Protein AF-0000000072544367 (afdb_homodimer)

Nearest PDB structures (foldseek):
  1rye-assembly1_D  TM=8.466E-01  e=7.484E-21  Zymomonas mobilis
  1rye-assembly1_B  TM=8.465E-01  e=9.357E-21  Zymomonas mobilis
  6z3c-assembly1_BBB  TM=8.025E-01  e=4.281E-21  Mediterraneibacter gnavus
  5a02-assembly1_B  TM=8.407E-01  e=2.704E-20  Caulobacter vibrioides CB15
  1h6d-assembly3_I  TM=8.349E-01  e=3.197E-20  Zymomonas mobilis

Organism: Lottia gigantea (NCBI:txid225164)

Solvent-accessible surface area (backbone atoms only — not comparable to full-atom values): 45842 Å² total; per-residue (Å²): 133,86,76,76,80,82,76,79,78,73,78,78,82,78,78,77,74,74,80,79,57,87,63,78,78,71,78,74,75,77,74,71,65,79,64,65,70,74,68,72,70,64,74,48,64,56,63,52,49,58,56,69,67,53,74,68,43,27,30,34,36,34,26,46,49,77,68,30,55,58,52,54,56,37,44,73,72,38,87,54,50,42,78,57,36,39,26,26,87,47,65,67,37,46,49,49,51,25,62,73,68,68,35,77,86,43,52,70,42,49,56,89,48,44,71,67,62,54,65,43,82,74,52,48,28,35,39,42,46,53,60,53,90,47,32,28,63,51,50,40,54,42,24,74,58,71,20,26,36,37,28,44,63,52,50,28,88,42,65,66,37,33,49,50,38,50,50,43,20,60,74,55,71,38,55,54,35,58,50,63,39,60,72,42,20,69,53,47,42,49,47,48,50,41,62,69,69,48,66,21,45,56,65,41,38,40,37,38,33,42,31,28,24,72,53,78,53,67,68,54,46,65,70,67,33,76,87,49,49,38,48,48,72,68,55,40,38,61,56,44,39,50,50,26,59,71,53,70,41,61,72,50,47,31,31,33,40,49,73,30,59,79,52,71,82,30,51,80,74,58,40,46,38,31,40,39,35,41,36,34,34,82,89,45,33,39,33,39,42,36,40,32,39,58,37,63,27,55,84,57,64,66,57,70,76,54,88,78,65,49,64,55,57,59,46,46,55,55,54,43,59,65,42,76,80,56,66,60,54,50,62,46,40,48,30,39,36,34,21,48,33,6,34,41,33,41,38,70,39,36,59,43,22,32,38,37,38,24,67,90,40,75,50,63,46,69,40,80,46,50,59,68,51,39,54,50,46,6,51,39,43,43,52,49,48,48,53,34,30,75,71,66,77,41,71,66,86,58,47,66,65,42,54,45,44,34,46,49,51,45,54,43,36,51,47,5,51,74,66,69,34,64,32,72,107,131,94,71,84,84,84,79,78,82,75,79,79,79,79,79,78,74,72,83,79,59,88,66,78,78,72,79,75,76,77,73,72,65,79,66,66,71,75,69,72,69,65,75,49,64,59,63,52,50,59,57,68,67,54,75,69,42,27,30,33,36,35,27,46,49,78,68,29,56,57,52,54,57,38,44,73,73,38,87,55,50,40,78,57,37,39,27,25,86,46,66,66,37,45,51,50,52,23,61,72,69,67,34,78,86,44,51,71,42,48,56,88,49,45,71,67,62,53,65,43,81,75,52,48,28,34,39,42,46,53,62,52,90,48,31,28,63,51,50,41,54,43,25,74,57,69,20,27,36,38,29,43,64,53,51,28,86,42,65,66,37,34,49,49,38,50,51,44,19,59,74,55,71,38,54,55,34,57,50,61,40,62,70,42,18,69,53,49,43,48,47,49,51,42,62,70,68,49,67,20,44,57,65,41,37,39,37,39,35,42,30,30,24,73,53,77,52,68,68,52,45,64,69,67,32,75,88,48,51,38,48,47,71,68,56,42,39,60,54,43,40,48,50,25,60,70,53,71,42,61,72,51,47,31,29,32,41,50,72,31,58,78,52,72,81,31,52,81,76,59,41,46,38,32,39,40,35,41,36,35,34,82,88,43,33,37,33,38,41,36,41,32,39,59,36,64,26,55,83,57,65,66,58,69,76,54,87,78,65,48,63,56,57,58,45,48,55,56,54,42,60,64,42,76,79,56,65,60,54,50,64,45,41,48,30,39,35,36,21,48,32,6,36,42,36,40,38,69,41,34,59,44,20,34,38,39,38,23,66,90,41,74,49,62,45,68,38,78,46,49,58,68,50,40,54,52,45,6,50,39,44,43,51,50,50,48,54,35,30,74,70,66,75,43,72,66,86,58,47,65,65,38,55,46,45,33,47,49,51,43,53,43,35,51,48,6,50,74,66,68,34,64,32,71,106

Foldseek 3Di:
DCPPDPPPPPPDPPPPPPCPPPPPCPDCPPCPPPPVPPPPPPPPCVVVVVLVPDAAAEEEEEDLDQVVLLLVVLQVVDRRYHDAAYEYQDPVSVVVSCVVVVPPVHYYDYPVCVLVVLLDPRHAAYEYEHDQQCLLVSLLSNLVSPHAYEYEPPSHDDLVSLLSNVVSCVVSVHHYAYCLLLCLFPLLVVVLCCLPVCLQPAWAEKEKEKEWPPFDDPVCCVVQAPVAACVCVPPVLSVLLSVCSSVVLAFWFWKAKDFDDDDPVCVVVRHTFWMWMWTHHPSNYIYIYIYGRHDPDPVPPPPPPPDDCVVPSVVVVVVVVPPVSCSVTDMFMWIWIHGPFWIWTATQQPLFGIWIQGPVGIDGHRDPDGSVRRSSSSSSSSVVQSVCVSSVNDHHPDDSSSSSSSVVNSVNHVVNVVVVHMGGD/DPDDDPPPPPPDPPPPVPCPPPPPCPDCPVCVPPPVPPPPPPPPCVVVVVLVPQAAAEEEEEDLDQVVLLLVVLQVVDRRYHDAAYEYQDPVSVVVSCVVVVPPVHYYDYPVCVLVVLLDPRHAAYEYEHDQACLLVVLLSNLVSPHAYEYEPPSHDDLVSLLSNVVSCVVSVHAYAYCLLLCLFPLLVVVLCCLPVCLQPAWAEKEKEKEWPPFDDPVVCVVQAPVAACVCVPPVLSVLLSVCSSVVLAFWFWKAKDFDDDDPVCVVVRHTFWMWMWTHHPSNYIYIYIYGRHDPDPVPPPPPPPDDCVVPVVVVVVVVVPPVSCSPTDMWMWIWIHGPFWIWTATQQPLFGIWIQGPVGIDGHRDPDGSVRRSSSSSSSSVVQSVCVSSVNDHHPDDSSSSSSSVVNSVNHVVNVVVVHMGGD

Secondary structure (DSSP, 8-state):
--------------------------------------------HHHHHHHHT-PPEEEEEE--SHHHHHHHHHHHTSTTEEEEEEE-S-HHHHHHHHHHHT-TTSEEE-GGGHHHHTT-TT--EEEE-S-GGGHHHHHHHHHHTT-EEEEESPS-SSHHHHHHHHHHHHHHT--EEEE-GGGGSHHHHHHHHHHHTTTT-SEEEEEEEEE-SSPPPHHHHHHH-SSS-HIIIIIIHHHHHHHHHHTTTPPEEEEEEEEE--SHHHHTTT---EEEEEEEETTS-EEEEEEES--SS---------SSTHHHHHHHHHHHTTSSS------EEEEEEEETTEEEEE-S-SSEEEEEEETTEEEEEE----HHHHHHHHHHHHHHHHHHHHTTS---SS-HHHHHHHHHHHHHHHHHHHHTS-EE-/--------------------------------------------HHHHHHHHT-PPEEEEEE--SHHHHHHHHHHHTSTTEEEEEEE-S-HHHHHHHHHHHT-TTSEEE-GGGHHHHTT-TT--EEEE-S-GGGHHHHHHHHHHTT-EEEEESPS-SSHHHHHHHHHHHHHHT--EEEE-GGGGSHHHHHHHHHHHTTTT-SEEEEEEEEE-SSPPPHHHHHHH-SSS-HIIIIIIHHHHHHHHHHTTTPPEEEEEEEEE--SHHHHTTT---EEEEEEEETTS-EEEEEEES--SS---------SSTHHHHHHHHHHHTSSSS------EEEEEEEETTEEEEE-S-SSEEEEEEETTEEEEEE----HHHHHHHHHHHHHHHHHHHHTTS---SS-HHHHHHHHHHHHHHHHHHHHTS-EE-

pLDDT: mean 73.54, std 27.74, range [19.45, 98.75]

Structure (mmCIF, N/CA/C/O backbone):
data_AF-0000000072544367-model_v1
#
loop_
_entity.id
_entity.type
_entity.pdbx_description
1 polymer 'Gfo/Idh/MocA-like oxidoreductase N-terminal domain-containing protein'
#
loop_
_atom_site.group_PDB
_atom_site.id
_atom_site.type_symbol
_atom_site.label_atom_id
_atom_site.label_alt_id
_atom_site.label_comp_id
_atom_site.label_asym_id
_atom_site.label_entity_id
_atom_site.label_seq_id
_atom_site.pdbx_PDB_ins_code
_atom_site.Cartn_x
_atom_site.Cartn_y
_atom_site.Cartn_z
_atom_site.occupancy
_atom_site.B_iso_or_equiv
_atom_site.auth_seq_id
_atom_site.auth_comp_id
_atom_site.auth_asym_id
_atom_site.auth_atom_id
_atom_site.pdbx_PDB_model_num
ATOM 1 N N . MET A 1 1 ? 41.188 58.812 -2.033 1 21 1 MET A N 1
ATOM 2 C CA . MET A 1 1 ? 40.781 59.719 -3.088 1 21 1 MET A CA 1
ATOM 3 C C . MET A 1 1 ? 40.094 58.969 -4.219 1 21 1 MET A C 1
ATOM 5 O O . MET A 1 1 ? 39.656 59.594 -5.203 1 21 1 MET A O 1
ATOM 9 N N . PHE A 1 2 ? 40.25 57.594 -4.32 1 22.48 2 PHE A N 1
ATOM 10 C CA . PHE A 1 2 ? 40.219 56.781 -5.531 1 22.48 2 PHE A CA 1
ATOM 11 C C . PHE A 1 2 ? 38.812 56.688 -6.098 1 22.48 2 PHE A C 1
ATOM 13 O O . PHE A 1 2 ? 37.969 55.969 -5.543 1 22.48 2 PHE A O 1
ATOM 20 N N . ALA A 1 3 ? 38.219 57.781 -6.68 1 24.47 3 ALA A N 1
ATOM 21 C CA . ALA A 1 3 ? 36.938 58.125 -7.285 1 24.47 3 ALA A CA 1
ATOM 22 C C . ALA A 1 3 ? 36.688 57.281 -8.531 1 24.47 3 ALA A C 1
ATOM 24 O O . ALA A 1 3 ? 37.062 57.688 -9.641 1 24.47 3 ALA A O 1
ATOM 25 N N . ARG A 1 4 ? 37.094 55.938 -8.523 1 24.12 4 ARG A N 1
ATOM 26 C CA . ARG A 1 4 ? 37.188 55.188 -9.773 1 24.12 4 ARG A CA 1
ATOM 27 C C . ARG A 1 4 ? 35.844 55.156 -10.508 1 24.12 4 ARG A C 1
ATOM 29 O O . ARG A 1 4 ? 34.812 55.062 -9.883 1 24.12 4 ARG A O 1
ATOM 36 N N . ASN A 1 5 ? 35.781 55.688 -11.75 1 21.17 5 ASN A N 1
ATOM 37 C CA . ASN A 1 5 ? 34.812 56.031 -12.812 1 21.17 5 ASN A CA 1
ATOM 38 C C . ASN A 1 5 ? 34.062 54.812 -13.305 1 21.17 5 ASN A C 1
ATOM 40 O O . ASN A 1 5 ? 34.688 53.875 -13.82 1 21.17 5 ASN A O 1
ATOM 44 N N . PHE A 1 6 ? 33.031 54.25 -12.57 1 20.73 6 PHE A N 1
ATOM 45 C CA . PHE A 1 6 ? 32.188 53.094 -12.805 1 20.73 6 PHE A CA 1
ATOM 46 C C . PHE A 1 6 ? 31.469 53.188 -14.141 1 20.73 6 PHE A C 1
ATOM 48 O O . PHE A 1 6 ? 30.547 54 -14.289 1 20.73 6 PHE A O 1
ATOM 55 N N . LYS A 1 7 ? 32.344 53.156 -15.297 1 22.78 7 LYS A N 1
ATOM 56 C CA . LYS A 1 7 ? 31.797 53.25 -16.641 1 22.78 7 LYS A CA 1
ATOM 57 C C . LYS A 1 7 ? 30.594 52.312 -16.844 1 22.78 7 LYS A C 1
ATOM 59 O O . LYS A 1 7 ? 30.656 51.156 -16.453 1 22.78 7 LYS A O 1
ATOM 64 N N . ARG A 1 8 ? 29.328 52.781 -17.219 1 20.11 8 ARG A N 1
ATOM 65 C CA . ARG A 1 8 ? 27.953 52.406 -17.469 1 20.11 8 ARG A CA 1
ATOM 66 C C . ARG A 1 8 ? 27.844 51.406 -18.609 1 20.11 8 ARG A C 1
ATOM 68 O O . ARG A 1 8 ? 27.922 51.781 -19.781 1 20.11 8 ARG A O 1
ATOM 75 N N . ILE A 1 9 ? 28.672 50.312 -18.656 1 22.48 9 ILE A N 1
ATOM 76 C CA . ILE A 1 9 ? 28.703 49.5 -19.875 1 22.48 9 ILE A CA 1
ATOM 77 C C . ILE A 1 9 ? 27.297 49.031 -20.219 1 22.48 9 ILE A C 1
ATOM 79 O O . ILE A 1 9 ? 26.641 48.344 -19.438 1 22.48 9 ILE A O 1
ATOM 83 N N . ILE A 1 10 ? 26.469 49.781 -21.109 1 22.2 10 ILE A N 1
ATOM 84 C CA . ILE A 1 10 ? 25.125 49.656 -21.688 1 22.2 10 ILE A CA 1
ATOM 85 C C . ILE A 1 10 ? 25.031 48.375 -22.484 1 22.2 10 ILE A C 1
ATOM 87 O O . ILE A 1 10 ? 25.75 48.188 -23.469 1 22.2 10 ILE A O 1
ATOM 91 N N . PRO A 1 11 ? 24.906 47.188 -21.844 1 20.75 11 PRO A N 1
ATOM 92 C CA . PRO A 1 11 ? 25.016 46 -22.672 1 20.75 11 PRO A CA 1
ATOM 93 C C . PRO A 1 11 ? 24.031 46 -23.844 1 20.75 11 PRO A C 1
ATOM 95 O O . PRO A 1 11 ? 22.906 46.469 -23.719 1 20.75 11 PRO A O 1
ATOM 98 N N . ARG A 1 12 ? 24.469 46.125 -25.062 1 21.7 12 ARG A N 1
ATOM 99 C CA . ARG A 1 12 ? 23.844 46.156 -26.375 1 21.7 12 ARG A CA 1
ATOM 100 C C . ARG A 1 12 ? 22.906 44.969 -26.562 1 21.7 12 ARG A C 1
ATOM 102 O O . ARG A 1 12 ? 23.219 43.844 -26.125 1 21.7 12 ARG A O 1
ATOM 109 N N . VAL A 1 13 ? 21.578 45.219 -26.734 1 21.94 13 VAL A N 1
ATOM 110 C CA . VAL A 1 13 ? 20.344 44.5 -27.031 1 21.94 13 VAL A CA 1
ATOM 111 C C . VAL A 1 13 ? 20.531 43.656 -28.297 1 21.94 13 VAL A C 1
ATOM 113 O O . VAL A 1 13 ? 20.719 44.188 -29.391 1 21.94 13 VAL A O 1
ATOM 116 N N . VAL A 1 14 ? 21.453 42.625 -28.312 1 21.48 14 VAL A N 1
ATOM 117 C CA . VAL A 1 14 ? 21.734 41.844 -29.516 1 21.48 14 VAL A CA 1
ATOM 118 C C . VAL A 1 14 ? 20.438 41.312 -30.125 1 21.48 14 VAL A C 1
ATOM 120 O O . VAL A 1 14 ? 19.609 40.719 -29.422 1 21.48 14 VAL A O 1
ATOM 123 N N . ASN A 1 15 ? 19.953 41.938 -31.266 1 21.61 15 ASN A N 1
ATOM 124 C CA . ASN A 1 15 ? 18.875 41.781 -32.219 1 21.61 15 ASN A CA 1
ATOM 125 C C . ASN A 1 15 ? 18.875 40.375 -32.812 1 21.61 15 ASN A C 1
ATOM 127 O O . ASN A 1 15 ? 19.672 40.031 -33.688 1 21.61 15 ASN A O 1
ATOM 131 N N . LEU A 1 16 ? 18.984 39.281 -32 1 20.67 16 LEU A N 1
ATOM 132 C CA . LEU A 1 16 ? 19.141 37.969 -32.625 1 20.67 16 LEU A CA 1
ATOM 133 C C . LEU A 1 16 ? 17.984 37.688 -33.594 1 20.67 16 LEU A C 1
ATOM 135 O O . LEU A 1 16 ? 16.828 37.594 -33.156 1 20.67 16 LEU A O 1
ATOM 139 N N . SER A 1 17 ? 18.016 38.156 -34.844 1 23.16 17 SER A N 1
ATOM 140 C CA . SER A 1 17 ? 17.188 38.031 -36.031 1 23.16 17 SER A CA 1
ATOM 141 C C . SER A 1 17 ? 16.969 36.562 -36.406 1 23.16 17 SER A C 1
ATOM 143 O O . SER A 1 17 ? 17.688 36.031 -37.25 1 23.16 17 SER A O 1
ATOM 145 N N . CYS A 1 18 ? 17.109 35.625 -35.469 1 22.08 18 CYS A N 1
ATOM 146 C CA . CYS A 1 18 ? 17.109 34.281 -36.031 1 22.08 18 CYS A CA 1
ATOM 147 C C . CYS A 1 18 ? 15.891 34.062 -36.938 1 22.08 18 CYS A C 1
ATOM 149 O O . CYS A 1 18 ? 14.781 34.5 -36.594 1 22.08 18 CYS A O 1
ATOM 151 N N . GLY A 1 19 ? 16.109 33.906 -38.25 1 22.34 19 GLY A N 1
ATOM 152 C CA . GLY A 1 19 ? 15.352 33.688 -39.469 1 22.34 19 GLY A CA 1
ATOM 153 C C . GLY A 1 19 ? 14.289 32.625 -39.312 1 22.34 19 GLY A C 1
ATOM 154 O O . GLY A 1 19 ? 14.539 31.438 -39.625 1 22.34 19 GLY A O 1
ATOM 155 N N . LEU A 1 20 ? 13.641 32.5 -38.125 1 22.59 20 LEU A N 1
ATOM 156 C CA . LEU A 1 20 ? 12.672 31.438 -37.969 1 22.59 20 LEU A CA 1
ATOM 157 C C . LEU A 1 20 ? 11.547 31.562 -39 1 22.59 20 LEU A C 1
ATOM 159 O O . LEU A 1 20 ? 10.594 32.312 -38.781 1 22.59 20 LEU A O 1
ATOM 163 N N . GLU A 1 21 ? 11.984 31.797 -40.25 1 22.28 21 GLU A N 1
ATOM 164 C CA . GLU A 1 21 ? 11.031 32.094 -41.312 1 22.28 21 GLU A CA 1
ATOM 165 C C . GLU A 1 21 ? 9.953 31.016 -41.406 1 22.28 21 GLU A C 1
ATOM 167 O O . GLU A 1 21 ? 8.781 31.328 -41.625 1 22.28 21 GLU A O 1
ATOM 172 N N . ASN A 1 22 ? 10.516 29.859 -41.625 1 22.56 22 ASN A N 1
ATOM 173 C CA . ASN A 1 22 ? 9.656 29.047 -42.5 1 22.56 22 ASN A CA 1
ATOM 174 C C . ASN A 1 22 ? 8.367 28.656 -41.781 1 22.56 22 ASN A C 1
ATOM 176 O O . ASN A 1 22 ? 8.336 27.672 -41.031 1 22.56 22 ASN A O 1
ATOM 180 N N . VAL A 1 23 ? 7.766 29.609 -41.125 1 22.05 23 VAL A N 1
ATOM 181 C CA . VAL A 1 23 ? 6.512 29.391 -40.406 1 22.05 23 VAL A CA 1
ATOM 182 C C . VAL A 1 23 ? 5.469 28.812 -41.375 1 22.05 23 VAL A C 1
ATOM 184 O O . VAL A 1 23 ? 5.18 29.406 -42.406 1 22.05 23 VAL A O 1
ATOM 187 N N . VAL A 1 24 ? 5.426 27.453 -41.375 1 22.3 24 VAL A N 1
ATOM 188 C CA . VAL A 1 24 ? 4.488 26.672 -42.188 1 22.3 24 VAL A CA 1
ATOM 189 C C . VAL A 1 24 ? 3.125 27.359 -42.188 1 22.3 24 VAL A C 1
ATOM 191 O O . VAL A 1 24 ? 2.613 27.766 -41.156 1 22.3 24 VAL A O 1
ATOM 194 N N . LYS A 1 25 ? 2.662 27.875 -43.406 1 23.61 25 LYS A N 1
ATOM 195 C CA . LYS A 1 25 ? 1.446 28.562 -43.812 1 23.61 25 LYS A CA 1
ATOM 196 C C . LYS A 1 25 ? 0.201 27.781 -43.438 1 23.61 25 LYS A C 1
ATOM 198 O O . LYS A 1 25 ? -0.253 26.906 -44.156 1 23.61 25 LYS A O 1
ATOM 203 N N . TYR A 1 26 ? 0.211 27.016 -42.281 1 23.44 26 TYR A N 1
ATOM 204 C CA . TYR A 1 26 ? -1.078 26.344 -42.156 1 23.44 26 TYR A CA 1
ATOM 205 C C . TYR A 1 26 ? -2.225 27.344 -42.25 1 23.44 26 TYR A C 1
ATOM 207 O O . TYR A 1 26 ? -2.105 28.484 -41.812 1 23.44 26 TYR A O 1
ATOM 215 N N . GLY A 1 27 ? -3.039 27.234 -43.375 1 24.7 27 GLY A N 1
ATOM 216 C CA . GLY A 1 27 ? -4.23 27.984 -43.75 1 24.7 27 GLY A CA 1
ATOM 217 C C . GLY A 1 27 ? -5.07 28.406 -42.562 1 24.7 27 GLY A C 1
ATOM 218 O O . GLY A 1 27 ? -5.25 27.641 -41.625 1 24.7 27 GLY A O 1
ATOM 219 N N . GLN A 1 28 ? -5.137 29.656 -42.312 1 21.89 28 GLN A N 1
ATOM 220 C CA . GLN A 1 28 ? -5.766 30.547 -41.312 1 21.89 28 GLN A CA 1
ATOM 221 C C . GLN A 1 28 ? -7.273 30.312 -41.25 1 21.89 28 GLN A C 1
ATOM 223 O O . GLN A 1 28 ? -8.031 30.875 -42.062 1 21.89 28 GLN A O 1
ATOM 228 N N . LYS A 1 29 ? -7.824 29.031 -41.469 1 26.2 29 LYS A N 1
ATOM 229 C CA . LYS A 1 29 ? -9.281 29.078 -41.312 1 26.2 29 LYS A CA 1
ATOM 230 C C . LYS A 1 29 ? -9.688 30 -40.188 1 26.2 29 LYS A C 1
ATOM 232 O O . LYS A 1 29 ? -9.125 29.938 -39.094 1 26.2 29 LYS A O 1
ATOM 237 N N . SER A 1 30 ? -10.172 31.188 -40.531 1 24.02 30 SER A N 1
ATOM 238 C CA . SER A 1 30 ? -10.695 32.344 -39.812 1 24.02 30 SER A CA 1
ATOM 239 C C . SER A 1 30 ? -11.648 31.906 -38.719 1 24.02 30 SER A C 1
ATOM 241 O O . SER A 1 30 ? -12.789 31.516 -38.969 1 24.02 30 SER A O 1
ATOM 243 N N . PHE A 1 31 ? -11.383 30.844 -37.969 1 25.44 31 PHE A N 1
ATOM 244 C CA . PHE A 1 31 ? -12.32 30.625 -36.875 1 25.44 31 PHE A CA 1
ATOM 245 C C . PHE A 1 31 ? -12.539 31.922 -36.094 1 25.44 31 PHE A C 1
ATOM 247 O O . PHE A 1 31 ? -11.648 32.375 -35.375 1 25.44 31 PHE A O 1
ATOM 254 N N . THR A 1 32 ? -13.227 32.906 -36.75 1 24.92 32 THR A N 1
ATOM 255 C CA . THR A 1 32 ? -13.742 34.094 -36.062 1 24.92 32 THR A CA 1
ATOM 256 C C . THR A 1 32 ? -14.562 33.688 -34.844 1 24.92 32 THR A C 1
ATOM 258 O O . THR A 1 32 ? -15.75 33.406 -34.938 1 24.92 32 THR A O 1
ATOM 261 N N . ARG A 1 33 ? -14.227 32.625 -34.188 1 25.88 33 ARG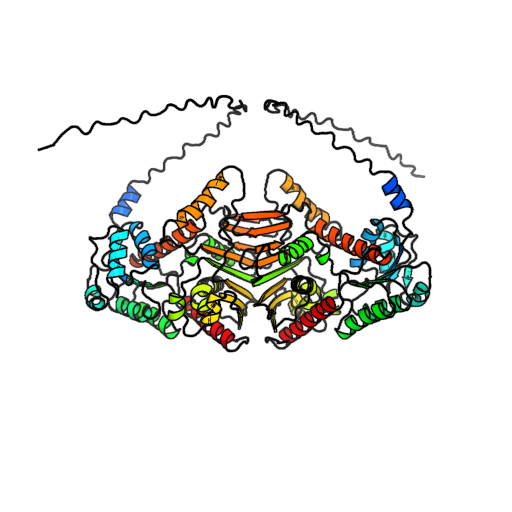 A N 1
ATOM 262 C CA . ARG A 1 33 ? -15.039 32.562 -32.969 1 25.88 33 ARG A CA 1
ATOM 263 C C . ARG A 1 33 ? -15.078 33.906 -32.281 1 25.88 33 ARG A C 1
ATOM 265 O O . ARG A 1 33 ? -14.047 34.531 -32.094 1 25.88 33 ARG A O 1
ATOM 272 N N . ASN A 1 34 ? -16.281 34.562 -32.406 1 26.05 34 ASN A N 1
ATOM 273 C CA . ASN A 1 34 ? -16.625 35.719 -31.609 1 26.05 34 ASN A CA 1
ATOM 274 C C . ASN A 1 34 ? -16.172 35.562 -30.156 1 26.05 34 ASN A C 1
ATOM 276 O O . ASN A 1 34 ? -16.703 34.719 -29.422 1 26.05 34 ASN A O 1
ATOM 280 N N . ILE A 1 35 ? -14.953 35.375 -30.031 1 26.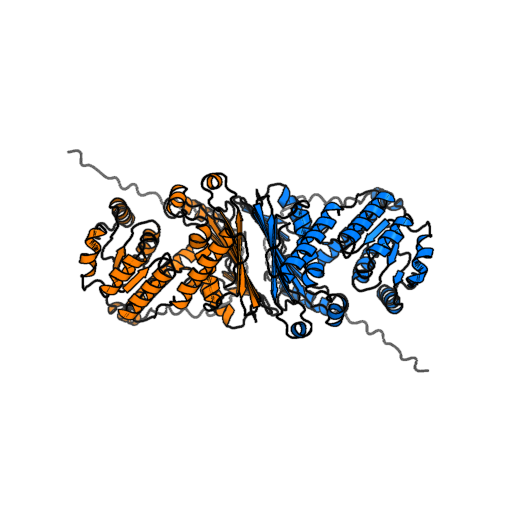39 35 ILE A N 1
ATOM 281 C CA . ILE A 1 35 ? -14.484 35.5 -28.656 1 26.39 35 ILE A CA 1
ATOM 282 C C . ILE A 1 35 ? -15.062 36.75 -28.016 1 26.39 35 ILE A C 1
ATOM 284 O O . ILE A 1 35 ? -14.773 37.875 -28.438 1 26.39 35 ILE A O 1
ATOM 288 N N . ALA A 1 36 ? -16.391 36.594 -27.656 1 29.64 36 ALA A N 1
ATOM 289 C CA . ALA A 1 36 ? -16.875 37.75 -26.891 1 29.64 36 ALA A CA 1
ATOM 290 C C . ALA A 1 36 ? -15.773 38.312 -25.984 1 29.64 36 ALA A C 1
ATOM 292 O O . ALA A 1 36 ? -14.953 37.562 -25.453 1 29.64 36 ALA A O 1
ATOM 293 N N . PRO A 1 37 ? -15.453 39.5 -26.281 1 25.98 37 PRO A N 1
ATOM 294 C CA . PRO A 1 37 ? -14.438 40.094 -25.422 1 25.98 37 PRO A CA 1
ATOM 295 C C . PRO A 1 37 ? -14.578 39.719 -23.969 1 25.98 37 PRO A C 1
ATOM 297 O O . PRO A 1 37 ? -15.695 39.5 -23.469 1 25.98 37 PRO A O 1
ATOM 300 N N . ALA A 1 38 ? -13.742 38.844 -23.578 1 29.83 38 ALA A N 1
ATOM 301 C CA . ALA A 1 38 ? -13.609 38.656 -22.141 1 29.83 38 ALA A CA 1
ATOM 302 C C . ALA A 1 38 ? -13.812 39.969 -21.406 1 29.83 38 ALA A C 1
ATOM 304 O O . ALA A 1 38 ? -13.086 40.938 -21.641 1 29.83 38 ALA A O 1
ATOM 305 N N . SER A 1 39 ? -15.141 40.312 -21.297 1 29.47 39 SER A N 1
ATOM 306 C CA . SER A 1 39 ? -15.383 41.469 -20.469 1 29.47 39 SER A CA 1
ATOM 307 C C . SER A 1 39 ? -14.398 41.531 -19.297 1 29.47 39 SER A C 1
ATOM 309 O O . SER A 1 39 ? -14.203 40.531 -18.594 1 29.47 39 SER A O 1
ATOM 311 N N . ILE A 1 40 ? -13.367 42.25 -19.5 1 27 40 ILE A N 1
ATOM 312 C CA . ILE A 1 40 ? -12.57 42.688 -18.359 1 27 40 ILE A CA 1
ATOM 313 C C . ILE A 1 40 ? -13.492 43 -17.188 1 27 40 ILE A C 1
ATOM 315 O O . ILE A 1 40 ? -14.281 43.969 -17.25 1 27 40 ILE A O 1
ATOM 319 N N . ARG A 1 41 ? -14.086 41.969 -16.688 1 29.42 41 ARG A N 1
ATOM 320 C CA . ARG A 1 41 ? -14.758 42.344 -15.438 1 29.42 41 ARG A CA 1
ATOM 321 C C . ARG A 1 41 ? -13.914 43.344 -14.641 1 29.42 41 ARG A C 1
ATOM 323 O O . ARG A 1 41 ? -12.797 43.031 -14.242 1 29.42 41 ARG A O 1
ATOM 330 N N . VAL A 1 42 ? -14.07 44.562 -15.023 1 28.84 42 VAL A N 1
ATOM 331 C CA . VAL A 1 42 ? -13.641 45.625 -14.102 1 28.84 42 VAL A CA 1
ATOM 332 C C . VAL A 1 42 ? -13.883 45.156 -12.664 1 28.84 42 VAL A C 1
ATOM 334 O O . VAL A 1 42 ? -15.008 44.812 -12.297 1 28.84 42 VAL A O 1
ATOM 337 N N . VAL A 1 43 ? -12.984 44.469 -12.156 1 31.91 43 VAL A N 1
ATOM 338 C CA . VAL A 1 43 ? -13.062 44.375 -10.703 1 31.91 43 VAL A CA 1
ATOM 339 C C . VAL A 1 43 ? -13.68 45.656 -10.148 1 31.91 43 VAL A C 1
ATOM 341 O O . VAL A 1 43 ? -13.133 46.75 -10.336 1 31.91 43 VAL A O 1
ATOM 344 N N . ARG A 1 44 ? -15.008 45.688 -10.141 1 35.38 44 ARG A N 1
ATOM 345 C CA . ARG A 1 44 ? -15.766 46.844 -9.648 1 35.38 44 ARG A CA 1
ATOM 346 C C . ARG A 1 44 ? -15.086 47.469 -8.43 1 35.38 44 ARG A C 1
ATOM 348 O O . ARG A 1 44 ? -14.539 46.75 -7.586 1 35.38 44 ARG A O 1
ATOM 355 N N . TYR A 1 45 ? -14.695 48.656 -8.602 1 35.88 45 TYR A N 1
ATOM 356 C CA . TYR A 1 45 ? -14.281 49.531 -7.516 1 35.88 45 TYR A CA 1
ATOM 357 C C . TYR A 1 45 ? -14.938 49.125 -6.199 1 35.88 45 TYR A C 1
ATOM 359 O O . TYR A 1 45 ? -14.492 49.531 -5.125 1 35.88 45 TYR A O 1
ATOM 367 N N . SER A 1 46 ? -16.078 48.594 -6.348 1 37.41 46 SER A N 1
ATOM 368 C CA . SER A 1 46 ? -16.781 48.25 -5.121 1 37.41 46 SER A CA 1
ATOM 369 C C . SER A 1 46 ? -16.078 47.094 -4.406 1 37.41 46 SER A C 1
ATOM 371 O O . SER A 1 46 ? -16.078 47.031 -3.174 1 37.41 46 SER A O 1
ATOM 373 N N . GLN A 1 47 ? -15.641 46.156 -5.129 1 38.62 47 GLN A N 1
ATOM 374 C CA . GLN A 1 47 ? -14.852 45.125 -4.438 1 38.62 47 GLN A CA 1
ATOM 375 C C . GLN A 1 47 ? -13.578 45.719 -3.846 1 38.62 47 GLN A C 1
ATOM 377 O O . GLN A 1 47 ? -13.047 45.219 -2.863 1 38.62 47 GLN A O 1
ATOM 382 N N . LEU A 1 48 ? -13.055 46.781 -4.562 1 39.25 48 LEU A N 1
ATOM 383 C CA . LEU A 1 48 ? -12.016 47.562 -3.92 1 39.25 48 LEU A CA 1
ATOM 384 C C . LEU A 1 48 ? -12.555 48.281 -2.686 1 39.25 48 LEU A C 1
ATOM 386 O O . LEU A 1 48 ? -11.805 48.594 -1.757 1 39.25 48 LEU A O 1
ATOM 390 N N . ARG A 1 49 ? -13.75 48.781 -2.82 1 41.03 49 ARG A N 1
ATOM 391 C CA . ARG A 1 49 ? -14.359 49.438 -1.672 1 41.03 49 ARG A CA 1
ATOM 392 C C . ARG A 1 49 ? -14.547 48.469 -0.513 1 41.03 49 ARG A C 1
ATOM 394 O O . ARG A 1 49 ? -14.492 48.875 0.653 1 41.03 49 ARG A O 1
ATOM 401 N N . GLU A 1 50 ? -14.984 47.344 -0.86 1 43.53 50 GLU A N 1
ATOM 402 C CA . GLU A 1 50 ? -15.133 46.344 0.21 1 43.53 50 GLU A CA 1
ATOM 403 C C . GLU A 1 50 ? -13.789 46 0.831 1 43.53 50 GLU A C 1
ATOM 405 O O . GLU A 1 50 ? -13.719 45.594 1.991 1 43.53 50 GLU A O 1
ATOM 410 N N . LEU A 1 51 ? -12.758 46 0.122 1 47.12 51 LEU A N 1
ATOM 411 C CA . LEU A 1 51 ? -11.398 45.844 0.613 1 47.12 51 LEU A CA 1
ATOM 412 C C . LEU A 1 51 ? -11.039 47 1.558 1 47.12 51 LEU A C 1
ATOM 414 O O . LEU A 1 51 ? -10.227 46.812 2.467 1 47.12 51 LEU A O 1
ATOM 418 N N . ASP A 1 52 ? -11.336 48.25 1.107 1 47.31 52 ASP A N 1
ATOM 419 C CA . ASP A 1 52 ? -11.023 49.438 1.874 1 47.31 52 ASP A CA 1
ATOM 420 C C . ASP A 1 52 ? -11.461 49.281 3.328 1 47.31 52 ASP A C 1
ATOM 422 O O . ASP A 1 52 ? -10.844 49.875 4.23 1 47.31 52 ASP A O 1
ATOM 426 N N . GLU A 1 53 ? -12.562 48.656 3.562 1 56.06 53 GLU A N 1
ATOM 427 C CA . GLU A 1 53 ? -13.156 48.688 4.895 1 56.06 53 GLU A CA 1
ATOM 428 C C . GLU A 1 53 ? -12.672 47.531 5.75 1 56.06 53 GLU A C 1
ATOM 430 O O . GLU A 1 53 ? -13.25 47.25 6.805 1 56.06 53 GLU A O 1
ATOM 435 N N . LEU A 1 54 ? -11.742 46.75 5.293 1 68.12 54 LEU A N 1
ATOM 436 C CA . LEU A 1 54 ? -11.406 45.625 6.156 1 68.12 54 LEU A CA 1
ATOM 437 C C . LEU A 1 54 ? -10.531 46.094 7.32 1 68.12 54 LEU A C 1
ATOM 439 O O . LEU A 1 54 ? -9.508 46.75 7.117 1 68.12 54 LEU A O 1
ATOM 443 N N . LYS A 1 55 ? -10.969 46.094 8.539 1 81.94 55 LYS A N 1
ATOM 444 C CA . LYS A 1 55 ? -10.172 46.344 9.734 1 81.94 55 LYS A CA 1
ATOM 445 C C . LYS A 1 55 ? -8.898 45.5 9.742 1 81.94 55 LYS A C 1
ATOM 447 O O . LYS A 1 55 ? -8.945 44.312 9.508 1 81.94 55 LYS A O 1
ATOM 452 N N . PRO A 1 56 ? -7.793 46.219 9.836 1 92.38 56 PRO A N 1
ATOM 453 C CA . PRO A 1 56 ? -6.531 45.469 9.875 1 92.38 56 PRO A CA 1
ATOM 454 C C . PRO A 1 56 ? -6.469 44.469 11.023 1 92.38 56 PRO A C 1
ATOM 456 O O . PRO A 1 56 ? -6.996 44.719 12.109 1 92.38 56 PRO A O 1
ATOM 459 N N . VAL A 1 57 ? -5.938 43.312 10.758 1 96.56 57 VAL A N 1
ATOM 460 C CA . VAL A 1 57 ? -5.707 42.281 11.758 1 96.56 57 VAL A CA 1
ATOM 461 C C . VAL A 1 57 ? -4.246 42.312 12.203 1 96.56 57 VAL A C 1
ATOM 463 O O . VAL A 1 57 ? -3.34 42.188 11.383 1 96.56 57 VAL A O 1
ATOM 466 N N . ASN A 1 58 ? -4.012 42.594 13.469 1 97.44 58 ASN A N 1
ATOM 467 C CA . ASN A 1 58 ? -2.666 42.625 14.023 1 97.44 58 ASN A CA 1
ATOM 468 C C . ASN A 1 58 ? -2.25 41.281 14.586 1 97.44 58 ASN A C 1
ATOM 470 O O . ASN A 1 58 ? -2.908 40.719 15.477 1 97.44 58 ASN A O 1
ATOM 474 N N . ILE A 1 59 ? -1.108 40.781 14.062 1 98.31 59 ILE A N 1
ATOM 475 C CA . ILE A 1 59 ? -0.7 39.406 14.391 1 98.31 59 ILE A CA 1
ATOM 476 C C . ILE A 1 59 ? 0.687 39.438 15.023 1 98.31 59 ILE A C 1
ATOM 478 O O . ILE A 1 59 ? 1.595 40.094 14.539 1 98.31 59 ILE A O 1
ATOM 482 N N . GLY A 1 60 ? 0.841 38.75 16.172 1 98.25 60 GLY A N 1
ATOM 483 C CA . GLY A 1 60 ? 2.148 38.438 16.719 1 98.25 60 GLY A CA 1
ATOM 484 C C . GLY A 1 60 ? 2.637 37.062 16.344 1 98.25 60 GLY A C 1
ATOM 485 O O . GLY A 1 60 ? 1.837 36.188 16.016 1 98.25 60 GLY A O 1
ATOM 486 N N . VAL A 1 61 ? 3.969 36.844 16.422 1 98.31 61 VAL A N 1
ATOM 487 C CA . VAL A 1 61 ? 4.551 35.562 16.094 1 98.31 61 VAL A CA 1
ATOM 488 C C . VAL A 1 61 ? 5.461 35.094 17.219 1 98.31 61 VAL A C 1
ATOM 490 O O . VAL A 1 61 ? 6.352 35.844 17.656 1 98.31 61 VAL A O 1
ATOM 493 N N . ILE A 1 62 ? 5.148 33.938 17.734 1 98.25 62 ILE A N 1
ATOM 494 C CA . ILE A 1 62 ? 6.027 33.281 18.688 1 98.25 62 ILE A CA 1
ATOM 495 C C . ILE A 1 62 ? 6.797 32.156 18 1 98.25 62 ILE A C 1
ATOM 497 O O . ILE A 1 62 ? 6.191 31.234 17.422 1 98.25 62 ILE A O 1
ATOM 501 N N . GLY A 1 63 ? 8.102 32.125 18.109 1 97.06 63 GLY A N 1
ATOM 502 C CA . GLY A 1 63 ? 8.938 31.172 17.406 1 97.06 63 GLY A CA 1
ATOM 503 C C . GLY A 1 63 ? 9.383 31.641 16.047 1 97.06 63 GLY A C 1
ATOM 504 O O . GLY A 1 63 ? 8.562 31.781 15.133 1 97.06 63 GLY A O 1
ATOM 505 N N . CYS A 1 64 ? 10.648 31.859 15.898 1 95.31 64 CYS A N 1
ATOM 506 C CA . CYS A 1 64 ? 11.211 32.375 14.656 1 95.31 64 CYS A CA 1
ATOM 507 C C . CYS A 1 64 ? 12.141 31.375 14.008 1 95.31 64 CYS A C 1
ATOM 509 O O . CYS A 1 64 ? 13.219 31.734 13.516 1 95.31 64 CYS A O 1
ATOM 511 N N . GLY A 1 65 ? 11.734 30.125 14.047 1 87.56 65 GLY A N 1
ATOM 512 C CA . GLY A 1 65 ? 12.5 29.062 13.422 1 87.56 65 GLY A CA 1
ATOM 513 C C . GLY A 1 65 ? 12.203 28.922 11.938 1 87.56 65 GLY A C 1
ATOM 514 O O . GLY A 1 65 ? 11.758 29.859 11.289 1 87.56 65 GLY A O 1
ATOM 515 N N . ARG A 1 66 ? 12.453 27.734 11.445 1 79.94 66 ARG A N 1
ATOM 516 C CA . ARG A 1 66 ? 12.359 27.453 10.016 1 79.94 66 ARG A CA 1
ATOM 517 C C . ARG A 1 66 ? 10.945 27.688 9.492 1 79.94 66 ARG A C 1
ATOM 519 O O . ARG A 1 66 ? 10.758 28.344 8.477 1 79.94 66 ARG A O 1
ATOM 526 N N . ILE A 1 67 ? 9.961 27.156 10.172 1 87.75 67 ILE A N 1
ATOM 527 C CA . ILE A 1 67 ? 8.594 27.219 9.68 1 87.75 67 ILE A CA 1
ATOM 528 C C . ILE A 1 67 ? 8.086 28.656 9.742 1 87.75 67 ILE A C 1
ATOM 530 O O . ILE A 1 67 ? 7.141 29.016 9.031 1 87.75 67 ILE A O 1
ATOM 534 N N . ALA A 1 68 ? 8.656 29.469 10.617 1 91.38 68 ALA A N 1
ATOM 535 C CA . ALA A 1 68 ? 8.258 30.859 10.734 1 91.38 68 ALA A CA 1
ATOM 536 C C . ALA A 1 68 ? 8.5 31.625 9.43 1 91.38 68 ALA A C 1
ATOM 538 O O . ALA A 1 68 ? 7.734 32.531 9.07 1 91.38 68 ALA A O 1
ATOM 539 N N . GLN A 1 69 ? 9.484 31.219 8.742 1 85.62 69 GLN A N 1
ATOM 540 C CA . GLN A 1 69 ? 9.797 31.859 7.469 1 85.62 69 GLN A CA 1
ATOM 541 C C . GLN A 1 69 ? 8.672 31.672 6.461 1 85.62 69 GLN A C 1
ATOM 543 O O . GLN A 1 69 ? 8.32 32.594 5.723 1 85.62 69 GLN A O 1
ATOM 548 N N . VAL A 1 70 ? 8.094 30.531 6.527 1 85.94 70 VAL A N 1
ATOM 549 C CA . VAL A 1 70 ? 7 30.203 5.621 1 85.94 70 VAL A CA 1
ATOM 550 C C . VAL A 1 70 ? 5.766 31.031 5.996 1 85.94 70 VAL A C 1
ATOM 552 O O . VAL A 1 70 ? 5.16 31.672 5.137 1 85.94 70 VAL A O 1
ATOM 555 N N . HIS A 1 71 ? 5.488 31.078 7.191 1 93.38 71 HIS A N 1
ATOM 556 C CA . HIS A 1 71 ? 4.262 31.734 7.641 1 93.38 71 HIS A CA 1
ATOM 557 C C . HIS A 1 71 ? 4.379 33.25 7.543 1 93.38 71 HIS A C 1
ATOM 559 O O . HIS A 1 71 ? 3.426 33.938 7.156 1 93.38 71 HIS A O 1
ATOM 565 N N . ILE A 1 72 ? 5.539 33.781 7.867 1 93.06 72 ILE A N 1
ATOM 566 C CA . ILE A 1 72 ? 5.734 35.219 7.812 1 93.06 72 ILE A CA 1
ATOM 567 C C . ILE A 1 72 ? 5.664 35.719 6.363 1 93.06 72 ILE A C 1
ATOM 569 O O . ILE A 1 72 ? 5.043 36.719 6.07 1 93.06 72 ILE A O 1
ATOM 573 N N . LYS A 1 73 ? 6.27 34.938 5.508 1 88 73 LYS A N 1
ATOM 574 C CA . LYS A 1 73 ? 6.156 35.25 4.086 1 88 73 LYS A CA 1
ATOM 575 C C . LYS A 1 73 ? 4.695 35.312 3.656 1 88 73 LYS A C 1
ATOM 577 O O . LYS A 1 73 ? 4.297 36.219 2.941 1 88 73 LYS A O 1
ATOM 582 N N . ASN A 1 74 ? 3.943 34.406 4.117 1 91.38 74 ASN A N 1
ATOM 583 C CA . ASN A 1 74 ? 2.535 34.344 3.744 1 91.38 74 ASN A CA 1
ATOM 584 C C . ASN A 1 74 ? 1.729 35.469 4.379 1 91.38 74 ASN A C 1
ATOM 586 O O . ASN A 1 74 ? 0.771 35.969 3.785 1 91.38 74 ASN A O 1
ATOM 590 N N . LEU A 1 75 ? 2.098 35.906 5.52 1 93.06 75 LEU A N 1
ATOM 591 C CA . LEU A 1 75 ? 1.411 37 6.184 1 93.06 75 LEU A CA 1
ATOM 592 C C . LEU A 1 75 ? 1.455 38.25 5.328 1 93.06 75 LEU A C 1
ATOM 594 O O . LEU A 1 75 ? 0.463 38.969 5.234 1 93.06 75 LEU A O 1
ATOM 598 N N . PHE A 1 76 ? 2.551 38.406 4.676 1 90.31 76 PHE A N 1
ATOM 599 C CA . PHE A 1 76 ? 2.732 39.625 3.869 1 90.31 76 PHE A CA 1
ATOM 600 C C . PHE A 1 76 ? 1.885 39.562 2.605 1 90.31 76 PHE A C 1
ATOM 602 O O . PHE A 1 76 ? 1.619 40.594 1.977 1 90.31 76 PHE A O 1
ATOM 609 N N . ASN A 1 77 ? 1.489 38.406 2.322 1 88.56 77 ASN A N 1
ATOM 610 C CA . ASN A 1 77 ? 0.712 38.219 1.101 1 88.56 77 ASN A CA 1
ATOM 611 C C . ASN A 1 77 ? -0.788 38.25 1.381 1 88.56 77 ASN A C 1
ATOM 613 O O . ASN A 1 77 ? -1.597 38.031 0.475 1 88.56 77 ASN A O 1
ATOM 617 N N . ILE A 1 78 ? -1.121 38.438 2.58 1 91.81 78 ILE A N 1
ATOM 618 C CA . ILE A 1 78 ? -2.525 38.562 2.955 1 91.81 78 ILE A CA 1
ATOM 619 C C . ILE A 1 78 ? -2.867 40.031 3.223 1 91.81 78 ILE A C 1
ATOM 621 O O . ILE A 1 78 ? -2.236 40.688 4.062 1 91.81 78 ILE A O 1
ATOM 625 N N . ARG A 1 79 ? -3.82 40.469 2.531 1 89.81 79 ARG A N 1
ATOM 626 C CA . ARG A 1 79 ? -4.195 41.875 2.664 1 89.81 79 ARG A CA 1
ATOM 627 C C . ARG A 1 79 ? -4.797 42.156 4.039 1 89.81 79 ARG A C 1
ATOM 629 O O . ARG A 1 79 ? -5.57 41.375 4.559 1 89.81 79 ARG A O 1
ATOM 636 N N . GLY A 1 80 ? -4.441 43.312 4.602 1 92.06 80 GLY A N 1
ATOM 637 C CA . GLY A 1 80 ? -5.047 43.781 5.836 1 92.06 80 GLY A CA 1
ATOM 638 C C . GLY A 1 80 ? -4.48 43.125 7.074 1 92.06 80 GLY A C 1
ATOM 639 O O . GLY A 1 80 ? -5.164 43 8.094 1 92.06 80 GLY A O 1
ATOM 640 N N . VAL A 1 81 ? -3.33 42.594 6.934 1 95.25 81 VAL A N 1
ATOM 641 C CA . VAL A 1 81 ? -2.707 41.938 8.086 1 95.25 81 VAL A CA 1
ATOM 642 C C . VAL A 1 81 ? -1.387 42.656 8.414 1 95.25 81 VAL A C 1
ATOM 644 O O . VAL A 1 81 ? -0.611 42.969 7.512 1 95.25 81 VAL A O 1
ATOM 647 N N . ASN A 1 82 ? -1.185 42.938 9.68 1 94.38 82 ASN A N 1
ATOM 648 C CA . ASN A 1 82 ? 0.048 43.562 10.156 1 94.38 82 ASN A CA 1
ATOM 649 C C . ASN A 1 82 ? 0.814 42.625 11.102 1 94.38 82 ASN A C 1
ATOM 651 O O . ASN A 1 82 ? 0.237 42.094 12.039 1 94.38 82 ASN A O 1
ATOM 655 N N . LEU A 1 83 ? 2.072 42.469 10.797 1 96.38 83 LEU A N 1
ATOM 656 C CA . LEU A 1 83 ? 2.949 41.781 11.742 1 96.38 83 LEU A CA 1
ATOM 657 C C . LEU A 1 83 ? 3.35 42.719 12.883 1 96.38 83 LEU A C 1
ATOM 659 O O . LEU A 1 83 ? 4.043 43.719 12.664 1 96.38 83 LEU A O 1
ATOM 663 N N . HIS A 1 84 ? 3.006 42.344 14 1 95.25 84 HIS A N 1
ATOM 664 C CA . HIS A 1 84 ? 3.088 43.25 15.141 1 95.25 84 HIS A CA 1
ATOM 665 C C . HIS A 1 84 ? 4.402 43.094 15.891 1 95.25 84 HIS A C 1
ATOM 667 O O . HIS A 1 84 ? 5.059 44.062 16.25 1 95.25 84 HIS A O 1
ATOM 673 N N . TRP A 1 85 ? 4.754 41.906 16.219 1 97.19 85 TRP A N 1
ATOM 674 C CA . TRP A 1 85 ? 6.023 41.625 16.891 1 97.19 85 TRP A CA 1
ATOM 675 C C . TRP A 1 85 ? 6.457 40.188 16.656 1 97.19 85 TRP A C 1
ATOM 677 O O . TRP A 1 85 ? 5.664 39.344 16.188 1 97.19 85 TRP A O 1
ATOM 687 N N . LEU A 1 86 ? 7.746 40 16.969 1 97.75 86 LEU A N 1
ATOM 688 C CA . LEU A 1 86 ? 8.375 38.688 16.969 1 97.75 86 LEU A CA 1
ATOM 689 C C . LEU A 1 86 ? 8.883 38.312 18.344 1 97.75 86 LEU A C 1
ATOM 691 O O . LEU A 1 86 ? 9.438 39.156 19.047 1 97.75 86 LEU A O 1
ATOM 695 N N . VAL A 1 87 ? 8.625 37.094 18.719 1 97.88 87 VAL A N 1
ATOM 696 C CA . VAL A 1 87 ? 9.133 36.625 19.984 1 97.88 87 VAL A CA 1
ATOM 697 C C . VAL A 1 87 ? 9.875 35.281 19.781 1 97.88 87 VAL A C 1
ATOM 699 O O . VAL A 1 87 ? 9.398 34.406 19.062 1 97.88 87 VAL A O 1
ATOM 702 N N . ASP A 1 88 ? 10.992 35.156 20.312 1 97.25 88 ASP A N 1
ATOM 703 C CA . ASP A 1 88 ? 11.781 33.938 20.344 1 97.25 88 ASP A CA 1
ATOM 704 C C . ASP A 1 88 ? 12.719 33.906 21.547 1 97.25 88 ASP A C 1
ATOM 706 O O . ASP A 1 88 ? 13.039 34.938 22.109 1 97.25 88 ASP A O 1
ATOM 710 N N . ASN A 1 89 ? 13.055 32.688 21.953 1 95.12 89 ASN A N 1
ATOM 711 C CA . ASN A 1 89 ? 14 32.562 23.062 1 95.12 89 ASN A CA 1
ATOM 712 C C . ASN A 1 89 ? 15.414 32.938 22.625 1 95.12 89 ASN A C 1
ATOM 714 O O . ASN A 1 89 ? 16.25 33.281 23.453 1 95.12 89 ASN A O 1
ATOM 718 N N . LYS A 1 90 ? 15.703 32.812 21.344 1 94.81 90 LYS A N 1
ATOM 719 C CA . LYS A 1 90 ? 17.016 33.156 20.781 1 94.81 90 LYS A CA 1
ATOM 720 C C . LYS A 1 90 ? 16.953 34.406 19.938 1 94.81 90 LYS A C 1
ATOM 722 O O . LYS A 1 90 ? 16.328 34.406 18.875 1 94.81 90 LYS A O 1
ATOM 727 N N . THR A 1 91 ? 17.688 35.312 20.312 1 94 91 THR A N 1
ATOM 728 C CA . THR A 1 91 ? 17.719 36.594 19.609 1 94 91 THR A CA 1
ATOM 729 C C . THR A 1 91 ? 18.203 36.406 18.172 1 94 91 THR A C 1
ATOM 731 O O . THR A 1 91 ? 17.75 37.094 17.25 1 94 91 THR A O 1
ATOM 734 N N . GLU A 1 92 ? 19.078 35.5 18 1 94.12 92 GLU A N 1
ATOM 735 C CA . GLU A 1 92 ? 19.641 35.25 16.688 1 94.12 92 GLU A CA 1
ATOM 736 C C . GLU A 1 92 ? 18.547 34.844 15.688 1 94.12 92 GLU A C 1
ATOM 738 O O . GLU A 1 92 ? 18.625 35.188 14.508 1 94.12 92 GLU A O 1
ATOM 743 N N . ASN A 1 93 ? 17.594 34.125 16.172 1 94.5 93 ASN A N 1
ATOM 744 C CA . ASN A 1 93 ? 16.5 33.688 15.305 1 94.5 93 ASN A CA 1
ATOM 745 C C . ASN A 1 93 ? 15.672 34.875 14.844 1 94.5 93 ASN A C 1
ATOM 747 O O . ASN A 1 93 ? 15.289 34.969 13.672 1 94.5 93 ASN A O 1
ATOM 751 N N . ILE A 1 94 ? 15.453 35.812 15.695 1 95.81 94 ILE A N 1
ATOM 752 C CA . ILE A 1 94 ? 14.695 37.031 15.391 1 95.81 94 ILE A CA 1
ATOM 753 C C . ILE A 1 94 ? 15.445 37.844 14.352 1 95.81 94 ILE A C 1
ATOM 755 O O . ILE A 1 94 ? 14.859 38.281 13.344 1 95.81 94 ILE A O 1
ATOM 759 N N . GLU A 1 95 ? 16.688 38 14.602 1 94.25 95 GLU A N 1
ATOM 760 C CA . GLU A 1 95 ? 17.531 38.781 13.711 1 94.25 95 GLU A CA 1
ATOM 761 C C . GLU A 1 95 ? 17.578 38.188 12.312 1 94.25 95 GLU A C 1
ATOM 763 O O . GLU A 1 95 ? 17.562 38.906 11.312 1 94.25 95 GLU A O 1
ATOM 768 N N . GLN A 1 96 ? 17.656 36.938 12.312 1 91.75 96 GLN A N 1
ATOM 769 C CA . GLN A 1 96 ? 17.703 36.281 11.023 1 91.75 96 GLN A CA 1
ATOM 770 C C . GLN A 1 96 ? 16.422 36.531 10.227 1 91.75 96 GLN A C 1
ATOM 772 O O . GLN A 1 96 ? 16.484 36.812 9.023 1 91.75 96 GLN A O 1
ATOM 777 N N . ILE A 1 97 ? 15.32 36.438 10.867 1 92.81 97 ILE A N 1
ATOM 778 C CA . ILE A 1 97 ? 14.047 36.656 10.211 1 92.81 97 ILE A CA 1
ATOM 779 C C . ILE A 1 97 ? 13.953 38.125 9.781 1 92.81 97 ILE A C 1
ATOM 781 O O . ILE A 1 97 ? 13.531 38.438 8.664 1 92.81 97 ILE A O 1
ATOM 785 N N . GLN A 1 98 ? 14.344 39.031 10.633 1 93.44 98 GLN A N 1
ATOM 786 C CA . GLN A 1 98 ? 14.289 40.469 10.336 1 93.44 98 GLN A CA 1
ATOM 787 C C . GLN A 1 98 ? 15.172 40.812 9.133 1 93.44 98 GLN A C 1
ATOM 789 O O . GLN A 1 98 ? 14.766 41.562 8.258 1 93.44 98 GLN A O 1
ATOM 794 N N . ARG A 1 99 ? 16.266 40.219 9.109 1 91.06 99 ARG A N 1
ATOM 795 C CA . ARG A 1 99 ? 17.188 40.469 8.008 1 91.06 99 ARG A CA 1
ATOM 796 C C . ARG A 1 99 ? 16.656 39.875 6.707 1 91.06 99 ARG A C 1
ATOM 798 O O . ARG A 1 99 ? 16.656 40.531 5.664 1 91.06 99 ARG A O 1
ATOM 805 N N . TYR A 1 100 ? 16.188 38.719 6.871 1 87.44 100 TYR A N 1
ATOM 806 C CA . TYR A 1 100 ? 15.734 38 5.691 1 87.44 100 TYR A CA 1
ATOM 807 C C . TYR A 1 100 ? 14.547 38.688 5.035 1 87.44 100 TYR A C 1
ATOM 809 O O . TYR A 1 100 ? 14.484 38.781 3.807 1 87.44 100 TYR A O 1
ATOM 817 N N . PHE A 1 101 ? 13.664 39.219 5.758 1 90.75 101 PHE A N 1
ATOM 818 C CA . PHE A 1 101 ? 12.438 39.812 5.223 1 90.75 101 PHE A CA 1
ATOM 819 C C . PHE A 1 101 ? 12.492 41.344 5.281 1 90.75 101 PHE A C 1
ATOM 821 O O . PHE A 1 101 ? 11.492 42 5.02 1 90.75 101 PHE A O 1
ATOM 828 N N . CYS A 1 102 ? 13.57 41.875 5.648 1 89.5 102 CYS A N 1
ATOM 829 C CA . CYS A 1 102 ? 13.75 43.312 5.785 1 89.5 102 CYS A CA 1
ATOM 830 C C . CYS A 1 102 ? 12.695 43.906 6.715 1 89.5 102 CYS A C 1
ATOM 832 O O . CYS A 1 102 ? 12.023 44.875 6.359 1 89.5 102 CYS A O 1
ATOM 834 N N . LEU A 1 103 ? 12.602 43.312 7.898 1 91.06 103 LEU A N 1
ATOM 835 C CA . LEU A 1 103 ? 11.602 43.688 8.891 1 91.06 103 LEU A CA 1
ATOM 836 C C . LEU A 1 103 ? 12.258 44.344 10.102 1 91.06 103 LEU A C 1
ATOM 838 O O . LEU A 1 103 ? 11.891 44.062 11.242 1 91.06 103 LEU A O 1
ATOM 842 N N . GLN A 1 104 ? 13.141 45.188 9.797 1 86.75 104 GLN A N 1
ATOM 843 C CA . GLN A 1 104 ? 13.852 45.844 10.898 1 86.75 104 GLN A CA 1
ATOM 844 C C . GLN A 1 104 ? 12.914 46.719 11.711 1 86.75 104 GLN A C 1
ATOM 846 O O . GLN A 1 104 ? 13.18 47 12.883 1 86.75 104 GLN A O 1
ATOM 851 N N . HIS A 1 105 ? 11.852 47.062 11.172 1 89.75 105 HIS A N 1
ATOM 852 C CA . HIS A 1 105 ? 10.891 47.938 11.844 1 89.75 105 HIS A CA 1
ATOM 853 C C . HIS A 1 105 ? 9.992 47.125 12.781 1 89.75 105 HIS A C 1
ATOM 855 O O . HIS A 1 105 ? 9.297 47.719 13.625 1 89.75 105 HIS A O 1
ATOM 861 N N . VAL A 1 106 ? 9.969 45.844 12.68 1 94.5 106 VAL A N 1
ATOM 862 C CA . VAL A 1 106 ? 9.164 45 13.547 1 94.5 106 VAL A CA 1
ATOM 863 C C . VAL A 1 106 ? 9.969 44.625 14.797 1 94.5 106 VAL A C 1
ATOM 865 O O . VAL A 1 106 ? 11.055 44.062 14.703 1 94.5 106 VAL A O 1
ATOM 868 N N . ASN A 1 107 ? 9.477 44.906 15.938 1 95.38 107 ASN A N 1
ATOM 869 C CA . ASN A 1 107 ? 10.188 44.688 17.188 1 95.38 107 ASN A CA 1
ATOM 870 C C . ASN A 1 107 ? 10.281 43.188 17.531 1 95.38 107 ASN A C 1
ATOM 872 O O . ASN A 1 107 ? 9.328 42.438 17.328 1 95.38 107 ASN A O 1
ATOM 876 N N . GLY A 1 108 ? 11.453 42.812 17.984 1 96.88 108 GLY A N 1
ATOM 877 C CA . GLY A 1 108 ? 11.695 41.469 18.516 1 96.88 108 GLY A CA 1
ATOM 878 C C . GLY A 1 108 ? 11.867 41.469 20.031 1 96.88 108 GLY A C 1
ATOM 879 O O . GLY A 1 108 ? 12.469 42.375 20.594 1 96.88 108 GLY A O 1
ATOM 880 N N . TYR A 1 109 ? 11.297 40.438 20.641 1 97.25 109 TYR A N 1
ATOM 881 C CA . TYR A 1 109 ? 11.383 40.344 22.094 1 97.25 109 TYR A CA 1
ATOM 882 C C . TYR A 1 109 ? 11.742 38.906 22.516 1 97.25 109 TYR A C 1
ATOM 884 O O . TYR A 1 109 ? 11.523 37.969 21.766 1 97.25 109 TYR A O 1
ATOM 892 N N . ASN A 1 110 ? 12.227 38.844 23.688 1 96.56 110 ASN A N 1
ATOM 893 C CA . ASN A 1 110 ? 12.414 37.531 24.312 1 96.56 110 ASN A CA 1
ATOM 894 C C . ASN A 1 110 ? 11.102 36.969 24.859 1 96.56 110 ASN A C 1
ATOM 896 O O . ASN A 1 110 ? 10.211 37.75 25.219 1 96.56 110 ASN A O 1
ATOM 900 N N . VAL A 1 111 ? 11.055 35.688 25.062 1 94.38 111 VAL A N 1
ATOM 901 C CA . VAL A 1 111 ? 9.836 35 25.469 1 94.38 111 VAL A CA 1
ATOM 902 C C . VAL A 1 111 ? 9.438 35.406 26.875 1 94.38 111 VAL A C 1
ATOM 904 O O . VAL A 1 111 ? 8.258 35.344 27.234 1 94.38 111 VAL A O 1
ATOM 907 N N . ASP A 1 112 ? 10.359 35.906 27.641 1 94.19 112 ASP A N 1
ATOM 908 C CA . ASP A 1 112 ? 10.07 36.344 29 1 94.19 112 ASP A CA 1
ATOM 909 C C . ASP A 1 112 ? 9.172 37.594 29 1 94.19 112 ASP A C 1
ATOM 911 O O . ASP A 1 112 ? 8.57 37.906 30.031 1 94.19 112 ASP A O 1
ATOM 915 N N . ARG A 1 113 ? 9.047 38.219 27.891 1 96.25 113 ARG A N 1
ATOM 916 C CA . ARG A 1 113 ? 8.242 39.438 27.781 1 96.25 113 ARG A CA 1
ATOM 917 C C . ARG A 1 113 ? 6.855 39.125 27.219 1 96.25 113 ARG A C 1
ATOM 919 O O . ARG A 1 113 ? 6.02 40.031 27.078 1 96.25 113 ARG A O 1
ATOM 926 N N . LEU A 1 114 ? 6.562 37.906 27 1 96.81 114 LEU A N 1
ATOM 927 C CA . LEU A 1 114 ? 5.359 37.5 26.281 1 96.81 114 LEU A CA 1
ATOM 928 C C . LEU A 1 114 ? 4.105 37.938 27.016 1 96.81 114 LEU A C 1
ATOM 930 O O . LEU A 1 114 ? 3.172 38.469 26.422 1 96.81 114 LEU A O 1
ATOM 934 N N . ASP A 1 115 ? 4.113 37.781 28.266 1 96.25 115 ASP A N 1
ATOM 935 C CA . ASP A 1 115 ? 2.936 38.094 29.062 1 96.25 115 ASP A CA 1
ATOM 936 C C . ASP A 1 115 ? 2.508 39.531 28.859 1 96.25 115 ASP A C 1
ATOM 938 O O . ASP A 1 115 ? 1.335 39.812 28.609 1 96.25 115 ASP A O 1
ATOM 942 N N . GLY A 1 116 ? 3.42 40.438 28.953 1 96.88 116 GLY A N 1
ATOM 943 C CA . GLY A 1 116 ? 3.137 41.844 28.75 1 96.88 116 GLY A CA 1
ATOM 944 C C . GLY A 1 116 ? 2.713 42.156 27.328 1 96.88 116 GLY A C 1
ATOM 945 O O . GLY A 1 116 ? 1.858 43.031 27.109 1 96.88 116 GLY A O 1
ATOM 946 N N . LEU A 1 117 ? 3.299 41.562 26.375 1 97.69 117 LEU A N 1
ATOM 947 C CA . LEU A 1 117 ? 2.99 41.781 24.969 1 97.69 117 LEU A CA 1
ATOM 948 C C . LEU A 1 117 ? 1.549 41.375 24.656 1 97.69 117 LEU A C 1
ATOM 950 O O . LEU A 1 117 ? 0.902 42 23.812 1 97.69 117 LEU A O 1
ATOM 954 N N . LEU A 1 118 ? 1.021 40.406 25.375 1 98.12 118 LEU A N 1
ATOM 955 C CA . LEU A 1 118 ? -0.312 39.875 25.109 1 98.12 118 LEU A CA 1
ATOM 956 C C . LEU A 1 118 ? -1.386 40.781 25.688 1 98.12 118 LEU A C 1
ATOM 958 O O . LEU A 1 118 ? -2.564 40.656 25.359 1 98.12 118 LEU A O 1
ATOM 962 N N . ASP A 1 119 ? -0.971 41.719 26.484 1 97.06 119 ASP A N 1
ATOM 963 C CA . ASP A 1 119 ? -1.916 42.656 27.094 1 97.06 119 ASP A CA 1
ATOM 964 C C . ASP A 1 119 ? -2.293 43.75 26.125 1 97.06 119 ASP A C 1
ATOM 966 O O . ASP A 1 119 ? -3.236 44.5 26.359 1 97.06 119 ASP A O 1
ATOM 970 N N . ASP A 1 120 ? -1.589 43.844 25.031 1 96.31 120 ASP A N 1
ATOM 971 C CA . ASP A 1 120 ? -1.858 44.875 24.031 1 96.31 120 ASP A CA 1
ATOM 972 C C . ASP A 1 120 ? -3.242 44.688 23.422 1 96.31 120 ASP A C 1
ATOM 974 O O . ASP A 1 120 ? -3.494 43.719 22.719 1 96.31 120 ASP A O 1
ATOM 978 N N . PRO A 1 121 ? -4.133 45.625 23.578 1 95.75 121 PRO A N 1
ATOM 979 C CA . PRO A 1 121 ? -5.5 45.469 23.062 1 95.75 121 PRO A CA 1
ATOM 980 C C . PRO A 1 121 ? -5.57 45.531 21.547 1 95.75 121 PRO A C 1
ATOM 982 O O . PRO A 1 121 ? -6.578 45.125 20.953 1 95.75 121 PRO A O 1
ATOM 985 N N . SER A 1 122 ? -4.562 46 20.938 1 95.5 122 SER A N 1
ATOM 986 C CA . SER A 1 122 ? -4.582 46.125 19.484 1 95.5 122 SER A CA 1
ATOM 987 C C . SER A 1 122 ? -4.238 44.781 18.828 1 95.5 122 SER A C 1
ATOM 989 O O . SER A 1 122 ? -4.445 44.594 17.625 1 95.5 122 SER A O 1
ATOM 991 N N . LEU A 1 123 ? -3.736 43.875 19.609 1 97.5 123 LEU A N 1
ATOM 992 C CA . LEU A 1 123 ? -3.383 42.562 19.109 1 97.5 123 LEU A CA 1
ATOM 993 C C . LEU A 1 123 ? -4.629 41.688 18.891 1 97.5 123 LEU A C 1
ATOM 995 O O . LEU A 1 123 ? -5.469 41.594 19.781 1 97.5 123 LEU A O 1
ATOM 999 N N . ASP A 1 124 ? -4.723 41.094 17.703 1 97.94 124 ASP A N 1
ATOM 1000 C CA . ASP A 1 124 ? -5.91 40.312 17.406 1 97.94 124 ASP A CA 1
ATOM 1001 C C . ASP A 1 124 ? -5.621 38.812 17.531 1 97.94 124 ASP A C 1
ATOM 1003 O O . ASP A 1 124 ? -6.508 38.031 17.891 1 97.94 124 ASP A O 1
ATOM 1007 N N . GLY A 1 125 ? -4.41 38.438 17.172 1 98.38 125 GLY A N 1
ATOM 1008 C CA . GLY A 1 125 ? -4.066 37.031 17.219 1 98.38 125 GLY A CA 1
ATOM 1009 C C . GLY A 1 125 ? -2.57 36.781 17.219 1 98.38 125 GLY A C 1
ATOM 1010 O O . GLY A 1 125 ? -1.779 37.688 17.062 1 98.38 125 GLY A O 1
ATOM 1011 N N . VAL A 1 126 ? -2.225 35.531 17.469 1 98.75 126 VAL A N 1
ATOM 1012 C CA . VAL A 1 126 ? -0.823 35.125 17.562 1 98.75 126 VAL A CA 1
ATOM 1013 C C . VAL A 1 126 ? -0.595 33.812 16.812 1 98.75 126 VAL A C 1
ATOM 1015 O O . VAL A 1 126 ? -1.402 32.906 16.906 1 98.75 126 VAL A O 1
ATOM 1018 N N . LEU A 1 127 ? 0.483 33.75 16.016 1 98.56 127 LEU A N 1
ATOM 1019 C CA . LEU A 1 127 ? 0.994 32.5 15.477 1 98.56 127 LEU A CA 1
ATOM 1020 C C . LEU A 1 127 ? 1.981 31.859 16.438 1 98.56 127 LEU A C 1
ATOM 1022 O O . LEU A 1 127 ? 3.014 32.438 16.766 1 98.56 127 LEU A O 1
ATOM 1026 N N . VAL A 1 128 ? 1.643 30.703 16.891 1 98.44 128 VAL A N 1
ATOM 1027 C CA . VAL A 1 128 ? 2.545 29.922 17.719 1 98.44 128 VAL A CA 1
ATOM 1028 C C . VAL A 1 128 ? 3.305 28.922 16.875 1 98.44 128 VAL A C 1
ATOM 1030 O O . VAL A 1 128 ? 2.752 27.891 16.484 1 98.44 128 VAL A O 1
ATOM 1033 N N . LEU A 1 129 ? 4.562 29.203 16.656 1 96.5 129 LEU A N 1
ATOM 1034 C CA . LEU A 1 129 ? 5.398 28.438 15.75 1 96.5 129 LEU A CA 1
ATOM 1035 C C . LEU A 1 129 ? 6.633 27.906 16.469 1 96.5 129 LEU A C 1
ATOM 1037 O O . LEU A 1 129 ? 7.629 27.562 15.82 1 96.5 129 LEU A O 1
ATOM 1041 N N . SER A 1 130 ? 6.598 27.906 17.781 1 94.31 130 SER A N 1
ATOM 1042 C CA . SER A 1 130 ? 7.68 27.422 18.625 1 94.31 130 SER A CA 1
ATOM 1043 C C . SER A 1 130 ? 7.754 25.891 18.594 1 94.31 130 SER A C 1
ATOM 1045 O O . SER A 1 130 ? 7.102 25.25 17.766 1 94.31 130 SER A O 1
ATOM 1047 N N . SER A 1 131 ? 8.648 25.328 19.422 1 89.62 131 SER A N 1
ATOM 1048 C CA . SER A 1 131 ? 8.75 23.875 19.531 1 89.62 131 SER A CA 1
ATOM 1049 C C . SER A 1 131 ? 7.473 23.266 20.109 1 89.62 131 SER A C 1
ATOM 1051 O O . SER A 1 131 ? 6.781 23.922 20.906 1 89.62 131 SER A O 1
ATOM 1053 N N . THR A 1 132 ? 7.234 22.047 19.781 1 89.69 132 THR A N 1
ATOM 1054 C CA . THR A 1 132 ? 5.98 21.391 20.141 1 89.69 132 THR A CA 1
ATOM 1055 C C . THR A 1 132 ? 5.828 21.312 21.656 1 89.69 132 THR A C 1
ATOM 1057 O O . THR A 1 132 ? 4.715 21.422 22.188 1 89.69 132 THR A O 1
ATOM 1060 N N . SER A 1 133 ? 6.883 21.25 22.359 1 90.12 133 SER A N 1
ATOM 1061 C CA . SER A 1 133 ? 6.867 21.047 23.812 1 90.12 133 SER A CA 1
ATOM 1062 C C . SER A 1 133 ? 6.266 22.25 24.531 1 90.12 133 SER A C 1
ATOM 1064 O O . SER A 1 133 ? 5.828 22.141 25.672 1 90.12 133 SER A O 1
ATOM 1066 N N . VAL A 1 134 ? 6.195 23.406 23.875 1 94.31 134 VAL A N 1
ATOM 1067 C CA . VAL A 1 134 ? 5.684 24.594 24.562 1 94.31 134 VAL A CA 1
ATOM 1068 C C . VAL A 1 134 ? 4.418 25.094 23.859 1 94.31 134 VAL A C 1
ATOM 1070 O O . VAL A 1 134 ? 3.902 26.156 24.188 1 94.31 134 VAL A O 1
ATOM 1073 N N . HIS A 1 135 ? 3.912 24.328 22.938 1 96.5 135 HIS A N 1
ATOM 1074 C CA . HIS A 1 135 ? 2.727 24.719 22.172 1 96.5 135 HIS A CA 1
ATOM 1075 C C . HIS A 1 135 ? 1.543 24.969 23.109 1 96.5 135 HIS A C 1
ATOM 1077 O O . HIS A 1 135 ? 0.958 26.062 23.094 1 96.5 135 HIS A O 1
ATOM 1083 N N . THR A 1 136 ? 1.27 23.984 23.906 1 97.38 136 THR A N 1
ATOM 1084 C CA . THR A 1 136 ? 0.067 24.047 24.734 1 97.38 136 THR A CA 1
ATOM 1085 C C . THR A 1 136 ? 0.127 25.219 25.703 1 97.38 136 THR A C 1
ATOM 1087 O O . THR A 1 136 ? -0.823 26 25.797 1 97.38 136 THR A O 1
ATOM 1090 N N . GLU A 1 137 ? 1.217 25.328 26.328 1 97.38 137 GLU A N 1
ATOM 1091 C CA . GLU A 1 137 ? 1.394 26.406 27.297 1 97.38 137 GLU A CA 1
ATOM 1092 C C . GLU A 1 137 ? 1.234 27.766 26.641 1 97.38 137 GLU A C 1
ATOM 1094 O O . GLU A 1 137 ? 0.49 28.625 27.141 1 97.38 137 GLU A O 1
ATOM 1099 N N . GLN A 1 138 ? 1.852 27.938 25.562 1 98 138 GLN A N 1
ATOM 1100 C CA . GLN A 1 138 ? 1.813 29.219 24.875 1 98 138 GLN A CA 1
ATOM 1101 C C . GLN A 1 138 ? 0.433 29.484 24.281 1 98 138 GLN A C 1
ATOM 1103 O O . GLN A 1 138 ? -0.073 30.609 24.344 1 98 138 GLN A O 1
ATOM 1108 N N . CYS A 1 139 ? -0.146 28.484 23.703 1 98.5 139 CYS A N 1
ATOM 1109 C CA . CYS A 1 139 ? -1.491 28.641 23.156 1 98.5 139 CYS A CA 1
ATOM 1110 C C . CYS A 1 139 ? -2.477 29.062 24.25 1 98.5 139 CYS A C 1
ATOM 1112 O O . CYS A 1 139 ? -3.232 30.016 24.062 1 98.5 139 CYS A O 1
ATOM 1114 N N . CYS A 1 140 ? -2.436 28.391 25.359 1 98.38 140 CYS A N 1
ATOM 1115 C CA . CYS A 1 140 ? -3.361 28.688 26.438 1 98.38 140 CYS A CA 1
ATOM 1116 C C . CYS A 1 140 ? -3.125 30.078 27 1 98.38 140 CYS A C 1
ATOM 1118 O O . CYS A 1 140 ? -4.074 30.797 27.328 1 98.38 140 CYS A O 1
ATOM 1120 N N . GLN A 1 141 ? -1.89 30.453 27.109 1 98.31 141 GLN A N 1
ATOM 1121 C CA . GLN A 1 141 ? -1.558 31.797 27.578 1 98.31 141 GLN A CA 1
ATOM 1122 C C . GLN A 1 141 ? -2.174 32.844 26.672 1 98.31 141 GLN A C 1
ATOM 1124 O O . GLN A 1 141 ? -2.775 33.812 27.141 1 98.31 141 GLN A O 1
ATOM 1129 N N . VAL A 1 142 ? -2.023 32.688 25.391 1 98.56 142 VAL A N 1
ATOM 1130 C CA . VAL A 1 142 ? -2.547 33.625 24.406 1 98.56 142 VAL A CA 1
ATOM 1131 C C . VAL A 1 142 ? -4.07 33.656 24.484 1 98.56 142 VAL A C 1
ATOM 1133 O O . VAL A 1 142 ? -4.668 34.719 24.547 1 98.56 142 VAL A O 1
ATOM 1136 N N . LEU A 1 143 ? -4.676 32.531 24.531 1 98.62 143 LEU A N 1
ATOM 1137 C CA . LEU A 1 143 ? -6.133 32.406 24.562 1 98.62 143 LEU A CA 1
ATOM 1138 C C . LEU A 1 143 ? -6.703 33.062 25.828 1 98.62 143 LEU A C 1
ATOM 1140 O O . LEU A 1 143 ? -7.711 33.75 25.766 1 98.62 143 LEU A O 1
ATOM 1144 N N . LYS A 1 144 ? -6.078 32.844 26.953 1 98.25 144 LYS A N 1
ATOM 1145 C CA . LYS A 1 144 ? -6.551 33.375 28.219 1 98.25 144 LYS A CA 1
ATOM 1146 C C . LYS A 1 144 ? -6.492 34.906 28.234 1 98.25 144 LYS A C 1
ATOM 1148 O O . LYS A 1 144 ? -7.199 35.562 29.016 1 98.25 144 LYS A O 1
ATOM 1153 N N . LYS A 1 145 ? -5.629 35.469 27.375 1 98.25 145 LYS A N 1
ATOM 1154 C CA . LYS A 1 145 ? -5.516 36.906 27.234 1 98.25 145 LYS A CA 1
ATOM 1155 C C . LYS A 1 145 ? -6.496 37.469 26.203 1 98.25 145 LYS A C 1
ATOM 1157 O O . LYS A 1 145 ? -6.438 38.625 25.828 1 98.25 145 LYS A O 1
ATOM 1162 N N . GLY A 1 146 ? -7.328 36.562 25.656 1 97.88 146 GLY A N 1
ATOM 1163 C CA . GLY A 1 146 ? -8.414 36.969 24.781 1 97.88 146 GLY A CA 1
ATOM 1164 C C . GLY A 1 146 ? -7.973 37.125 23.328 1 97.88 146 GLY A C 1
ATOM 1165 O O . GLY A 1 146 ? -8.57 37.906 22.578 1 97.88 146 GLY A O 1
ATOM 1166 N N . LYS A 1 147 ? -6.895 36.5 22.938 1 98.44 147 LYS A N 1
ATOM 1167 C CA . LYS A 1 147 ? -6.391 36.594 21.578 1 98.44 147 LYS A CA 1
ATOM 1168 C C . LYS A 1 147 ? -6.574 35.281 20.828 1 98.44 147 LYS A C 1
ATOM 1170 O O . LYS A 1 147 ? -6.543 34.219 21.422 1 98.44 147 LYS A O 1
ATOM 1175 N N . ALA A 1 148 ? -6.785 35.344 19.5 1 98.56 148 ALA A N 1
ATOM 1176 C CA . ALA A 1 148 ? -6.875 34.156 18.656 1 98.56 148 ALA A CA 1
ATOM 1177 C C . ALA A 1 148 ? -5.512 33.5 18.484 1 98.56 148 ALA A C 1
ATOM 1179 O O . ALA A 1 148 ? -4.477 34.156 18.609 1 98.56 148 ALA A O 1
ATOM 1180 N N . VAL A 1 149 ? -5.535 32.219 18.203 1 98.75 149 VAL A N 1
ATOM 1181 C CA . VAL A 1 149 ? -4.273 31.5 18.094 1 98.75 149 VAL A CA 1
ATOM 1182 C C . VAL A 1 149 ? -4.281 30.641 16.828 1 98.75 149 VAL A C 1
ATOM 1184 O O . VAL A 1 149 ? -5.262 29.953 16.531 1 98.75 149 VAL A O 1
ATOM 1187 N N . PHE A 1 150 ? -3.23 30.688 16.047 1 98.56 150 PHE A N 1
ATOM 1188 C CA . PHE A 1 150 ? -2.789 29.672 15.117 1 98.56 150 PHE A CA 1
ATOM 1189 C C . PHE A 1 150 ? -1.592 28.906 15.664 1 98.56 150 PHE A C 1
ATOM 1191 O O . PHE A 1 150 ? -0.595 29.516 16.062 1 98.56 150 PHE A O 1
ATOM 1198 N N . VAL A 1 151 ? -1.701 27.625 15.711 1 98.12 151 VAL A N 1
ATOM 1199 C CA . VAL A 1 151 ? -0.578 26.828 16.203 1 98.12 151 VAL A CA 1
ATOM 1200 C C . VAL A 1 151 ? -0.195 25.781 15.172 1 98.12 151 VAL A C 1
ATOM 1202 O O . VAL A 1 151 ? -1.065 25.156 14.555 1 98.12 151 VAL A O 1
ATOM 1205 N N . GLU A 1 152 ? 1.058 25.625 14.953 1 94.75 152 GLU A N 1
ATOM 1206 C CA . GLU A 1 152 ? 1.525 24.531 14.109 1 94.75 152 GLU A CA 1
ATOM 1207 C C . GLU A 1 152 ? 1.149 23.188 14.711 1 94.75 152 GLU A C 1
ATOM 1209 O O . GLU A 1 152 ? 0.981 23.062 15.93 1 94.75 152 GLU A O 1
ATOM 1214 N N . LYS A 1 153 ? 1.004 22.25 13.891 1 93.12 153 LYS A N 1
ATOM 1215 C CA . LYS A 1 153 ? 0.64 20.906 14.359 1 93.12 153 LYS A CA 1
ATOM 1216 C C . LYS A 1 153 ? 1.794 20.25 15.117 1 93.12 153 LYS A C 1
ATOM 1218 O O . LYS A 1 153 ? 2.961 20.484 14.789 1 93.12 153 LYS A O 1
ATOM 1223 N N . PRO A 1 154 ? 1.605 19.531 16.031 1 93.75 154 PRO A N 1
ATOM 1224 C CA . PRO A 1 154 ? 0.345 19.406 16.781 1 93.75 154 PRO A CA 1
ATOM 1225 C C . PRO A 1 154 ? 0.191 20.469 17.859 1 93.75 154 PRO A C 1
ATOM 1227 O O . PRO A 1 154 ? 1.159 21.156 18.203 1 93.75 154 PRO A O 1
ATOM 1230 N N . ALA A 1 155 ? -1.027 20.594 18.391 1 95.75 155 ALA A N 1
ATOM 1231 C CA . ALA A 1 155 ? -1.297 21.625 19.406 1 95.75 155 ALA A CA 1
ATOM 1232 C C . ALA A 1 155 ? -0.682 21.25 20.75 1 95.75 155 ALA A C 1
ATOM 1234 O O . ALA A 1 155 ? -0.641 22.062 21.672 1 95.75 155 ALA A O 1
ATOM 1235 N N . GLY A 1 156 ? -0.202 20.047 20.844 1 94.12 156 GLY A N 1
ATOM 1236 C CA . GLY A 1 156 ? 0.426 19.531 22.047 1 94.12 156 GLY A CA 1
ATOM 1237 C C . GLY A 1 156 ? 1.12 18.203 21.844 1 94.12 156 GLY A C 1
ATOM 1238 O O . GLY A 1 156 ? 1.081 17.641 20.75 1 94.12 156 GLY A O 1
ATOM 1239 N N . GLU A 1 157 ? 1.659 17.672 22.984 1 91.5 157 GLU A N 1
ATOM 1240 C CA . GLU A 1 157 ? 2.443 16.438 22.891 1 91.5 157 GLU A CA 1
ATOM 1241 C C . GLU A 1 157 ? 1.683 15.25 23.469 1 91.5 157 GLU A C 1
ATOM 1243 O O . GLU A 1 157 ? 2.168 14.117 23.438 1 91.5 157 GLU A O 1
ATOM 1248 N N . THR A 1 158 ? 0.574 15.539 24.062 1 94.19 158 THR A N 1
ATOM 1249 C CA . THR A 1 158 ? -0.287 14.492 24.594 1 94.19 158 THR A CA 1
ATOM 1250 C C . THR A 1 158 ? -1.754 14.789 24.297 1 94.19 158 THR A C 1
ATOM 1252 O O . THR A 1 158 ? -2.098 15.914 23.922 1 94.19 158 THR A O 1
ATOM 1255 N N . ILE A 1 159 ? -2.482 13.773 24.516 1 96.12 159 ILE A N 1
ATOM 1256 C CA . ILE A 1 159 ? -3.92 13.93 24.328 1 96.12 159 ILE A CA 1
ATOM 1257 C C . ILE A 1 159 ? -4.457 14.969 25.312 1 96.12 159 ILE A C 1
ATOM 1259 O O . ILE A 1 159 ? -5.328 15.766 24.969 1 96.12 159 ILE A O 1
ATOM 1263 N N . GLN A 1 160 ? -3.98 14.984 26.5 1 96.94 160 GLN A N 1
ATOM 1264 C CA . GLN A 1 160 ? -4.398 15.93 27.516 1 96.94 160 GLN A CA 1
ATOM 1265 C C . GLN A 1 160 ? -4.023 17.359 27.141 1 96.94 160 GLN A C 1
ATOM 1267 O O . GLN A 1 160 ? -4.824 18.281 27.297 1 96.94 160 GLN A O 1
ATOM 1272 N N . ASP A 1 161 ? -2.82 17.484 26.609 1 97 161 ASP A N 1
ATOM 1273 C CA . ASP A 1 161 ? -2.367 18.797 26.156 1 97 161 ASP A CA 1
ATOM 1274 C C . ASP A 1 161 ? -3.287 19.359 25.078 1 97 161 ASP A C 1
ATOM 1276 O O . ASP A 1 161 ? -3.744 20.5 25.172 1 97 161 ASP A O 1
ATOM 1280 N N . ILE A 1 162 ? -3.529 18.547 24.156 1 97.56 162 ILE A N 1
ATOM 1281 C CA . ILE A 1 162 ? -4.336 18.969 23.016 1 97.56 162 ILE A CA 1
ATOM 1282 C C . ILE A 1 162 ? -5.754 19.297 23.469 1 97.56 162 ILE A C 1
ATOM 1284 O O . ILE A 1 162 ? -6.309 20.328 23.094 1 97.56 162 ILE A O 1
ATOM 1288 N N . SER A 1 163 ? -6.277 18.453 24.281 1 97.88 163 SER A N 1
ATOM 1289 C CA . SER A 1 163 ? -7.605 18.688 24.828 1 97.88 163 SER A CA 1
ATOM 1290 C C . SER A 1 163 ? -7.648 20.016 25.594 1 97.88 163 SER A C 1
ATOM 1292 O O . SER A 1 163 ? -8.586 20.797 25.438 1 97.88 163 SER A O 1
ATOM 1294 N N . HIS A 1 164 ? -6.676 20.25 26.359 1 97.94 164 HIS A N 1
ATOM 1295 C CA . HIS A 1 164 ? -6.598 21.453 27.156 1 97.94 164 HIS A CA 1
ATOM 1296 C C . HIS A 1 164 ? -6.594 22.703 26.281 1 97.94 164 HIS A C 1
ATOM 1298 O O . HIS A 1 164 ? -7.262 23.688 26.594 1 97.94 164 HIS A O 1
ATOM 1304 N N . CYS A 1 165 ? -5.906 22.656 25.219 1 97.69 165 CYS A N 1
ATOM 1305 C CA . CYS A 1 165 ? -5.848 23.781 24.281 1 97.69 165 CYS A CA 1
ATOM 1306 C C . CYS A 1 165 ? -7.23 24.094 23.719 1 97.69 165 CYS A C 1
ATOM 1308 O O . CYS A 1 165 ? -7.676 25.234 23.766 1 97.69 165 CYS A O 1
ATOM 1310 N N . PHE A 1 166 ? -7.855 23.109 23.25 1 97.88 166 PHE A N 1
ATOM 1311 C CA . PHE A 1 166 ? -9.164 23.297 22.641 1 97.88 166 PHE A CA 1
ATOM 1312 C C . PHE A 1 166 ? -10.188 23.75 23.688 1 97.88 166 PHE A C 1
ATOM 1314 O O . PHE A 1 166 ? -11.016 24.609 23.406 1 97.88 166 PHE A O 1
ATOM 1321 N N . GLU A 1 167 ? -10.148 23.156 24.859 1 98.19 167 GLU A N 1
ATOM 1322 C CA . GLU A 1 167 ? -11.07 23.531 25.938 1 98.19 167 GLU A CA 1
ATOM 1323 C C . GLU A 1 167 ? -10.852 24.969 26.359 1 98.19 167 GLU A C 1
ATOM 1325 O O . GLU A 1 167 ? -11.812 25.688 26.656 1 98.19 167 GLU A O 1
ATOM 1330 N N . THR A 1 168 ? -9.617 25.359 26.438 1 98.5 168 THR A N 1
ATOM 1331 C CA . THR A 1 168 ? -9.305 26.75 26.75 1 98.5 168 THR A CA 1
ATOM 1332 C C . THR A 1 168 ? -9.875 27.703 25.703 1 98.5 168 THR A C 1
ATOM 1334 O O . THR A 1 168 ? -10.453 28.734 26.031 1 98.5 168 THR A O 1
ATOM 1337 N N . ALA A 1 169 ? -9.711 27.359 24.469 1 98.31 169 ALA A N 1
ATOM 1338 C CA . ALA A 1 169 ? -10.266 28.172 23.391 1 98.31 169 ALA A CA 1
ATOM 1339 C C . ALA A 1 169 ? -11.781 28.297 23.516 1 98.31 169 ALA A C 1
ATOM 1341 O O . ALA A 1 169 ? -12.344 29.375 23.344 1 98.31 169 ALA A O 1
ATOM 1342 N N . GLU A 1 170 ? -12.406 27.188 23.797 1 97.5 170 GLU A N 1
ATOM 1343 C CA . GLU A 1 170 ? -13.852 27.172 23.953 1 97.5 170 GLU A CA 1
ATOM 1344 C C . GLU A 1 170 ? -14.281 28.031 25.141 1 97.5 170 GLU A C 1
ATOM 1346 O O . GLU A 1 170 ? -15.211 28.828 25.031 1 97.5 170 GLU A O 1
ATOM 1351 N N . LYS A 1 171 ? -13.617 27.891 26.219 1 97.81 171 LYS A N 1
ATOM 1352 C CA . LYS A 1 171 ? -13.938 28.625 27.438 1 97.81 171 LYS A CA 1
ATOM 1353 C C . LYS A 1 171 ? -13.781 30.141 27.219 1 97.81 171 LYS A C 1
ATOM 1355 O O . LYS A 1 171 ? -14.594 30.922 27.688 1 97.81 171 LYS A O 1
ATOM 1360 N N . GLN A 1 172 ? -12.703 30.516 26.5 1 97.88 172 GLN A N 1
ATOM 1361 C CA . GLN A 1 172 ? -12.406 31.938 26.266 1 97.88 172 GLN A CA 1
ATOM 1362 C C . GLN A 1 172 ? -13.148 32.469 25.047 1 97.88 172 GLN A C 1
ATOM 1364 O O . GLN A 1 172 ? -13.078 33.656 24.734 1 97.88 172 GLN A O 1
ATOM 1369 N N . LYS A 1 173 ? -13.867 31.5 24.328 1 97.44 173 LYS A N 1
ATOM 1370 C CA . LYS A 1 173 ? -14.586 31.844 23.094 1 97.44 173 LYS A CA 1
ATOM 1371 C C . LYS A 1 173 ? -13.664 32.5 22.078 1 97.44 173 LYS A C 1
ATOM 1373 O O . LYS A 1 173 ? -14 33.531 21.5 1 97.44 173 LYS A O 1
ATOM 1378 N N . GLN A 1 174 ? -12.484 31.953 21.969 1 97.88 174 GLN A N 1
ATOM 1379 C CA . GLN A 1 174 ? -11.5 32.469 21.031 1 97.88 174 GLN A CA 1
ATOM 1380 C C . GLN A 1 174 ? -11.203 31.453 19.922 1 97.88 174 GLN A C 1
ATOM 1382 O O . GLN A 1 174 ? -11.477 30.25 20.094 1 97.88 174 GLN A O 1
ATOM 1387 N N . VAL A 1 175 ? -10.625 31.922 18.859 1 97.88 175 VAL A N 1
ATOM 1388 C CA . VAL A 1 175 ? -10.289 31.109 17.703 1 97.88 175 VAL A CA 1
ATOM 1389 C C . VAL A 1 175 ? -9.008 30.328 17.953 1 97.88 175 VAL A C 1
ATOM 1391 O O . VAL A 1 175 ? -8.023 30.875 18.453 1 97.88 175 VAL A O 1
ATOM 1394 N N . LEU A 1 176 ? -9.055 29.062 17.75 1 98.44 176 LEU A N 1
ATOM 1395 C CA . LEU A 1 176 ? -7.883 28.188 17.688 1 98.44 176 LEU A CA 1
ATOM 1396 C C . LEU A 1 176 ? -7.844 27.438 16.359 1 98.44 176 LEU A C 1
ATOM 1398 O O . LEU A 1 176 ? -8.789 26.719 16.031 1 98.44 176 LEU A O 1
ATOM 1402 N N . VAL A 1 177 ? -6.789 27.625 15.617 1 98 177 VAL A N 1
ATOM 1403 C CA . VAL A 1 177 ? -6.59 26.891 14.383 1 98 177 VAL A CA 1
ATOM 1404 C C . VAL A 1 177 ? -5.27 26.125 14.445 1 98 177 VAL A C 1
ATOM 1406 O O . VAL A 1 177 ? -4.211 26.719 14.656 1 98 177 VAL A O 1
ATOM 1409 N N . THR A 1 178 ? -5.332 24.812 14.367 1 97.44 178 THR A N 1
ATOM 1410 C CA . THR A 1 178 ? -4.121 24 14.273 1 97.44 178 THR A CA 1
ATOM 1411 C C . THR A 1 178 ? -3.682 23.844 12.82 1 97.44 178 THR A C 1
ATOM 1413 O O . THR A 1 178 ? -4.508 23.625 11.938 1 97.44 178 THR A O 1
ATOM 1416 N N . GLY A 1 179 ? -2.387 23.891 12.602 1 95.38 179 GLY A N 1
ATOM 1417 C CA . GLY A 1 179 ? -1.808 23.984 11.273 1 95.38 179 GLY A CA 1
ATOM 1418 C C . GLY A 1 179 ? -1.673 22.641 10.586 1 95.38 179 GLY A C 1
ATOM 1419 O O . GLY A 1 179 ? -0.57 22.234 10.211 1 95.38 179 GLY A O 1
ATOM 1420 N N . TYR A 1 180 ? -2.766 21.969 10.281 1 94.06 180 TYR A N 1
ATOM 1421 C CA . TYR A 1 180 ? -2.754 20.797 9.398 1 94.06 180 TYR A CA 1
ATOM 1422 C C . TYR A 1 180 ? -2.885 21.219 7.938 1 94.06 180 TYR A C 1
ATOM 1424 O O . TYR A 1 180 ? -3.973 21.156 7.363 1 94.06 180 TYR A O 1
ATOM 1432 N N . ASN A 1 181 ? -1.812 21.516 7.293 1 89.75 181 ASN A N 1
ATOM 1433 C CA . ASN A 1 181 ? -1.739 22.266 6.043 1 89.75 181 ASN A CA 1
ATOM 1434 C C . ASN A 1 181 ? -2.367 21.484 4.891 1 89.75 181 ASN A C 1
ATOM 1436 O O . ASN A 1 181 ? -2.924 22.078 3.965 1 89.75 181 ASN A O 1
ATOM 1440 N N . ARG A 1 182 ? -2.357 20.141 4.953 1 86.69 182 ARG A N 1
ATOM 1441 C CA . ARG A 1 182 ? -2.852 19.359 3.83 1 86.69 182 ARG A CA 1
ATOM 1442 C C . ARG A 1 182 ? -4.344 19.578 3.619 1 86.69 182 ARG A C 1
ATOM 1444 O O . ARG A 1 182 ? -4.836 19.5 2.49 1 86.69 182 ARG A O 1
ATOM 1451 N N . ARG A 1 183 ? -5.016 19.906 4.648 1 90.81 183 ARG A N 1
ATOM 1452 C CA . ARG A 1 183 ? -6.453 20.141 4.555 1 90.81 183 ARG A CA 1
ATOM 1453 C C . ARG A 1 183 ? -6.758 21.375 3.713 1 90.81 183 ARG A C 1
ATOM 1455 O O . ARG A 1 183 ? -7.887 21.578 3.266 1 90.81 183 ARG A O 1
ATOM 1462 N N . PHE A 1 184 ? -5.754 22.156 3.502 1 90.75 184 PHE A N 1
ATOM 1463 C CA . PHE A 1 184 ? -5.945 23.406 2.785 1 90.75 184 PHE A CA 1
ATOM 1464 C C . PHE A 1 184 ? -5.309 23.344 1.402 1 90.75 184 PHE A C 1
ATOM 1466 O O . PHE A 1 184 ? -5.215 24.359 0.709 1 90.75 184 PHE A O 1
ATOM 1473 N N . ASP A 1 185 ? -4.789 22.188 1.086 1 81.94 185 ASP A N 1
ATOM 1474 C CA . ASP A 1 185 ? -4.34 21.906 -0.275 1 81.94 185 ASP A CA 1
ATOM 1475 C C . ASP A 1 185 ? -5.52 21.578 -1.187 1 81.94 185 ASP A C 1
ATOM 1477 O O . ASP A 1 185 ? -6.391 20.781 -0.823 1 81.94 185 ASP A O 1
ATOM 1481 N N . ALA A 1 186 ? -5.508 22.156 -2.357 1 77.38 186 ALA A N 1
ATOM 1482 C CA . ALA A 1 186 ? -6.641 22.016 -3.271 1 77.38 186 ALA A CA 1
ATOM 1483 C C . ALA A 1 186 ? -6.855 20.562 -3.658 1 77.38 186 ALA A C 1
ATOM 1485 O O . ALA A 1 186 ? -7.996 20.094 -3.762 1 77.38 186 ALA A O 1
ATOM 1486 N N . SER A 1 187 ? -5.859 19.828 -3.877 1 72.81 187 SER A N 1
ATOM 1487 C CA . SER A 1 187 ? -5.98 18.422 -4.27 1 72.81 187 SER A CA 1
ATOM 1488 C C . SER A 1 187 ? -6.562 17.578 -3.143 1 72.81 187 SER A C 1
ATOM 1490 O O . SER A 1 187 ? -7.344 16.656 -3.389 1 72.81 187 SER A O 1
ATOM 1492 N N . PHE A 1 188 ? -6.16 17.906 -1.939 1 81.75 188 PHE A N 1
ATOM 1493 C CA . PHE A 1 188 ? -6.691 17.172 -0.799 1 81.75 188 PHE A CA 1
ATOM 1494 C C . PHE A 1 188 ? -8.148 17.547 -0.554 1 81.75 188 PHE A C 1
ATOM 1496 O O . PHE A 1 188 ? -8.945 16.703 -0.129 1 81.75 188 PHE A O 1
ATOM 1503 N N . GLN A 1 189 ? -8.422 18.797 -0.803 1 83.62 189 GLN A N 1
ATOM 1504 C CA . GLN A 1 189 ? -9.82 19.203 -0.7 1 83.62 189 GLN A CA 1
ATOM 1505 C C . GLN A 1 189 ? -10.688 18.469 -1.718 1 83.62 189 GLN A C 1
ATOM 1507 O O . GLN A 1 189 ? -11.797 18.031 -1.402 1 83.62 189 GLN A O 1
ATOM 1512 N N . GLU A 1 190 ? -10.164 18.328 -2.859 1 77.12 190 GLU A N 1
ATOM 1513 C CA . GLU A 1 190 ? -10.875 17.562 -3.879 1 77.12 190 GLU A CA 1
ATOM 1514 C C . GLU A 1 190 ? -11 16.094 -3.482 1 77.12 190 GLU A C 1
ATOM 1516 O O . GLU A 1 190 ? -12.039 15.469 -3.707 1 77.12 190 GLU A O 1
ATOM 1521 N N . LEU A 1 191 ? -9.953 15.555 -2.984 1 78.56 191 LEU A N 1
ATOM 1522 C CA . LEU A 1 191 ? -9.977 14.188 -2.479 1 78.56 191 LEU A CA 1
ATOM 1523 C C . LEU A 1 191 ? -11.086 14.008 -1.446 1 78.56 191 LEU A C 1
ATOM 1525 O O . LEU A 1 191 ? -11.867 13.055 -1.525 1 78.56 191 LEU A O 1
ATOM 1529 N N . TYR A 1 192 ? -11.102 14.945 -0.549 1 86.12 192 TYR A N 1
ATOM 1530 C CA . TYR A 1 192 ? -12.102 14.891 0.506 1 86.12 192 TYR A CA 1
ATOM 1531 C C . TYR A 1 192 ? -13.508 14.914 -0.08 1 86.12 192 TYR A C 1
ATOM 1533 O O . TYR A 1 192 ? -14.352 14.078 0.27 1 86.12 192 TYR A O 1
ATOM 1541 N N . SER A 1 193 ? -13.75 15.867 -0.964 1 82.06 193 SER A N 1
ATOM 1542 C CA . SER A 1 193 ? -15.07 16 -1.574 1 82.06 193 SER A CA 1
ATOM 1543 C C . SER A 1 193 ? -15.445 14.75 -2.355 1 82.06 193 SER A C 1
ATOM 1545 O O . SER A 1 193 ? -16.562 14.25 -2.223 1 82.06 193 SER A O 1
ATOM 1547 N N . SER A 1 194 ? -14.5 14.195 -3.094 1 73.06 194 SER A N 1
ATOM 1548 C CA . SER A 1 194 ? -14.75 13.023 -3.918 1 73.06 194 SER A CA 1
ATOM 1549 C C . SER A 1 194 ? -14.969 11.781 -3.057 1 73.06 194 SER A C 1
ATOM 1551 O O . SER A 1 194 ? -15.758 10.898 -3.414 1 73.06 194 SER A O 1
ATOM 1553 N N . PHE A 1 195 ? -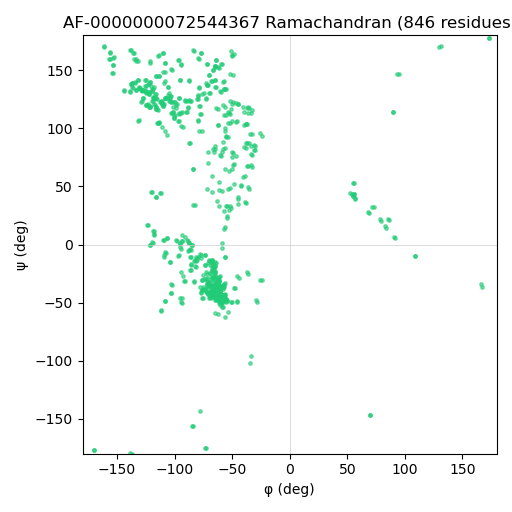14.297 11.703 -1.986 1 80.31 195 PHE A N 1
ATOM 1554 C CA . PHE A 1 195 ? -14.414 10.594 -1.047 1 80.31 195 PHE A CA 1
ATOM 1555 C C . PHE A 1 195 ? -15.82 10.516 -0.468 1 80.31 195 PHE A C 1
ATOM 1557 O O . PHE A 1 195 ? -16.375 9.43 -0.293 1 80.31 195 PHE A O 1
ATOM 1564 N N . HIS A 1 196 ? -16.422 11.656 -0.307 1 86.31 196 HIS A N 1
ATOM 1565 C CA . HIS A 1 196 ? -17.688 11.688 0.418 1 86.31 196 HIS A CA 1
ATOM 1566 C C . HIS A 1 196 ? -18.859 11.844 -0.537 1 86.31 196 HIS A C 1
ATOM 1568 O O . HIS A 1 196 ? -20.016 11.617 -0.153 1 86.31 196 HIS A O 1
ATOM 1574 N N . ASN A 1 197 ? -18.609 12.211 -1.697 1 79.06 197 ASN A N 1
ATOM 1575 C CA . ASN A 1 197 ? -19.719 12.461 -2.604 1 79.06 197 ASN A CA 1
ATOM 1576 C C . ASN A 1 197 ? -20.156 11.188 -3.324 1 79.06 197 ASN A C 1
ATOM 1578 O O . ASN A 1 197 ? -21 11.234 -4.223 1 79.06 197 ASN A O 1
ATOM 1582 N N . GLY A 1 198 ? -19.547 10.047 -3.062 1 73.06 198 GLY A N 1
ATOM 1583 C CA . GLY A 1 198 ? -19.984 8.773 -3.619 1 73.06 198 GLY A CA 1
ATOM 1584 C C . GLY A 1 198 ? -19.312 8.438 -4.938 1 73.06 198 GLY A C 1
ATOM 1585 O O . GLY A 1 198 ? -19.641 7.434 -5.566 1 73.06 198 GLY A O 1
ATOM 1586 N N . SER A 1 199 ? -18.391 9.227 -5.305 1 65.88 199 SER A N 1
ATOM 1587 C CA . SER A 1 199 ? -17.75 9.07 -6.605 1 65.88 199 SER A CA 1
ATOM 1588 C C . SER A 1 199 ? -17.062 7.723 -6.723 1 65.88 199 SER A C 1
ATOM 1590 O O . SER A 1 199 ? -16.922 7.184 -7.824 1 65.88 199 SER A O 1
ATOM 1592 N N . ILE A 1 200 ? -16.625 7.133 -5.625 1 71.31 200 ILE A N 1
ATOM 1593 C CA . ILE A 1 200 ? -15.875 5.883 -5.699 1 71.31 200 ILE A CA 1
ATOM 1594 C C . ILE A 1 200 ? -16.641 4.781 -4.977 1 71.31 200 ILE A C 1
ATOM 1596 O O . ILE A 1 200 ? -16.094 3.705 -4.715 1 71.31 200 ILE A O 1
ATOM 1600 N N . GLY A 1 201 ? -17.844 5.074 -4.668 1 77.94 201 GLY A N 1
ATOM 1601 C CA . GLY A 1 201 ? -18.594 4.113 -3.881 1 77.94 201 GLY A CA 1
ATOM 1602 C C . GLY A 1 201 ? -18.109 3.99 -2.451 1 77.94 201 GLY A C 1
ATOM 1603 O O . GLY A 1 201 ? -17.672 4.977 -1.85 1 77.94 201 GLY A O 1
ATOM 1604 N N . LYS A 1 202 ? -18.219 2.791 -1.931 1 82.12 202 LYS A N 1
ATOM 1605 C CA . LYS A 1 202 ? -17.781 2.559 -0.558 1 82.12 202 LYS A CA 1
ATOM 1606 C C . LYS A 1 202 ? -16.266 2.391 -0.488 1 82.12 202 LYS A C 1
ATOM 1608 O O . LYS A 1 202 ? -15.688 1.553 -1.188 1 82.12 202 LYS A O 1
ATOM 1613 N N . PRO A 1 203 ? -15.656 3.176 0.329 1 84.81 203 PRO A N 1
ATOM 1614 C CA . PRO A 1 203 ? -14.203 3.031 0.458 1 84.81 203 PRO A CA 1
ATOM 1615 C C . PRO A 1 203 ? -13.797 1.679 1.04 1 84.81 203 PRO A C 1
ATOM 1617 O O . PRO A 1 203 ? -14.43 1.193 1.983 1 84.81 203 PRO A O 1
ATOM 1620 N N . ILE A 1 204 ? -12.742 1.026 0.428 1 86.62 204 ILE A N 1
ATOM 1621 C CA . ILE A 1 204 ? -12.242 -0.272 0.868 1 86.62 204 ILE A CA 1
ATOM 1622 C C . ILE A 1 204 ? -10.844 -0.115 1.464 1 86.62 204 ILE A C 1
ATOM 1624 O O . ILE A 1 204 ? -10.609 -0.482 2.617 1 86.62 204 ILE A O 1
ATOM 1628 N N . PHE A 1 205 ? -9.922 0.432 0.682 1 85.94 205 PHE A N 1
ATOM 1629 C CA . PHE A 1 205 ? -8.547 0.635 1.122 1 85.94 205 PHE A CA 1
ATOM 1630 C C . PHE A 1 205 ? -8.156 2.105 1.021 1 85.94 205 PHE A C 1
ATOM 1632 O O . PHE A 1 205 ? -8.539 2.789 0.069 1 85.94 205 PHE A O 1
ATOM 1639 N N . ILE A 1 206 ? -7.484 2.623 1.956 1 86.81 206 ILE A N 1
ATOM 1640 C CA . ILE A 1 206 ? -6.801 3.91 1.894 1 86.81 206 ILE A CA 1
ATOM 1641 C C . ILE A 1 206 ? -5.297 3.705 2.033 1 86.81 206 ILE A C 1
ATOM 1643 O O . ILE A 1 206 ? -4.828 3.152 3.031 1 86.81 206 ILE A O 1
ATOM 1647 N N . LYS A 1 207 ? -4.543 4.047 1.031 1 83.5 207 LYS A N 1
ATOM 1648 C CA . LYS A 1 207 ? -3.088 3.922 1.063 1 83.5 207 LYS A CA 1
ATOM 1649 C C . LYS A 1 207 ? -2.416 5.289 0.954 1 83.5 207 LYS A C 1
ATOM 1651 O O . LYS A 1 207 ? -2.615 6.008 -0.028 1 83.5 207 LYS A O 1
ATOM 1656 N N . LEU A 1 208 ? -1.695 5.609 1.979 1 83.06 208 LEU A N 1
ATOM 1657 C CA . LEU A 1 208 ? -1.032 6.906 2.051 1 83.06 208 LEU A CA 1
ATOM 1658 C C . LEU A 1 208 ? 0.483 6.742 2.109 1 83.06 208 LEU A C 1
ATOM 1660 O O . LEU A 1 208 ? 1 6.023 2.967 1 83.06 208 LEU A O 1
ATOM 1664 N N . THR A 1 209 ? 1.163 7.316 1.129 1 78.94 209 THR A N 1
ATOM 1665 C CA . THR A 1 209 ? 2.617 7.234 1.034 1 78.94 209 THR A CA 1
ATOM 1666 C C . THR A 1 209 ? 3.242 8.625 1.1 1 78.94 209 THR A C 1
ATOM 1668 O O . THR A 1 209 ? 2.83 9.531 0.372 1 78.94 209 THR A O 1
ATOM 1671 N N . SER A 1 210 ? 4.176 8.805 2.01 1 77.38 210 SER A N 1
ATOM 1672 C CA . SER A 1 210 ? 4.902 10.07 2.109 1 77.38 210 SER A CA 1
ATOM 1673 C C . SER A 1 210 ? 6.406 9.844 2.16 1 77.38 210 SER A C 1
ATOM 1675 O O . SER A 1 210 ? 6.875 8.898 2.801 1 77.38 210 SER A O 1
ATOM 1677 N N . ARG A 1 211 ? 7.121 10.586 1.426 1 71.12 211 ARG A N 1
ATOM 1678 C CA . ARG A 1 211 ? 8.578 10.586 1.394 1 71.12 211 ARG A CA 1
ATOM 1679 C C . ARG A 1 211 ? 9.141 11.969 1.708 1 71.12 211 ARG A C 1
ATOM 1681 O O . ARG A 1 211 ? 8.656 12.977 1.18 1 71.12 211 ARG A O 1
ATOM 1688 N N . ASP A 1 212 ? 10.047 11.984 2.619 1 66.5 212 ASP A N 1
ATOM 1689 C CA . ASP A 1 212 ? 10.664 13.258 2.973 1 66.5 212 ASP A CA 1
ATOM 1690 C C . ASP A 1 212 ? 12.078 13.352 2.42 1 66.5 212 ASP A C 1
ATOM 1692 O O . ASP A 1 212 ? 12.75 12.336 2.227 1 66.5 212 ASP A O 1
ATOM 1696 N N . CYS A 1 213 ? 12.445 14.469 1.853 1 58.22 213 CYS A N 1
ATOM 1697 C CA . CYS A 1 213 ? 13.812 14.828 1.478 1 58.22 213 CYS A CA 1
ATOM 1698 C C . CYS A 1 213 ? 14.062 16.312 1.683 1 58.22 213 CYS A C 1
ATOM 1700 O O . CYS A 1 213 ? 13.25 17.141 1.282 1 58.22 213 CYS A O 1
ATOM 1702 N N . PRO A 1 214 ? 15.211 16.75 2.322 1 59.59 214 PRO A N 1
ATOM 1703 C CA . PRO A 1 214 ? 16.234 15.945 3.002 1 59.59 214 PRO A CA 1
ATOM 1704 C C . PRO A 1 214 ? 15.789 15.461 4.379 1 59.59 214 PRO A C 1
ATOM 1706 O O . PRO A 1 214 ? 14.773 15.93 4.902 1 59.59 214 PRO A O 1
ATOM 1709 N N . ARG A 1 215 ? 16.531 14.531 4.84 1 66.19 215 ARG A N 1
ATOM 1710 C CA . ARG A 1 215 ? 16.281 14.07 6.203 1 66.19 215 ARG A CA 1
ATOM 1711 C C . ARG A 1 215 ? 16.594 15.164 7.215 1 66.19 215 ARG A C 1
ATOM 1713 O O . ARG A 1 215 ? 17.438 16.031 6.965 1 66.19 215 ARG A O 1
ATOM 1720 N N . PRO A 1 216 ? 15.859 15.109 8.312 1 65.56 216 PRO A N 1
ATOM 1721 C CA . PRO A 1 216 ? 16.234 16.062 9.367 1 65.56 216 PRO A CA 1
ATOM 1722 C C . PRO A 1 216 ? 17.672 15.875 9.844 1 65.56 216 PRO A C 1
ATOM 1724 O O . PRO A 1 216 ? 18.25 14.805 9.672 1 65.56 216 PRO A O 1
ATOM 1727 N N . SER A 1 217 ? 18.188 16.906 10.352 1 70.25 217 SER A N 1
ATOM 1728 C CA . SER A 1 217 ? 19.547 16.844 10.883 1 70.25 217 SER A CA 1
ATOM 1729 C C . SER A 1 217 ? 19.625 15.906 12.078 1 70.25 217 SER A C 1
ATOM 1731 O O . SER A 1 217 ? 18.625 15.672 12.766 1 70.25 217 SER A O 1
ATOM 1733 N N . ILE A 1 218 ? 20.75 15.383 12.258 1 76.69 218 ILE A N 1
ATOM 1734 C CA . ILE A 1 218 ? 21.016 14.5 13.391 1 76.69 218 ILE A CA 1
ATOM 1735 C C . ILE A 1 218 ? 20.734 15.242 14.695 1 76.69 218 ILE A C 1
ATOM 1737 O O . ILE A 1 218 ? 20.219 14.656 15.656 1 76.69 218 ILE A O 1
ATOM 1741 N N . GLU A 1 219 ? 21.078 16.516 14.719 1 73.19 219 GLU A N 1
ATOM 1742 C CA . GLU A 1 219 ? 20.844 17.328 15.906 1 73.19 219 GLU A CA 1
ATOM 1743 C C . GLU A 1 219 ? 19.359 17.406 16.234 1 73.19 219 GLU A C 1
ATOM 1745 O O . GLU A 1 219 ? 18.969 17.312 17.406 1 73.19 219 GLU A O 1
ATOM 1750 N N . PHE A 1 220 ? 18.641 17.531 15.242 1 72.81 220 PHE A N 1
ATOM 1751 C CA . PHE A 1 220 ? 17.203 17.547 15.414 1 72.81 220 PHE A CA 1
ATOM 1752 C C . PHE A 1 220 ? 16.703 16.234 15.984 1 72.81 220 PHE A C 1
ATOM 1754 O O . PHE A 1 220 ? 15.898 16.219 16.922 1 72.81 220 PHE A O 1
ATOM 1761 N N . LEU A 1 221 ? 17.188 15.156 15.477 1 77 221 LEU A N 1
ATOM 1762 C CA . LEU A 1 221 ? 16.75 13.828 15.891 1 77 221 LEU A CA 1
ATOM 1763 C C . LEU A 1 221 ? 17.172 13.539 17.328 1 77 221 LEU A C 1
ATOM 1765 O O . LEU A 1 221 ? 16.406 12.945 18.094 1 77 221 LEU A O 1
ATOM 1769 N N . LYS A 1 222 ? 18.312 14.023 17.703 1 77.06 222 LYS A N 1
ATOM 1770 C CA . LYS A 1 222 ? 18.797 13.828 19.062 1 77.06 222 LYS A CA 1
ATOM 1771 C C . LYS A 1 222 ? 17.922 14.555 20.062 1 77.06 222 LYS A C 1
ATOM 1773 O O . LYS A 1 222 ? 17.688 14.055 21.172 1 77.06 222 LYS A O 1
ATOM 1778 N N . SER A 1 223 ? 17.375 15.617 19.609 1 74.94 223 SER A N 1
ATOM 1779 C CA . SER A 1 223 ? 16.609 16.438 20.531 1 74.94 223 SER A CA 1
ATOM 1780 C C . SER A 1 223 ? 15.133 16.047 20.531 1 74.94 223 SER A C 1
ATOM 1782 O O . SER A 1 223 ? 14.477 16.062 21.562 1 74.94 223 SER A O 1
ATOM 1784 N N . CYS A 1 224 ? 14.602 15.586 19.438 1 71.38 224 CYS A N 1
ATOM 1785 C CA . CYS A 1 224 ? 13.156 15.461 19.281 1 71.38 224 CYS A CA 1
ATOM 1786 C C . CYS A 1 224 ? 12.734 13.992 19.297 1 71.38 224 CYS A C 1
ATOM 1788 O O . CYS A 1 224 ? 11.547 13.688 19.375 1 71.38 224 CYS A O 1
ATOM 1790 N N . ASP A 1 225 ? 13.633 13.055 19.234 1 74.69 225 ASP A N 1
ATOM 1791 C CA . ASP A 1 225 ? 13.289 11.641 19.172 1 74.69 225 ASP A CA 1
ATOM 1792 C C . ASP A 1 225 ? 13.859 10.875 20.359 1 74.69 225 ASP A C 1
ATOM 1794 O O . ASP A 1 225 ? 14.445 9.805 20.188 1 74.69 225 ASP A O 1
ATOM 1798 N N . GLN A 1 226 ? 13.695 11.469 21.5 1 72.25 226 GLN A N 1
ATOM 1799 C CA . GLN A 1 226 ? 14.258 10.867 22.703 1 72.25 226 GLN A CA 1
ATOM 1800 C C . GLN A 1 226 ? 13.516 9.586 23.078 1 72.25 226 GLN A C 1
ATOM 1802 O O . GLN A 1 226 ? 14.117 8.633 23.578 1 72.25 226 GLN A O 1
ATOM 1807 N N . GLU A 1 227 ? 12.203 9.555 22.781 1 75.56 227 GLU A N 1
ATOM 1808 C CA . GLU A 1 227 ? 11.406 8.398 23.188 1 75.56 227 GLU A CA 1
ATOM 1809 C C . GLU A 1 227 ? 11.297 7.383 22.047 1 75.56 227 GLU A C 1
ATOM 1811 O O . GLU A 1 227 ? 10.75 6.293 22.234 1 75.56 227 GLU A O 1
ATOM 1816 N N . GLY A 1 228 ? 11.852 7.738 20.984 1 80.56 228 GLY A N 1
ATOM 1817 C CA . GLY A 1 228 ? 11.922 6.797 19.875 1 80.56 228 GLY A CA 1
ATOM 1818 C C . GLY A 1 228 ? 10.773 6.938 18.891 1 80.56 228 GLY A C 1
ATOM 1819 O O . GLY A 1 228 ? 9.664 7.301 19.281 1 80.56 228 GLY A O 1
ATOM 1820 N N . CYS A 1 229 ? 11.055 6.688 17.672 1 86.06 229 CYS A N 1
ATOM 1821 C CA . CYS A 1 229 ? 10.164 6.609 16.516 1 86.06 229 CYS A CA 1
ATOM 1822 C C . CYS A 1 229 ? 9.375 7.902 16.344 1 86.06 229 CYS A C 1
ATOM 1824 O O . CYS A 1 229 ? 8.164 7.863 16.125 1 86.06 229 CYS A O 1
ATOM 1826 N N . ASN A 1 230 ? 9.961 8.961 16.547 1 87.62 230 ASN A N 1
ATOM 1827 C CA . ASN A 1 230 ? 9.367 10.273 16.312 1 87.62 230 ASN A CA 1
ATOM 1828 C C . ASN A 1 230 ? 8.891 10.414 14.867 1 87.62 230 ASN A C 1
ATOM 1830 O O . ASN A 1 230 ? 8.125 11.328 14.547 1 87.62 230 ASN A O 1
ATOM 1834 N N . LEU A 1 231 ? 9.297 9.438 14.078 1 90.31 231 LEU A N 1
ATOM 1835 C CA . LEU A 1 231 ? 8.859 9.398 12.688 1 90.31 231 LEU A CA 1
ATOM 1836 C C . LEU A 1 231 ? 7.34 9.383 12.602 1 90.31 231 LEU A C 1
ATOM 1838 O O . LEU A 1 231 ? 6.754 10.008 11.711 1 90.31 231 LEU A O 1
ATOM 1842 N N . ILE A 1 232 ? 6.691 8.773 13.523 1 94.25 232 ILE A N 1
ATOM 1843 C CA . ILE A 1 232 ? 5.234 8.656 13.523 1 94.25 232 ILE A CA 1
ATOM 1844 C C . ILE A 1 232 ? 4.605 9.984 13.938 1 94.25 232 ILE A C 1
ATOM 1846 O O . ILE A 1 232 ? 3.734 10.508 13.242 1 94.25 232 ILE A O 1
ATOM 1850 N N . SER A 1 233 ? 5.078 10.609 14.969 1 92.12 233 SER A N 1
ATOM 1851 C CA . SER A 1 233 ? 4.465 11.82 15.516 1 92.12 233 SER A CA 1
ATOM 1852 C C . SER A 1 233 ? 4.891 13.055 14.734 1 92.12 233 SER A C 1
ATOM 1854 O O . SER A 1 233 ? 4.199 14.078 14.75 1 92.12 233 SER A O 1
ATOM 1856 N N . ASP A 1 234 ? 5.938 12.961 14.016 1 87.44 234 ASP A N 1
ATOM 1857 C CA . ASP A 1 234 ? 6.469 14.133 13.336 1 87.44 234 ASP A CA 1
ATOM 1858 C C . ASP A 1 234 ? 6.121 14.117 11.852 1 87.44 234 ASP A C 1
ATOM 1860 O O . ASP A 1 234 ? 5.766 15.148 11.273 1 87.44 234 ASP A O 1
ATOM 1864 N N . MET A 1 235 ? 6.246 12.969 11.297 1 87.75 235 MET A N 1
ATOM 1865 C CA . MET A 1 235 ? 6.078 12.914 9.844 1 87.75 235 MET A CA 1
ATOM 1866 C C . MET A 1 235 ? 4.766 12.234 9.477 1 87.75 235 MET A C 1
ATOM 1868 O O . MET A 1 235 ? 3.945 12.812 8.758 1 87.75 235 MET A O 1
ATOM 1872 N N . ALA A 1 236 ? 4.512 11.117 10.062 1 92.69 236 ALA A N 1
ATOM 1873 C CA . ALA A 1 236 ? 3.312 10.367 9.688 1 92.69 236 ALA A CA 1
ATOM 1874 C C . ALA A 1 236 ? 2.051 11.078 10.172 1 92.69 236 ALA A C 1
ATOM 1876 O O . ALA A 1 236 ? 0.944 10.758 9.734 1 92.69 236 ALA A O 1
ATOM 1877 N N . ILE A 1 237 ? 2.201 12.008 11.031 1 93.94 237 ILE A N 1
ATOM 1878 C CA . ILE A 1 237 ? 1.062 12.734 11.578 1 93.94 237 ILE A CA 1
ATOM 1879 C C . ILE A 1 237 ? 0.269 13.375 10.438 1 93.94 237 ILE A C 1
ATOM 1881 O O . ILE A 1 237 ? -0.958 13.484 10.516 1 93.94 237 ILE A O 1
ATOM 1885 N N . HIS A 1 238 ? 0.917 13.82 9.391 1 90.56 238 HIS A N 1
ATOM 1886 C CA . HIS A 1 238 ? 0.224 14.406 8.242 1 90.56 238 HIS A CA 1
ATOM 1887 C C . HIS A 1 238 ? -0.694 13.383 7.578 1 90.56 238 HIS A C 1
ATOM 1889 O O . HIS A 1 238 ? -1.829 13.711 7.219 1 90.56 238 HIS A O 1
ATOM 1895 N N . ASP A 1 239 ? -0.225 12.203 7.43 1 90.88 239 ASP A N 1
ATOM 1896 C CA . ASP A 1 239 ? -1.014 11.133 6.84 1 90.88 239 ASP A CA 1
ATOM 1897 C C . ASP A 1 239 ? -2.131 10.68 7.777 1 90.88 239 ASP A C 1
ATOM 1899 O O . ASP A 1 239 ? -3.258 10.445 7.344 1 90.88 239 ASP A O 1
ATOM 1903 N N . ILE A 1 240 ? -1.759 10.57 9.008 1 96.5 240 ILE A N 1
ATOM 1904 C CA . ILE A 1 240 ? -2.742 10.172 10.008 1 96.5 240 ILE A CA 1
ATOM 1905 C C . ILE A 1 240 ? -3.867 11.203 10.07 1 96.5 240 ILE A C 1
ATOM 1907 O O . ILE A 1 240 ? -5.047 10.844 10.109 1 96.5 240 ILE A O 1
ATOM 1911 N N . ASP A 1 241 ? -3.51 12.461 10.047 1 95.94 241 ASP A N 1
ATOM 1912 C CA . ASP A 1 241 ? -4.516 13.516 10.039 1 95.94 241 ASP A CA 1
ATOM 1913 C C . ASP A 1 241 ? -5.414 13.406 8.805 1 95.94 241 ASP A C 1
ATOM 1915 O O . ASP A 1 241 ? -6.629 13.586 8.906 1 95.94 241 ASP A O 1
ATOM 1919 N N . THR A 1 242 ? -4.824 13.172 7.68 1 91.94 242 THR A N 1
ATOM 1920 C CA . THR A 1 242 ? -5.594 12.992 6.453 1 91.94 242 THR A CA 1
ATOM 1921 C C . THR A 1 242 ? -6.582 11.836 6.594 1 91.94 242 THR A C 1
ATOM 1923 O O . THR A 1 242 ? -7.746 11.961 6.207 1 91.94 242 THR A O 1
ATOM 1926 N N . LEU A 1 243 ? -6.125 10.766 7.145 1 93 243 LEU A N 1
ATOM 1927 C CA . LEU A 1 243 ? -6.977 9.602 7.379 1 93 243 LEU A CA 1
ATOM 1928 C C . LEU A 1 243 ? -8.141 9.961 8.297 1 93 243 LEU A C 1
ATOM 1930 O O . LEU A 1 243 ? -9.289 9.609 8.023 1 93 243 LEU A O 1
ATOM 1934 N N . VAL A 1 244 ? -7.828 10.656 9.344 1 97.44 244 VAL A N 1
ATOM 1935 C CA . VAL A 1 244 ? -8.836 11.078 10.312 1 97.44 244 VAL A CA 1
ATOM 1936 C C . VAL A 1 244 ? -9.852 12 9.648 1 97.44 244 VAL A C 1
ATOM 1938 O O . VAL A 1 244 ? -11.055 11.875 9.875 1 97.44 244 VAL A O 1
ATOM 1941 N N . TRP A 1 245 ? -9.305 12.906 8.852 1 94.88 245 TRP A N 1
ATOM 1942 C CA . TRP A 1 245 ? -10.148 13.852 8.125 1 94.88 245 TRP A CA 1
ATOM 1943 C C . TRP A 1 245 ? -11.094 13.125 7.18 1 94.88 245 TRP A C 1
ATOM 1945 O O . TRP A 1 245 ? -12.305 13.359 7.203 1 94.88 245 TRP A O 1
ATOM 1955 N N . LEU A 1 246 ? -10.625 12.156 6.445 1 90.56 246 LEU A N 1
ATOM 1956 C CA . LEU A 1 246 ? -11.422 11.398 5.48 1 90.56 246 LEU A CA 1
ATOM 1957 C C . LEU A 1 246 ? -12.461 10.547 6.188 1 90.56 246 LEU A C 1
ATOM 1959 O O . LEU A 1 246 ? -13.586 10.398 5.703 1 90.56 246 LEU A O 1
ATOM 1963 N N . THR A 1 247 ? -12.109 10.016 7.328 1 94.06 247 THR A N 1
ATOM 1964 C CA . THR A 1 247 ? -13.008 9.094 8.031 1 94.06 247 THR A CA 1
ATOM 1965 C C . THR A 1 247 ? -13.867 9.852 9.039 1 94.06 247 THR A C 1
ATOM 1967 O O . THR A 1 247 ? -14.594 9.234 9.82 1 94.06 247 THR A O 1
ATOM 1970 N N . LYS A 1 248 ? -13.727 11.188 9.078 1 95.38 248 LYS A N 1
ATOM 1971 C CA . LYS A 1 248 ? -14.5 12.039 9.977 1 95.38 248 LYS A CA 1
ATOM 1972 C C . LYS A 1 248 ? -14.336 11.594 11.43 1 95.38 248 LYS A C 1
ATOM 1974 O O . LYS A 1 248 ? -15.328 11.414 12.141 1 95.38 248 LYS A O 1
ATOM 1979 N N . ALA A 1 249 ? -13.07 11.289 11.797 1 96.88 249 ALA A N 1
ATOM 1980 C CA . ALA A 1 249 ? -12.617 11 13.156 1 96.88 249 ALA A CA 1
ATOM 1981 C C . ALA A 1 249 ? -13.203 9.68 13.656 1 96.88 249 ALA A C 1
ATOM 1983 O O . ALA A 1 249 ? -13.438 9.523 14.859 1 96.88 249 ALA A O 1
ATOM 1984 N N . GLU A 1 250 ? -13.508 8.75 12.75 1 97.12 250 GLU A N 1
ATOM 1985 C CA . GLU A 1 250 ? -13.852 7.398 13.188 1 97.12 250 GLU A CA 1
ATOM 1986 C C . GLU A 1 250 ? -12.695 6.758 13.953 1 97.12 250 GLU A C 1
ATOM 1988 O O . GLU A 1 250 ? -11.539 6.852 13.539 1 97.12 250 GLU A O 1
ATOM 1993 N N . GLN A 1 251 ? -13.039 6.199 15.094 1 98.06 251 GLN A N 1
ATOM 1994 C CA . GLN A 1 251 ? -12.008 5.484 15.844 1 98.06 251 GLN A CA 1
ATOM 1995 C C . GLN A 1 251 ? -11.656 4.16 15.172 1 98.06 251 GLN A C 1
ATOM 1997 O O . GLN A 1 251 ? -12.547 3.352 14.891 1 98.06 251 GLN A O 1
ATOM 2002 N N . PRO A 1 252 ? -10.438 3.9 14.867 1 98.25 252 PRO A N 1
ATOM 2003 C CA . PRO A 1 252 ? -10.062 2.598 14.312 1 98.25 252 PRO A CA 1
ATOM 2004 C C . PRO A 1 252 ? -10.297 1.449 15.289 1 98.25 252 PRO A C 1
ATOM 2006 O O . PRO A 1 252 ? -10.383 1.673 16.5 1 98.25 252 PRO A O 1
ATOM 2009 N N . GLU A 1 253 ? -10.398 0.272 14.727 1 98.25 253 GLU A N 1
ATOM 2010 C CA . GLU A 1 253 ? -10.438 -0.951 15.523 1 98.25 253 GLU A CA 1
ATOM 2011 C C . GLU A 1 253 ? -9.047 -1.333 16.031 1 98.25 253 GLU A C 1
ATOM 2013 O O . GLU A 1 253 ? -8.891 -1.749 17.172 1 98.25 253 GLU A O 1
ATOM 2018 N N . SER A 1 254 ? -8.078 -1.188 15.148 1 98.5 254 SER A N 1
ATOM 2019 C CA . SER A 1 254 ? -6.727 -1.607 15.508 1 98.5 254 SER A CA 1
ATOM 2020 C C . SER A 1 254 ? -5.684 -0.875 14.672 1 98.5 254 SER A C 1
ATOM 2022 O O . SER A 1 254 ? -6.012 -0.273 13.648 1 98.5 254 SER A O 1
ATOM 2024 N N . VAL A 1 255 ? -4.477 -0.868 15.211 1 98.62 255 VAL A N 1
ATOM 2025 C CA . VAL A 1 255 ? -3.314 -0.356 14.484 1 98.62 255 VAL A CA 1
ATOM 2026 C C . VAL A 1 255 ? -2.125 -1.294 14.688 1 98.62 255 VAL A C 1
ATOM 2028 O O . VAL A 1 255 ? -1.928 -1.829 15.781 1 98.62 255 VAL A O 1
ATOM 2031 N N . PHE A 1 256 ? -1.349 -1.545 13.633 1 98.69 256 PHE A N 1
ATOM 2032 C CA . PHE A 1 256 ? -0.114 -2.318 13.656 1 98.69 256 PHE A CA 1
ATOM 2033 C C . PHE A 1 256 ? 1.007 -1.578 12.938 1 98.69 256 PHE A C 1
ATOM 2035 O O . PHE A 1 256 ? 0.8 -1.033 11.852 1 98.69 256 PHE A O 1
ATOM 2042 N N . VAL A 1 257 ? 2.195 -1.585 13.617 1 98.06 257 VAL A N 1
ATOM 2043 C CA . VAL A 1 257 ? 3.295 -0.779 13.102 1 98.06 257 VAL A CA 1
ATOM 2044 C C . VAL A 1 257 ? 4.531 -1.654 12.914 1 98.06 257 VAL A C 1
ATOM 2046 O O . VAL A 1 257 ? 4.855 -2.477 13.773 1 98.06 257 VAL A O 1
ATOM 2049 N N . GLN A 1 258 ? 5.16 -1.522 11.734 1 97.12 258 GLN A N 1
ATOM 2050 C CA . GLN A 1 258 ? 6.492 -2.059 11.469 1 97.12 258 GLN A CA 1
ATOM 2051 C C . GLN A 1 258 ? 7.457 -0.951 11.055 1 97.12 258 GLN A C 1
ATOM 2053 O O . GLN A 1 258 ? 7.082 -0.031 10.328 1 97.12 258 GLN A O 1
ATOM 2058 N N . THR A 1 259 ? 8.711 -1.062 11.578 1 95.75 259 THR A N 1
ATOM 2059 C CA . THR A 1 259 ? 9.719 -0.055 11.25 1 95.75 259 THR A CA 1
ATOM 2060 C C . THR A 1 259 ? 11.055 -0.71 10.914 1 95.75 259 THR A C 1
ATOM 2062 O O . THR A 1 259 ? 11.219 -1.919 11.094 1 95.75 259 THR A O 1
ATOM 2065 N N . HIS A 1 260 ? 11.914 0.071 10.312 1 93.06 260 HIS A N 1
ATOM 2066 C CA . HIS A 1 260 ? 13.305 -0.324 10.109 1 93.06 260 HIS A CA 1
ATOM 2067 C C . HIS A 1 260 ? 14.219 0.896 10 1 93.06 260 HIS A C 1
ATOM 2069 O O . HIS A 1 260 ? 13.773 1.965 9.57 1 93.06 260 HIS A O 1
ATOM 2075 N N . ILE A 1 261 ? 15.43 0.726 10.469 1 92.06 261 ILE A N 1
ATOM 2076 C CA . ILE A 1 261 ? 16.469 1.739 10.312 1 92.06 261 ILE A CA 1
ATOM 2077 C C . ILE A 1 261 ? 17.391 1.352 9.164 1 92.06 261 ILE A C 1
ATOM 2079 O O . ILE A 1 261 ? 18.188 0.412 9.289 1 92.06 261 ILE A O 1
ATOM 2083 N N . HIS A 1 262 ? 17.328 2.066 8.055 1 85.5 262 HIS A N 1
ATOM 2084 C CA . HIS A 1 262 ? 18.109 1.73 6.871 1 85.5 262 HIS A CA 1
ATOM 2085 C C . HIS A 1 262 ? 19.406 2.52 6.836 1 85.5 262 HIS A C 1
ATOM 2087 O O . HIS A 1 262 ? 20.469 1.966 6.531 1 85.5 262 HIS A O 1
ATOM 2093 N N . HIS A 1 263 ? 19.297 3.785 7.086 1 81.88 263 HIS A N 1
ATOM 2094 C CA . HIS A 1 263 ? 20.453 4.656 6.941 1 81.88 263 HIS A CA 1
ATOM 2095 C C . HIS A 1 263 ? 21.469 4.41 8.047 1 81.88 263 HIS A C 1
ATOM 2097 O O . HIS A 1 263 ? 21.125 4.383 9.227 1 81.88 263 HIS A O 1
ATOM 2103 N N . PRO A 1 264 ? 22.641 4.395 7.633 1 83.38 264 PRO A N 1
ATOM 2104 C CA . PRO A 1 264 ? 23.688 4.086 8.625 1 83.38 264 PRO A CA 1
ATOM 2105 C C . PRO A 1 264 ? 23.766 5.137 9.727 1 83.38 264 PRO A C 1
ATOM 2107 O O . PRO A 1 264 ? 24 4.797 10.891 1 83.38 264 PRO A O 1
ATOM 2110 N N . ASP A 1 265 ? 23.594 6.363 9.414 1 79.69 265 ASP A N 1
ATOM 2111 C CA . ASP A 1 265 ? 23.672 7.441 10.391 1 79.69 265 ASP A CA 1
ATOM 2112 C C . ASP A 1 265 ? 22.562 7.336 11.43 1 79.69 265 ASP A C 1
ATOM 2114 O O . ASP A 1 265 ? 22.719 7.812 12.555 1 79.69 265 ASP A O 1
ATOM 2118 N N . MET A 1 266 ? 21.531 6.719 11.062 1 85.62 266 MET A N 1
ATOM 2119 C CA . MET A 1 266 ? 20.375 6.605 11.953 1 85.62 266 MET A CA 1
ATOM 2120 C C . MET A 1 266 ? 20.516 5.414 12.891 1 85.62 266 MET A C 1
ATOM 2122 O O . MET A 1 266 ? 19.891 5.367 13.945 1 85.62 266 MET A O 1
ATOM 2126 N N . VAL A 1 267 ? 21.297 4.535 12.477 1 84.19 267 VAL A N 1
ATOM 2127 C CA . VAL A 1 267 ? 21.484 3.307 13.234 1 84.19 267 VAL A CA 1
ATOM 2128 C C . VAL A 1 267 ? 22.078 3.633 14.609 1 84.19 267 VAL A C 1
ATOM 2130 O O . VAL A 1 267 ? 21.641 3.086 15.625 1 84.19 267 VAL A O 1
ATOM 2133 N N . ALA A 1 268 ? 22.969 4.574 14.617 1 82 268 ALA A N 1
ATOM 2134 C CA . ALA A 1 268 ? 23.672 4.902 15.852 1 82 268 ALA A CA 1
ATOM 2135 C C . ALA A 1 268 ? 22.719 5.445 16.906 1 82 268 ALA A C 1
ATOM 2137 O O . ALA A 1 268 ? 22.891 5.184 18.094 1 82 268 ALA A O 1
ATOM 2138 N N . GLY A 1 269 ? 21.688 6.164 16.562 1 82.69 269 GLY A N 1
ATOM 2139 C CA . GLY A 1 269 ? 20.766 6.77 17.516 1 82.69 269 GLY A CA 1
ATOM 2140 C C . GLY A 1 269 ? 19.516 5.941 17.734 1 82.69 269 GLY A C 1
ATOM 2141 O O . GLY A 1 269 ? 18.719 6.242 18.609 1 82.69 269 GLY A O 1
ATOM 2142 N N . GLY A 1 270 ? 19.391 4.902 16.844 1 86.69 270 GLY A N 1
ATOM 2143 C CA . GLY A 1 270 ? 18.188 4.098 16.938 1 86.69 270 GLY A CA 1
ATOM 2144 C C . GLY A 1 270 ? 16.953 4.82 16.422 1 86.69 270 GLY A C 1
ATOM 2145 O O . GLY A 1 270 ? 15.867 4.672 16.984 1 86.69 270 GLY A O 1
ATOM 2146 N N . TRP A 1 271 ? 17.156 5.688 15.422 1 88 271 TRP A N 1
ATOM 2147 C CA . TRP A 1 271 ? 16.047 6.484 14.883 1 88 271 TRP A CA 1
ATOM 2148 C C . TRP A 1 271 ? 15.453 5.82 13.648 1 88 271 TRP A C 1
ATOM 2150 O O . TRP A 1 271 ? 16.094 5.77 12.594 1 88 271 TRP A O 1
ATOM 2160 N N . GLU A 1 272 ? 14.242 5.395 13.844 1 91.56 272 GLU A N 1
ATOM 2161 C CA . GLU A 1 272 ? 13.547 4.781 12.719 1 91.56 272 GLU A CA 1
ATOM 2162 C C . GLU A 1 272 ? 13.469 5.734 11.531 1 91.56 272 GLU A C 1
ATOM 2164 O O . GLU A 1 272 ? 13.219 6.93 11.703 1 91.56 272 GLU A O 1
ATOM 2169 N N . ASP A 1 273 ? 13.789 5.199 10.359 1 88.31 273 ASP A N 1
ATOM 2170 C CA . ASP A 1 273 ? 13.695 6.086 9.195 1 88.31 273 ASP A CA 1
ATOM 2171 C C . ASP A 1 273 ? 12.727 5.535 8.156 1 88.31 273 ASP A C 1
ATOM 2173 O O . ASP A 1 273 ? 12.531 6.137 7.102 1 88.31 273 ASP A O 1
ATOM 2177 N N . ALA A 1 274 ? 12.141 4.363 8.453 1 89.5 274 ALA A N 1
ATOM 2178 C CA . ALA A 1 274 ? 11.055 3.818 7.645 1 89.5 274 ALA A CA 1
ATOM 2179 C C . ALA A 1 274 ? 9.969 3.203 8.523 1 89.5 274 ALA A C 1
ATOM 2181 O O . ALA A 1 274 ? 10.266 2.449 9.453 1 89.5 274 ALA A O 1
ATOM 2182 N N . VAL A 1 275 ? 8.734 3.576 8.211 1 94.56 275 VAL A N 1
ATOM 2183 C CA . VAL A 1 275 ? 7.625 3.039 8.992 1 94.56 275 VAL A CA 1
ATOM 2184 C C . VAL A 1 275 ? 6.473 2.67 8.055 1 94.56 275 VAL A C 1
ATOM 2186 O O . VAL A 1 275 ? 6.195 3.385 7.09 1 94.56 275 VAL A O 1
ATOM 2189 N N . MET A 1 276 ? 5.871 1.53 8.336 1 95.12 276 MET A N 1
ATOM 2190 C CA . MET A 1 276 ? 4.59 1.151 7.742 1 95.12 276 MET A CA 1
ATOM 2191 C C . MET A 1 276 ? 3.566 0.825 8.828 1 95.12 276 MET A C 1
ATOM 2193 O O . MET A 1 276 ? 3.863 0.083 9.766 1 95.12 276 MET A O 1
ATOM 2197 N N . MET A 1 277 ? 2.398 1.426 8.688 1 97.5 277 MET A N 1
ATOM 2198 C CA . MET A 1 277 ? 1.33 1.176 9.648 1 97.5 277 MET A CA 1
ATOM 2199 C C . MET A 1 277 ? 0.061 0.708 8.945 1 97.5 277 MET A C 1
ATOM 2201 O O . MET A 1 277 ? -0.268 1.191 7.863 1 97.5 277 MET A O 1
ATOM 2205 N N . MET A 1 278 ? -0.593 -0.199 9.555 1 97.94 278 MET A N 1
ATOM 2206 C CA . MET A 1 278 ? -1.872 -0.711 9.078 1 97.94 278 MET A CA 1
ATOM 2207 C C . MET A 1 278 ? -2.977 -0.467 10.094 1 97.94 278 MET A C 1
ATOM 2209 O O . MET A 1 278 ? -2.832 -0.816 11.273 1 97.94 278 MET A O 1
ATOM 2213 N N . LEU A 1 279 ? -4.012 0.226 9.617 1 98.06 279 LEU A N 1
ATOM 2214 C CA . LEU A 1 279 ? -5.164 0.48 10.477 1 98.06 279 LEU A CA 1
ATOM 2215 C C . LEU A 1 279 ? -6.41 -0.207 9.93 1 98.06 279 LEU A C 1
ATOM 2217 O O . LEU A 1 279 ? -6.621 -0.247 8.719 1 98.06 279 LEU A O 1
ATOM 2221 N N . LYS A 1 280 ? -7.25 -0.674 10.836 1 98.12 280 LYS A N 1
ATOM 2222 C CA . LYS A 1 280 ? -8.547 -1.249 10.5 1 98.12 280 LYS A CA 1
ATOM 2223 C C . LYS A 1 280 ? -9.68 -0.46 11.156 1 98.12 280 LYS A C 1
ATOM 2225 O O . LYS A 1 280 ? -9.602 -0.105 12.336 1 98.12 280 LYS A O 1
ATOM 2230 N N . TYR A 1 281 ? -10.648 -0.158 10.336 1 96.94 281 TYR A N 1
ATOM 2231 C CA . TYR A 1 281 ? -11.828 0.533 10.852 1 96.94 281 TYR A CA 1
ATOM 2232 C C . TYR A 1 281 ? -13.031 -0.397 10.891 1 96.94 281 TYR A C 1
ATOM 2234 O O . TYR A 1 281 ? -13.125 -1.339 10.102 1 96.94 281 TYR A O 1
ATOM 2242 N N . THR A 1 282 ? -13.977 -0.113 11.727 1 94.81 282 THR A N 1
ATOM 2243 C CA . THR A 1 282 ? -15.195 -0.908 11.859 1 94.81 282 THR A CA 1
ATOM 2244 C C . THR A 1 282 ? -16.047 -0.81 10.594 1 94.81 282 THR A C 1
ATOM 2246 O O . THR A 1 282 ? -16.766 -1.743 10.25 1 94.81 282 THR A O 1
ATOM 2249 N N . SER A 1 283 ? -15.93 0.291 9.906 1 91.12 283 SER A N 1
ATOM 2250 C CA . SER A 1 283 ? -16.672 0.512 8.672 1 91.12 283 SER A CA 1
ATOM 2251 C C . SER A 1 283 ? -16.203 -0.435 7.57 1 91.12 283 SER A C 1
ATOM 2253 O O . SER A 1 283 ? -16.859 -0.562 6.531 1 91.12 283 SER A O 1
ATOM 2255 N N . GLY A 1 284 ? -15.078 -1.078 7.793 1 92.12 284 GLY A N 1
ATOM 2256 C CA . GLY A 1 284 ? -14.547 -2.008 6.805 1 92.12 284 GLY A CA 1
ATOM 2257 C C . GLY A 1 284 ? -13.305 -1.492 6.105 1 92.12 284 GLY A C 1
ATOM 2258 O O . GLY A 1 284 ? -12.594 -2.256 5.449 1 92.12 284 GLY A O 1
ATOM 2259 N N . ILE A 1 285 ? -13.016 -0.239 6.324 1 91.81 285 ILE A N 1
ATOM 2260 C CA . ILE A 1 285 ? -11.844 0.372 5.699 1 91.81 285 ILE A CA 1
ATOM 2261 C C . ILE A 1 285 ? -10.57 -0.208 6.312 1 91.81 285 ILE A C 1
ATOM 2263 O O . ILE A 1 285 ? -10.484 -0.388 7.527 1 91.81 285 ILE A O 1
ATOM 2267 N N . ILE A 1 286 ? -9.641 -0.642 5.5 1 94.69 286 ILE A N 1
ATOM 2268 C CA . ILE A 1 286 ? -8.273 -0.949 5.914 1 94.69 286 ILE A CA 1
ATOM 2269 C C . ILE A 1 286 ? -7.309 0.067 5.309 1 94.69 286 ILE A C 1
ATOM 2271 O O . ILE A 1 286 ? -7.309 0.287 4.098 1 94.69 286 ILE A O 1
ATOM 2275 N N . ALA A 1 287 ? -6.562 0.712 6.172 1 93.75 287 ALA A N 1
ATOM 2276 C CA . ALA A 1 287 ? -5.66 1.766 5.715 1 93.75 287 ALA A CA 1
ATOM 2277 C C . ALA A 1 287 ? -4.199 1.367 5.922 1 93.75 287 ALA A C 1
ATOM 2279 O O . ALA A 1 287 ? -3.875 0.65 6.871 1 93.75 287 ALA A O 1
ATOM 2280 N N . CYS A 1 288 ? -3.377 1.788 5.012 1 92.62 288 CYS A N 1
ATOM 2281 C CA . CYS A 1 288 ? -1.933 1.605 5.102 1 92.62 288 CYS A CA 1
ATOM 2282 C C . CYS A 1 288 ? -1.203 2.93 4.906 1 92.62 288 CYS A C 1
ATOM 2284 O O . CYS A 1 288 ? -1.446 3.639 3.93 1 92.62 288 CYS A O 1
ATOM 2286 N N . ILE A 1 289 ? -0.362 3.279 5.84 1 92.56 289 ILE A N 1
ATOM 2287 C CA . ILE A 1 289 ? 0.49 4.461 5.766 1 92.56 289 ILE A CA 1
ATOM 2288 C C . ILE A 1 289 ? 1.957 4.039 5.727 1 92.56 289 ILE A C 1
ATOM 2290 O O . ILE A 1 289 ? 2.398 3.234 6.551 1 92.56 289 ILE A O 1
ATOM 2294 N N . ASP A 1 290 ? 2.686 4.48 4.75 1 88.38 290 ASP A N 1
ATOM 2295 C CA . ASP A 1 290 ? 4.125 4.242 4.777 1 88.38 290 ASP A CA 1
ATOM 2296 C C . ASP A 1 290 ? 4.898 5.539 4.559 1 88.38 290 ASP A C 1
ATOM 2298 O O . ASP A 1 290 ? 4.547 6.34 3.691 1 88.38 290 ASP A O 1
ATOM 2302 N N . VAL A 1 291 ? 5.902 5.781 5.402 1 86.62 291 VAL A N 1
ATOM 2303 C CA . VAL A 1 291 ? 6.691 7.008 5.375 1 86.62 291 VAL A CA 1
ATOM 2304 C C . VAL A 1 291 ? 8.18 6.668 5.477 1 86.62 291 VAL A C 1
ATOM 2306 O O . VAL A 1 291 ? 8.555 5.723 6.168 1 86.62 291 VAL A O 1
ATOM 2309 N N . VAL A 1 292 ? 9 7.402 4.676 1 81.44 292 VAL A N 1
ATOM 2310 C CA . VAL A 1 292 ? 10.453 7.289 4.75 1 81.44 292 VAL A CA 1
ATOM 2311 C C . VAL A 1 292 ? 11.078 8.672 4.91 1 81.44 292 VAL A C 1
ATOM 2313 O O . VAL A 1 292 ? 10.688 9.617 4.223 1 81.44 292 VAL A O 1
ATOM 2316 N N . ARG A 1 293 ? 12.008 8.875 5.832 1 77.12 293 ARG A N 1
ATOM 2317 C CA . ARG A 1 293 ? 12.641 10.156 6.113 1 77.12 293 ARG A CA 1
ATOM 2318 C C . ARG A 1 293 ? 13.57 10.57 4.98 1 77.12 293 ARG A C 1
ATOM 2320 O O . ARG A 1 293 ? 13.844 11.758 4.797 1 77.12 293 ARG A O 1
ATOM 2327 N N . GLU A 1 294 ? 14.227 9.664 4.34 1 61.94 294 GLU A N 1
ATOM 2328 C CA . GLU A 1 294 ? 15.133 10.07 3.268 1 61.94 294 GLU A CA 1
ATOM 2329 C C . GLU A 1 294 ? 14.898 9.242 2.006 1 61.94 294 GLU A C 1
ATOM 2331 O O . GLU A 1 294 ? 14.977 8.016 2.039 1 61.94 294 GLU A O 1
ATOM 2336 N N . SER A 1 295 ? 14.328 9.906 1.093 1 54.25 295 SER A N 1
ATOM 2337 C CA . SER A 1 295 ? 14.234 9.281 -0.223 1 54.25 295 SER A CA 1
ATOM 2338 C C . SER A 1 295 ? 15.078 10.031 -1.251 1 54.25 295 SER A C 1
ATOM 2340 O O . SER A 1 295 ? 14.969 11.25 -1.379 1 54.25 295 SER A O 1
ATOM 2342 N N . LYS A 1 296 ? 16.234 9.367 -1.575 1 47.44 296 LYS A N 1
ATOM 2343 C CA . LYS A 1 296 ? 17.094 10.039 -2.541 1 47.44 296 LYS A CA 1
ATOM 2344 C C . LYS A 1 296 ? 16.422 10.148 -3.902 1 47.44 296 LYS A C 1
ATOM 2346 O O . LYS A 1 296 ? 16.938 10.805 -4.809 1 47.44 296 LYS A O 1
ATOM 2351 N N . TYR A 1 297 ? 15.328 9.289 -4.141 1 37.5 297 TYR A N 1
ATOM 2352 C CA . TYR A 1 297 ? 14.602 9.305 -5.406 1 37.5 297 TYR A CA 1
ATOM 2353 C C . TYR A 1 297 ? 13.195 9.867 -5.227 1 37.5 297 TYR A C 1
ATOM 2355 O O . TYR A 1 297 ? 12.594 9.711 -4.164 1 37.5 297 TYR A O 1
ATOM 2363 N N . GLY A 1 298 ? 12.867 10.945 -5.941 1 41.25 298 GLY A N 1
ATOM 2364 C CA . GLY A 1 298 ? 11.484 11.414 -5.926 1 41.25 298 GLY A CA 1
ATOM 2365 C C . GLY A 1 298 ? 11.328 12.812 -6.492 1 41.25 298 GLY A C 1
ATOM 2366 O O . GLY A 1 298 ? 10.211 13.32 -6.605 1 41.25 298 GLY A O 1
ATOM 2367 N N . TYR A 1 299 ? 12.383 13.531 -6.207 1 32.75 299 TYR A N 1
ATOM 2368 C CA . TYR A 1 299 ? 11.93 14.812 -6.723 1 32.75 299 TYR A CA 1
ATOM 2369 C C . TYR A 1 299 ? 11.602 14.727 -8.211 1 32.75 299 TYR A C 1
ATOM 2371 O O . TYR A 1 299 ? 11.531 15.742 -8.898 1 32.75 299 TYR A O 1
ATOM 2379 N N . ASP A 1 300 ? 11.82 13.586 -8.82 1 30.48 300 ASP A N 1
ATOM 2380 C CA . ASP A 1 300 ? 11.531 13.703 -10.25 1 30.48 300 ASP A CA 1
ATOM 2381 C C . ASP A 1 300 ? 10.039 13.922 -10.484 1 30.48 300 ASP A C 1
ATOM 2383 O O . ASP A 1 300 ? 9.211 13.094 -10.109 1 30.48 300 ASP A O 1
ATOM 2387 N N . ILE A 1 301 ? 9.578 15.055 -10.375 1 29.92 301 ILE A N 1
ATOM 2388 C CA . ILE A 1 301 ? 8.391 15.461 -11.117 1 29.92 301 ILE A CA 1
ATOM 2389 C C . ILE A 1 301 ? 8.336 14.711 -12.445 1 29.92 301 ILE A C 1
ATOM 2391 O O . ILE A 1 301 ? 9.234 14.828 -13.281 1 29.92 301 ILE A O 1
ATOM 2395 N N . ARG A 1 302 ? 7.902 13.586 -12.445 1 29.52 302 ARG A N 1
ATOM 2396 C CA . ARG A 1 302 ? 7.656 13 -13.758 1 29.52 302 ARG A CA 1
ATOM 2397 C C . ARG A 1 302 ? 7.215 14.062 -14.758 1 29.52 302 ARG A C 1
ATOM 2399 O O . ARG A 1 302 ? 6.094 14.57 -14.68 1 29.52 302 ARG A O 1
ATOM 2406 N N . VAL A 1 303 ? 8.086 14.953 -15.125 1 27.41 303 VAL A N 1
ATOM 2407 C CA . VAL A 1 303 ? 7.797 15.688 -16.359 1 27.41 303 VAL A CA 1
ATOM 2408 C C . VAL A 1 303 ? 7.438 14.711 -17.469 1 27.41 303 VAL A C 1
ATOM 2410 O O . VAL A 1 303 ? 8.227 13.82 -17.797 1 27.41 303 VAL A O 1
ATOM 2413 N N . GLU A 1 304 ? 6.219 14.234 -17.453 1 27.19 304 GLU A N 1
ATOM 2414 C CA . GLU A 1 304 ? 5.914 13.742 -18.797 1 27.19 304 GLU A CA 1
ATOM 2415 C C . GLU A 1 304 ? 6.738 14.469 -19.859 1 27.19 304 GLU A C 1
ATOM 2417 O O . GLU A 1 304 ? 6.77 15.703 -19.891 1 27.19 304 GLU A O 1
ATOM 2422 N N . ASP A 1 305 ? 7.805 13.922 -20.25 1 26.89 305 ASP A N 1
ATOM 2423 C CA . ASP A 1 305 ? 8.547 14.344 -21.438 1 26.89 305 ASP A CA 1
ATOM 2424 C C . ASP A 1 305 ? 7.594 14.75 -22.562 1 26.89 305 ASP A C 1
ATOM 2426 O O . ASP A 1 305 ? 7.242 13.922 -23.422 1 26.89 305 ASP A O 1
ATOM 2430 N N . ASN A 1 306 ? 6.461 15.344 -22.5 1 26.16 306 ASN A N 1
ATOM 2431 C CA . ASN A 1 306 ? 6.336 16.125 -23.734 1 26.16 306 ASN A CA 1
ATOM 2432 C C . ASN A 1 306 ? 7.57 16.984 -23.969 1 26.16 306 ASN A C 1
ATOM 2434 O O . ASN A 1 306 ? 8.32 17.281 -23.047 1 26.16 306 ASN A O 1
ATOM 2438 N N . THR A 1 307 ? 7.844 17.641 -25.25 1 26.08 307 THR A N 1
ATOM 2439 C CA . THR A 1 307 ? 8.945 18.422 -25.781 1 26.08 307 THR A CA 1
ATOM 2440 C C . THR A 1 307 ? 9.578 19.281 -24.688 1 26.08 307 THR A C 1
ATOM 2442 O O . THR A 1 307 ? 10.789 19.234 -24.484 1 26.08 307 THR A O 1
ATOM 2445 N N . GLU A 1 308 ? 9.211 20.672 -24.703 1 25.45 308 GLU A N 1
ATOM 2446 C CA . GLU A 1 308 ? 9.844 21.922 -24.297 1 25.45 308 GLU A CA 1
ATOM 2447 C C . GLU A 1 308 ? 9.953 22.031 -22.781 1 25.45 308 GLU A C 1
ATOM 2449 O O . GLU A 1 308 ? 10.836 22.719 -22.266 1 25.45 308 GLU A O 1
ATOM 2454 N N . PHE A 1 309 ? 8.945 21.516 -22.094 1 26.25 309 PHE A N 1
ATOM 2455 C CA . PHE A 1 309 ? 8.898 22 -20.719 1 26.25 309 PHE A CA 1
ATOM 2456 C C . PHE A 1 309 ? 9.812 21.172 -19.828 1 26.25 309 PHE A C 1
ATOM 2458 O O . PHE A 1 309 ? 9.82 21.328 -18.609 1 26.25 309 PHE A O 1
ATOM 2465 N N . ASN A 1 310 ? 10.492 20.188 -20.297 1 27.92 310 ASN A N 1
ATOM 2466 C CA . ASN A 1 310 ? 11.43 19.297 -19.625 1 27.92 310 ASN A CA 1
ATOM 2467 C C . ASN A 1 310 ? 12.484 20.078 -18.844 1 27.92 310 ASN A C 1
ATOM 2469 O O . ASN A 1 310 ? 12.945 19.625 -17.797 1 27.92 310 ASN A O 1
ATOM 2473 N N . GLN A 1 311 ? 13.062 21.016 -19.516 1 26.58 311 GLN A N 1
ATOM 2474 C CA . GLN A 1 311 ? 14.219 21.75 -19.016 1 26.58 311 GLN A CA 1
ATOM 2475 C C . GLN A 1 311 ? 13.875 22.516 -17.734 1 26.58 311 GLN A C 1
ATOM 2477 O O . GLN A 1 311 ? 14.734 22.719 -16.875 1 26.58 311 GLN A O 1
ATOM 2482 N N . GLY A 1 312 ? 12.664 23.047 -17.719 1 26.91 312 GLY A N 1
ATOM 2483 C CA . GLY A 1 312 ? 12.336 24.031 -16.688 1 26.91 312 GLY A CA 1
ATOM 2484 C C . GLY A 1 312 ? 12.102 23.422 -15.328 1 26.91 312 GLY A C 1
ATOM 2485 O O . GLY A 1 312 ? 12.422 24.031 -14.305 1 26.91 312 GLY A O 1
ATOM 2486 N N . VAL A 1 313 ? 11.477 22.219 -15.375 1 28.81 313 VAL A N 1
ATOM 2487 C CA . VAL A 1 313 ? 11.102 21.719 -14.055 1 28.81 313 VAL A CA 1
ATOM 2488 C C . VAL A 1 313 ? 12.336 21.188 -13.336 1 28.81 313 VAL A C 1
ATOM 2490 O O . VAL A 1 313 ? 12.492 21.391 -12.125 1 28.81 313 VAL A O 1
ATOM 2493 N N . ILE A 1 314 ? 13.234 20.516 -14.039 1 29.59 314 ILE A N 1
ATOM 2494 C CA . ILE A 1 314 ? 14.484 20.078 -13.438 1 29.59 314 ILE A CA 1
ATOM 2495 C C . ILE A 1 314 ? 15.25 21.281 -12.898 1 29.59 314 ILE A C 1
ATOM 2497 O O . ILE A 1 314 ? 15.852 21.219 -11.82 1 29.59 314 ILE A O 1
ATOM 2501 N N . GLN A 1 315 ? 15.281 22.281 -13.758 1 28.08 315 GLN A N 1
ATOM 2502 C CA . GLN A 1 315 ? 16 23.5 -13.367 1 28.08 315 GLN A CA 1
ATOM 2503 C C . GLN A 1 315 ? 15.438 24.078 -12.07 1 28.08 315 GLN A C 1
ATOM 2505 O O . GLN A 1 315 ? 16.172 24.625 -11.258 1 28.08 315 GLN A O 1
ATOM 2510 N N . HIS A 1 316 ? 14.141 23.953 -11.953 1 28.78 316 HIS A N 1
ATOM 2511 C CA . HIS A 1 316 ? 13.547 24.594 -10.789 1 28.78 316 HIS A CA 1
ATOM 2512 C C . HIS A 1 316 ? 13.883 23.844 -9.508 1 28.78 316 HIS A C 1
ATOM 2514 O O . HIS A 1 316 ? 14.055 24.453 -8.445 1 28.78 316 HIS A O 1
ATOM 2520 N N . ILE A 1 317 ? 14.078 22.562 -9.664 1 32.03 317 ILE A N 1
ATOM 2521 C CA . ILE A 1 317 ? 14.508 21.844 -8.477 1 32.03 317 ILE A CA 1
ATOM 2522 C C . ILE A 1 317 ? 15.93 22.25 -8.109 1 32.03 317 ILE A C 1
ATOM 2524 O O . ILE A 1 317 ? 16.25 22.453 -6.93 1 32.03 317 ILE A O 1
ATOM 2528 N N . HIS A 1 318 ? 16.734 22.297 -9.086 1 29.83 318 HIS A N 1
ATOM 2529 C CA . HIS A 1 318 ? 18.094 22.75 -8.836 1 29.83 318 HIS A CA 1
ATOM 2530 C C . HIS A 1 318 ? 18.125 24.172 -8.289 1 29.83 318 HIS A C 1
ATOM 2532 O O . HIS A 1 318 ? 18.984 24.516 -7.477 1 29.83 318 HIS A O 1
ATOM 2538 N N . SER A 1 319 ? 17.344 25.031 -8.922 1 29.89 319 SER A N 1
ATOM 2539 C CA . SER A 1 319 ? 17.344 26.406 -8.438 1 29.89 319 SER A CA 1
ATOM 2540 C C . SER A 1 319 ? 16.812 26.5 -7.016 1 29.89 319 SER A C 1
ATOM 2542 O O . SER A 1 319 ? 17.172 27.422 -6.273 1 29.89 319 SER A O 1
ATOM 2544 N N . MET A 1 320 ? 15.867 25.703 -6.75 1 32.97 320 MET A N 1
ATOM 2545 C CA . MET A 1 320 ? 15.406 25.75 -5.367 1 32.97 320 MET A CA 1
ATOM 2546 C C . MET A 1 320 ? 16.484 25.25 -4.41 1 32.97 320 MET A C 1
ATOM 2548 O O . MET A 1 320 ? 16.391 25.453 -3.201 1 32.97 320 MET A O 1
ATOM 2552 N N . ARG A 1 321 ? 17.422 24.469 -4.891 1 34.28 321 ARG A N 1
ATOM 2553 C CA . ARG A 1 321 ? 18.578 24.062 -4.094 1 34.28 321 ARG A CA 1
ATOM 2554 C C . ARG A 1 321 ? 19.359 25.281 -3.607 1 34.28 321 ARG A C 1
ATOM 2556 O O . ARG A 1 321 ? 20.266 25.141 -2.775 1 34.28 321 ARG A O 1
ATOM 2563 N N . LYS A 1 322 ? 19.375 26.219 -4.457 1 32.53 322 LYS A N 1
ATOM 2564 C CA . LYS A 1 322 ? 20.266 27.312 -4.07 1 32.53 322 LYS A CA 1
ATOM 2565 C C . LYS A 1 322 ? 19.641 28.172 -2.963 1 32.53 322 LYS A C 1
ATOM 2567 O O . LYS A 1 322 ? 20.234 29.156 -2.523 1 32.53 322 LYS A O 1
ATOM 2572 N N . SER A 1 323 ? 18.344 28.156 -2.934 1 28.84 323 SER A N 1
ATOM 2573 C CA . SER A 1 323 ? 18.016 28.938 -1.742 1 28.84 323 SER A CA 1
ATOM 2574 C C . SER A 1 323 ? 18.188 28.109 -0.476 1 28.84 323 SER A C 1
ATOM 2576 O O . SER A 1 323 ? 17.641 27 -0.37 1 28.84 323 SER A O 1
ATOM 2578 N N . PRO A 1 324 ? 19.266 28.203 0.221 1 34.59 324 PRO A N 1
ATOM 2579 C CA . PRO A 1 324 ? 19.609 27.484 1.447 1 34.59 324 PRO A CA 1
ATOM 2580 C C . PRO A 1 324 ? 18.391 27.094 2.27 1 34.59 324 PRO A C 1
ATOM 2582 O O . PRO A 1 324 ? 18.391 26.062 2.947 1 34.59 324 PRO A O 1
ATOM 2585 N N . PHE A 1 325 ? 17.562 28.062 2.473 1 34.19 325 PHE A N 1
ATOM 2586 C CA . PHE A 1 325 ? 16.594 27.906 3.555 1 34.19 325 PHE A CA 1
ATOM 2587 C C . PHE A 1 325 ? 15.383 27.094 3.1 1 34.19 325 PHE A C 1
ATOM 2589 O O . PHE A 1 325 ? 14.617 26.594 3.926 1 34.19 325 PHE A O 1
ATOM 2596 N N . LEU A 1 326 ? 15.062 27.266 1.772 1 34.19 326 LEU A N 1
ATOM 2597 C CA . LEU A 1 326 ? 13.828 26.547 1.474 1 34.19 326 LEU A CA 1
ATOM 2598 C C . LEU A 1 326 ? 14.094 25.078 1.221 1 34.19 326 LEU A C 1
ATOM 2600 O O . LEU A 1 326 ? 14.234 24.656 0.07 1 34.19 326 LEU A O 1
ATOM 2604 N N . TYR A 1 327 ? 15.031 24.594 1.906 1 34.91 327 TYR A N 1
ATOM 2605 C CA . TYR A 1 327 ? 15.07 23.141 1.886 1 34.91 327 TYR A CA 1
ATOM 2606 C C . TYR A 1 327 ? 13.664 22.562 2.012 1 34.91 327 TYR A C 1
ATOM 2608 O O . TYR A 1 327 ? 13.172 22.344 3.123 1 34.91 327 TYR A O 1
ATOM 2616 N N . HIS A 1 328 ? 12.875 23.141 1.118 1 36.81 328 HIS A N 1
ATOM 2617 C CA . HIS A 1 328 ? 11.523 22.594 1.18 1 36.81 328 HIS A CA 1
ATOM 2618 C C . HIS A 1 328 ? 11.547 21.078 0.988 1 36.81 328 HIS A C 1
ATOM 2620 O O . HIS A 1 328 ? 12.102 20.578 0.003 1 36.81 328 HIS A O 1
ATOM 2626 N N . ARG A 1 329 ? 11.508 20.469 2.111 1 41.25 329 ARG A N 1
ATOM 2627 C CA . ARG A 1 329 ? 11.258 19.031 2.168 1 41.25 329 ARG A CA 1
ATOM 2628 C C . ARG A 1 329 ? 10.25 18.594 1.108 1 41.25 329 ARG A C 1
ATOM 2630 O O . ARG A 1 329 ? 9.117 19.094 1.091 1 41.25 329 ARG A O 1
ATOM 2637 N N . MET A 1 330 ? 10.891 18.359 0.061 1 40.03 330 MET A N 1
ATOM 2638 C CA . MET A 1 330 ? 10.023 17.828 -0.988 1 40.03 330 MET A CA 1
ATOM 2639 C C . MET A 1 330 ? 9.414 16.5 -0.562 1 40.03 330 MET A C 1
ATOM 2641 O O . MET A 1 330 ? 10.125 15.602 -0.111 1 40.03 330 MET A O 1
ATOM 2645 N N . GLN A 1 331 ? 8.125 16.656 -0.179 1 41.56 331 GLN A N 1
ATOM 2646 C CA . GLN A 1 331 ? 7.359 15.461 0.162 1 41.56 331 GLN A CA 1
ATOM 2647 C C . GLN A 1 331 ? 6.668 14.875 -1.067 1 41.56 331 GLN A C 1
ATOM 2649 O O . GLN A 1 331 ? 6.109 15.617 -1.882 1 41.56 331 GLN A O 1
ATOM 2654 N N . ARG A 1 332 ? 7.105 13.711 -1.432 1 45.88 332 ARG A N 1
ATOM 2655 C CA . ARG A 1 332 ? 6.293 13 -2.412 1 45.88 332 ARG A CA 1
ATOM 2656 C C . ARG A 1 332 ? 5.188 12.203 -1.732 1 45.88 332 ARG A C 1
ATOM 2658 O O . ARG A 1 332 ? 5.402 11.609 -0.669 1 45.88 332 ARG A O 1
ATOM 2665 N N . PHE A 1 333 ? 3.963 12.609 -2.27 1 42.59 333 PHE A N 1
ATOM 2666 C CA . PHE A 1 333 ? 2.846 11.836 -1.739 1 42.59 333 PHE A CA 1
ATOM 2667 C C . PHE A 1 333 ? 2.141 11.07 -2.852 1 42.59 333 PHE A C 1
ATOM 2669 O O . PHE A 1 333 ? 2.041 11.555 -3.98 1 42.59 333 PHE A O 1
ATOM 2676 N N . ASP A 1 334 ? 2.012 9.797 -2.672 1 52.12 334 ASP A N 1
ATOM 2677 C CA . ASP A 1 334 ? 1.095 9 -3.477 1 52.12 334 ASP A CA 1
ATOM 2678 C C . ASP A 1 334 ? -0.031 8.422 -2.621 1 52.12 334 ASP A C 1
ATOM 2680 O O . ASP A 1 334 ? 0.211 7.59 -1.746 1 52.12 334 ASP A O 1
ATOM 2684 N N . TRP A 1 335 ? -1.169 9.117 -2.836 1 50.03 335 TRP A N 1
ATOM 2685 C CA . TRP A 1 335 ? -2.328 8.656 -2.078 1 50.03 335 TRP A CA 1
ATOM 2686 C C . TRP A 1 335 ? -3.332 7.961 -2.99 1 50.03 335 TRP A C 1
ATOM 2688 O O . TRP A 1 335 ? -3.67 8.477 -4.062 1 50.03 335 TRP A O 1
ATOM 2698 N N . ILE A 1 336 ? -3.598 6.816 -2.553 1 53.12 336 ILE A N 1
ATOM 2699 C CA . ILE A 1 336 ? -4.57 6.043 -3.318 1 53.12 336 ILE A CA 1
ATOM 2700 C C . ILE A 1 336 ? -5.715 5.605 -2.406 1 53.12 336 ILE A C 1
ATOM 2702 O O . ILE A 1 336 ? -5.484 5.086 -1.313 1 53.12 336 ILE A O 1
ATOM 2706 N N . VAL A 1 337 ? -6.844 6.035 -2.768 1 44.03 337 VAL A N 1
ATOM 2707 C CA . VAL A 1 337 ? -8.047 5.547 -2.105 1 44.03 337 VAL A CA 1
ATOM 2708 C C . VAL A 1 337 ? -8.836 4.66 -3.064 1 44.03 337 VAL A C 1
ATOM 2710 O O . VAL A 1 337 ? -9.234 5.102 -4.145 1 44.03 337 VAL A O 1
ATOM 2713 N N . PHE A 1 338 ? -8.977 3.42 -2.609 1 54.88 338 PHE A N 1
ATOM 2714 C CA . PHE A 1 338 ? -9.727 2.463 -3.414 1 54.88 338 PHE A CA 1
ATOM 2715 C C . PHE A 1 338 ? -11.125 2.262 -2.848 1 54.88 338 PHE A C 1
ATOM 2717 O O . PHE A 1 338 ? -11.289 2.008 -1.651 1 54.88 338 PHE A O 1
ATOM 2724 N N . GLY A 1 339 ? -12.094 2.533 -3.713 1 59.16 339 GLY A N 1
ATOM 2725 C CA . GLY A 1 339 ? -13.477 2.188 -3.434 1 59.16 339 GLY A CA 1
ATOM 2726 C C . GLY A 1 339 ? -14 1.066 -4.309 1 59.16 339 GLY A C 1
ATOM 2727 O O . GLY A 1 339 ? -13.32 0.629 -5.238 1 59.16 339 GLY A O 1
ATOM 2728 N N . ASP A 1 340 ? -15.148 0.487 -3.893 1 61.28 340 ASP A N 1
ATOM 2729 C CA . ASP A 1 340 ? -15.703 -0.648 -4.621 1 61.28 340 ASP A CA 1
ATOM 2730 C C . ASP A 1 340 ? -16.125 -0.241 -6.031 1 61.28 340 ASP A C 1
ATOM 2732 O O . ASP A 1 340 ? -16.344 -1.097 -6.891 1 61.28 340 ASP A O 1
ATOM 2736 N N . GLN A 1 341 ? -16.219 1.151 -6.258 1 56.53 341 GLN A N 1
ATOM 2737 C CA . GLN A 1 341 ? -16.656 1.6 -7.574 1 56.53 341 GLN A CA 1
ATOM 2738 C C . GLN A 1 341 ? -15.594 2.459 -8.25 1 56.53 341 GLN A C 1
ATOM 2740 O O . GLN A 1 341 ? -15.836 3.037 -9.312 1 56.53 341 GLN A O 1
ATOM 2745 N N . GLY A 1 342 ? -14.523 2.605 -7.602 1 56.44 342 GLY A N 1
ATOM 2746 C CA . GLY A 1 342 ? -13.5 3.445 -8.195 1 56.44 342 GLY A CA 1
ATOM 2747 C C . GLY A 1 342 ? -12.328 3.705 -7.273 1 56.44 342 GLY A C 1
ATOM 2748 O O . GLY A 1 342 ? -12.203 3.072 -6.223 1 56.44 342 GLY A O 1
ATOM 2749 N N . GLN A 1 343 ? -11.398 4.449 -7.891 1 46.5 343 GLN A N 1
ATOM 2750 C CA . GLN A 1 343 ? -10.203 4.809 -7.125 1 46.5 343 GLN A CA 1
ATOM 2751 C C . GLN A 1 343 ? -9.898 6.297 -7.254 1 46.5 343 GLN A C 1
ATOM 2753 O O . GLN A 1 343 ? -10.172 6.906 -8.289 1 46.5 343 GLN A O 1
ATOM 2758 N N . LEU A 1 344 ? -9.445 6.93 -6.113 1 44.44 344 LEU A N 1
ATOM 2759 C CA . LEU A 1 344 ? -8.906 8.289 -6.07 1 44.44 344 LEU A CA 1
ATOM 2760 C C . LEU A 1 344 ? -7.398 8.266 -5.859 1 44.44 344 LEU A C 1
ATOM 2762 O O . LEU A 1 344 ? -6.883 7.457 -5.086 1 44.44 344 LEU A O 1
ATOM 2766 N N . THR A 1 345 ? -6.672 8.922 -6.73 1 48.19 345 THR A N 1
ATOM 2767 C CA . THR A 1 345 ? -5.227 9.031 -6.562 1 48.19 345 THR A CA 1
ATOM 2768 C C . THR A 1 345 ? -4.805 10.5 -6.473 1 48.19 345 THR A C 1
ATOM 2770 O O . THR A 1 345 ? -5.285 11.336 -7.234 1 48.19 345 THR A O 1
ATOM 2773 N N . VAL A 1 346 ? -4.219 10.859 -5.309 1 42.91 346 VAL A N 1
ATOM 2774 C CA . VAL A 1 346 ? -3.498 12.125 -5.199 1 42.91 346 VAL A CA 1
ATOM 2775 C C . VAL A 1 346 ? -1.997 11.883 -5.328 1 42.91 346 VAL A C 1
ATOM 2777 O O . VAL A 1 346 ? -1.443 11.023 -4.641 1 42.91 346 VAL A O 1
ATOM 2780 N N . GLY A 1 347 ? -1.303 12.266 -6.324 1 50.38 347 GLY A N 1
ATOM 2781 C CA . GLY A 1 347 ? 0.124 12.062 -6.523 1 50.38 347 GLY A CA 1
ATOM 2782 C C . GLY A 1 347 ? 0.822 13.281 -7.098 1 50.38 347 GLY A C 1
ATOM 2783 O O . GLY A 1 347 ? 0.24 14.367 -7.16 1 50.38 347 GLY A O 1
ATOM 2784 N N . PRO A 1 348 ? 2.182 13.016 -7.273 1 42.5 348 PRO A N 1
ATOM 2785 C CA . PRO A 1 348 ? 2.939 14.18 -7.746 1 42.5 348 PRO A CA 1
ATOM 2786 C C . PRO A 1 348 ? 2.238 14.914 -8.883 1 42.5 348 PRO A C 1
ATOM 2788 O O . PRO A 1 348 ? 1.479 14.312 -9.648 1 42.5 348 PRO A O 1
ATOM 2791 N N . CYS A 1 349 ? 1.949 16.141 -8.703 1 35.47 349 CYS A N 1
ATOM 2792 C CA . CYS A 1 349 ? 1.289 17.125 -9.555 1 35.47 349 CYS A CA 1
ATOM 2793 C C . CYS A 1 349 ? 1.661 16.922 -11.016 1 35.47 349 CYS A C 1
ATOM 2795 O O . CYS A 1 349 ? 2.729 17.344 -11.453 1 35.47 349 CYS A O 1
ATOM 2797 N N . ARG A 1 350 ? 1.593 15.688 -11.617 1 35.81 350 ARG A N 1
ATOM 2798 C CA . ARG A 1 350 ? 1.406 15.961 -13.039 1 35.81 350 ARG A CA 1
ATOM 2799 C C . ARG A 1 350 ? 0.291 16.984 -13.258 1 35.81 350 ARG A C 1
ATOM 2801 O O . ARG A 1 350 ? -0.468 17.281 -12.328 1 35.81 350 ARG A O 1
ATOM 2808 N N . THR A 1 351 ? 0.199 17.562 -14.359 1 36.25 351 THR A N 1
ATOM 2809 C CA . THR A 1 351 ? -0.895 18.5 -14.641 1 36.25 351 THR A CA 1
ATOM 2810 C C . THR A 1 351 ? -2.191 18 -14 1 36.25 351 THR A C 1
ATOM 2812 O O . THR A 1 351 ? -3.158 18.766 -13.891 1 36.25 351 THR A O 1
ATOM 2815 N N . THR A 1 352 ? -2.244 16.719 -13.773 1 37.56 352 THR A N 1
ATOM 2816 C CA . THR A 1 352 ? -3.543 16.266 -13.289 1 37.56 352 THR A CA 1
ATOM 2817 C C . THR A 1 352 ? -3.451 15.828 -11.828 1 37.56 352 THR A C 1
ATOM 2819 O O . THR A 1 352 ? -2.594 15.016 -11.469 1 37.56 352 THR A O 1
ATOM 2822 N N . SER A 1 353 ? -3.84 16.547 -10.727 1 42.94 353 SER A N 1
ATOM 2823 C CA . SER A 1 353 ? -3.734 16.469 -9.273 1 42.94 353 SER A CA 1
ATOM 2824 C C . SER A 1 353 ? -4.492 15.266 -8.727 1 42.94 353 SER A C 1
ATOM 2826 O O . SER A 1 353 ? -4.008 14.57 -7.824 1 42.94 353 SER A O 1
ATOM 2828 N N . LEU A 1 354 ? -5.703 15.266 -9.008 1 37.88 354 LEU A N 1
ATOM 2829 C CA . LEU A 1 354 ? -6.543 14.164 -8.555 1 37.88 354 LEU A CA 1
ATOM 2830 C C . LEU A 1 354 ? -7.078 13.367 -9.742 1 37.88 354 LEU A C 1
ATOM 2832 O O . LEU A 1 354 ? -7.641 13.945 -10.672 1 37.88 354 LEU A O 1
ATOM 2836 N N . ARG A 1 355 ? -6.746 12.133 -9.891 1 44.28 355 ARG A N 1
ATOM 2837 C CA . ARG A 1 355 ? -7.312 11.234 -10.891 1 44.28 355 ARG A CA 1
ATOM 2838 C C . ARG A 1 355 ? -8.391 10.352 -10.289 1 44.28 355 ARG A C 1
ATOM 2840 O O . ARG A 1 355 ? -8.211 9.789 -9.203 1 44.28 355 ARG A O 1
ATOM 2847 N N . ARG A 1 356 ? -9.562 10.5 -10.859 1 48.66 356 ARG A N 1
ATOM 2848 C CA . ARG A 1 356 ? -10.672 9.633 -10.469 1 48.66 356 ARG A CA 1
ATOM 2849 C C . ARG A 1 356 ? -10.906 8.539 -11.508 1 48.66 356 ARG A C 1
ATOM 2851 O O . ARG A 1 356 ? -11.18 8.828 -12.672 1 48.66 356 ARG A O 1
ATOM 2858 N N . ASP A 1 357 ? -10.688 7.297 -11.203 1 42.56 357 ASP A N 1
ATOM 2859 C CA . ASP A 1 357 ? -10.977 6.172 -12.086 1 42.56 357 ASP A CA 1
ATOM 2860 C C . ASP A 1 357 ? -12.273 5.473 -11.68 1 42.56 357 ASP A C 1
ATOM 2862 O O . ASP A 1 357 ? -12.43 5.059 -10.531 1 42.56 357 ASP A O 1
ATOM 2866 N N . LYS A 1 358 ? -13.25 5.539 -12.523 1 49.22 358 LYS A N 1
ATOM 2867 C CA . LYS A 1 358 ? -14.531 4.848 -12.367 1 49.22 358 LYS A CA 1
ATOM 2868 C C . LYS A 1 358 ? -14.797 3.912 -13.547 1 49.22 358 LYS A C 1
ATOM 2870 O O . LYS A 1 358 ? -14.078 3.951 -14.547 1 49.22 358 LYS A O 1
ATOM 2875 N N . ALA A 1 359 ? -15.711 2.9 -13.258 1 49.97 359 ALA A N 1
ATOM 2876 C CA . ALA A 1 359 ? -16.141 2.023 -14.344 1 49.97 359 ALA A CA 1
ATOM 2877 C C . ALA A 1 359 ? -16.5 2.826 -15.594 1 49.97 359 ALA A C 1
ATOM 2879 O O . ALA A 1 359 ? -16.281 2.361 -16.719 1 49.97 359 ALA A O 1
ATOM 2880 N N . SER A 1 360 ? -16.922 4.105 -15.352 1 44.72 360 SER A N 1
ATOM 2881 C CA . SER A 1 360 ? -17.422 4.957 -16.422 1 44.72 360 SER A CA 1
ATOM 2882 C C . SER A 1 360 ? -16.281 5.727 -17.078 1 44.72 360 SER A C 1
ATOM 2884 O O . SER A 1 360 ? -16.484 6.418 -18.078 1 44.72 360 SER A O 1
ATOM 2886 N N . GLY A 1 361 ? -15.109 5.629 -16.562 1 44.19 361 GLY A N 1
ATOM 2887 C CA . GLY A 1 361 ? -13.953 6.293 -17.156 1 44.19 361 GLY A CA 1
ATOM 2888 C C . GLY A 1 361 ? -13.133 7.066 -16.141 1 44.19 361 GLY A C 1
ATOM 2889 O O . GLY A 1 361 ? -13.422 7.035 -14.945 1 44.19 361 GLY A O 1
ATOM 2890 N N . SER A 1 362 ? -11.914 7.531 -16.656 1 46.88 362 SER A N 1
ATOM 2891 C CA . SER A 1 362 ? -11.016 8.289 -15.789 1 46.88 362 SER A CA 1
ATOM 2892 C C . SER A 1 362 ? -11.203 9.797 -15.984 1 46.88 362 SER A C 1
ATOM 2894 O O . SER A 1 362 ? -11.414 10.258 -17.109 1 46.88 362 SER A O 1
ATOM 2896 N N . THR A 1 363 ? -11.461 10.617 -14.898 1 46.06 363 THR A N 1
ATOM 2897 C CA . THR A 1 363 ? -11.445 12.078 -14.93 1 46.06 363 THR A CA 1
ATOM 2898 C C . THR A 1 363 ? -10.273 12.625 -14.117 1 46.06 363 THR A C 1
ATOM 2900 O O . THR A 1 363 ? -9.898 12.047 -13.094 1 46.06 363 THR A O 1
ATOM 2903 N N . THR A 1 364 ? -9.43 13.414 -14.789 1 44.78 364 THR A N 1
ATOM 2904 C CA . THR A 1 364 ? -8.336 14.078 -14.094 1 44.78 364 THR A CA 1
ATOM 2905 C C . THR A 1 364 ? -8.688 15.539 -13.805 1 44.78 364 THR A C 1
ATOM 2907 O O . THR A 1 364 ? -9.312 16.203 -14.633 1 44.78 364 THR A O 1
ATOM 2910 N N . SER A 1 365 ? -8.648 15.922 -12.508 1 41.88 365 SER A N 1
ATOM 2911 C CA . SER A 1 365 ? -8.734 17.344 -12.211 1 41.88 365 SER A CA 1
ATOM 2912 C C . SER A 1 365 ? -7.391 18.031 -12.43 1 41.88 365 SER A C 1
ATOM 2914 O O . SER A 1 365 ? -6.348 17.516 -12.031 1 41.88 365 SER A O 1
ATOM 2916 N N . ASN A 1 366 ? -7.246 18.812 -13.484 1 37.47 366 ASN A N 1
ATOM 2917 C CA . ASN A 1 366 ? -6.023 19.547 -13.828 1 37.47 366 ASN A CA 1
ATOM 2918 C C . ASN A 1 366 ? -5.703 20.609 -12.789 1 37.47 366 ASN A C 1
ATOM 2920 O O . ASN A 1 366 ? -6.469 21.562 -12.609 1 37.47 366 ASN A O 1
ATOM 2924 N N . LEU A 1 367 ? -5.082 20.234 -11.805 1 41.03 367 LEU A N 1
ATOM 2925 C CA . LEU A 1 367 ? -4.562 21.344 -11.008 1 41.03 367 LEU A CA 1
ATOM 2926 C C . LEU A 1 367 ? -3.127 21.672 -11.398 1 41.03 367 LEU A C 1
ATOM 2928 O O . LEU A 1 367 ? -2.273 20.781 -11.438 1 41.03 367 LEU A O 1
ATOM 2932 N N . GLN A 1 368 ? -2.867 22.672 -12.148 1 37.47 368 GLN A N 1
ATOM 2933 C CA . GLN A 1 368 ? -1.649 23.203 -12.742 1 37.47 368 GLN A CA 1
ATOM 2934 C C . GLN A 1 368 ? -0.601 23.516 -11.68 1 37.47 368 GLN A C 1
ATOM 2936 O O . GLN A 1 368 ? 0.389 24.188 -11.945 1 37.47 368 GLN A O 1
ATOM 2941 N N . TYR A 1 369 ? -0.723 23.125 -10.609 1 40.34 369 TYR A N 1
ATOM 2942 C CA . TYR A 1 369 ? 0.302 23.719 -9.75 1 40.34 369 TYR A CA 1
ATOM 2943 C C . TYR A 1 369 ? 1.393 22.703 -9.43 1 40.34 369 TYR A C 1
ATOM 2945 O O . TYR A 1 369 ? 1.112 21.516 -9.258 1 40.34 369 TYR A O 1
ATOM 2953 N N . SER A 1 370 ? 2.574 23.156 -9.641 1 40.62 370 SER A N 1
ATOM 2954 C CA . SER A 1 370 ? 3.758 22.406 -9.211 1 40.62 370 SER A CA 1
ATOM 2955 C C . SER A 1 370 ? 3.664 22.016 -7.746 1 40.62 370 SER A C 1
ATOM 2957 O O . SER A 1 370 ? 2.932 22.625 -6.973 1 40.62 370 SER A O 1
ATOM 2959 N N . PHE A 1 371 ? 4.207 20.891 -7.387 1 43.41 371 PHE A N 1
ATOM 2960 C CA . PHE A 1 371 ? 4.203 20.359 -6.027 1 43.41 371 PHE A CA 1
ATOM 2961 C C . PHE A 1 371 ? 4.574 21.453 -5.027 1 43.41 371 PHE A C 1
ATOM 2963 O O . PHE A 1 371 ? 3.922 21.594 -3.988 1 43.41 371 PHE A O 1
ATOM 2970 N N . LEU A 1 372 ? 5.664 22.188 -5.309 1 44.03 372 LEU A N 1
ATOM 2971 C CA . LEU A 1 372 ? 6.117 23.266 -4.438 1 44.03 372 LEU A CA 1
ATOM 2972 C C . LEU A 1 372 ? 5.043 24.344 -4.301 1 44.03 372 LEU A C 1
ATOM 2974 O O . LEU A 1 372 ? 4.816 24.875 -3.207 1 44.03 372 LEU A O 1
ATOM 2978 N N . ASP A 1 373 ? 4.496 24.5 -5.406 1 50.06 373 ASP A N 1
ATOM 2979 C CA . ASP A 1 373 ? 3.453 25.531 -5.406 1 50.06 373 ASP A CA 1
ATOM 2980 C C . ASP A 1 373 ? 2.246 25.078 -4.582 1 50.06 373 ASP A C 1
ATOM 2982 O O . ASP A 1 373 ? 1.632 25.891 -3.883 1 50.06 373 ASP A O 1
ATOM 2986 N N . ARG A 1 374 ? 2.172 23.812 -4.602 1 54.06 374 ARG A N 1
ATOM 2987 C CA . ARG A 1 374 ? 0.994 23.297 -3.916 1 54.06 374 ARG A CA 1
ATOM 2988 C C . ARG A 1 374 ? 1.13 23.438 -2.404 1 54.06 374 ARG A C 1
ATOM 2990 O O . ARG A 1 374 ? 0.198 23.875 -1.73 1 54.06 374 ARG A O 1
ATOM 2997 N N . PHE A 1 375 ? 2.303 23.156 -2.008 1 62.56 375 PHE A N 1
ATOM 2998 C CA . PHE A 1 375 ? 2.479 23.234 -0.562 1 62.56 375 PHE A CA 1
ATOM 2999 C C . PHE A 1 375 ? 2.576 24.688 -0.103 1 62.56 375 PHE A C 1
ATOM 3001 O O . PHE A 1 375 ? 2.061 25.047 0.958 1 62.56 375 PHE A O 1
ATOM 3008 N N . GLU A 1 376 ? 3.094 25.438 -0.987 1 72.69 376 GLU A N 1
ATOM 3009 C CA . GLU A 1 376 ? 3.127 26.859 -0.652 1 72.69 376 GLU A CA 1
ATOM 3010 C C . GLU A 1 376 ? 1.717 27.438 -0.573 1 72.69 376 GLU A C 1
ATOM 3012 O O . GLU A 1 376 ? 1.399 28.188 0.355 1 72.69 376 GLU A O 1
ATOM 3017 N N . LYS A 1 377 ? 0.977 26.984 -1.451 1 80.69 377 LYS A N 1
ATOM 3018 C CA . LYS A 1 377 ? -0.393 27.484 -1.466 1 80.69 377 LYS A CA 1
ATOM 3019 C C . LYS A 1 377 ? -1.188 26.953 -0.279 1 80.69 377 LYS A C 1
ATOM 3021 O O . LYS A 1 377 ? -2.035 27.656 0.275 1 80.69 377 LYS A O 1
ATOM 3026 N N . ALA A 1 378 ? -0.895 25.797 0.095 1 87.25 378 ALA A N 1
ATOM 3027 C CA . ALA A 1 378 ? -1.607 25.203 1.223 1 87.25 378 ALA A CA 1
ATOM 3028 C C . ALA A 1 378 ? -1.336 25.969 2.512 1 87.25 378 ALA A C 1
ATOM 3030 O O . ALA A 1 378 ? -2.256 26.234 3.289 1 87.25 378 ALA A O 1
ATOM 3031 N N . TYR A 1 379 ? -0.069 26.359 2.664 1 90.25 379 TYR A N 1
ATOM 3032 C CA . TYR A 1 379 ? 0.304 27.141 3.842 1 90.25 379 TYR A CA 1
ATOM 3033 C C . TYR A 1 379 ? -0.33 28.531 3.805 1 90.25 379 TYR A C 1
ATOM 3035 O O . TYR A 1 379 ? -0.777 29.031 4.832 1 90.25 379 TYR A O 1
ATOM 3043 N N . LYS A 1 380 ? -0.363 29.078 2.66 1 92.12 380 LYS A N 1
ATOM 3044 C CA . LYS A 1 380 ? -1.017 30.375 2.518 1 92.12 380 LYS A CA 1
ATOM 3045 C C . LYS A 1 380 ? -2.508 30.281 2.824 1 92.12 380 LYS A C 1
ATOM 3047 O O . LYS A 1 380 ? -3.047 31.078 3.584 1 92.12 380 LYS A O 1
ATOM 3052 N N . ASN A 1 381 ? -3.125 29.266 2.279 1 93.44 381 ASN A N 1
ATOM 3053 C CA . ASN A 1 381 ? -4.559 29.078 2.467 1 93.44 381 ASN A CA 1
ATOM 3054 C C . ASN A 1 381 ? -4.902 28.844 3.934 1 93.44 381 ASN A C 1
ATOM 3056 O O . ASN A 1 381 ? -5.93 29.312 4.422 1 93.44 381 ASN A O 1
ATOM 3060 N N . GLU A 1 382 ? -4.09 28.125 4.57 1 95.12 382 GLU A N 1
ATOM 3061 C CA . GLU A 1 382 ? -4.352 27.844 5.977 1 95.12 382 GLU A CA 1
ATOM 3062 C C . GLU A 1 382 ? -4.27 29.109 6.82 1 95.12 382 GLU A C 1
ATOM 3064 O O . GLU A 1 382 ? -5.094 29.312 7.711 1 95.12 382 GLU A O 1
ATOM 3069 N N . LEU A 1 383 ? -3.285 29.906 6.496 1 95.81 383 LEU A N 1
ATOM 3070 C CA . LEU A 1 383 ? -3.143 31.172 7.215 1 95.81 383 LEU A CA 1
ATOM 3071 C C . LEU A 1 383 ? -4.297 32.125 6.891 1 95.81 383 LEU A C 1
ATOM 3073 O O . LEU A 1 383 ? -4.809 32.812 7.777 1 95.81 383 LEU A O 1
ATOM 3077 N N . GLU A 1 384 ? -4.699 32.156 5.66 1 96.06 384 GLU A N 1
ATOM 3078 C CA . GLU A 1 384 ? -5.859 32.938 5.273 1 96.06 384 GLU A CA 1
ATOM 3079 C C . GLU A 1 384 ? -7.113 32.5 6.02 1 96.06 384 GLU A C 1
ATOM 3081 O O . GLU A 1 384 ? -7.91 33.312 6.465 1 96.06 384 GLU A O 1
ATOM 3086 N N . HIS A 1 385 ? -7.242 31.25 6.105 1 96.81 385 HIS A N 1
ATOM 3087 C CA . HIS A 1 385 ? -8.359 30.703 6.871 1 96.81 385 HIS A CA 1
ATOM 3088 C C . HIS A 1 385 ? -8.336 31.203 8.312 1 96.81 385 HIS A C 1
ATOM 3090 O O . HIS A 1 385 ? -9.367 31.609 8.852 1 96.81 385 HIS A O 1
ATOM 3096 N N . PHE A 1 386 ? -7.207 31.188 8.898 1 97.88 386 PHE A N 1
ATOM 3097 C CA . PHE A 1 386 ? -7.066 31.703 10.258 1 97.88 386 PHE A CA 1
ATOM 3098 C C . PHE A 1 386 ? -7.504 33.156 10.344 1 97.88 386 PHE A C 1
ATOM 3100 O O . PHE A 1 386 ? -8.281 33.531 11.227 1 97.88 386 PHE A O 1
ATOM 3107 N N . ILE A 1 387 ? -7.035 33.969 9.422 1 97.5 387 ILE A N 1
ATOM 3108 C CA . ILE A 1 387 ? -7.355 35.406 9.406 1 97.5 387 ILE A CA 1
ATOM 3109 C C . ILE A 1 387 ? -8.859 35.594 9.234 1 97.5 387 ILE A C 1
ATOM 3111 O O . ILE A 1 387 ? -9.469 36.438 9.891 1 97.5 387 ILE A O 1
ATOM 3115 N N . GLN A 1 388 ? -9.414 34.781 8.422 1 96.81 388 GLN A N 1
ATOM 3116 C CA . GLN A 1 388 ? -10.859 34.875 8.219 1 96.81 388 GLN A CA 1
ATOM 3117 C C . GLN A 1 388 ? -11.617 34.469 9.484 1 96.81 388 GLN A C 1
ATOM 3119 O O . GLN A 1 388 ? -12.68 35 9.773 1 96.81 388 GLN A O 1
ATOM 3124 N N . CYS A 1 389 ? -11.109 33.531 10.195 1 97.56 389 CYS A N 1
ATOM 3125 C CA . CYS A 1 389 ? -11.703 33.156 11.477 1 97.56 389 CYS A CA 1
ATOM 3126 C C . CYS A 1 389 ? -11.617 34.312 12.469 1 97.56 389 CYS A C 1
ATOM 3128 O O . CYS A 1 389 ? -12.586 34.594 13.188 1 97.56 389 CYS A O 1
ATOM 3130 N N . VAL A 1 390 ? -10.477 35 12.469 1 97.19 390 VAL A N 1
ATOM 3131 C CA . VAL A 1 390 ? -10.273 36.125 13.367 1 97.19 390 VAL A CA 1
ATOM 3132 C C . VAL A 1 390 ? -11.266 37.25 13.031 1 97.19 390 VAL A C 1
ATOM 3134 O O . VAL A 1 390 ? -11.797 37.906 13.93 1 97.19 390 VAL A O 1
ATOM 3137 N N . ARG A 1 391 ? -11.547 37.375 11.766 1 95.5 391 ARG A N 1
ATOM 3138 C CA . ARG A 1 391 ? -12.477 38.375 11.297 1 95.5 391 ARG A CA 1
ATOM 3139 C C . ARG A 1 391 ? -13.922 37.969 11.547 1 95.5 391 ARG A C 1
ATOM 3141 O O . ARG A 1 391 ? -14.844 38.75 11.297 1 95.5 391 ARG A O 1
ATOM 3148 N N . GLY A 1 392 ? -14.125 36.75 11.953 1 94.88 392 GLY A N 1
ATOM 3149 C CA . GLY A 1 392 ? -15.461 36.25 12.234 1 94.88 392 GLY A CA 1
ATOM 3150 C C . GLY A 1 392 ? -16.203 35.75 11 1 94.88 392 GLY A C 1
ATOM 3151 O O . GLY A 1 392 ? -17.406 35.531 11.039 1 94.88 392 GLY A O 1
ATOM 3152 N N . LYS A 1 393 ? -15.484 35.562 9.953 1 94.5 393 LYS A N 1
ATOM 3153 C CA . LYS A 1 393 ? -16.109 35.188 8.688 1 94.5 393 LYS A CA 1
ATOM 3154 C C . LYS A 1 393 ? -16.156 33.656 8.523 1 94.5 393 LYS A C 1
ATOM 3156 O O . LYS A 1 393 ? -16.984 33.156 7.762 1 94.5 393 LYS A O 1
ATOM 3161 N N . GLU A 1 394 ? -15.234 33 9.156 1 95.5 394 GLU A N 1
ATOM 3162 C CA . GLU A 1 394 ? -15.164 31.547 9.094 1 95.5 394 GLU A CA 1
ATOM 3163 C C . GLU A 1 394 ? -15.008 30.953 10.492 1 95.5 394 GLU A C 1
ATOM 3165 O O . GLU A 1 394 ? -14.656 31.656 11.438 1 95.5 394 GLU A O 1
ATOM 3170 N N . LYS A 1 395 ? -15.375 29.734 10.578 1 95.06 395 LYS A N 1
ATOM 3171 C CA . LYS A 1 395 ? -15.055 28.922 11.742 1 95.06 395 LYS A CA 1
ATOM 3172 C C . LYS A 1 395 ? -13.891 27.969 11.453 1 95.06 395 LYS A C 1
ATOM 3174 O O . LYS A 1 395 ? -13.688 27.562 10.305 1 95.06 395 LYS A O 1
ATOM 3179 N N . SER A 1 396 ? -13.195 27.703 12.5 1 94.88 396 SER A N 1
ATOM 3180 C CA . SER A 1 396 ? -12.047 26.812 12.312 1 94.88 396 SER A CA 1
ATOM 3181 C C . SER A 1 396 ? -12.453 25.5 11.672 1 94.88 396 SER A C 1
ATOM 3183 O O . SER A 1 396 ? -13.398 24.844 12.125 1 94.88 396 SER A O 1
ATOM 3185 N N . SER A 1 397 ? -11.688 25.094 10.688 1 92.75 397 SER A N 1
ATOM 3186 C CA . SER A 1 397 ? -11.961 23.844 9.969 1 92.75 397 SER A CA 1
ATOM 3187 C C . SER A 1 397 ? -11.344 22.656 10.68 1 92.75 397 SER A C 1
ATOM 3189 O O . SER A 1 397 ? -11.703 21.5 10.406 1 92.75 397 SER A O 1
ATOM 3191 N N . VAL A 1 398 ? -10.438 22.844 11.555 1 92.94 398 VAL A N 1
ATOM 3192 C CA . VAL A 1 398 ? -9.797 21.781 1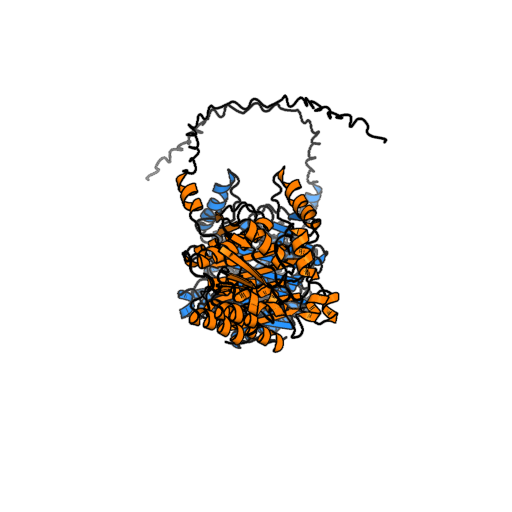2.312 1 92.94 398 VAL A CA 1
ATOM 3193 C C . VAL A 1 398 ? -10.508 21.594 13.648 1 92.94 398 VAL A C 1
ATOM 3195 O O . VAL A 1 398 ? -10.398 22.438 14.539 1 92.94 398 VAL A O 1
ATOM 3198 N N . LYS A 1 399 ? -11.125 20.5 13.82 1 95.69 399 LYS A N 1
ATOM 3199 C CA . LYS A 1 399 ? -12 20.266 14.961 1 95.69 399 LYS A CA 1
ATOM 3200 C C . LYS A 1 399 ? -11.25 19.562 16.094 1 95.69 399 LYS A C 1
ATOM 3202 O O . LYS A 1 399 ? -10.25 18.891 15.859 1 95.69 399 LYS A O 1
ATOM 3207 N N . LYS A 1 400 ? -11.797 19.797 17.25 1 97 400 LYS A N 1
ATOM 3208 C CA . LYS A 1 400 ? -11.219 19.203 18.469 1 97 400 LYS A CA 1
ATOM 3209 C C . LYS A 1 400 ? -11.188 17.688 18.375 1 97 400 LYS A C 1
ATOM 3211 O O . LYS A 1 400 ? -10.141 17.078 18.594 1 97 400 LYS A O 1
ATOM 3216 N N . ASP A 1 401 ? -12.273 17.031 18.016 1 97.5 401 ASP A N 1
ATOM 3217 C CA . ASP A 1 401 ? -12.367 15.578 17.969 1 97.5 401 ASP A CA 1
ATOM 3218 C C . ASP A 1 401 ? -11.383 14.992 16.953 1 97.5 401 ASP A C 1
ATOM 3220 O O . ASP A 1 401 ? -10.797 13.938 17.172 1 97.5 401 ASP A O 1
ATOM 3224 N N . GLU A 1 402 ? -11.25 15.68 15.875 1 97.56 402 GLU A N 1
ATOM 3225 C CA . GLU A 1 402 ? -10.312 15.219 14.852 1 97.56 402 GLU A CA 1
ATOM 3226 C C . GLU A 1 402 ? -8.867 15.312 15.328 1 97.56 402 GLU A C 1
ATOM 3228 O O . GLU A 1 402 ? -8.07 14.406 15.102 1 97.56 402 GLU A O 1
ATOM 3233 N N . SER A 1 403 ? -8.555 16.422 15.969 1 97.56 403 SER A N 1
ATOM 3234 C CA . SER A 1 403 ? -7.207 16.609 16.5 1 97.56 403 SER A CA 1
ATOM 3235 C C . SER A 1 403 ? -6.891 15.57 17.562 1 97.56 403 SER A C 1
ATOM 3237 O O . SER A 1 403 ? -5.781 15.031 17.609 1 97.56 403 SER A O 1
ATOM 3239 N N . LEU A 1 404 ? -7.855 15.289 18.406 1 98.06 404 LEU A N 1
ATOM 3240 C CA . LEU A 1 404 ? -7.676 14.297 19.453 1 98.06 404 LEU A CA 1
ATOM 3241 C C . LEU A 1 404 ? -7.523 12.898 18.875 1 98.06 404 LEU A C 1
ATOM 3243 O O . LEU A 1 404 ? -6.672 12.125 19.312 1 98.06 404 LEU A O 1
ATOM 3247 N N . MET A 1 405 ? -8.297 12.562 17.859 1 98.31 405 MET A N 1
ATOM 3248 C CA . MET A 1 405 ? -8.219 11.25 17.219 1 98.31 405 MET A CA 1
ATOM 3249 C C . MET A 1 405 ? -6.875 11.062 16.516 1 98.31 405 MET A C 1
ATOM 3251 O O . MET A 1 405 ? -6.293 9.977 16.562 1 98.31 405 MET A O 1
ATOM 3255 N N . THR A 1 406 ? -6.43 12.109 15.883 1 97.94 406 THR A N 1
ATOM 3256 C CA . THR A 1 406 ? -5.117 12.055 15.25 1 97.94 406 THR A CA 1
ATOM 3257 C C . THR A 1 406 ? -4.047 11.656 16.266 1 97.94 406 THR A C 1
ATOM 3259 O O . THR A 1 406 ? -3.256 10.75 16.016 1 97.94 406 THR A O 1
ATOM 3262 N N . TRP A 1 407 ? -4.082 12.266 17.375 1 97.69 407 TRP A N 1
ATOM 3263 C CA . TRP A 1 407 ? -3.047 11.977 18.375 1 97.69 407 TRP A CA 1
ATOM 3264 C C . TRP A 1 407 ? -3.271 10.609 19.016 1 97.69 407 TRP A C 1
ATOM 3266 O O . TRP A 1 407 ? -2.312 9.906 19.344 1 97.69 407 TRP A O 1
ATOM 3276 N N . LEU A 1 408 ? -4.512 10.258 19.25 1 98.19 408 LEU A N 1
ATOM 3277 C CA . LEU A 1 408 ? -4.785 8.93 19.797 1 98.19 408 LEU A CA 1
ATOM 3278 C C . LEU A 1 408 ? -4.215 7.84 18.906 1 98.19 408 LEU A C 1
ATOM 3280 O O . LEU A 1 408 ? -3.629 6.871 19.391 1 98.19 408 LEU A O 1
ATOM 3284 N N . ILE A 1 409 ? -4.395 7.961 17.625 1 98.5 409 ILE A N 1
ATOM 3285 C CA . ILE A 1 409 ? -3.84 6.992 16.688 1 98.5 409 ILE A CA 1
ATOM 3286 C C . ILE A 1 409 ? -2.316 6.973 16.797 1 98.5 409 ILE A C 1
ATOM 3288 O O . ILE A 1 409 ? -1.7 5.906 16.766 1 98.5 409 ILE A O 1
ATOM 3292 N N . ILE A 1 410 ? -1.719 8.148 16.984 1 97.69 410 ILE A N 1
ATOM 3293 C CA . ILE A 1 410 ? -0.27 8.234 17.125 1 97.69 410 ILE A CA 1
ATOM 3294 C C . ILE A 1 410 ? 0.162 7.488 18.391 1 97.69 410 ILE A C 1
ATOM 3296 O O . ILE A 1 410 ? 1.104 6.691 18.359 1 97.69 410 ILE A O 1
ATOM 3300 N N . GLU A 1 411 ? -0.507 7.719 19.469 1 97.12 411 GLU A N 1
ATOM 3301 C CA . GLU A 1 411 ? -0.166 7.059 20.734 1 97.12 411 GLU A CA 1
ATOM 3302 C C . GLU A 1 411 ? -0.277 5.543 20.609 1 97.12 411 GLU A C 1
ATOM 3304 O O . GLU A 1 411 ? 0.607 4.809 21.062 1 97.12 411 GLU A O 1
ATOM 3309 N N . LYS A 1 412 ? -1.34 5.098 20 1 98.31 412 LYS A N 1
ATOM 3310 C CA . LYS A 1 412 ? -1.548 3.664 19.828 1 98.31 412 LYS A CA 1
ATOM 3311 C C . LYS A 1 412 ? -0.536 3.076 18.859 1 98.31 412 LYS A C 1
ATOM 3313 O O . LYS A 1 412 ? -0.099 1.935 19.016 1 98.31 412 LYS A O 1
ATOM 3318 N N . ALA A 1 413 ? -0.209 3.822 17.891 1 98.19 413 ALA A N 1
ATOM 3319 C CA . ALA A 1 413 ? 0.812 3.377 16.938 1 98.19 413 ALA A CA 1
ATOM 3320 C C . ALA A 1 413 ? 2.164 3.221 17.625 1 98.19 413 ALA A C 1
ATOM 3322 O O . ALA A 1 413 ? 2.885 2.25 17.375 1 98.19 413 ALA A O 1
ATOM 3323 N N . LEU A 1 414 ? 2.514 4.195 18.484 1 96.88 414 LEU A N 1
ATOM 3324 C CA . LEU A 1 414 ? 3.764 4.113 19.219 1 96.88 414 LEU A CA 1
ATOM 3325 C C . LEU A 1 414 ? 3.748 2.924 20.188 1 96.88 414 LEU A C 1
ATOM 3327 O O . LEU A 1 414 ? 4.77 2.258 20.359 1 96.88 414 LEU A O 1
ATOM 3331 N N . GLU A 1 415 ? 2.611 2.695 20.734 1 97.56 415 GLU A N 1
ATOM 3332 C CA . GLU A 1 415 ? 2.463 1.509 21.578 1 97.56 415 GLU A CA 1
ATOM 3333 C C . GLU A 1 415 ? 2.693 0.233 20.766 1 97.56 415 GLU A C 1
ATOM 3335 O O . GLU A 1 415 ? 3.385 -0.68 21.234 1 97.56 415 GLU A O 1
ATOM 3340 N N . SER A 1 416 ? 2.1 0.132 19.578 1 98.38 416 SER A N 1
ATOM 3341 C CA . SER A 1 416 ? 2.301 -1.008 18.688 1 98.38 416 SER A CA 1
ATOM 3342 C C . SER A 1 416 ? 3.775 -1.191 18.359 1 98.38 416 SER A C 1
ATOM 3344 O O . SER A 1 416 ? 4.285 -2.312 18.359 1 98.38 416 SER A O 1
ATOM 3346 N N . TRP A 1 417 ? 4.438 -0.086 18.062 1 97 417 TRP A N 1
ATOM 3347 C CA . TRP A 1 417 ? 5.863 -0.096 17.75 1 97 417 TRP A CA 1
ATOM 3348 C C . TRP A 1 417 ? 6.668 -0.645 18.938 1 97 417 TRP A C 1
ATOM 3350 O O . TRP A 1 417 ? 7.543 -1.495 18.75 1 97 417 TRP A O 1
ATOM 3360 N N . ARG A 1 418 ? 6.352 -0.23 20.125 1 95.81 418 ARG A N 1
ATOM 3361 C CA . ARG A 1 418 ? 7.082 -0.65 21.312 1 95.81 418 ARG A CA 1
ATOM 3362 C C . ARG A 1 418 ? 6.832 -2.123 21.625 1 95.81 418 ARG A C 1
ATOM 3364 O O . ARG A 1 418 ? 7.766 -2.867 21.922 1 95.81 418 ARG A O 1
ATOM 3371 N N . ASN A 1 419 ? 5.578 -2.508 21.469 1 96.5 419 ASN A N 1
ATOM 3372 C CA . ASN A 1 419 ? 5.188 -3.859 21.844 1 96.5 419 ASN A CA 1
ATOM 3373 C C . ASN A 1 419 ? 5.434 -4.855 20.719 1 96.5 419 ASN A C 1
ATOM 3375 O O . ASN A 1 419 ? 5.355 -6.066 20.922 1 96.5 419 ASN A O 1
ATOM 3379 N N . LYS A 1 420 ? 5.715 -4.375 19.594 1 96.12 420 LYS A N 1
ATOM 3380 C CA . LYS A 1 420 ? 5.879 -5.207 18.406 1 96.12 420 LYS A CA 1
ATOM 3381 C C . LYS A 1 420 ? 4.672 -6.113 18.203 1 96.12 420 LYS A C 1
ATOM 3383 O O . LYS A 1 420 ? 4.82 -7.309 17.938 1 96.12 420 LYS A O 1
ATOM 3388 N N . ASN A 1 421 ? 3.504 -5.473 18.375 1 98.06 421 ASN A N 1
ATOM 3389 C CA . ASN A 1 421 ? 2.234 -6.184 18.266 1 98.06 421 ASN A CA 1
ATOM 3390 C C . ASN A 1 421 ? 1.1 -5.254 17.844 1 98.06 421 ASN A C 1
ATOM 3392 O O . ASN A 1 421 ? 1.227 -4.031 17.953 1 98.06 421 ASN A O 1
ATOM 3396 N N . VAL A 1 422 ? 0.052 -5.922 17.344 1 98.38 422 VAL A N 1
ATOM 3397 C CA . VAL A 1 422 ? -1.141 -5.141 17.031 1 98.38 422 VAL A CA 1
ATOM 3398 C C . VAL A 1 422 ? -1.73 -4.555 18.312 1 98.38 422 VAL A C 1
ATOM 3400 O O . VAL A 1 422 ? -1.709 -5.199 19.359 1 98.38 422 VAL A O 1
ATOM 3403 N N . VAL A 1 423 ? -2.225 -3.305 18.25 1 98.56 423 VAL A N 1
ATOM 3404 C CA . VAL A 1 423 ? -2.891 -2.658 19.375 1 98.56 423 VAL A CA 1
ATOM 3405 C C . VAL A 1 423 ? -4.348 -2.367 19.016 1 98.56 423 VAL A C 1
ATOM 3407 O O . VAL A 1 423 ? -4.629 -1.771 17.984 1 98.56 423 VAL A O 1
ATOM 3410 N N . TYR A 1 424 ? -5.199 -2.807 19.812 1 97.81 424 TYR A N 1
ATOM 3411 C CA . TYR A 1 424 ? -6.625 -2.562 19.641 1 97.81 424 TYR A CA 1
ATOM 3412 C C . TYR A 1 424 ? -7.078 -1.358 20.453 1 97.81 424 TYR A C 1
ATOM 3414 O O . TYR A 1 424 ? -6.562 -1.116 21.547 1 97.81 424 TYR A O 1
ATOM 3422 N N . PHE A 1 425 ? -7.977 -0.603 19.844 1 97.5 425 PHE A N 1
ATOM 3423 C CA . PHE A 1 425 ? -8.469 0.613 20.484 1 97.5 425 PHE A CA 1
ATOM 3424 C C . PHE A 1 425 ? -9.578 0.291 21.484 1 97.5 425 PHE A C 1
ATOM 3426 O O . PHE A 1 425 ? -10.344 -0.657 21.281 1 97.5 425 PHE A O 1
ATOM 3433 N N . MET B 1 1 ? -36.656 -32.844 -57.562 1 19.45 1 MET B N 1
ATOM 3434 C CA . MET B 1 1 ? -35.906 -32.5 -58.781 1 19.45 1 MET B CA 1
ATOM 3435 C C . MET B 1 1 ? -35.312 -31.125 -58.719 1 19.45 1 MET B C 1
ATOM 3437 O O . MET B 1 1 ? -34.625 -30.688 -59.625 1 19.45 1 MET B O 1
ATOM 3441 N N . PHE B 1 2 ? -35.844 -30.172 -57.875 1 22.25 2 PHE B N 1
ATOM 3442 C CA . PHE B 1 2 ? -35.75 -28.734 -58.094 1 22.25 2 PHE B CA 1
ATOM 3443 C C . PHE B 1 2 ? -34.344 -28.25 -57.875 1 22.25 2 PHE B C 1
ATOM 3445 O O . PHE B 1 2 ? -33.875 -28.188 -56.719 1 22.25 2 PHE B O 1
ATOM 3452 N N . ALA B 1 3 ? -33.312 -28.344 -58.75 1 22.27 3 ALA B N 1
ATOM 3453 C CA . ALA B 1 3 ? -31.875 -28.203 -58.938 1 22.27 3 ALA B CA 1
ATOM 3454 C C . ALA B 1 3 ? -31.438 -26.734 -58.781 1 22.27 3 ALA B C 1
ATOM 3456 O O . ALA B 1 3 ? -30.328 -26.453 -58.344 1 22.27 3 ALA B O 1
ATOM 3457 N N . ARG B 1 4 ? -32.188 -25.641 -59.219 1 21.8 4 ARG B N 1
ATOM 3458 C CA . ARG B 1 4 ? -31.453 -24.797 -60.188 1 21.8 4 ARG B CA 1
ATOM 3459 C C . ARG B 1 4 ? -30.438 -23.906 -59.469 1 21.8 4 ARG B C 1
ATOM 3461 O O . ARG B 1 4 ? -30.453 -23.797 -58.25 1 21.8 4 ARG B O 1
ATOM 3468 N N . ASN B 1 5 ? -30.188 -22.516 -59.938 1 20.64 5 ASN B N 1
ATOM 3469 C CA . ASN B 1 5 ? -29.219 -21.562 -60.5 1 20.64 5 ASN B CA 1
ATOM 3470 C C . ASN B 1 5 ? -28.766 -20.562 -59.438 1 20.64 5 ASN B C 1
ATOM 3472 O O . ASN B 1 5 ? -29.594 -19.828 -58.875 1 20.64 5 ASN B O 1
ATOM 3476 N N . PHE B 1 6 ? -27.641 -20.719 -58.688 1 21.27 6 PHE B N 1
ATOM 3477 C CA . PHE B 1 6 ? -26.969 -20.031 -57.562 1 21.27 6 PHE B CA 1
ATOM 3478 C C . PHE B 1 6 ? -26.453 -18.672 -58.031 1 21.27 6 PHE B C 1
ATOM 3480 O O . PHE B 1 6 ? -25.406 -18.578 -58.688 1 21.27 6 PHE B O 1
ATOM 3487 N N . LYS B 1 7 ? -27.375 -17.719 -58.562 1 22.5 7 LYS B N 1
ATOM 3488 C CA . LYS B 1 7 ? -26.875 -16.469 -59.125 1 22.5 7 LYS B CA 1
ATOM 3489 C C . LYS B 1 7 ? -25.922 -15.766 -58.188 1 22.5 7 LYS B C 1
ATOM 3491 O O . LYS B 1 7 ? -26.219 -15.586 -57 1 22.5 7 LYS B O 1
ATOM 3496 N N . ARG B 1 8 ? -24.578 -15.461 -58.562 1 20.81 8 ARG B N 1
ATOM 3497 C CA . ARG B 1 8 ? -23.281 -14.93 -58.125 1 20.81 8 ARG B CA 1
ATOM 3498 C C . ARG B 1 8 ? -23.406 -13.469 -57.688 1 20.81 8 ARG B C 1
ATOM 3500 O O . ARG B 1 8 ? -23.5 -12.578 -58.531 1 20.81 8 ARG B O 1
ATOM 3507 N N . ILE B 1 9 ? -24.266 -13.039 -56.781 1 22.62 9 ILE B N 1
ATOM 3508 C CA . ILE B 1 9 ? -24.531 -11.633 -56.531 1 22.62 9 ILE B CA 1
ATOM 3509 C C . ILE B 1 9 ? -23.234 -10.922 -56.156 1 22.62 9 ILE B C 1
ATOM 3511 O O . ILE B 1 9 ? -22.609 -11.242 -55.125 1 22.62 9 ILE B O 1
ATOM 3515 N N . ILE B 1 10 ? -22.375 -10.352 -57.188 1 22.5 10 ILE B N 1
ATOM 3516 C CA . ILE B 1 10 ? -21.109 -9.641 -57.25 1 22.5 10 ILE B CA 1
ATOM 3517 C C . ILE B 1 10 ? -21.203 -8.336 -56.438 1 22.5 10 ILE B C 1
ATOM 3519 O O . ILE B 1 10 ? -22 -7.461 -56.812 1 22.5 10 ILE B O 1
ATOM 3523 N N . PRO B 1 11 ? -21.094 -8.328 -55.125 1 20.89 11 PRO B N 1
ATOM 3524 C CA . PRO B 1 11 ? -21.375 -7.082 -54.406 1 20.89 11 PRO B CA 1
ATOM 3525 C C . PRO B 1 11 ? -20.516 -5.918 -54.875 1 20.89 11 PRO B C 1
ATOM 3527 O O . PRO B 1 11 ? -19.328 -6.109 -55.188 1 20.89 11 PRO B O 1
ATOM 3530 N N . ARG B 1 12 ? -21.047 -4.91 -55.531 1 21.77 12 ARG B N 1
ATOM 3531 C CA . ARG B 1 12 ? -20.5 -3.68 -56.094 1 21.77 12 ARG B CA 1
ATOM 3532 C C . ARG B 1 12 ? -19.656 -2.934 -55.094 1 21.77 12 ARG B C 1
ATOM 3534 O O . ARG B 1 12 ? -20.062 -2.764 -53.938 1 21.77 12 ARG B O 1
ATOM 3541 N N . VAL B 1 13 ? -18.266 -2.928 -55.219 1 21.67 13 VAL B N 1
ATOM 3542 C CA . VAL B 1 13 ? -17.109 -2.279 -54.625 1 21.67 13 VAL B CA 1
ATOM 3543 C C . VAL B 1 13 ? -17.328 -0.769 -54.594 1 21.67 13 VAL B C 1
ATOM 3545 O O . VAL B 1 13 ? -17.406 -0.121 -55.625 1 21.67 13 VAL B O 1
ATOM 3548 N N . VAL B 1 14 ? -18.344 -0.257 -53.812 1 22.03 14 VAL B N 1
ATOM 3549 C CA . VAL B 1 14 ? -18.656 1.17 -53.844 1 22.03 14 VAL B CA 1
ATOM 3550 C C . VAL B 1 14 ? -17.375 1.975 -53.562 1 22.03 14 VAL B C 1
ATOM 3552 O O . VAL B 1 14 ? -16.656 1.723 -52.594 1 22.03 14 VAL B O 1
ATOM 3555 N N . ASN B 1 15 ? -16.75 2.611 -54.656 1 21.69 15 ASN B N 1
ATOM 3556 C CA . ASN B 1 15 ? -15.633 3.516 -54.906 1 21.69 15 ASN B CA 1
ATOM 3557 C C . ASN B 1 15 ? -15.711 4.773 -54.031 1 21.69 15 ASN B C 1
ATOM 3559 O O . ASN B 1 15 ? -16.484 5.688 -54.344 1 21.69 15 ASN B O 1
ATOM 3563 N N . LEU B 1 16 ? -15.938 4.684 -52.688 1 20.91 16 LEU B N 1
ATOM 3564 C CA . LEU B 1 16 ? -16.172 5.918 -51.938 1 20.91 16 LEU B CA 1
ATOM 3565 C C . LEU B 1 16 ? -15 6.879 -52.094 1 20.91 16 LEU B C 1
ATOM 3567 O O . LEU B 1 16 ? -13.883 6.578 -51.688 1 20.91 16 LEU B O 1
ATOM 3571 N N . SER B 1 17 ? -14.883 7.695 -53.188 1 23.34 17 SER B N 1
ATOM 3572 C CA . SER B 1 17 ? -14 8.75 -53.688 1 23.34 17 SER B CA 1
ATOM 3573 C C . SER B 1 17 ? -13.867 9.875 -52.656 1 23.34 17 SER B C 1
ATOM 3575 O O . SER B 1 17 ? -14.531 10.906 -52.75 1 23.34 17 SER B O 1
ATOM 3577 N N . CYS B 1 18 ? -14.078 9.602 -51.312 1 22.58 18 CYS B N 1
ATOM 3578 C CA . CYS B 1 18 ? -14.148 10.82 -50.531 1 22.58 18 CYS B CA 1
ATOM 3579 C C . CYS B 1 18 ? -12.891 11.672 -50.719 1 22.58 18 CYS B C 1
ATOM 3581 O O . CYS B 1 18 ? -11.789 11.133 -50.781 1 22.58 18 CYS B O 1
ATOM 3583 N N . GLY B 1 19 ? -13.031 12.883 -51.25 1 22.66 19 GLY B N 1
ATOM 3584 C CA . GLY B 1 19 ? -12.227 14.023 -51.656 1 22.66 19 GLY B CA 1
ATOM 3585 C C . GLY B 1 19 ? -11.219 14.453 -50.594 1 22.66 19 GLY B C 1
ATOM 3586 O O . GLY B 1 19 ? -11.547 15.242 -49.719 1 22.66 19 GLY B O 1
ATOM 3587 N N . LEU B 1 20 ? -10.359 13.469 -50.062 1 22.89 20 LEU B N 1
ATOM 3588 C CA . LEU B 1 20 ? -9.328 13.664 -49.031 1 22.89 20 LEU B CA 1
ATOM 3589 C C . LEU B 1 20 ? -8.281 14.664 -49.531 1 22.89 20 LEU B C 1
ATOM 3591 O O . LEU B 1 20 ? -7.195 14.266 -49.969 1 22.89 20 LEU B O 1
ATOM 3595 N N . GLU B 1 21 ? -8.742 15.648 -50.344 1 22.45 21 GLU B N 1
ATOM 3596 C CA . GLU B 1 21 ? -7.758 16.453 -51.031 1 22.45 21 GLU B CA 1
ATOM 3597 C C . GLU B 1 21 ? -6.777 17.109 -50.094 1 22.45 21 GLU B C 1
ATOM 3599 O O . GLU B 1 21 ? -5.574 17.172 -50.344 1 22.45 21 GLU B O 1
ATOM 3604 N N . ASN B 1 22 ? -7.344 17.953 -49.25 1 22.3 22 ASN B N 1
ATOM 3605 C CA . ASN B 1 22 ? -6.539 19.141 -48.969 1 22.3 22 ASN B CA 1
ATOM 3606 C C . ASN B 1 22 ? -5.336 18.797 -48.094 1 22.3 22 ASN B C 1
ATOM 3608 O O . ASN B 1 22 ? -5.453 18.734 -46.875 1 22.3 22 ASN B O 1
ATOM 3612 N N . VAL B 1 23 ? -4.602 17.766 -48.438 1 22.02 23 VAL B N 1
ATOM 3613 C CA . VAL B 1 23 ? -3.387 17.328 -47.781 1 22.02 23 VAL B CA 1
ATOM 3614 C C . VAL B 1 23 ? -2.387 18.469 -47.688 1 22.02 23 VAL B C 1
ATOM 3616 O O . VAL B 1 23 ? -2.021 19.047 -48.719 1 22.02 23 VAL B O 1
ATOM 3619 N N . VAL B 1 24 ? -2.402 19.219 -46.562 1 22.06 24 VAL B N 1
ATOM 3620 C CA . VAL B 1 24 ? -1.512 20.328 -46.25 1 22.06 24 VAL B CA 1
ATOM 3621 C C . VAL B 1 24 ? -0.087 19.984 -46.688 1 22.06 24 VAL B C 1
ATOM 3623 O O . VAL B 1 24 ? 0.408 18.891 -46.406 1 22.06 24 VAL B O 1
ATOM 3626 N N . LYS B 1 25 ? 0.524 20.75 -47.625 1 23.56 25 LYS B N 1
ATOM 3627 C CA . LYS B 1 25 ? 1.832 20.797 -48.281 1 23.56 25 LYS B CA 1
ATOM 3628 C C . LYS B 1 25 ? 2.951 20.922 -47.25 1 23.56 25 LYS B C 1
ATOM 3630 O O . LYS B 1 25 ? 3.346 22.031 -46.875 1 23.56 25 LYS B O 1
ATOM 3635 N N . TYR B 1 26 ? 2.783 20.406 -46 1 23.77 26 TYR B N 1
ATOM 3636 C CA . TYR B 1 26 ? 3.982 20.688 -45.219 1 23.77 26 TYR B CA 1
ATOM 3637 C C . TYR B 1 26 ? 5.23 20.188 -45.938 1 23.77 26 TYR B C 1
ATOM 3639 O O . TYR B 1 26 ? 5.199 19.156 -46.594 1 23.77 26 TYR B O 1
ATOM 3647 N N . GLY B 1 27 ? 6.137 21.172 -46.375 1 24.97 27 GLY B N 1
ATOM 3648 C CA . GLY B 1 27 ? 7.402 21.094 -47.094 1 24.97 27 GLY B CA 1
ATOM 3649 C C . GLY B 1 27 ? 8.227 19.875 -46.688 1 24.97 27 GLY B C 1
ATOM 3650 O O . GLY B 1 27 ? 8.258 19.484 -45.531 1 24.97 27 GLY B O 1
ATOM 3651 N N . GLN B 1 28 ? 8.484 19 -47.656 1 21.64 28 GLN B N 1
ATOM 3652 C CA . GLN B 1 28 ? 9.18 17.75 -47.875 1 21.64 28 GLN B CA 1
ATOM 3653 C C . GLN B 1 28 ? 10.633 17.828 -47.406 1 21.64 28 GLN B C 1
ATOM 3655 O O . GLN B 1 28 ? 11.508 18.234 -48.188 1 21.64 28 GLN B O 1
ATOM 3660 N N . LYS B 1 29 ? 11.055 18.672 -46.344 1 26.84 29 LYS B N 1
ATOM 3661 C CA . LYS B 1 29 ? 12.492 18.5 -46.125 1 26.84 29 LYS B CA 1
ATOM 3662 C C . LYS B 1 29 ? 12.891 17.031 -46.25 1 26.84 29 LYS B C 1
ATOM 3664 O O . LYS B 1 29 ? 12.242 16.156 -45.688 1 26.84 29 LYS B O 1
ATOM 3669 N N . SER B 1 30 ? 13.484 16.703 -47.375 1 23.78 30 SER B N 1
ATOM 3670 C CA . SER B 1 30 ? 14.031 15.461 -47.938 1 23.78 30 SER B CA 1
ATOM 3671 C C . SER B 1 30 ? 14.859 14.711 -46.875 1 23.78 30 SER B C 1
ATOM 3673 O O . SER B 1 30 ? 15.992 15.094 -46.594 1 23.78 30 SER B O 1
ATOM 3675 N N . PHE B 1 31 ? 14.453 14.672 -45.594 1 25.31 31 PHE B N 1
ATOM 3676 C CA . PHE B 1 31 ? 15.273 13.812 -44.75 1 25.31 31 PHE B CA 1
ATOM 3677 C C . PHE B 1 31 ? 15.469 12.445 -45.406 1 25.31 31 PHE B C 1
ATOM 3679 O O . PHE B 1 31 ? 14.539 11.641 -45.469 1 25.31 31 PHE B O 1
ATOM 3686 N N . THR B 1 32 ? 16.234 12.43 -46.531 1 24.41 32 THR B N 1
ATOM 3687 C CA . THR B 1 32 ? 16.719 11.195 -47.156 1 24.41 32 THR B CA 1
ATOM 3688 C C . THR B 1 32 ? 17.406 10.312 -46.125 1 24.41 32 THR B C 1
ATOM 3690 O O . THR B 1 32 ? 18.594 10.492 -45.844 1 24.41 32 THR B O 1
ATOM 3693 N N . ARG B 1 33 ? 16.984 10.344 -44.875 1 26.11 33 ARG B N 1
ATOM 3694 C CA . ARG B 1 33 ? 17.688 9.312 -44.125 1 26.11 33 ARG B CA 1
ATOM 3695 C C . ARG B 1 33 ? 17.703 7.988 -44.875 1 26.11 33 ARG B C 1
ATOM 3697 O O . ARG B 1 33 ? 16.672 7.551 -45.406 1 26.11 33 ARG B O 1
ATOM 3704 N N . ASN B 1 34 ? 18.922 7.68 -45.438 1 26.03 34 ASN B N 1
ATOM 3705 C CA . ASN B 1 34 ? 19.266 6.359 -45.969 1 26.03 34 ASN B CA 1
ATOM 3706 C C . ASN B 1 34 ? 18.703 5.246 -45.094 1 26.03 34 ASN B C 1
ATOM 3708 O O . ASN B 1 34 ? 19.172 5.039 -43.969 1 26.03 34 ASN B O 1
ATOM 3712 N N . ILE B 1 35 ? 17.469 5.262 -44.969 1 26.64 35 ILE B N 1
ATOM 3713 C CA . ILE B 1 35 ? 16.938 4.059 -44.344 1 26.64 35 ILE B CA 1
ATOM 3714 C C . ILE B 1 35 ? 17.484 2.818 -45.031 1 26.64 35 ILE B C 1
ATOM 3716 O O . ILE B 1 35 ? 17.219 2.59 -46.219 1 26.64 35 ILE B O 1
ATOM 3720 N N . ALA B 1 36 ? 18.828 2.543 -44.688 1 30.16 36 ALA B N 1
ATOM 3721 C CA . ALA B 1 36 ? 19.297 1.258 -45.188 1 30.16 36 ALA B CA 1
ATOM 3722 C C . ALA B 1 36 ? 18.156 0.23 -45.219 1 30.16 36 ALA B C 1
ATOM 3724 O O . ALA B 1 36 ? 17.312 0.219 -44.312 1 30.16 36 ALA B O 1
ATOM 3725 N N . PRO B 1 37 ? 17.844 -0.174 -46.344 1 26.02 37 PRO B N 1
ATOM 3726 C CA . PRO B 1 37 ? 16.797 -1.198 -46.438 1 26.02 37 PRO B CA 1
ATOM 3727 C C . PRO B 1 37 ? 16.875 -2.213 -45.281 1 26.02 37 PRO B C 1
ATOM 3729 O O . PRO B 1 37 ? 17.969 -2.531 -44.812 1 26.02 37 PRO B O 1
ATOM 3732 N N . ALA B 1 38 ? 16.031 -2.076 -44.375 1 29.88 38 ALA B N 1
ATOM 3733 C CA . ALA B 1 38 ? 15.844 -3.172 -43.438 1 29.88 38 ALA B CA 1
ATOM 3734 C C . ALA B 1 38 ? 16.062 -4.523 -44.125 1 29.88 38 ALA B C 1
ATOM 3736 O O . ALA B 1 38 ? 15.375 -4.859 -45.094 1 29.88 38 ALA B O 1
ATOM 3737 N N . SER B 1 39 ? 17.406 -4.82 -44.312 1 29.67 39 SER B N 1
ATOM 3738 C CA . SER B 1 39 ? 17.672 -6.176 -44.781 1 29.67 39 SER B CA 1
ATOM 3739 C C . SER B 1 39 ? 16.641 -7.16 -44.219 1 29.67 39 SER B C 1
ATOM 3741 O O . SER B 1 39 ? 16.391 -7.18 -43.031 1 29.67 39 SER B O 1
ATOM 3743 N N . ILE B 1 40 ? 15.656 -7.414 -44.969 1 26.77 40 ILE B N 1
ATOM 3744 C CA . ILE B 1 40 ? 14.844 -8.594 -44.75 1 26.77 40 ILE B CA 1
ATOM 3745 C C . ILE B 1 40 ? 15.727 -9.75 -44.281 1 26.77 40 ILE B C 1
ATOM 3747 O O . ILE B 1 40 ? 16.547 -10.25 -45.062 1 26.77 40 ILE B O 1
ATOM 3751 N N . ARG B 1 41 ? 16.234 -9.586 -43.094 1 30.23 41 ARG B N 1
ATOM 3752 C CA . ARG B 1 41 ? 16.875 -10.82 -42.656 1 30.23 41 ARG B CA 1
ATOM 3753 C C . ARG B 1 41 ? 16.062 -12.039 -43.062 1 30.23 41 ARG B C 1
ATOM 3755 O O . ARG B 1 41 ? 14.906 -12.188 -42.656 1 30.23 41 ARG B O 1
ATOM 3762 N N . VAL B 1 42 ? 16.266 -12.438 -44.25 1 28.91 42 VAL B N 1
ATOM 3763 C CA . VAL B 1 42 ? 15.859 -13.789 -44.625 1 28.91 42 VAL B CA 1
ATOM 3764 C C . VAL B 1 42 ? 16.062 -14.727 -43.438 1 28.91 42 VAL B C 1
ATOM 3766 O O . VAL B 1 42 ? 17.172 -14.852 -42.938 1 28.91 42 VAL B O 1
ATOM 3769 N N . VAL B 1 43 ? 15.109 -14.805 -42.625 1 32.16 43 VAL B N 1
ATOM 3770 C CA . VAL B 1 43 ? 15.164 -15.961 -41.75 1 32.16 43 VAL B CA 1
ATOM 3771 C C . VAL B 1 43 ? 15.836 -17.125 -42.469 1 32.16 43 VAL B C 1
ATOM 3773 O O . VAL B 1 43 ? 15.359 -17.594 -43.5 1 32.16 43 VAL B O 1
ATOM 3776 N N . ARG B 1 44 ? 17.156 -17.156 -42.406 1 36.5 44 ARG B N 1
ATOM 3777 C CA . ARG B 1 44 ? 17.969 -18.219 -43 1 36.5 44 ARG B CA 1
ATOM 3778 C C . ARG B 1 44 ? 17.281 -19.578 -42.875 1 36.5 44 ARG B C 1
ATOM 3780 O O . ARG B 1 44 ? 16.656 -19.859 -41.844 1 36.5 44 ARG B O 1
ATOM 3787 N N . TYR B 1 45 ? 16.922 -20.078 -43.969 1 35.56 45 TYR B N 1
ATOM 3788 C CA . TYR B 1 45 ? 16.516 -21.469 -44.125 1 35.56 45 TYR B CA 1
ATOM 3789 C C . TYR B 1 45 ? 17.125 -22.344 -43.031 1 35.56 45 TYR B C 1
ATOM 3791 O O . TYR B 1 45 ? 16.656 -23.453 -42.781 1 35.56 45 TYR B O 1
ATOM 3799 N N . SER B 1 46 ? 18.25 -21.953 -42.594 1 38.97 46 SER B N 1
ATOM 3800 C CA . SER B 1 46 ? 18.906 -22.781 -41.594 1 38.97 46 SER B CA 1
ATOM 3801 C C . SER B 1 46 ? 18.125 -22.766 -40.281 1 38.97 46 SER B C 1
ATOM 3803 O O . SER B 1 46 ? 18.125 -23.75 -39.531 1 38.97 46 SER B O 1
ATOM 3805 N N . GLN B 1 47 ? 17.641 -21.625 -39.906 1 41.47 47 GLN B N 1
ATOM 3806 C CA . GLN B 1 47 ? 16.797 -21.656 -38.719 1 41.47 47 GLN B CA 1
ATOM 3807 C C . GLN B 1 47 ? 15.539 -22.484 -38.938 1 41.47 47 GLN B C 1
ATOM 3809 O O . GLN B 1 47 ? 14.945 -23 -38 1 41.47 47 GLN B O 1
ATOM 3814 N N . LEU B 1 48 ? 15.102 -22.5 -40.188 1 40.69 48 LEU B N 1
ATOM 3815 C CA . LEU B 1 48 ? 14.047 -23.438 -40.562 1 40.69 48 LEU B CA 1
ATOM 3816 C C . LEU B 1 48 ? 14.523 -24.875 -40.438 1 40.69 48 LEU B C 1
ATOM 3818 O O . LEU B 1 48 ? 13.742 -25.766 -40.094 1 40.69 48 LEU B O 1
ATOM 3822 N N . ARG B 1 49 ? 15.695 -25.172 -40.906 1 43.38 49 ARG B N 1
ATOM 3823 C CA . ARG B 1 49 ? 16.219 -26.531 -40.781 1 43.38 49 ARG B CA 1
ATOM 3824 C C . ARG B 1 49 ? 16.344 -26.938 -39.312 1 43.38 49 ARG B C 1
ATOM 3826 O O . ARG B 1 49 ? 16.234 -28.125 -39 1 43.38 49 ARG B O 1
ATOM 3833 N N . GLU B 1 50 ? 16.828 -26.031 -38.5 1 44.41 50 GLU B N 1
ATOM 3834 C CA . GLU B 1 50 ? 16.906 -26.391 -37.062 1 44.41 50 GLU B CA 1
ATOM 3835 C C . GLU B 1 50 ? 15.516 -26.656 -36.5 1 44.41 50 GLU B C 1
ATOM 3837 O O . GLU B 1 50 ? 15.359 -27.438 -35.562 1 44.41 50 GLU B O 1
ATOM 3842 N N . LEU B 1 51 ? 14.531 -26.062 -36.938 1 46.88 51 LEU B N 1
ATOM 3843 C CA . LEU B 1 51 ? 13.133 -26.344 -36.656 1 46.88 51 LEU B CA 1
ATOM 3844 C C . LEU B 1 51 ? 12.75 -27.766 -37.094 1 46.88 51 LEU B C 1
ATOM 3846 O O . LEU B 1 51 ? 11.844 -28.375 -36.531 1 46.88 51 LEU B O 1
ATOM 3850 N N . ASP B 1 52 ? 13.133 -28.125 -38.344 1 46.84 52 ASP B N 1
ATOM 3851 C CA . ASP B 1 52 ? 12.828 -29.438 -38.938 1 46.84 52 ASP B CA 1
ATOM 3852 C C . ASP B 1 52 ? 13.18 -30.562 -37.969 1 46.84 52 ASP B C 1
ATOM 3854 O O . ASP B 1 52 ? 12.539 -31.625 -38 1 46.84 52 ASP B O 1
ATOM 3858 N N . GLU B 1 53 ? 14.242 -30.453 -37.219 1 55.91 53 GLU B N 1
ATOM 3859 C CA . GLU B 1 53 ? 14.773 -31.594 -36.469 1 55.91 53 GLU B CA 1
ATOM 3860 C C . GLU B 1 53 ? 14.211 -31.609 -35.031 1 55.91 53 GLU B C 1
ATOM 3862 O O . GLU B 1 53 ? 14.719 -32.344 -34.188 1 55.91 53 GLU B O 1
ATOM 3867 N N . LEU B 1 54 ? 13.273 -30.766 -34.719 1 68.19 54 LEU B N 1
ATOM 3868 C CA . LEU B 1 54 ? 12.859 -30.844 -33.312 1 68.19 54 LEU B CA 1
ATOM 3869 C C . LEU B 1 54 ? 11.945 -32.031 -33.062 1 68.19 54 LEU B C 1
ATOM 3871 O O . LEU B 1 54 ? 10.953 -32.219 -33.781 1 68.19 54 LEU B O 1
ATOM 3875 N N . LYS B 1 55 ? 12.312 -33.031 -32.344 1 81.88 55 LYS B N 1
ATOM 3876 C CA . LYS B 1 55 ? 11.469 -34.156 -31.938 1 81.88 55 LYS B CA 1
ATOM 3877 C C . LYS B 1 55 ? 10.172 -33.656 -31.297 1 81.88 55 LYS B C 1
ATOM 3879 O O . LYS B 1 55 ? 10.203 -32.781 -30.438 1 81.88 55 LYS B O 1
ATOM 3884 N N . PRO B 1 56 ? 9.062 -34.094 -31.875 1 92.5 56 PRO B N 1
ATOM 3885 C CA . PRO B 1 56 ? 7.781 -33.656 -31.297 1 92.5 56 PRO B CA 1
ATOM 3886 C C . PRO B 1 56 ? 7.645 -34.031 -29.828 1 92.5 56 PRO B C 1
ATOM 3888 O O . PRO B 1 56 ? 8.125 -35.094 -29.406 1 92.5 56 PRO B O 1
ATOM 3891 N N . VAL B 1 57 ? 7.09 -33.156 -29.062 1 96.56 57 VAL B N 1
ATOM 3892 C CA . VAL B 1 57 ? 6.793 -33.406 -27.656 1 96.56 57 VAL B CA 1
ATOM 3893 C C . VAL B 1 57 ? 5.312 -33.719 -27.484 1 96.56 57 VAL B C 1
ATOM 3895 O O . VAL B 1 57 ? 4.441 -32.969 -27.891 1 96.56 57 VAL B O 1
ATOM 3898 N N . ASN B 1 58 ? 5.031 -34.90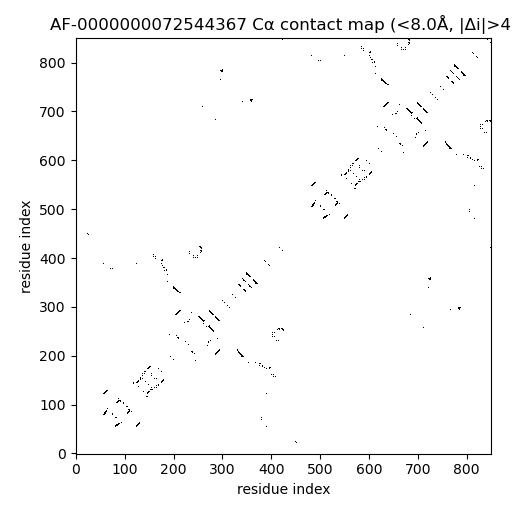6 -27 1 97.44 58 ASN B N 1
ATOM 3899 C CA . ASN B 1 58 ? 3.658 -35.375 -26.781 1 97.44 58 ASN B CA 1
ATOM 3900 C C . ASN B 1 58 ? 3.184 -35.031 -25.359 1 97.44 58 ASN B C 1
ATOM 3902 O O . ASN B 1 58 ? 3.785 -35.5 -24.391 1 97.44 58 ASN B O 1
ATOM 3906 N N . ILE B 1 59 ? 2.057 -34.312 -25.312 1 98.31 59 ILE B N 1
ATOM 3907 C CA . ILE B 1 59 ? 1.6 -33.812 -24.016 1 98.31 59 ILE B CA 1
ATOM 3908 C C . ILE B 1 59 ? 0.185 -34.312 -23.734 1 98.31 59 ILE B C 1
ATOM 3910 O O . ILE B 1 59 ? -0.681 -34.25 -24.609 1 98.31 59 ILE B O 1
ATOM 3914 N N . GLY B 1 60 ? -0.035 -34.844 -22.547 1 98.25 60 GLY B N 1
ATOM 3915 C CA . GLY B 1 60 ? -1.375 -35.094 -22.047 1 98.25 60 GLY B CA 1
ATOM 3916 C C . GLY B 1 60 ? -1.882 -34 -21.141 1 98.25 60 GLY B C 1
ATOM 3917 O O . GLY B 1 60 ? -1.09 -33.25 -20.578 1 98.25 60 GLY B O 1
ATOM 3918 N N . VAL B 1 61 ? -3.227 -33.906 -20.984 1 98.31 61 VAL B N 1
ATOM 3919 C CA . VAL B 1 61 ? -3.824 -32.875 -20.141 1 98.31 61 VAL B CA 1
ATOM 3920 C C . VAL B 1 61 ? -4.801 -33.531 -19.156 1 98.31 61 VAL B C 1
ATOM 3922 O O . VAL B 1 61 ? -5.688 -34.281 -19.562 1 98.31 61 VAL B O 1
ATOM 3925 N N . ILE B 1 62 ? -4.539 -33.281 -17.891 1 98.25 62 ILE B N 1
ATOM 3926 C CA . ILE B 1 62 ? -5.477 -33.688 -16.844 1 98.25 62 ILE B CA 1
ATOM 3927 C C . ILE B 1 62 ? -6.242 -32.469 -16.359 1 98.25 62 ILE B C 1
ATOM 3929 O O . ILE B 1 62 ? -5.641 -31.484 -15.906 1 98.25 62 ILE B O 1
ATOM 3933 N N . GLY B 1 63 ? -7.551 -32.531 -16.344 1 97.06 63 GLY B N 1
ATOM 3934 C CA . GLY B 1 63 ? -8.375 -31.391 -15.984 1 97.06 63 GLY B CA 1
ATOM 3935 C C . GLY B 1 63 ? -8.742 -30.516 -17.172 1 97.06 63 GLY B C 1
ATOM 3936 O O . GLY B 1 63 ? -7.879 -29.875 -17.766 1 97.06 63 GLY B O 1
ATOM 3937 N N . CYS B 1 64 ? -9.992 -30.484 -17.484 1 95.25 64 CYS B N 1
ATOM 3938 C CA . CYS B 1 64 ? -10.484 -29.75 -18.656 1 95.25 64 CYS B CA 1
ATOM 3939 C C . CYS B 1 64 ? -11.406 -28.625 -18.234 1 95.25 64 CYS B C 1
ATOM 3941 O O . CYS B 1 64 ? -12.445 -28.391 -18.859 1 95.25 64 CYS B O 1
ATOM 3943 N N . GLY B 1 65 ? -11.039 -27.953 -17.172 1 87.38 65 GLY B N 1
ATOM 3944 C CA . GLY B 1 65 ? -11.805 -26.812 -16.688 1 87.38 65 GLY B CA 1
ATOM 3945 C C . GLY B 1 65 ? -11.445 -25.516 -17.391 1 87.38 65 GLY B C 1
ATOM 3946 O O . GLY B 1 65 ? -10.945 -25.547 -18.516 1 87.38 65 GLY B O 1
ATOM 3947 N N . ARG B 1 66 ? -11.703 -24.438 -16.719 1 79.75 66 ARG B N 1
ATOM 3948 C CA . ARG B 1 66 ? -11.555 -23.094 -17.281 1 79.75 66 ARG B CA 1
ATOM 3949 C C . ARG B 1 66 ? -10.109 -22.844 -17.703 1 79.75 66 ARG B C 1
ATOM 3951 O O . ARG B 1 66 ? -9.852 -22.375 -18.812 1 79.75 66 ARG B O 1
ATOM 3958 N N . ILE B 1 67 ? -9.18 -23.125 -16.828 1 87.75 67 ILE B N 1
ATOM 3959 C CA . ILE B 1 67 ? -7.781 -22.781 -17.094 1 87.75 67 ILE B CA 1
ATOM 3960 C C . ILE B 1 67 ? -7.242 -23.656 -18.219 1 87.75 67 ILE B C 1
ATOM 3962 O O . ILE B 1 67 ? -6.258 -23.312 -18.875 1 87.75 67 ILE B O 1
ATOM 3966 N N . ALA B 1 68 ? -7.836 -24.828 -18.422 1 91.38 68 ALA B N 1
ATOM 3967 C CA . ALA B 1 68 ? -7.402 -25.719 -19.484 1 91.38 68 ALA B CA 1
ATOM 3968 C C . ALA B 1 68 ? -7.566 -25.078 -20.859 1 91.38 68 ALA B C 1
ATOM 3970 O O . ALA B 1 68 ? -6.758 -25.312 -21.766 1 91.38 68 ALA B O 1
ATOM 3971 N N . GLN B 1 69 ? -8.523 -24.266 -20.969 1 85.69 69 GLN B N 1
ATOM 3972 C CA . GLN B 1 69 ? -8.75 -23.578 -22.234 1 85.69 69 GLN B CA 1
ATOM 3973 C C . GLN B 1 69 ? -7.582 -22.672 -22.578 1 85.69 69 GLN B C 1
ATOM 3975 O O . GLN B 1 69 ? -7.168 -22.594 -23.734 1 85.69 69 GLN B O 1
ATOM 3980 N N . VAL B 1 70 ? -7.047 -22.078 -21.578 1 86 70 VAL B N 1
ATOM 3981 C CA . VAL B 1 70 ? -5.918 -21.172 -21.766 1 86 70 VAL B CA 1
ATOM 3982 C C . VAL B 1 70 ? -4.68 -21.969 -22.172 1 86 70 VAL B C 1
ATOM 3984 O O . VAL B 1 70 ? -4.02 -21.656 -23.156 1 86 70 VAL B O 1
ATOM 3987 N N . HIS B 1 71 ? -4.469 -23 -21.531 1 93.44 71 HIS B N 1
ATOM 3988 C CA . HIS B 1 71 ? -3.248 -23.766 -21.75 1 93.44 71 HIS B CA 1
ATOM 3989 C C . HIS B 1 71 ? -3.318 -24.547 -23.062 1 93.44 71 HIS B C 1
ATOM 3991 O O . HIS B 1 71 ? -2.326 -24.641 -23.797 1 93.44 71 HIS B O 1
ATOM 3997 N N . ILE B 1 72 ? -4.473 -25.078 -23.375 1 93.12 72 ILE B N 1
ATOM 3998 C CA . ILE B 1 72 ? -4.625 -25.844 -24.609 1 93.12 72 ILE B CA 1
ATOM 3999 C C . ILE B 1 72 ? -4.477 -24.922 -25.812 1 93.12 72 ILE B C 1
ATOM 4001 O O . ILE B 1 72 ? -3.814 -25.266 -26.797 1 93.12 72 ILE B O 1
ATOM 4005 N N . LYS B 1 73 ? -5.062 -23.766 -25.688 1 88.12 73 LYS B N 1
ATOM 4006 C CA . LYS B 1 73 ? -4.875 -22.781 -26.734 1 88.12 73 LYS B CA 1
ATOM 4007 C C . LYS B 1 73 ? -3.393 -22.5 -26.969 1 88.12 73 LYS B C 1
ATOM 4009 O O . LYS B 1 73 ? -2.936 -22.438 -28.109 1 88.12 73 LYS B O 1
ATOM 4014 N N . ASN B 1 74 ? -2.695 -22.375 -25.922 1 91.44 74 ASN B N 1
ATOM 4015 C CA . ASN B 1 74 ? -1.273 -22.062 -26 1 91.44 74 ASN B CA 1
ATOM 4016 C C . ASN B 1 74 ? -0.468 -23.25 -26.531 1 91.44 74 ASN B C 1
ATOM 4018 O O . ASN B 1 74 ? 0.527 -23.062 -27.234 1 91.44 74 ASN B O 1
ATOM 4022 N N . LEU B 1 75 ? -0.87 -24.422 -26.266 1 93.12 75 LEU B N 1
ATOM 4023 C CA . LEU B 1 75 ? -0.187 -25.609 -26.781 1 93.12 75 LEU B CA 1
ATOM 4024 C C . LEU B 1 75 ? -0.158 -25.609 -28.297 1 93.12 75 LEU B C 1
ATOM 4026 O O . LEU B 1 75 ? 0.856 -25.969 -28.906 1 93.12 75 LEU B O 1
ATOM 4030 N N . PHE B 1 76 ? -1.214 -25.141 -28.844 1 90.44 76 PHE B N 1
ATOM 4031 C CA . PHE B 1 76 ? -1.328 -25.156 -30.297 1 90.44 76 PHE B CA 1
ATOM 4032 C C . PHE B 1 76 ? -0.423 -24.094 -30.922 1 90.44 76 PHE B C 1
ATOM 4034 O O . PHE B 1 76 ? -0.104 -24.172 -32.094 1 90.44 76 PHE B O 1
ATOM 4041 N N . ASN B 1 77 ? -0.047 -23.219 -30.109 1 88.75 77 ASN B N 1
ATOM 4042 C CA . ASN B 1 77 ? 0.782 -22.125 -30.609 1 88.75 77 ASN B CA 1
ATOM 4043 C C . ASN B 1 77 ? 2.268 -22.406 -30.406 1 88.75 77 ASN B C 1
ATOM 4045 O O . ASN B 1 77 ? 3.113 -21.562 -30.703 1 88.75 77 ASN B O 1
ATOM 4049 N N . ILE B 1 78 ? 2.551 -23.531 -29.875 1 91.94 78 ILE B N 1
ATOM 4050 C CA . ILE B 1 78 ? 3.938 -23.938 -29.703 1 91.94 78 ILE B CA 1
ATOM 4051 C C . ILE B 1 78 ? 4.301 -25 -30.734 1 91.94 78 ILE B C 1
ATOM 4053 O O . ILE B 1 78 ? 3.654 -26.047 -30.812 1 91.94 78 ILE B O 1
ATOM 4057 N N . ARG B 1 79 ? 5.293 -24.703 -31.453 1 89.88 79 ARG B N 1
ATOM 4058 C CA . ARG B 1 79 ? 5.695 -25.609 -32.531 1 89.88 79 ARG B CA 1
ATOM 4059 C C . ARG B 1 79 ? 6.238 -26.922 -31.938 1 89.88 79 ARG B C 1
ATOM 4061 O O . ARG B 1 79 ? 6.973 -26.906 -30.953 1 89.88 79 ARG B O 1
ATOM 4068 N N . GLY B 1 80 ? 5.891 -28.031 -32.594 1 92.06 80 GLY B N 1
ATOM 4069 C CA . GLY B 1 80 ? 6.449 -29.328 -32.25 1 92.06 80 GLY B CA 1
ATOM 4070 C C . GLY B 1 80 ? 5.812 -29.953 -31.016 1 92.06 80 GLY B C 1
ATOM 4071 O O . GLY B 1 80 ? 6.449 -30.75 -30.312 1 92.06 80 GLY B O 1
ATOM 4072 N N . VAL B 1 81 ? 4.652 -29.516 -30.734 1 95.25 81 VAL B N 1
ATOM 4073 C CA . VAL B 1 81 ? 3.959 -30.078 -29.578 1 95.25 81 VAL B CA 1
ATOM 4074 C C . VAL B 1 81 ? 2.645 -30.719 -30.031 1 95.25 81 VAL B C 1
ATOM 4076 O O . VAL B 1 81 ? 1.919 -30.141 -30.844 1 95.25 81 VAL B O 1
ATOM 4079 N N . ASN B 1 82 ? 2.4 -31.922 -29.547 1 94.38 82 ASN B N 1
ATOM 4080 C CA . ASN B 1 82 ? 1.164 -32.625 -29.859 1 94.38 82 ASN B CA 1
ATOM 4081 C C . ASN B 1 82 ? 0.331 -32.875 -28.594 1 94.38 82 ASN B C 1
ATOM 4083 O O . ASN B 1 82 ? 0.851 -33.344 -27.578 1 94.38 82 ASN B O 1
ATOM 4087 N N . LEU B 1 83 ? -0.921 -32.5 -28.703 1 96.38 83 LEU B N 1
ATOM 4088 C CA . LEU B 1 83 ? -1.859 -32.875 -27.656 1 96.38 83 LEU B CA 1
ATOM 4089 C C . LEU B 1 83 ? -2.287 -34.344 -27.797 1 96.38 83 LEU B C 1
ATOM 4091 O O . LEU B 1 83 ? -2.941 -34.688 -28.766 1 96.38 83 LEU B O 1
ATOM 4095 N N . HIS B 1 84 ? -2.004 -35.062 -26.844 1 95.25 84 HIS B N 1
ATOM 4096 C CA . HIS B 1 84 ? -2.117 -36.5 -26.953 1 95.25 84 HIS B CA 1
ATOM 4097 C C . HIS B 1 84 ? -3.471 -37 -26.438 1 95.25 84 HIS B C 1
ATOM 4099 O O . HIS B 1 84 ? -4.113 -37.844 -27.078 1 95.25 84 HIS B O 1
ATOM 4105 N N . TRP B 1 85 ? -3.865 -36.594 -25.297 1 97.19 85 TRP B N 1
ATOM 4106 C CA . TRP B 1 85 ? -5.172 -36.938 -24.75 1 97.19 85 TRP B CA 1
ATOM 4107 C C . TRP B 1 85 ? -5.629 -35.906 -23.719 1 97.19 85 TRP B C 1
ATOM 4109 O O . TRP B 1 85 ? -4.836 -35.094 -23.266 1 97.19 85 TRP B O 1
ATOM 4119 N N . LEU B 1 86 ? -6.938 -36.062 -23.453 1 97.75 86 LEU B N 1
ATOM 4120 C CA . LEU B 1 86 ? -7.594 -35.281 -22.406 1 97.75 86 LEU B CA 1
ATOM 4121 C C . LEU B 1 86 ? -8.18 -36.219 -21.344 1 97.75 86 LEU B C 1
ATOM 4123 O O . LEU B 1 86 ? -8.742 -37.25 -21.672 1 97.75 86 LEU B O 1
ATOM 4127 N N . VAL B 1 87 ? -7.977 -35.844 -20.125 1 97.88 87 VAL B N 1
ATOM 4128 C CA . VAL B 1 87 ? -8.555 -36.594 -19.016 1 97.88 87 VAL B CA 1
ATOM 4129 C C . VAL B 1 87 ? -9.312 -35.656 -18.078 1 97.88 87 VAL B C 1
ATOM 4131 O O . VAL B 1 87 ? -8.828 -34.562 -17.75 1 97.88 87 VAL B O 1
ATOM 4134 N N . ASP B 1 88 ? -10.461 -36 -17.734 1 97.25 88 ASP B N 1
ATOM 4135 C CA . ASP B 1 88 ? -11.281 -35.281 -16.734 1 97.25 88 ASP B CA 1
ATOM 4136 C C . ASP B 1 88 ? -12.273 -36.25 -16.078 1 97.25 88 ASP B C 1
ATOM 4138 O O . ASP B 1 88 ? -12.594 -37.281 -16.641 1 97.25 88 ASP B O 1
ATOM 4142 N N . ASN B 1 89 ? -12.656 -35.875 -14.859 1 95.12 89 ASN B N 1
ATOM 4143 C CA . ASN B 1 89 ? -13.664 -36.688 -14.188 1 95.12 89 ASN B CA 1
ATOM 4144 C C . ASN B 1 89 ? -15.047 -36.5 -14.805 1 95.12 89 ASN B C 1
ATOM 4146 O O . ASN B 1 89 ? -15.914 -37.375 -14.672 1 95.12 89 ASN B O 1
ATOM 4150 N N . LYS B 1 90 ? -15.273 -35.375 -15.453 1 94.81 90 LYS B N 1
ATOM 4151 C CA . LYS B 1 90 ? -16.547 -35.094 -16.094 1 94.81 90 LYS B CA 1
ATOM 4152 C C . LYS B 1 90 ? -16.422 -35.094 -17.609 1 94.81 90 LYS B C 1
ATOM 4154 O O . LYS B 1 90 ? -15.75 -34.25 -18.188 1 94.81 90 LYS B O 1
ATOM 4159 N N . THR B 1 91 ? -17.141 -35.906 -18.188 1 94 91 THR B N 1
ATOM 4160 C CA . THR B 1 91 ? -17.109 -36.062 -19.641 1 94 91 THR B CA 1
ATOM 4161 C C . THR B 1 91 ? -17.531 -34.75 -20.312 1 94 91 THR B C 1
ATOM 4163 O O . THR B 1 91 ? -17.016 -34.406 -21.375 1 94 91 THR B O 1
ATOM 4166 N N . GLU B 1 92 ? -18.406 -34.062 -19.703 1 94.06 92 GLU B N 1
ATOM 4167 C CA . GLU B 1 92 ? -18.922 -32.844 -20.266 1 94.06 92 GLU B CA 1
ATOM 4168 C C . GLU B 1 92 ? -17.797 -31.812 -20.453 1 94.06 92 GLU B C 1
ATOM 4170 O O . GLU B 1 92 ? -17.797 -31.047 -21.406 1 94.06 92 GLU B O 1
ATOM 4175 N N . ASN B 1 93 ? -16.875 -31.812 -19.531 1 94.5 93 ASN B N 1
ATOM 4176 C CA . ASN B 1 93 ? -15.758 -30.891 -19.625 1 94.5 93 ASN B CA 1
ATOM 4177 C C . ASN B 1 93 ? -14.875 -31.203 -20.828 1 94.5 93 ASN B C 1
ATOM 4179 O O . ASN B 1 93 ? -14.438 -30.297 -21.531 1 94.5 93 ASN B O 1
ATOM 4183 N N . ILE B 1 94 ? -14.68 -32.438 -21.094 1 95.81 94 ILE B N 1
ATOM 4184 C CA . ILE B 1 94 ? -13.875 -32.875 -22.234 1 95.81 94 ILE B CA 1
ATOM 4185 C C . ILE B 1 94 ? -14.555 -32.5 -23.547 1 95.81 94 ILE B C 1
ATOM 4187 O O . ILE B 1 94 ? -13.914 -31.922 -24.422 1 95.81 94 ILE B O 1
ATOM 4191 N N . GLU B 1 95 ? -15.805 -32.75 -23.578 1 94.31 95 GLU B N 1
ATOM 4192 C CA . GLU B 1 95 ? -16.578 -32.438 -24.781 1 94.31 95 GLU B CA 1
ATOM 4193 C C . GLU B 1 95 ? -16.578 -30.953 -25.078 1 94.31 95 GLU B C 1
ATOM 4195 O O . GLU B 1 95 ? -16.5 -30.547 -26.234 1 94.31 95 GLU B O 1
ATOM 4200 N N . GLN B 1 96 ? -16.688 -30.25 -24.062 1 91.75 96 GLN B N 1
ATOM 4201 C CA . GLN B 1 96 ? -16.688 -28.797 -24.219 1 91.75 96 GLN B CA 1
ATOM 4202 C C . GLN B 1 96 ? -15.367 -28.328 -24.844 1 91.75 96 GLN B C 1
ATOM 4204 O O . GLN B 1 96 ? -15.367 -27.5 -25.75 1 91.75 96 GLN B O 1
ATOM 4209 N N . ILE B 1 97 ? -14.305 -28.812 -24.328 1 92.75 97 ILE B N 1
ATOM 4210 C CA . ILE B 1 97 ? -12.992 -28.438 -24.844 1 92.75 97 ILE B CA 1
ATOM 4211 C C . ILE B 1 97 ? -12.844 -28.922 -26.281 1 92.75 97 ILE B C 1
ATOM 4213 O O . ILE B 1 97 ? -12.367 -28.188 -27.141 1 92.75 97 ILE B O 1
ATOM 4217 N N . GLN B 1 98 ? -13.25 -30.125 -26.547 1 93.5 98 GLN B N 1
ATOM 4218 C CA . GLN B 1 98 ? -13.148 -30.688 -27.891 1 93.5 98 GLN B CA 1
ATOM 4219 C C . GLN B 1 98 ? -13.961 -29.875 -28.891 1 93.5 98 GLN B C 1
ATOM 4221 O O . GLN B 1 98 ? -13.492 -29.594 -30 1 93.5 98 GLN B O 1
ATOM 4226 N N . ARG B 1 99 ? -15.062 -29.5 -28.484 1 91.19 99 ARG B N 1
ATOM 4227 C CA . ARG B 1 99 ? -15.93 -28.703 -29.359 1 91.19 99 ARG B CA 1
ATOM 4228 C C . ARG B 1 99 ? -15.336 -27.312 -29.578 1 91.19 99 ARG B C 1
ATOM 4230 O O . ARG B 1 99 ? -15.289 -26.828 -30.719 1 91.19 99 ARG B O 1
ATOM 4237 N N . TYR B 1 100 ? -14.914 -26.812 -28.531 1 87.56 100 TYR B N 1
ATOM 4238 C CA . TYR B 1 100 ? -14.438 -25.438 -28.578 1 87.56 100 TYR B CA 1
ATOM 4239 C C . TYR B 1 100 ? -13.203 -25.328 -29.469 1 87.56 100 TYR B C 1
ATOM 4241 O O . TYR B 1 100 ? -13.078 -24.375 -30.234 1 87.56 100 TYR B O 1
ATOM 4249 N N . PHE B 1 101 ? -12.336 -26.25 -29.453 1 90.75 101 PHE B N 1
ATOM 4250 C CA . PHE B 1 101 ? -11.078 -26.172 -30.172 1 90.75 101 PHE B CA 1
ATOM 4251 C C . PHE B 1 101 ? -11.086 -27.078 -31.391 1 90.75 101 PHE B C 1
ATOM 4253 O O . PHE B 1 101 ? -10.062 -27.266 -32.062 1 90.75 101 PHE B O 1
ATOM 4260 N N . CYS B 1 102 ? -12.164 -27.656 -31.656 1 89.5 102 CYS B N 1
ATOM 4261 C CA . CYS B 1 102 ? -12.312 -28.578 -32.781 1 89.5 102 CYS B CA 1
ATOM 4262 C C . CYS B 1 102 ? -11.289 -29.703 -32.688 1 89.5 102 CYS B C 1
ATOM 4264 O O . CYS B 1 102 ? -10.578 -29.969 -33.656 1 89.5 102 CYS B O 1
ATOM 4266 N N . LEU B 1 103 ? -11.273 -30.344 -31.547 1 91 103 LEU B N 1
ATOM 4267 C CA . LEU B 1 103 ? -10.312 -31.406 -31.25 1 91 103 LEU B CA 1
ATOM 4268 C C . LEU B 1 103 ? -11.008 -32.75 -31.141 1 91 103 LEU B C 1
ATOM 4270 O O . LEU B 1 103 ? -10.711 -33.531 -30.234 1 91 103 LEU B O 1
ATOM 4274 N N . GLN B 1 104 ? -11.852 -32.969 -32.031 1 86.75 104 GLN B N 1
ATOM 4275 C CA . GLN B 1 104 ? -12.594 -34.219 -31.969 1 86.75 104 GLN B CA 1
ATOM 4276 C C . GLN B 1 104 ? -11.672 -35.406 -32.188 1 86.75 104 GLN B C 1
ATOM 4278 O O . GLN B 1 104 ? -11.977 -36.531 -31.766 1 86.75 104 GLN B O 1
ATOM 4283 N N . HIS B 1 105 ? -10.57 -35.188 -32.75 1 89.69 105 HIS B N 1
ATOM 4284 C CA . HIS B 1 105 ? -9.625 -36.25 -33.031 1 89.69 105 HIS B CA 1
ATOM 4285 C C . HIS B 1 105 ? -8.797 -36.594 -31.797 1 89.69 105 HIS B C 1
ATOM 4287 O O . HIS B 1 105 ? -8.133 -37.625 -31.75 1 89.69 105 HIS B O 1
ATOM 4293 N N . VAL B 1 106 ? -8.797 -35.781 -30.797 1 94.44 106 VAL B N 1
ATOM 4294 C CA . VAL B 1 106 ? -8.062 -36.031 -29.562 1 94.44 106 VAL B CA 1
ATOM 4295 C C . VAL B 1 106 ? -8.93 -36.844 -28.594 1 94.44 106 VAL B C 1
ATOM 4297 O O . VAL B 1 106 ? -10.031 -36.406 -28.234 1 94.44 106 VAL B O 1
ATOM 4300 N N . ASN B 1 107 ? -8.484 -37.938 -28.141 1 95.38 107 ASN B N 1
ATOM 4301 C CA . ASN B 1 107 ? -9.258 -38.812 -27.281 1 95.38 107 ASN B CA 1
ATOM 4302 C C . ASN B 1 107 ? -9.406 -38.25 -25.875 1 95.38 107 ASN B C 1
ATOM 4304 O O . ASN B 1 107 ? -8.469 -37.688 -25.328 1 95.38 107 ASN B O 1
ATOM 4308 N N . GLY B 1 108 ? -10.617 -38.406 -25.359 1 96.88 108 GLY B N 1
ATOM 4309 C CA . GLY B 1 108 ? -10.914 -38.062 -23.969 1 96.88 108 GLY B CA 1
ATOM 4310 C C . GLY B 1 108 ? -11.156 -39.281 -23.109 1 96.88 108 GLY B C 1
ATOM 4311 O O . GLY B 1 108 ? -11.758 -40.281 -23.562 1 96.88 108 GLY B O 1
ATOM 4312 N N . TYR B 1 109 ? -10.633 -39.25 -21.906 1 97.25 109 TYR B N 1
ATOM 4313 C CA . TYR B 1 109 ? -10.789 -40.375 -21 1 97.25 109 TYR B CA 1
ATOM 4314 C C . TYR B 1 109 ? -11.195 -39.906 -19.609 1 97.25 109 TYR B C 1
ATOM 4316 O O . TYR B 1 109 ? -10.969 -38.75 -19.234 1 97.25 109 TYR B O 1
ATOM 4324 N N . ASN B 1 110 ? -11.742 -40.812 -18.906 1 96.56 110 ASN B N 1
ATOM 4325 C CA . ASN B 1 110 ? -11.992 -40.562 -17.484 1 96.56 110 ASN B CA 1
ATOM 4326 C C . ASN B 1 110 ? -10.727 -40.75 -16.656 1 96.56 110 ASN B C 1
ATOM 4328 O O . ASN B 1 110 ? -9.828 -41.5 -17.031 1 96.56 110 ASN B O 1
ATOM 4332 N N . VAL B 1 111 ? -10.719 -40.188 -15.461 1 94.44 111 VAL B N 1
ATOM 4333 C CA . VAL B 1 111 ? -9.539 -40.156 -14.609 1 94.44 111 VAL B CA 1
ATOM 4334 C C . VAL B 1 111 ? -9.195 -41.562 -14.141 1 94.44 111 VAL B C 1
ATOM 4336 O O . VAL B 1 111 ? -8.031 -41.844 -13.836 1 94.44 111 VAL B O 1
ATOM 4339 N N . ASP B 1 112 ? -10.141 -42.438 -14.156 1 94.19 112 ASP B N 1
ATOM 4340 C CA . ASP B 1 112 ? -9.906 -43.812 -13.734 1 94.19 112 ASP B CA 1
ATOM 4341 C C . ASP B 1 112 ? -8.977 -44.562 -14.711 1 94.19 112 ASP B C 1
ATOM 4343 O O . ASP B 1 112 ? -8.414 -45.594 -14.375 1 94.19 112 ASP B O 1
ATOM 4347 N N . ARG B 1 113 ? -8.789 -44 -15.867 1 96.19 113 ARG B N 1
ATOM 4348 C CA . ARG B 1 113 ? -7.945 -44.625 -16.891 1 96.19 113 ARG B CA 1
ATOM 4349 C C . ARG B 1 113 ? -6.547 -44.031 -16.875 1 96.19 113 ARG B C 1
ATOM 4351 O O . ARG B 1 113 ? -5.684 -44.438 -17.656 1 96.19 113 ARG B O 1
ATOM 4358 N N . LEU B 1 114 ? -6.273 -43.156 -15.992 1 96.75 114 LEU B N 1
ATOM 4359 C CA . LEU B 1 114 ? -5.051 -42.344 -16.016 1 96.75 114 LEU B CA 1
ATOM 4360 C C . LEU B 1 114 ? -3.82 -43.25 -15.891 1 96.75 114 LEU B C 1
ATOM 4362 O O . LEU B 1 114 ? -2.846 -43.062 -16.625 1 96.75 114 LEU B O 1
ATOM 4366 N N . ASP B 1 115 ? -3.898 -44.156 -15.047 1 96.25 115 ASP B N 1
ATOM 4367 C CA . ASP B 1 115 ? -2.75 -45.031 -14.789 1 96.25 115 ASP B CA 1
ATOM 4368 C C . ASP B 1 115 ? -2.273 -45.688 -16.078 1 96.25 115 ASP B C 1
ATOM 4370 O O . ASP B 1 115 ? -1.084 -45.656 -16.406 1 96.25 115 ASP B O 1
ATOM 4374 N N . GLY B 1 116 ? -3.16 -46.25 -16.812 1 96.88 116 GLY B N 1
ATOM 4375 C CA . GLY B 1 116 ? -2.828 -46.906 -18.078 1 96.88 116 GLY B CA 1
ATOM 4376 C C . GLY B 1 116 ? -2.332 -45.938 -19.125 1 96.88 116 GLY B C 1
ATOM 4377 O O . GLY B 1 116 ? -1.444 -46.25 -19.922 1 96.88 116 GLY B O 1
ATOM 4378 N N . LEU B 1 117 ? -2.893 -44.781 -19.188 1 97.69 117 LEU B N 1
ATOM 4379 C CA . LEU B 1 117 ? -2.516 -43.75 -20.141 1 97.69 117 LEU B CA 1
ATOM 4380 C C . LEU B 1 117 ? -1.072 -43.312 -19.938 1 97.69 117 LEU B C 1
ATOM 4382 O O . LEU B 1 117 ? -0.372 -42.969 -20.891 1 97.69 117 LEU B O 1
ATOM 4386 N N . LEU B 1 118 ? -0.602 -43.344 -18.703 1 98.12 118 LEU B N 1
ATOM 4387 C CA . LEU B 1 118 ? 0.726 -42.875 -18.344 1 98.12 118 LEU B CA 1
ATOM 4388 C C . LEU B 1 118 ? 1.797 -43.875 -18.719 1 98.12 118 LEU B C 1
ATOM 4390 O O . LEU B 1 118 ? 2.986 -43.562 -18.75 1 98.12 118 LEU B O 1
ATOM 4394 N N . ASP B 1 119 ? 1.367 -45.062 -19.062 1 97.06 119 ASP B N 1
ATOM 4395 C CA . ASP B 1 119 ? 2.309 -46.094 -19.438 1 97.06 119 ASP B CA 1
ATOM 4396 C C . ASP B 1 119 ? 2.758 -45.938 -20.891 1 97.06 119 ASP B C 1
ATOM 4398 O O . ASP B 1 119 ? 3.709 -46.594 -21.328 1 97.06 119 ASP B O 1
ATOM 4402 N N . ASP B 1 120 ? 2.111 -45.094 -21.609 1 96.31 120 ASP B N 1
ATOM 4403 C CA . ASP B 1 120 ? 2.453 -44.844 -23.016 1 96.31 120 ASP B CA 1
ATOM 4404 C C . ASP B 1 120 ? 3.859 -44.281 -23.141 1 96.31 120 ASP B C 1
ATOM 4406 O O . ASP B 1 120 ? 4.117 -43.156 -22.703 1 96.31 120 ASP B O 1
ATOM 4410 N N . PRO B 1 121 ? 4.77 -44.969 -23.781 1 95.75 121 PRO B N 1
ATOM 4411 C CA . PRO B 1 121 ? 6.152 -44.469 -23.891 1 95.75 121 PRO B CA 1
ATOM 4412 C C . PRO B 1 121 ? 6.293 -43.25 -24.781 1 95.75 121 PRO B C 1
ATOM 4414 O O . PRO B 1 121 ? 7.312 -42.562 -24.75 1 95.75 121 PRO B O 1
ATOM 4417 N N . SER B 1 122 ? 5.336 -43 -25.578 1 95.5 122 SER B N 1
ATOM 4418 C CA . SER B 1 122 ? 5.422 -41.875 -26.484 1 95.5 122 SER B CA 1
ATOM 4419 C C . SER B 1 122 ? 5.074 -40.562 -25.766 1 95.5 122 SER B C 1
ATOM 4421 O O . SER B 1 122 ? 5.336 -39.469 -26.281 1 95.5 122 SER B O 1
ATOM 4423 N N . LEU B 1 123 ? 4.512 -40.688 -24.609 1 97.5 123 LEU B N 1
ATOM 4424 C CA . LEU B 1 123 ? 4.148 -39.531 -23.812 1 97.5 123 LEU B CA 1
ATOM 4425 C C . LEU B 1 123 ? 5.383 -38.875 -23.188 1 97.5 123 LEU B C 1
ATOM 4427 O O . LEU B 1 123 ? 6.18 -39.562 -22.547 1 97.5 123 LEU B O 1
ATOM 4431 N N . ASP B 1 124 ? 5.512 -37.562 -23.344 1 97.88 124 ASP B N 1
ATOM 4432 C CA . ASP B 1 124 ? 6.691 -36.906 -22.812 1 97.88 124 ASP B CA 1
ATOM 4433 C C . ASP B 1 124 ? 6.359 -36.156 -21.516 1 97.88 124 ASP B C 1
ATOM 4435 O O . ASP B 1 124 ? 7.207 -36.031 -20.641 1 97.88 124 ASP B O 1
ATOM 4439 N N . GLY B 1 125 ? 5.148 -35.625 -21.469 1 98.31 125 GLY B N 1
ATOM 4440 C CA . GLY B 1 125 ? 4.766 -34.844 -20.297 1 98.31 125 GLY B CA 1
ATOM 4441 C C . GLY B 1 125 ? 3.266 -34.688 -20.156 1 98.31 125 GLY B C 1
ATOM 4442 O O . GLY B 1 125 ? 2.506 -35.062 -21.062 1 98.31 125 GLY B O 1
ATOM 4443 N N . VAL B 1 126 ? 2.873 -34.156 -19.016 1 98.75 126 VAL B N 1
ATOM 4444 C CA . VAL B 1 126 ? 1.458 -33.969 -18.703 1 98.75 126 VAL B CA 1
ATOM 4445 C C . VAL B 1 126 ? 1.234 -32.594 -18.062 1 98.75 126 VAL B C 1
ATOM 4447 O O . VAL B 1 126 ? 2.012 -32.156 -17.203 1 98.75 126 VAL B O 1
ATOM 4450 N N . LEU B 1 127 ? 0.192 -31.891 -18.5 1 98.56 127 LEU B N 1
ATOM 4451 C CA . LEU B 1 127 ? -0.324 -30.734 -17.812 1 98.56 127 LEU B CA 1
ATOM 4452 C C . LEU B 1 127 ? -1.371 -31.125 -16.781 1 98.56 127 LEU B C 1
ATOM 4454 O O . LEU B 1 127 ? -2.402 -31.703 -17.125 1 98.56 127 LEU B O 1
ATOM 4458 N N . VAL B 1 128 ? -1.087 -30.844 -15.562 1 98.44 128 VAL B N 1
ATOM 4459 C CA . VAL B 1 128 ? -2.047 -31.078 -14.484 1 98.44 128 VAL B CA 1
ATOM 4460 C C . VAL B 1 128 ? -2.791 -29.781 -14.172 1 98.44 128 VAL B C 1
ATOM 4462 O O . VAL B 1 128 ? -2.246 -28.891 -13.516 1 98.44 128 VAL B O 1
ATOM 4465 N N . LEU B 1 129 ? -4.035 -29.75 -14.594 1 96.44 129 LEU B N 1
ATOM 4466 C CA . LEU B 1 129 ? -4.844 -28.531 -14.516 1 96.44 129 LEU B CA 1
ATOM 4467 C C . LEU B 1 129 ? -6.125 -28.797 -13.727 1 96.44 129 LEU B C 1
ATOM 4469 O O . LEU B 1 129 ? -7.098 -28.047 -13.852 1 96.44 129 LEU B O 1
ATOM 4473 N N . SER B 1 130 ? -6.148 -29.891 -12.984 1 94.31 130 SER B N 1
ATOM 4474 C CA . SER B 1 130 ? -7.281 -30.281 -12.156 1 94.31 130 SER B CA 1
ATOM 4475 C C . SER B 1 130 ? -7.391 -29.391 -10.922 1 94.31 130 SER B C 1
ATOM 4477 O O . SER B 1 130 ? -6.719 -28.359 -10.828 1 94.31 130 SER B O 1
ATOM 4479 N N . SER B 1 131 ? -8.336 -29.719 -10.023 1 89.56 131 SER B N 1
ATOM 4480 C CA . SER B 1 131 ? -8.477 -28.984 -8.766 1 89.56 131 SER B CA 1
ATOM 4481 C C . SER B 1 131 ? -7.246 -29.156 -7.887 1 89.56 131 SER B C 1
ATOM 4483 O O . SER B 1 131 ? -6.574 -30.188 -7.938 1 89.56 131 SER B O 1
ATOM 4485 N N . THR B 1 132 ? -7.027 -28.188 -7.055 1 89.56 132 THR B N 1
ATOM 4486 C CA . THR B 1 132 ? -5.812 -28.141 -6.25 1 89.56 132 THR B CA 1
ATOM 4487 C C . THR B 1 132 ? -5.734 -29.359 -5.328 1 89.56 132 THR B C 1
ATOM 4489 O O . THR B 1 132 ? -4.645 -29.875 -5.066 1 89.56 132 THR B O 1
ATOM 4492 N N . SER B 1 133 ? -6.82 -29.875 -4.918 1 90 133 SER B N 1
ATOM 4493 C CA . SER B 1 133 ? -6.879 -30.953 -3.934 1 90 133 SER B CA 1
ATOM 4494 C C . SER B 1 133 ? -6.281 -32.25 -4.484 1 90 133 SER B C 1
ATOM 4496 O O . SER B 1 133 ? -5.902 -33.125 -3.723 1 90 133 SER B O 1
ATOM 4498 N N . VAL B 1 134 ? -6.145 -32.375 -5.801 1 94.25 134 VAL B N 1
ATOM 4499 C CA . VAL B 1 134 ? -5.637 -33.625 -6.363 1 94.25 134 VAL B CA 1
ATOM 4500 C C . VAL B 1 134 ? -4.328 -33.344 -7.105 1 94.25 134 VAL B C 1
ATOM 4502 O O . VAL B 1 134 ? -3.805 -34.219 -7.785 1 94.25 134 VAL B O 1
ATOM 4505 N N . HIS B 1 135 ? -3.803 -32.156 -6.98 1 96.38 135 HIS B N 1
ATOM 4506 C CA . HIS B 1 135 ? -2.576 -31.781 -7.676 1 96.38 135 HIS B CA 1
ATOM 4507 C C . HIS B 1 135 ? -1.43 -32.719 -7.305 1 96.38 135 HIS B C 1
ATOM 4509 O O . HIS B 1 135 ? -0.819 -33.344 -8.18 1 96.38 135 HIS B O 1
ATOM 4515 N N . THR B 1 136 ? -1.218 -32.844 -6.035 1 97.38 136 THR B N 1
ATOM 4516 C CA . THR B 1 136 ? -0.054 -33.562 -5.559 1 97.38 136 THR B CA 1
ATOM 4517 C C . THR B 1 136 ? -0.133 -35.031 -5.98 1 97.38 136 THR B C 1
ATOM 4519 O O . THR B 1 136 ? 0.831 -35.594 -6.52 1 97.38 136 THR B O 1
ATOM 4522 N N . GLU B 1 137 ? -1.248 -35.594 -5.758 1 97.44 137 GLU B N 1
ATOM 4523 C CA . GLU B 1 137 ? -1.444 -37 -6.105 1 97.44 137 GLU B CA 1
ATOM 4524 C C . GLU B 1 137 ? -1.218 -37.219 -7.598 1 97.44 137 GLU B C 1
ATOM 4526 O O . GLU B 1 137 ? -0.477 -38.125 -7.98 1 97.44 137 GLU B O 1
ATOM 4531 N N . GLN B 1 138 ? -1.773 -36.406 -8.383 1 98 138 GLN B N 1
ATOM 4532 C CA . GLN B 1 138 ? -1.671 -36.594 -9.828 1 98 138 GLN B CA 1
ATOM 4533 C C . GLN B 1 138 ? -0.259 -36.281 -10.32 1 98 138 GLN B C 1
ATOM 4535 O O . GLN B 1 138 ? 0.272 -36.969 -11.18 1 98 138 GLN B O 1
ATOM 4540 N N . CYS B 1 139 ? 0.323 -35.25 -9.789 1 98.5 139 CYS B N 1
ATOM 4541 C CA . CYS B 1 139 ? 1.695 -34.938 -10.156 1 98.5 139 CYS B CA 1
ATOM 4542 C C . CYS B 1 139 ? 2.639 -36.094 -9.844 1 98.5 139 CYS B C 1
ATOM 4544 O O . CYS B 1 139 ? 3.426 -36.5 -10.695 1 98.5 139 CYS B O 1
ATOM 4546 N N . CYS B 1 140 ? 2.523 -36.625 -8.664 1 98.38 140 CYS B N 1
ATOM 4547 C CA . CYS B 1 140 ? 3.404 -37.688 -8.25 1 98.38 140 CYS B CA 1
ATOM 4548 C C . CYS B 1 140 ? 3.18 -38.938 -9.094 1 98.38 140 CYS B C 1
ATOM 4550 O O . CYS B 1 140 ? 4.133 -39.625 -9.445 1 98.38 140 CYS B O 1
ATOM 4552 N N . GLN B 1 141 ? 1.957 -39.219 -9.398 1 98.31 141 GLN B N 1
ATOM 4553 C CA . GLN B 1 141 ? 1.639 -40.344 -10.258 1 98.31 141 GLN B CA 1
ATOM 4554 C C . GLN B 1 141 ? 2.324 -40.219 -11.617 1 98.31 141 GLN B C 1
ATOM 4556 O O . GLN B 1 141 ? 2.93 -41.156 -12.102 1 98.31 141 GLN B O 1
ATOM 4561 N N . VAL B 1 142 ? 2.225 -39.062 -12.188 1 98.56 142 VAL B N 1
ATOM 4562 C CA . VAL B 1 142 ? 2.816 -38.781 -13.492 1 98.56 142 VAL B CA 1
ATOM 4563 C C . VAL B 1 142 ? 4.336 -38.906 -13.406 1 98.56 142 VAL B C 1
ATOM 4565 O O . VAL B 1 142 ? 4.961 -39.594 -14.234 1 98.56 142 VAL B O 1
ATOM 4568 N N . LEU B 1 143 ? 4.91 -38.344 -12.43 1 98.62 143 LEU B N 1
ATOM 4569 C CA . LEU B 1 143 ? 6.355 -38.312 -12.25 1 98.62 143 LEU B CA 1
ATOM 4570 C C . LEU B 1 143 ? 6.883 -39.75 -12.039 1 98.62 143 LEU B C 1
ATOM 4572 O O . LEU B 1 143 ? 7.914 -40.125 -12.602 1 98.62 143 LEU B O 1
ATOM 4576 N N . LYS B 1 144 ? 6.199 -40.531 -11.258 1 98.25 144 LYS B N 1
ATOM 4577 C CA . LYS B 1 144 ? 6.625 -41.906 -10.953 1 98.25 144 LYS B CA 1
ATOM 4578 C C . LYS B 1 144 ? 6.609 -42.781 -12.203 1 98.25 144 LYS B C 1
ATOM 4580 O O . LYS B 1 144 ? 7.301 -43.781 -12.266 1 98.25 144 LYS B O 1
ATOM 4585 N N . LYS B 1 145 ? 5.797 -42.375 -13.195 1 98.25 145 LYS B N 1
ATOM 4586 C CA . LYS B 1 145 ? 5.73 -43.094 -14.461 1 98.25 145 LYS B CA 1
ATOM 4587 C C . LYS B 1 145 ? 6.77 -42.562 -15.445 1 98.25 145 LYS B C 1
ATOM 4589 O O . LYS B 1 145 ? 6.762 -42.906 -16.625 1 98.25 145 LYS B O 1
ATOM 4594 N N . GLY B 1 146 ? 7.605 -41.625 -14.992 1 97.81 146 GLY B N 1
ATOM 4595 C CA . GLY B 1 146 ? 8.742 -41.156 -15.766 1 97.81 146 GLY B CA 1
ATOM 4596 C C . GLY B 1 146 ? 8.375 -40.031 -16.734 1 97.81 146 GLY B C 1
ATOM 4597 O O . GLY B 1 146 ? 9.031 -39.875 -17.766 1 97.81 146 GLY B O 1
ATOM 4598 N N . LYS B 1 147 ? 7.301 -39.344 -16.5 1 98.44 147 LYS B N 1
ATOM 4599 C CA . LYS B 1 147 ? 6.867 -38.25 -17.375 1 98.44 147 LYS B CA 1
ATOM 4600 C C . LYS B 1 147 ? 7.051 -36.875 -16.719 1 98.44 147 LYS B C 1
ATOM 4602 O O . LYS B 1 147 ? 6.961 -36.781 -15.484 1 98.44 147 LYS B O 1
ATOM 4607 N N . ALA B 1 148 ? 7.324 -35.844 -17.5 1 98.56 148 ALA B N 1
ATOM 4608 C CA . ALA B 1 148 ? 7.426 -34.5 -17 1 98.56 148 ALA B CA 1
ATOM 4609 C C . ALA B 1 148 ? 6.055 -33.938 -16.609 1 98.56 148 ALA B C 1
ATOM 4611 O O . ALA B 1 148 ? 5.031 -34.375 -17.141 1 98.56 148 ALA B O 1
ATOM 4612 N N . VAL B 1 149 ? 6.055 -32.969 -15.711 1 98.75 149 VAL B N 1
ATOM 4613 C CA . VAL B 1 149 ? 4.781 -32.438 -15.242 1 98.75 149 VAL B CA 1
ATOM 4614 C C . VAL B 1 149 ? 4.828 -30.906 -15.258 1 98.75 149 VAL B C 1
ATOM 4616 O O . VAL B 1 149 ? 5.805 -30.312 -14.812 1 98.75 149 VAL B O 1
ATOM 4619 N N . PHE B 1 150 ? 3.816 -30.281 -15.789 1 98.5 150 PHE B N 1
ATOM 4620 C CA . PHE B 1 150 ? 3.395 -28.922 -15.5 1 98.5 150 PHE B CA 1
ATOM 4621 C C . PHE B 1 150 ? 2.152 -28.906 -14.617 1 98.5 150 PHE B C 1
ATOM 4623 O O . PHE B 1 150 ? 1.154 -29.562 -14.93 1 98.5 150 PHE B O 1
ATOM 4630 N N . VAL B 1 151 ? 2.227 -28.219 -13.523 1 98.06 151 VAL B N 1
ATOM 4631 C CA . VAL B 1 151 ? 1.063 -28.156 -12.648 1 98.06 151 VAL B CA 1
ATOM 4632 C C . VAL B 1 151 ? 0.701 -26.688 -12.383 1 98.06 151 VAL B C 1
ATOM 4634 O O . VAL B 1 151 ? 1.583 -25.859 -12.18 1 98.06 151 VAL B O 1
ATOM 4637 N N . GLU B 1 152 ? -0.542 -26.406 -12.445 1 94.69 152 GLU B N 1
ATOM 4638 C CA . GLU B 1 152 ? -1 -25.078 -12.039 1 94.69 152 GLU B CA 1
ATOM 4639 C C . GLU B 1 152 ? -0.687 -24.812 -10.57 1 94.69 152 GLU B C 1
ATOM 4641 O O . GLU B 1 152 ? -0.575 -25.75 -9.773 1 94.69 152 GLU B O 1
ATOM 4646 N N . LYS B 1 153 ? -0.523 -23.609 -10.25 1 93.12 153 LYS B N 1
ATOM 4647 C CA . LYS B 1 153 ? -0.212 -23.25 -8.875 1 93.12 153 LYS B CA 1
ATOM 4648 C C . LYS B 1 153 ? -1.414 -23.484 -7.961 1 93.12 153 LYS B C 1
ATOM 4650 O O . LYS B 1 153 ? -2.561 -23.312 -8.383 1 93.12 153 LYS B O 1
ATOM 4655 N N . PRO B 1 154 ? -1.295 -23.828 -6.844 1 93.75 154 PRO B N 1
ATOM 4656 C CA . PRO B 1 154 ? -0.075 -24.391 -6.262 1 93.75 154 PRO B CA 1
ATOM 4657 C C . PRO B 1 154 ? 0.058 -25.891 -6.516 1 93.75 154 PRO B C 1
ATOM 4659 O O . PRO B 1 154 ? -0.904 -26.531 -6.938 1 93.75 154 PRO B O 1
ATOM 4662 N N . ALA B 1 155 ? 1.249 -26.438 -6.262 1 95.75 155 ALA B N 1
ATOM 4663 C CA . ALA B 1 155 ? 1.5 -27.859 -6.516 1 95.75 155 ALA B CA 1
ATOM 4664 C C . ALA B 1 155 ? 0.812 -28.734 -5.473 1 95.75 155 ALA B C 1
ATOM 4666 O O . ALA B 1 155 ? 0.753 -29.953 -5.621 1 95.75 155 ALA B O 1
ATOM 4667 N N . GLY B 1 156 ? 0.295 -28.109 -4.457 1 94 156 GLY B N 1
ATOM 4668 C CA . GLY B 1 156 ? -0.404 -28.797 -3.387 1 94 156 GLY B CA 1
ATOM 4669 C C . GLY B 1 156 ? -1.12 -27.859 -2.434 1 94 156 GLY B C 1
ATOM 4670 O O . GLY B 1 156 ? -1.047 -26.641 -2.584 1 94 156 GLY B O 1
ATOM 4671 N N . GLU B 1 157 ? -1.723 -28.484 -1.374 1 91.5 157 GLU B N 1
ATOM 4672 C CA . GLU B 1 157 ? -2.533 -27.688 -0.453 1 91.5 157 GLU B CA 1
ATOM 4673 C C . GLU B 1 157 ? -1.828 -27.516 0.889 1 91.5 157 GLU B C 1
ATOM 4675 O O . GLU B 1 157 ? -2.338 -26.828 1.778 1 91.5 157 GLU B O 1
ATOM 4680 N N . THR B 1 158 ? -0.744 -28.188 1.041 1 94.19 158 THR B N 1
ATOM 4681 C CA . THR B 1 158 ? 0.064 -28.047 2.248 1 94.19 158 THR B CA 1
ATOM 4682 C C . THR B 1 158 ? 1.55 -28.016 1.902 1 94.19 158 THR B C 1
ATOM 4684 O O . THR B 1 158 ? 1.94 -28.344 0.782 1 94.19 158 THR B O 1
ATOM 4687 N N . ILE B 1 159 ? 2.242 -27.641 2.898 1 96.12 159 ILE B N 1
ATOM 4688 C CA . ILE B 1 159 ? 3.691 -27.625 2.729 1 96.12 159 ILE B CA 1
ATOM 4689 C C . ILE B 1 159 ? 4.203 -29.031 2.451 1 96.12 159 ILE B C 1
ATOM 4691 O O . ILE B 1 159 ? 5.109 -29.219 1.637 1 96.12 159 ILE B O 1
ATOM 4695 N N . GLN B 1 160 ? 3.676 -30 3.088 1 97 160 GLN B N 1
ATOM 4696 C CA . GLN B 1 160 ? 4.07 -31.391 2.906 1 97 160 GLN B CA 1
ATOM 4697 C C . GLN B 1 160 ? 3.746 -31.875 1.494 1 97 160 GLN B C 1
ATOM 4699 O O . GLN B 1 160 ? 4.559 -32.562 0.865 1 97 160 GLN B O 1
ATOM 4704 N N . ASP B 1 161 ? 2.574 -31.469 1.05 1 97 161 ASP B N 1
ATOM 4705 C CA . ASP B 1 161 ? 2.174 -31.844 -0.305 1 97 161 ASP B CA 1
ATOM 4706 C C . ASP B 1 161 ? 3.156 -31.281 -1.336 1 97 161 ASP B C 1
ATOM 4708 O O . ASP B 1 161 ? 3.637 -32.031 -2.199 1 97 161 ASP B O 1
ATOM 4712 N N . ILE B 1 162 ? 3.422 -30.062 -1.193 1 97.56 162 ILE B N 1
ATOM 4713 C CA . ILE B 1 162 ? 4.293 -29.375 -2.143 1 97.56 162 ILE B CA 1
ATOM 4714 C C . ILE B 1 162 ? 5.691 -29.984 -2.086 1 97.56 162 ILE B C 1
ATOM 4716 O O . ILE B 1 162 ? 6.293 -30.281 -3.125 1 97.56 162 ILE B O 1
ATOM 4720 N N . SER B 1 163 ? 6.156 -30.188 -0.912 1 97.88 163 SER B N 1
ATOM 4721 C CA . SER B 1 163 ? 7.461 -30.812 -0.737 1 97.88 163 SER B CA 1
ATOM 4722 C C . SER B 1 163 ? 7.5 -32.188 -1.388 1 97.88 163 SER B C 1
ATOM 4724 O O . SER B 1 163 ? 8.461 -32.531 -2.078 1 97.88 163 SER B O 1
ATOM 4726 N N . HIS B 1 164 ? 6.492 -32.938 -1.196 1 97.94 164 HIS B N 1
ATOM 4727 C CA . HIS B 1 164 ? 6.406 -34.281 -1.748 1 97.94 164 HIS B CA 1
ATOM 4728 C C . HIS B 1 164 ? 6.48 -34.25 -3.271 1 97.94 164 HIS B C 1
ATOM 4730 O O . HIS B 1 164 ? 7.152 -35.094 -3.877 1 97.94 164 HIS B O 1
ATOM 4736 N N . CYS B 1 165 ? 5.844 -33.344 -3.863 1 97.69 165 CYS B N 1
ATOM 4737 C CA . CYS B 1 165 ? 5.859 -33.188 -5.316 1 97.69 165 CYS B CA 1
ATOM 4738 C C . CYS B 1 165 ? 7.273 -32.938 -5.824 1 97.69 165 CYS B C 1
ATOM 4740 O O . CYS B 1 165 ? 7.746 -33.625 -6.727 1 97.69 165 CYS B O 1
ATOM 4742 N N . PHE B 1 166 ? 7.891 -32 -5.262 1 97.88 166 PHE B N 1
ATOM 4743 C CA . PHE B 1 166 ? 9.234 -31.656 -5.695 1 97.88 166 PHE B CA 1
ATOM 4744 C C . PHE B 1 166 ? 10.211 -32.781 -5.426 1 97.88 166 PHE B C 1
ATOM 4746 O O . PHE B 1 166 ? 11.078 -33.094 -6.258 1 97.88 166 PHE B O 1
ATOM 4753 N N . GLU B 1 167 ? 10.109 -33.438 -4.258 1 98.19 167 GLU B N 1
ATOM 4754 C CA . GLU B 1 167 ? 10.984 -34.531 -3.92 1 98.19 167 GLU B CA 1
ATOM 4755 C C . GLU B 1 167 ? 10.781 -35.719 -4.879 1 98.19 167 GLU B C 1
ATOM 4757 O O . GLU B 1 167 ? 11.742 -36.375 -5.254 1 98.19 167 GLU B O 1
ATOM 4762 N N . THR B 1 168 ? 9.562 -35.969 -5.234 1 98.5 168 THR B N 1
ATOM 4763 C CA . THR B 1 168 ? 9.266 -37 -6.207 1 98.5 168 THR B CA 1
ATOM 4764 C C . THR B 1 168 ? 9.914 -36.688 -7.555 1 98.5 168 THR B C 1
ATOM 4766 O O . THR B 1 168 ? 10.5 -37.562 -8.195 1 98.5 168 THR B O 1
ATOM 4769 N N . ALA B 1 169 ? 9.805 -35.469 -7.98 1 98.31 169 ALA B N 1
ATOM 4770 C CA . ALA B 1 169 ? 10.43 -35.062 -9.234 1 98.31 169 ALA B CA 1
ATOM 4771 C C . ALA B 1 169 ? 11.938 -35.281 -9.188 1 98.31 169 ALA B C 1
ATOM 4773 O O . ALA B 1 169 ? 12.531 -35.75 -10.156 1 98.31 169 ALA B O 1
ATOM 4774 N N . GLU B 1 170 ? 12.523 -34.875 -8.086 1 97.5 170 GLU B N 1
ATOM 4775 C CA . GLU B 1 170 ? 13.961 -35.062 -7.91 1 97.5 170 GLU B CA 1
ATOM 4776 C C . GLU B 1 170 ? 14.352 -36.531 -7.938 1 97.5 170 GLU B C 1
ATOM 4778 O O . GLU B 1 170 ? 15.305 -36.906 -8.617 1 97.5 170 GLU B O 1
ATOM 4783 N N . LYS B 1 171 ? 13.633 -37.312 -7.23 1 97.81 171 LYS B N 1
ATOM 4784 C CA . LYS B 1 171 ? 13.914 -38.75 -7.141 1 97.81 171 LYS B CA 1
ATOM 4785 C C . LYS B 1 171 ? 13.805 -39.406 -8.508 1 97.81 171 LYS B C 1
ATOM 4787 O O . LYS B 1 171 ? 14.609 -40.281 -8.852 1 97.81 171 LYS B O 1
ATOM 4792 N N . GLN B 1 172 ? 12.781 -39 -9.289 1 97.88 172 GLN B N 1
ATOM 4793 C CA . GLN B 1 172 ? 12.523 -39.625 -10.594 1 97.88 172 GLN B CA 1
ATOM 4794 C C . GLN B 1 172 ? 13.336 -38.938 -11.688 1 97.88 172 GLN B C 1
ATOM 4796 O O . GLN B 1 172 ? 13.305 -39.344 -12.844 1 97.88 172 GLN B O 1
ATOM 4801 N N . LYS B 1 173 ? 14.062 -37.812 -11.273 1 97.44 173 LYS B N 1
ATOM 4802 C CA . LYS B 1 173 ? 14.844 -37 -12.203 1 97.44 173 LYS B CA 1
ATOM 4803 C C . LYS B 1 173 ? 13.984 -36.5 -13.367 1 97.44 173 LYS B C 1
ATOM 4805 O O . LYS B 1 173 ? 14.383 -36.625 -14.531 1 97.44 173 LYS B O 1
ATOM 4810 N N . GLN B 1 174 ? 12.805 -36.094 -13.039 1 97.88 174 GLN B N 1
ATOM 4811 C CA . GLN B 1 174 ? 11.883 -35.562 -14.047 1 97.88 174 GLN B CA 1
ATOM 4812 C C . GLN B 1 174 ? 11.609 -34.094 -13.844 1 97.88 174 GLN B C 1
ATOM 4814 O O . GLN B 1 174 ? 11.852 -33.562 -12.758 1 97.88 174 GLN B O 1
ATOM 4819 N N . VAL B 1 175 ? 11.086 -33.469 -14.867 1 97.88 175 VAL B N 1
ATOM 4820 C CA . VAL B 1 175 ? 10.789 -32.031 -14.875 1 97.88 175 VAL B CA 1
ATOM 4821 C C . VAL B 1 175 ? 9.477 -31.781 -14.141 1 97.88 175 VAL B C 1
ATOM 4823 O O . VAL B 1 175 ? 8.484 -32.469 -14.359 1 97.88 175 VAL B O 1
ATOM 4826 N N . LEU B 1 176 ? 9.508 -30.891 -13.219 1 98.44 176 LEU B N 1
ATOM 4827 C CA . LEU B 1 176 ? 8.32 -30.312 -12.594 1 98.44 176 LEU B CA 1
ATOM 4828 C C . LEU B 1 176 ? 8.328 -28.797 -12.711 1 98.44 176 LEU B C 1
ATOM 4830 O O . LEU B 1 176 ? 9.266 -28.141 -12.258 1 98.44 176 LEU B O 1
ATOM 4834 N N . VAL B 1 177 ? 7.312 -28.266 -13.352 1 98 177 VAL B N 1
ATOM 4835 C CA . VAL B 1 177 ? 7.148 -26.828 -13.445 1 98 177 VAL B CA 1
ATOM 4836 C C . VAL B 1 177 ? 5.809 -26.422 -12.836 1 98 177 VAL B C 1
ATOM 4838 O O . VAL B 1 177 ? 4.758 -26.906 -13.25 1 98 177 VAL B O 1
ATOM 4841 N N . THR B 1 178 ? 5.844 -25.609 -11.805 1 97.44 178 THR B N 1
ATOM 4842 C CA . THR B 1 178 ? 4.621 -25.047 -11.242 1 97.44 178 THR B CA 1
ATOM 4843 C C . THR B 1 178 ? 4.242 -23.75 -11.961 1 97.44 178 THR B C 1
ATOM 4845 O O . THR B 1 178 ? 5.102 -22.906 -12.234 1 97.44 178 THR B O 1
ATOM 4848 N N . GLY B 1 179 ? 2.963 -23.562 -12.172 1 95.31 179 GLY B N 1
ATOM 4849 C CA . GLY B 1 179 ? 2.449 -22.5 -13.031 1 95.31 179 GLY B CA 1
ATOM 4850 C C . GLY B 1 179 ? 2.312 -21.172 -12.32 1 95.31 179 GLY B C 1
ATOM 4851 O O . GLY B 1 179 ? 1.217 -20.609 -12.25 1 95.31 179 GLY B O 1
ATOM 4852 N N . TYR B 1 180 ? 3.385 -20.562 -11.883 1 93.94 180 TYR B N 1
ATOM 4853 C CA . TYR B 1 180 ? 3.385 -19.188 -11.422 1 93.94 180 TYR B CA 1
ATOM 4854 C C . TYR B 1 180 ? 3.594 -18.219 -12.586 1 93.94 180 TYR B C 1
ATOM 4856 O O . TYR B 1 180 ? 4.707 -17.734 -12.812 1 93.94 180 TYR B O 1
ATOM 4864 N N . ASN B 1 181 ? 2.562 -17.828 -13.234 1 89.69 181 ASN B N 1
ATOM 4865 C CA . ASN B 1 181 ? 2.568 -17.219 -14.562 1 89.69 181 ASN B CA 1
ATOM 4866 C C . ASN B 1 181 ? 3.23 -15.852 -14.547 1 89.69 181 ASN B C 1
ATOM 4868 O O . ASN B 1 181 ? 3.848 -15.438 -15.531 1 89.69 181 ASN B O 1
ATOM 4872 N N . ARG B 1 182 ? 3.178 -15.141 -13.406 1 86.62 182 ARG B N 1
ATOM 4873 C CA . ARG B 1 182 ? 3.705 -13.781 -13.367 1 86.62 182 ARG B CA 1
ATOM 4874 C C . ARG B 1 182 ? 5.211 -13.766 -13.602 1 86.62 182 ARG B C 1
ATOM 4876 O O . ARG B 1 182 ? 5.754 -12.805 -14.156 1 86.62 182 ARG B O 1
ATOM 4883 N N . ARG B 1 183 ? 5.84 -14.828 -13.266 1 90.81 183 ARG B N 1
ATOM 4884 C CA . ARG B 1 183 ? 7.285 -14.922 -13.445 1 90.81 183 ARG B CA 1
ATOM 4885 C C . ARG B 1 183 ? 7.66 -14.938 -14.922 1 90.81 183 ARG B C 1
ATOM 4887 O O . ARG B 1 183 ? 8.812 -14.703 -15.281 1 90.81 183 ARG B O 1
ATOM 4894 N N . PHE B 1 184 ? 6.691 -15.172 -15.719 1 90.88 184 PHE B N 1
ATOM 4895 C CA . PHE B 1 184 ? 6.949 -15.297 -17.156 1 90.88 184 PHE B CA 1
ATOM 4896 C C . PHE B 1 184 ? 6.379 -14.109 -17.906 1 90.88 184 PHE B C 1
ATOM 4898 O O . PHE B 1 184 ? 6.344 -14.109 -19.141 1 90.88 184 PHE B O 1
ATOM 4905 N N . ASP B 1 185 ? 5.848 -13.188 -17.156 1 81.94 185 ASP B N 1
ATOM 4906 C CA . ASP B 1 185 ? 5.457 -11.891 -17.719 1 81.94 185 ASP B CA 1
ATOM 4907 C C . ASP B 1 185 ? 6.668 -10.984 -17.906 1 81.94 185 ASP B C 1
ATOM 4909 O O . ASP B 1 185 ? 7.5 -10.859 -17.016 1 81.94 185 ASP B O 1
ATOM 4913 N N . ALA B 1 186 ? 6.73 -10.352 -19.047 1 77.38 186 ALA B N 1
ATOM 4914 C CA . ALA B 1 186 ? 7.898 -9.547 -19.406 1 77.38 186 ALA B CA 1
ATOM 4915 C C . ALA B 1 186 ? 8.102 -8.406 -18.406 1 77.38 186 ALA B C 1
ATOM 4917 O O . ALA B 1 186 ? 9.234 -8.094 -18.031 1 77.38 186 ALA B O 1
ATOM 4918 N N . SER B 1 187 ? 7.09 -7.793 -17.984 1 72.75 187 SER B N 1
ATOM 4919 C CA . SER B 1 187 ? 7.195 -6.676 -17.047 1 72.75 187 SER B CA 1
ATOM 4920 C C . SER B 1 187 ? 7.703 -7.141 -15.688 1 72.75 187 SER B C 1
ATOM 4922 O O . SER B 1 187 ? 8.469 -6.434 -15.031 1 72.75 187 SER B O 1
ATOM 4924 N N . PHE B 1 188 ? 7.246 -8.305 -15.297 1 81.75 188 PHE B N 1
ATOM 4925 C CA . PHE B 1 188 ? 7.707 -8.844 -14.023 1 81.75 188 PHE B CA 1
ATOM 4926 C C . PHE B 1 188 ? 9.164 -9.289 -14.109 1 81.75 188 PHE B C 1
ATOM 4928 O O . PHE B 1 188 ? 9.914 -9.18 -13.141 1 81.75 188 PHE B O 1
ATOM 4935 N N . GLN B 1 189 ? 9.484 -9.789 -15.273 1 83.75 189 GLN B N 1
ATOM 4936 C CA . GLN B 1 189 ? 10.883 -10.141 -15.484 1 83.75 189 GLN B CA 1
ATOM 4937 C C . GLN B 1 189 ? 11.773 -8.906 -15.406 1 83.75 189 GLN B C 1
ATOM 4939 O O . GLN B 1 189 ? 12.859 -8.953 -14.82 1 83.75 189 GLN B O 1
ATOM 4944 N N . GLU B 1 190 ? 11.305 -7.879 -15.953 1 76.81 190 GLU B N 1
ATOM 4945 C CA . GLU B 1 190 ? 12.047 -6.621 -15.875 1 76.81 190 GLU B CA 1
ATOM 4946 C C . GLU B 1 190 ? 12.117 -6.117 -14.43 1 76.81 190 GLU B C 1
ATOM 4948 O O . GLU B 1 190 ? 13.148 -5.605 -14 1 76.81 190 GLU B O 1
ATOM 4953 N N . LEU B 1 191 ? 11.031 -6.203 -13.766 1 78.5 191 LEU B N 1
ATOM 4954 C CA . LEU B 1 191 ? 11 -5.844 -12.352 1 78.5 191 LEU B CA 1
ATOM 4955 C C . LEU B 1 191 ? 12.055 -6.617 -11.57 1 78.5 191 LEU B C 1
ATOM 4957 O O . LEU B 1 191 ? 12.812 -6.031 -10.789 1 78.5 191 LEU B O 1
ATOM 4961 N N . TYR B 1 192 ? 12.047 -7.883 -11.82 1 86.06 192 TYR B N 1
ATOM 4962 C CA . TYR B 1 192 ? 13 -8.75 -11.133 1 86.06 192 TYR B CA 1
ATOM 4963 C C . TYR B 1 192 ? 14.43 -8.312 -11.414 1 86.06 192 TYR B C 1
ATOM 4965 O O . TYR B 1 192 ? 15.234 -8.156 -10.492 1 86.06 192 TYR B O 1
ATOM 4973 N N . SER B 1 193 ? 14.734 -8.133 -12.695 1 81.94 193 SER B N 1
ATOM 4974 C CA . SER B 1 193 ? 16.078 -7.742 -13.094 1 81.94 193 SER B CA 1
ATOM 4975 C C . SER B 1 193 ? 16.469 -6.395 -12.492 1 81.94 193 SER B C 1
ATOM 4977 O O . SER B 1 193 ? 17.562 -6.246 -11.945 1 81.94 193 SER B O 1
ATOM 4979 N N . SER B 1 194 ? 15.547 -5.453 -12.5 1 73.06 194 SER B N 1
ATOM 4980 C CA . SER B 1 194 ? 15.805 -4.113 -11.984 1 73.06 194 SER B CA 1
ATOM 4981 C C . SER B 1 194 ? 15.961 -4.125 -10.469 1 73.06 194 SER B C 1
ATOM 4983 O O . SER B 1 194 ? 16.75 -3.354 -9.914 1 73.06 194 SER B O 1
ATOM 4985 N N . PHE B 1 195 ? 15.219 -4.941 -9.828 1 79.94 195 PHE B N 1
ATOM 4986 C CA . PHE B 1 195 ? 15.266 -5.09 -8.375 1 79.94 195 PHE B CA 1
ATOM 4987 C C . PHE B 1 195 ? 16.641 -5.559 -7.922 1 79.94 195 PHE B C 1
ATOM 4989 O O . PHE B 1 195 ? 17.156 -5.094 -6.902 1 79.94 195 PHE B O 1
ATOM 4996 N N . HIS B 1 196 ? 17.25 -6.348 -8.734 1 86.31 196 HIS B N 1
ATOM 4997 C CA . HIS B 1 196 ? 18.484 -6.996 -8.289 1 86.31 196 HIS B CA 1
ATOM 4998 C C . HIS B 1 196 ? 19.719 -6.332 -8.906 1 86.31 196 HIS B C 1
ATOM 5000 O O . HIS B 1 196 ? 20.844 -6.547 -8.453 1 86.31 196 HIS B O 1
ATOM 5006 N N . ASN B 1 197 ? 19.516 -5.574 -9.875 1 79.06 197 ASN B N 1
ATOM 5007 C CA . ASN B 1 197 ? 20.672 -4.996 -10.539 1 79.06 197 ASN B CA 1
ATOM 5008 C C . ASN B 1 197 ? 21.109 -3.691 -9.883 1 79.06 197 ASN B C 1
ATOM 5010 O O . ASN B 1 197 ? 22 -3 -10.391 1 79.06 197 ASN B O 1
ATOM 5014 N N . GLY B 1 198 ? 20.469 -3.244 -8.828 1 72.75 198 GLY B N 1
ATOM 5015 C CA . GLY B 1 198 ? 20.906 -2.072 -8.078 1 72.75 198 GLY B CA 1
ATOM 5016 C C . GLY B 1 198 ? 20.281 -0.784 -8.578 1 72.75 198 GLY B C 1
ATOM 5017 O O . GLY B 1 198 ? 20.609 0.301 -8.102 1 72.75 198 GLY B O 1
ATOM 5018 N N . SER B 1 199 ? 19.406 -0.904 -9.469 1 65.44 199 SER B N 1
ATOM 5019 C CA . SER B 1 199 ? 18.812 0.266 -10.117 1 65.44 199 SER B CA 1
ATOM 5020 C C . SER B 1 199 ? 18.094 1.148 -9.102 1 65.44 199 SER B C 1
ATOM 5022 O O . SER B 1 199 ? 18 2.363 -9.289 1 65.44 199 SER B O 1
ATOM 5024 N N . ILE B 1 200 ? 17.609 0.58 -8.016 1 71.19 200 ILE B N 1
ATOM 5025 C CA . ILE B 1 200 ? 16.828 1.37 -7.062 1 71.19 200 ILE B CA 1
ATOM 5026 C C . ILE B 1 200 ? 17.531 1.388 -5.707 1 71.19 200 ILE B C 1
ATOM 5028 O O . ILE B 1 200 ? 16.953 1.798 -4.703 1 71.19 200 ILE B O 1
ATOM 5032 N N . GLY B 1 201 ? 18.719 0.947 -5.719 1 77.81 201 GLY B N 1
ATOM 5033 C CA . GLY B 1 201 ? 19.422 0.829 -4.445 1 77.81 201 GLY B CA 1
ATOM 5034 C C . GLY B 1 201 ? 18.859 -0.265 -3.559 1 77.81 201 GLY B C 1
ATOM 5035 O O . GLY B 1 201 ? 18.422 -1.312 -4.051 1 77.81 201 GLY B O 1
ATOM 5036 N N . LYS B 1 202 ? 18.906 -0.023 -2.275 1 82.12 202 LYS B N 1
ATOM 5037 C CA . LYS B 1 202 ? 18.406 -1.009 -1.328 1 82.12 202 LYS B CA 1
ATOM 5038 C C . LYS B 1 202 ? 16.875 -0.935 -1.225 1 82.12 202 LYS B C 1
ATOM 5040 O O . LYS B 1 202 ? 16.328 0.132 -0.96 1 82.12 202 LYS B O 1
ATOM 5045 N N . PRO B 1 203 ? 16.266 -2.035 -1.443 1 84.75 203 PRO B N 1
ATOM 5046 C CA . PRO B 1 203 ? 14.797 -2.025 -1.32 1 84.75 203 PRO B CA 1
ATOM 5047 C C . PRO B 1 203 ? 14.328 -1.725 0.101 1 84.75 203 PRO B C 1
ATOM 5049 O O . PRO B 1 203 ? 14.898 -2.238 1.065 1 84.75 203 PRO B O 1
ATOM 5052 N N . ILE B 1 204 ? 13.289 -0.827 0.247 1 86.56 204 ILE B N 1
ATOM 5053 C CA . ILE B 1 204 ? 12.734 -0.438 1.54 1 86.56 204 ILE B CA 1
ATOM 5054 C C . ILE B 1 204 ? 11.32 -0.982 1.679 1 86.56 204 ILE B C 1
ATOM 5056 O O . ILE B 1 204 ? 11.016 -1.714 2.625 1 86.56 204 ILE B O 1
ATOM 5060 N N . PHE B 1 205 ? 10.453 -0.633 0.733 1 85.75 205 PHE B N 1
ATOM 5061 C CA . PHE B 1 205 ? 9.062 -1.076 0.75 1 85.75 205 PHE B CA 1
ATOM 5062 C C . PHE B 1 205 ? 8.711 -1.816 -0.535 1 85.75 205 PHE B C 1
ATOM 5064 O O . PHE B 1 205 ? 9.148 -1.429 -1.62 1 85.75 205 PHE B O 1
ATOM 5071 N N . ILE B 1 206 ? 8.008 -2.865 -0.457 1 86.88 206 ILE B N 1
ATOM 5072 C CA . ILE B 1 206 ? 7.359 -3.527 -1.584 1 86.88 206 ILE B CA 1
ATOM 5073 C C . ILE B 1 206 ? 5.844 -3.486 -1.405 1 86.88 206 ILE B C 1
ATOM 5075 O O . ILE B 1 206 ? 5.312 -3.984 -0.408 1 86.88 206 ILE B O 1
ATOM 5079 N N . LYS B 1 207 ? 5.145 -2.83 -2.285 1 83.38 207 LYS B N 1
ATOM 5080 C CA . LYS B 1 207 ? 3.686 -2.75 -2.232 1 83.38 207 LYS B CA 1
ATOM 5081 C C . LYS B 1 207 ? 3.055 -3.42 -3.451 1 83.38 207 LYS B C 1
ATOM 5083 O O . LYS B 1 207 ? 3.314 -3.02 -4.59 1 83.38 207 LYS B O 1
ATOM 5088 N N . LEU B 1 208 ? 2.297 -4.434 -3.17 1 82.94 208 LEU B N 1
ATOM 5089 C CA . LEU B 1 208 ? 1.663 -5.211 -4.227 1 82.94 208 LEU B CA 1
ATOM 5090 C C . LEU B 1 208 ? 0.143 -5.125 -4.129 1 82.94 208 LEU B C 1
ATOM 5092 O O . LEU B 1 208 ? -0.432 -5.406 -3.076 1 82.94 208 LEU B O 1
ATOM 5096 N N . THR B 1 209 ? -0.464 -4.621 -5.184 1 79 209 THR B N 1
ATOM 5097 C CA . THR B 1 209 ? -1.912 -4.461 -5.238 1 79 209 THR B CA 1
ATOM 5098 C C . THR B 1 209 ? -2.506 -5.289 -6.375 1 79 209 THR B C 1
ATOM 5100 O O . THR B 1 209 ? -2.039 -5.215 -7.512 1 79 209 THR B O 1
ATOM 5103 N N . SER B 1 210 ? -3.482 -6.113 -6.062 1 77.25 210 SER B N 1
ATOM 5104 C CA . SER B 1 210 ? -4.18 -6.895 -7.078 1 77.25 210 SER B CA 1
ATOM 5105 C C . SER B 1 210 ? -5.691 -6.773 -6.93 1 77.25 210 SER B C 1
ATOM 5107 O O . SER B 1 210 ? -6.211 -6.75 -5.812 1 77.25 210 SER B O 1
ATOM 5109 N N . ARG B 1 211 ? -6.348 -6.574 -7.996 1 71.12 211 ARG B N 1
ATOM 5110 C CA . ARG B 1 211 ? -7.805 -6.512 -8.078 1 71.12 211 ARG B CA 1
ATOM 5111 C C . ARG B 1 211 ? -8.344 -7.547 -9.062 1 71.12 211 ARG B C 1
ATOM 5113 O O . ARG B 1 211 ? -7.809 -7.695 -10.164 1 71.12 211 ARG B O 1
ATOM 5120 N N . ASP B 1 212 ? -9.289 -8.289 -8.602 1 66.62 212 ASP B N 1
ATOM 5121 C CA . ASP B 1 212 ? -9.891 -9.289 -9.477 1 66.62 212 ASP B CA 1
ATOM 5122 C C . ASP B 1 212 ? -11.281 -8.852 -9.93 1 66.62 212 ASP B C 1
ATOM 5124 O O . ASP B 1 212 ? -11.969 -8.102 -9.227 1 66.62 212 ASP B O 1
ATOM 5128 N N . CYS B 1 213 ? -11.586 -9.008 -11.188 1 58.16 213 CYS B N 1
ATOM 5129 C CA . CYS B 1 213 ? -12.922 -8.859 -11.75 1 58.16 213 CYS B CA 1
ATOM 5130 C C . CYS B 1 213 ? -13.156 -9.867 -12.875 1 58.16 213 CYS B C 1
ATOM 5132 O O . CYS B 1 213 ? -12.305 -10.031 -13.75 1 58.16 213 CYS B O 1
ATOM 5134 N N . PRO B 1 214 ? -14.312 -10.617 -12.906 1 59.81 214 PRO B N 1
ATOM 5135 C CA . PRO B 1 214 ? -15.391 -10.695 -11.914 1 59.81 214 PRO B CA 1
ATOM 5136 C C . PRO B 1 214 ? -15.016 -11.562 -10.711 1 59.81 214 PRO B C 1
ATOM 5138 O O . PRO B 1 214 ? -14.016 -12.281 -10.75 1 59.81 214 PRO B O 1
ATOM 5141 N N . ARG B 1 215 ? -15.82 -11.383 -9.719 1 66.12 215 ARG B N 1
ATOM 5142 C CA . ARG B 1 215 ? -15.641 -12.258 -8.562 1 66.12 215 ARG B CA 1
ATOM 5143 C C . ARG B 1 215 ? -15.977 -13.703 -8.906 1 66.12 215 ARG B C 1
ATOM 5145 O O . ARG B 1 215 ? -16.797 -13.961 -9.797 1 66.12 215 ARG B O 1
ATOM 5152 N N . PRO B 1 216 ? -15.297 -14.602 -8.211 1 65.62 216 PRO B N 1
ATOM 5153 C CA . PRO B 1 216 ? -15.695 -15.992 -8.414 1 65.62 216 PRO B CA 1
ATOM 5154 C C . PRO B 1 216 ? -17.156 -16.25 -8.062 1 65.62 216 PRO B C 1
ATOM 5156 O O . PRO B 1 216 ? -17.75 -15.484 -7.305 1 65.62 216 PRO B O 1
ATOM 5159 N N . SER B 1 217 ? -17.672 -17.234 -8.648 1 70.56 217 SER B N 1
ATOM 5160 C CA . SER B 1 217 ? -19.062 -17.594 -8.359 1 70.56 217 SER B CA 1
ATOM 5161 C C . SER B 1 217 ? -19.219 -18.047 -6.91 1 70.56 217 SER B C 1
ATOM 5163 O O . SER B 1 217 ? -18.25 -18.516 -6.289 1 70.56 217 SER B O 1
ATOM 5165 N N . ILE B 1 218 ? -20.359 -17.875 -6.434 1 76.75 218 ILE B N 1
ATOM 5166 C CA . ILE B 1 218 ? -20.688 -18.312 -5.078 1 76.75 218 ILE B CA 1
ATOM 5167 C C . ILE B 1 218 ? -20.453 -19.812 -4.941 1 76.75 218 ILE B C 1
ATOM 5169 O O . ILE B 1 218 ? -20 -20.281 -3.895 1 76.75 218 ILE B O 1
ATOM 5173 N N . GLU B 1 219 ? -20.766 -20.547 -5.992 1 73.25 219 GLU B N 1
ATOM 5174 C CA . GLU B 1 219 ? -20.562 -21.984 -5.977 1 73.25 219 GLU B CA 1
ATOM 5175 C C . GLU B 1 219 ? -19.094 -22.344 -5.789 1 73.25 219 GLU B C 1
ATOM 5177 O O . GLU B 1 219 ? -18.766 -23.266 -5.035 1 73.25 219 GLU B O 1
ATOM 5182 N N . PHE B 1 220 ? -18.344 -21.609 -6.414 1 72.75 220 PHE B N 1
ATOM 5183 C CA . PHE B 1 220 ? -16.906 -21.797 -6.27 1 72.75 220 PHE B CA 1
ATOM 5184 C C . PHE B 1 220 ? -16.469 -21.531 -4.836 1 72.75 220 PHE B C 1
ATOM 5186 O O . PHE B 1 220 ? -15.703 -22.312 -4.258 1 72.75 220 PHE B O 1
ATOM 5193 N N . LEU B 1 221 ? -16.953 -20.484 -4.27 1 76.94 221 LEU B N 1
ATOM 5194 C CA . LEU B 1 221 ? -16.562 -20.078 -2.922 1 76.94 221 LEU B CA 1
ATOM 5195 C C . LEU B 1 221 ? -17.047 -21.094 -1.891 1 76.94 221 LEU B C 1
ATOM 5197 O O . LEU B 1 221 ? -16.328 -21.406 -0.935 1 76.94 221 LEU B O 1
ATOM 5201 N N . LYS B 1 222 ? -18.188 -21.641 -2.143 1 77.19 222 LYS B N 1
ATOM 5202 C CA . LYS B 1 222 ? -18.75 -22.641 -1.238 1 77.19 222 LYS B CA 1
ATOM 5203 C C . LYS B 1 222 ? -17.891 -23.906 -1.227 1 77.19 222 LYS B C 1
ATOM 5205 O O . LYS B 1 222 ? -17.734 -24.547 -0.183 1 77.19 222 LYS B O 1
ATOM 5210 N N . SER B 1 223 ? -17.312 -24.156 -2.338 1 75 223 SER B N 1
ATOM 5211 C CA . SER B 1 223 ? -16.562 -25.391 -2.459 1 75 223 SER B CA 1
ATOM 5212 C C . SER B 1 223 ? -15.102 -25.203 -2.064 1 75 223 SER B C 1
ATOM 5214 O O . SER B 1 223 ? -14.5 -26.094 -1.463 1 75 223 SER B O 1
ATOM 5216 N N . CYS B 1 224 ? -14.539 -24.047 -2.279 1 71.62 224 CYS B N 1
ATOM 5217 C CA . CYS B 1 224 ? -13.094 -23.891 -2.188 1 71.62 224 CYS B CA 1
ATOM 5218 C C . CYS B 1 224 ? -12.711 -23.078 -0.958 1 71.62 224 CYS B C 1
ATOM 5220 O O . CYS B 1 224 ? -11.531 -23 -0.606 1 71.62 224 CYS B O 1
ATOM 5222 N N . ASP B 1 225 ? -13.633 -22.484 -0.253 1 75.06 225 ASP B N 1
ATOM 5223 C CA . ASP B 1 225 ? -13.32 -21.625 0.887 1 75.06 225 ASP B CA 1
ATOM 5224 C C . ASP B 1 225 ? -13.961 -22.156 2.168 1 75.06 225 ASP B C 1
ATOM 5226 O O . ASP B 1 225 ? -14.562 -21.406 2.93 1 75.06 225 ASP B O 1
ATOM 5230 N N . GLN B 1 226 ? -13.828 -23.453 2.34 1 72.81 226 GLN B N 1
ATOM 5231 C CA . GLN B 1 226 ? -14.453 -24.078 3.492 1 72.81 226 GLN B CA 1
ATOM 5232 C C . GLN B 1 226 ? -13.758 -23.672 4.789 1 72.81 226 GLN B C 1
ATOM 5234 O O . GLN B 1 226 ? -14.406 -23.547 5.832 1 72.81 226 GLN B O 1
ATOM 5239 N N . GLU B 1 227 ? -12.445 -23.453 4.715 1 76.19 227 GLU B N 1
ATOM 5240 C CA . GLU B 1 227 ? -11.695 -23.141 5.93 1 76.19 227 GLU B CA 1
ATOM 5241 C C . GLU B 1 227 ? -11.562 -21.625 6.129 1 76.19 227 GLU B C 1
ATOM 5243 O O . GLU B 1 227 ? -11.039 -21.172 7.148 1 76.19 227 GLU B O 1
ATOM 5248 N N . GLY B 1 228 ? -12.047 -20.938 5.203 1 80.88 228 GLY B N 1
ATOM 5249 C CA . GLY B 1 228 ? -12.094 -19.5 5.352 1 80.88 228 GLY B CA 1
ATOM 5250 C C . GLY B 1 228 ? -10.906 -18.797 4.734 1 80.88 228 GLY B C 1
ATOM 5251 O O . GLY B 1 228 ? -9.797 -19.344 4.707 1 80.88 228 GLY B O 1
ATOM 5252 N N . CYS B 1 229 ? -11.141 -17.641 4.234 1 86.75 229 CYS B N 1
ATOM 5253 C CA . CYS B 1 229 ? -10.203 -16.656 3.688 1 86.75 229 CYS B CA 1
ATOM 5254 C C . CYS B 1 229 ? -9.375 -17.266 2.566 1 86.75 229 CYS B C 1
ATOM 5256 O O . CYS B 1 229 ? -8.156 -17.094 2.523 1 86.75 229 CYS B O 1
ATOM 5258 N N . ASN B 1 230 ? -9.938 -18.031 1.778 1 87.75 230 ASN B N 1
ATOM 5259 C CA . ASN B 1 230 ? -9.305 -18.594 0.592 1 87.75 230 ASN B CA 1
ATOM 5260 C C . ASN B 1 230 ? -8.758 -17.5 -0.323 1 87.75 230 ASN B C 1
ATOM 5262 O O . ASN B 1 230 ? -7.957 -17.781 -1.218 1 87.75 230 ASN B O 1
ATOM 5266 N N . LEU B 1 231 ? -9.156 -16.297 0.009 1 90.5 231 LEU B N 1
ATOM 5267 C CA . LEU B 1 231 ? -8.648 -15.133 -0.727 1 90.5 231 LEU B CA 1
ATOM 5268 C C . LEU B 1 231 ? -7.125 -15.086 -0.687 1 90.5 231 LEU B C 1
ATOM 5270 O O . LEU B 1 231 ? -6.484 -14.727 -1.678 1 90.5 231 LEU B O 1
ATOM 5274 N N . ILE B 1 232 ? -6.539 -15.523 0.365 1 94.31 232 ILE B N 1
ATOM 5275 C CA . ILE B 1 232 ? -5.09 -15.492 0.532 1 94.31 232 ILE B CA 1
ATOM 5276 C C . ILE B 1 232 ? -4.449 -16.594 -0.297 1 94.31 232 ILE B C 1
ATOM 5278 O O . ILE B 1 232 ? -3.533 -16.344 -1.085 1 94.31 232 ILE B O 1
ATOM 5282 N N . SER B 1 233 ? -4.953 -17.797 -0.255 1 92.06 233 SER B N 1
ATOM 5283 C CA . SER B 1 233 ? -4.336 -18.953 -0.909 1 92.06 233 SER B CA 1
ATOM 5284 C C . SER B 1 233 ? -4.699 -19 -2.389 1 92.06 233 SER B C 1
ATOM 5286 O O . SER B 1 233 ? -3.988 -19.625 -3.186 1 92.06 233 SER B O 1
ATOM 5288 N N . ASP B 1 234 ? -5.711 -18.328 -2.756 1 87.31 234 ASP B N 1
ATOM 5289 C CA . ASP B 1 234 ? -6.184 -18.422 -4.133 1 87.31 234 ASP B CA 1
ATOM 5290 C C . ASP B 1 234 ? -5.766 -17.188 -4.941 1 87.31 234 ASP B C 1
ATOM 5292 O O . ASP B 1 234 ? -5.359 -17.312 -6.102 1 87.31 234 ASP B O 1
ATOM 5296 N N . MET B 1 235 ? -5.879 -16.078 -4.328 1 87.69 235 MET B N 1
ATOM 5297 C CA . MET B 1 235 ? -5.645 -14.859 -5.09 1 87.69 235 MET B CA 1
ATOM 5298 C C . MET B 1 235 ? -4.332 -14.203 -4.68 1 87.69 235 MET B C 1
ATOM 5300 O O . MET B 1 235 ? -3.461 -13.969 -5.523 1 87.69 235 MET B O 1
ATOM 5304 N N . ALA B 1 236 ? -4.141 -14.055 -3.406 1 92.62 236 ALA B N 1
ATOM 5305 C CA . ALA B 1 236 ? -2.945 -13.352 -2.945 1 92.62 236 ALA B CA 1
ATOM 5306 C C . ALA B 1 236 ? -1.692 -14.188 -3.191 1 92.62 236 ALA B C 1
ATOM 5308 O O . ALA B 1 236 ? -0.574 -13.672 -3.125 1 92.62 236 ALA B O 1
ATOM 5309 N N . ILE B 1 237 ? -1.854 -15.414 -3.486 1 93.94 237 ILE B N 1
ATOM 5310 C CA . ILE B 1 237 ? -0.724 -16.312 -3.723 1 93.94 237 ILE B CA 1
ATOM 5311 C C . ILE B 1 237 ? 0.14 -15.758 -4.855 1 93.94 237 ILE B C 1
ATOM 5313 O O . ILE B 1 237 ? 1.364 -15.906 -4.84 1 93.94 237 ILE B O 1
ATOM 5317 N N . HIS B 1 238 ? -0.449 -15.125 -5.84 1 90.56 238 HIS B N 1
ATOM 5318 C CA . HIS B 1 238 ? 0.313 -14.531 -6.938 1 90.56 238 HIS B CA 1
ATOM 5319 C C . HIS B 1 238 ? 1.234 -13.43 -6.434 1 90.56 238 HIS B C 1
ATOM 5321 O O . HIS B 1 238 ? 2.395 -13.344 -6.844 1 90.56 238 HIS B O 1
ATOM 5327 N N . ASP B 1 239 ? 0.737 -12.633 -5.57 1 90.88 239 ASP B N 1
ATOM 5328 C CA . ASP B 1 239 ? 1.524 -11.547 -4.984 1 90.88 239 ASP B CA 1
ATOM 5329 C C . ASP B 1 239 ? 2.584 -12.094 -4.031 1 90.88 239 ASP B C 1
ATOM 5331 O O . ASP B 1 239 ? 3.725 -11.625 -4.023 1 90.88 239 ASP B O 1
ATOM 5335 N N . ILE B 1 240 ? 2.158 -13.039 -3.268 1 96.56 240 ILE B N 1
ATOM 5336 C CA . ILE B 1 240 ? 3.082 -13.656 -2.324 1 96.56 240 ILE B CA 1
ATOM 5337 C C . ILE B 1 240 ? 4.23 -14.32 -3.086 1 96.56 240 ILE B C 1
ATOM 5339 O O . ILE B 1 240 ? 5.395 -14.18 -2.711 1 96.56 240 ILE B O 1
ATOM 5343 N N . ASP B 1 241 ? 3.904 -15 -4.156 1 95.88 241 ASP B N 1
ATOM 5344 C CA . ASP B 1 241 ? 4.934 -15.617 -4.984 1 95.88 241 ASP B CA 1
ATOM 5345 C C . ASP B 1 241 ? 5.887 -14.57 -5.551 1 95.88 241 ASP B C 1
ATOM 5347 O O . ASP B 1 241 ? 7.102 -14.781 -5.586 1 95.88 241 ASP B O 1
ATOM 5351 N N . THR B 1 242 ? 5.344 -13.484 -6.004 1 91.94 242 THR B N 1
ATOM 5352 C CA . THR B 1 242 ? 6.168 -12.398 -6.52 1 91.94 242 THR B CA 1
ATOM 5353 C C . THR B 1 242 ? 7.117 -11.883 -5.441 1 91.94 242 THR B C 1
ATOM 5355 O O . THR B 1 242 ? 8.305 -11.664 -5.703 1 91.94 242 THR B O 1
ATOM 5358 N N . LEU B 1 243 ? 6.602 -11.719 -4.273 1 92.94 243 LEU B N 1
ATOM 5359 C CA . LEU B 1 243 ? 7.414 -11.281 -3.145 1 92.94 243 LEU B CA 1
ATOM 5360 C C . LEU B 1 243 ? 8.539 -12.266 -2.863 1 92.94 243 LEU B C 1
ATOM 5362 O O . LEU B 1 243 ? 9.695 -11.867 -2.682 1 92.94 243 LEU B O 1
ATOM 5366 N N . VAL B 1 244 ? 8.203 -13.508 -2.863 1 97.44 244 VAL B N 1
ATOM 5367 C CA . VAL B 1 244 ? 9.172 -14.57 -2.611 1 97.44 244 VAL B CA 1
ATOM 5368 C C . VAL B 1 244 ? 10.242 -14.57 -3.705 1 97.44 244 VAL B C 1
ATOM 5370 O O . VAL B 1 244 ? 11.43 -14.719 -3.422 1 97.44 244 VAL B O 1
ATOM 5373 N N . TRP B 1 245 ? 9.75 -14.398 -4.918 1 94.81 245 TRP B N 1
ATOM 5374 C CA . TRP B 1 245 ? 10.648 -14.367 -6.066 1 94.81 245 TRP B CA 1
ATOM 5375 C C . TRP B 1 245 ? 11.625 -13.195 -5.961 1 94.81 245 TRP B C 1
ATOM 5377 O O . TRP B 1 245 ? 12.836 -13.383 -6.09 1 94.81 245 TRP B O 1
ATOM 5387 N N . LEU B 1 246 ? 11.156 -12.039 -5.605 1 90.44 246 LEU B N 1
ATOM 5388 C CA . LEU B 1 246 ? 11.977 -10.836 -5.492 1 90.44 246 LEU B CA 1
ATOM 5389 C C . LEU B 1 246 ? 12.969 -10.961 -4.34 1 90.44 246 LEU B C 1
ATOM 5391 O O . LEU B 1 246 ? 14.109 -10.5 -4.441 1 90.44 246 LEU B O 1
ATOM 5395 N N . THR B 1 247 ? 12.555 -11.594 -3.277 1 94.06 247 THR B N 1
ATOM 5396 C CA . THR B 1 247 ? 13.391 -11.672 -2.084 1 94.06 247 THR B CA 1
ATOM 5397 C C . THR B 1 247 ? 14.227 -12.945 -2.092 1 94.06 247 THR B C 1
ATOM 5399 O O . THR B 1 247 ? 14.898 -13.258 -1.107 1 94.06 247 THR B O 1
ATOM 5402 N N . LYS B 1 248 ? 14.117 -13.734 -3.17 1 95.31 248 LYS B N 1
ATOM 5403 C CA . LYS B 1 248 ? 14.867 -14.977 -3.328 1 95.31 248 LYS B CA 1
ATOM 5404 C C . LYS B 1 248 ? 14.625 -15.914 -2.148 1 95.31 248 LYS B C 1
ATOM 5406 O O . LYS B 1 248 ? 15.578 -16.422 -1.551 1 95.31 248 LYS B O 1
ATOM 5411 N N . ALA B 1 249 ? 13.328 -16 -1.745 1 96.88 249 ALA B N 1
ATOM 5412 C CA . ALA B 1 249 ? 12.805 -16.953 -0.76 1 96.88 249 ALA B CA 1
ATOM 5413 C C . ALA B 1 249 ? 13.328 -16.625 0.636 1 96.88 249 ALA B C 1
ATOM 5415 O O . ALA B 1 249 ? 13.516 -17.531 1.457 1 96.88 249 ALA B O 1
ATOM 5416 N N . GLU B 1 250 ? 13.664 -15.359 0.909 1 97.06 250 GLU B N 1
ATOM 5417 C CA . GLU B 1 250 ? 13.953 -14.961 2.285 1 97.06 250 GLU B CA 1
ATOM 5418 C C . GLU B 1 250 ? 12.75 -15.195 3.191 1 97.06 250 GLU B C 1
ATOM 5420 O O . GLU B 1 250 ? 11.617 -14.883 2.822 1 97.06 250 GLU B O 1
ATOM 5425 N N . GLN B 1 251 ? 13.016 -15.836 4.309 1 98.06 251 GLN B N 1
ATOM 5426 C CA . GLN B 1 251 ? 11.93 -16.016 5.266 1 98.06 251 GLN B CA 1
ATOM 5427 C C . GLN B 1 251 ? 11.586 -14.703 5.961 1 98.06 251 GLN B C 1
ATOM 5429 O O . GLN B 1 251 ? 12.461 -14.031 6.508 1 98.06 251 GLN B O 1
ATOM 5434 N N . PRO B 1 252 ? 10.367 -14.281 5.938 1 98.19 252 PRO B N 1
ATOM 5435 C CA . PRO B 1 252 ? 9.992 -13.078 6.68 1 98.19 252 PRO B CA 1
ATOM 5436 C C . PRO B 1 252 ? 10.148 -13.242 8.188 1 98.19 252 PRO B C 1
ATOM 5438 O O . PRO B 1 252 ? 10.172 -14.367 8.695 1 98.19 252 PRO B O 1
ATOM 5441 N N . GLU B 1 253 ? 10.25 -12.094 8.852 1 98.25 253 GLU B N 1
ATOM 5442 C CA . GLU B 1 253 ? 10.227 -12.062 10.312 1 98.25 253 GLU B CA 1
ATOM 5443 C C . GLU B 1 253 ? 8.805 -12.227 10.844 1 98.25 253 GLU B C 1
ATOM 5445 O O . GLU B 1 253 ? 8.578 -12.93 11.828 1 98.25 253 GLU B O 1
ATOM 5450 N N . SER B 1 254 ? 7.883 -11.578 10.18 1 98.5 254 SER B N 1
ATOM 5451 C CA . SER B 1 254 ? 6.508 -11.602 10.656 1 98.5 254 SER B CA 1
ATOM 5452 C C . SER B 1 254 ? 5.52 -11.305 9.531 1 98.5 254 SER B C 1
ATOM 5454 O O . SER B 1 254 ? 5.914 -10.805 8.477 1 98.5 254 SER B O 1
ATOM 5456 N N . VAL B 1 255 ? 4.285 -11.711 9.773 1 98.62 255 VAL B N 1
ATOM 5457 C CA . VAL B 1 255 ? 3.172 -11.383 8.891 1 98.62 255 VAL B CA 1
ATOM 5458 C C . VAL B 1 255 ? 1.951 -10.984 9.719 1 98.62 255 VAL B C 1
ATOM 5460 O O . VAL B 1 255 ? 1.689 -11.578 10.773 1 98.62 255 VAL B O 1
ATOM 5463 N N . PHE B 1 256 ? 1.229 -9.953 9.297 1 98.69 256 PHE B N 1
ATOM 5464 C CA . PHE B 1 256 ? -0.026 -9.508 9.891 1 98.69 256 PHE B CA 1
ATOM 5465 C C . PHE B 1 256 ? -1.092 -9.305 8.82 1 98.69 256 PHE B C 1
ATOM 5467 O O . PHE B 1 256 ? -0.82 -8.727 7.766 1 98.69 256 PHE B O 1
ATOM 5474 N N . VAL B 1 257 ? -2.32 -9.828 9.164 1 98.12 257 VAL B N 1
ATOM 5475 C CA . VAL B 1 257 ? -3.375 -9.828 8.156 1 98.12 257 VAL B CA 1
ATOM 5476 C C . VAL B 1 257 ? -4.621 -9.141 8.711 1 98.12 257 VAL B C 1
ATOM 5478 O O . VAL B 1 257 ? -5.004 -9.375 9.859 1 98.12 257 VAL B O 1
ATOM 5481 N N . GLN B 1 258 ? -5.184 -8.234 7.906 1 97.12 258 GLN B N 1
ATOM 5482 C CA . GLN B 1 258 ? -6.512 -7.676 8.133 1 97.12 258 GLN B CA 1
ATOM 5483 C C . GLN B 1 258 ? -7.43 -7.938 6.945 1 97.12 258 GLN B C 1
ATOM 5485 O O . GLN B 1 258 ? -6.996 -7.871 5.793 1 97.12 258 GLN B O 1
ATOM 5490 N N . THR B 1 259 ? -8.719 -8.266 7.27 1 95.81 259 THR B N 1
ATOM 5491 C CA . THR B 1 259 ? -9.68 -8.547 6.211 1 95.81 259 THR B CA 1
ATOM 5492 C C . THR B 1 259 ? -11.016 -7.867 6.496 1 95.81 259 THR B C 1
ATOM 5494 O O . THR B 1 259 ? -11.219 -7.32 7.582 1 95.81 259 THR B O 1
ATOM 5497 N N . HIS B 1 260 ? -11.836 -7.801 5.473 1 93.12 260 HIS B N 1
ATOM 5498 C CA . HIS B 1 260 ? -13.219 -7.379 5.621 1 93.12 260 HIS B CA 1
ATOM 5499 C C . HIS B 1 260 ? -14.094 -7.957 4.508 1 93.12 260 HIS B C 1
ATOM 5501 O O . HIS B 1 260 ? -13.609 -8.211 3.404 1 93.12 260 HIS B O 1
ATOM 5507 N N . ILE B 1 261 ? -15.328 -8.219 4.848 1 92 261 ILE B N 1
ATOM 5508 C CA . ILE B 1 261 ? -16.328 -8.641 3.871 1 92 261 ILE B CA 1
ATOM 5509 C C . ILE B 1 261 ? -17.219 -7.449 3.494 1 92 261 ILE B C 1
ATOM 5511 O O . ILE B 1 261 ? -18.031 -6.996 4.297 1 92 261 ILE B O 1
ATOM 5515 N N . HIS B 1 262 ? -17.062 -6.945 2.293 1 85.56 262 HIS B N 1
ATOM 5516 C CA . HIS B 1 262 ? -17.812 -5.766 1.86 1 85.56 262 HIS B CA 1
ATOM 5517 C C . HIS B 1 262 ? -19.094 -6.156 1.127 1 85.56 262 HIS B C 1
ATOM 5519 O O . HIS B 1 262 ? -20.141 -5.566 1.354 1 85.56 262 HIS B O 1
ATOM 5525 N N . HIS B 1 263 ? -18.953 -7.086 0.242 1 81.88 263 HIS B N 1
ATOM 5526 C CA . HIS B 1 263 ? -20.078 -7.441 -0.613 1 81.88 263 HIS B CA 1
ATOM 5527 C C . HIS B 1 263 ? -21.156 -8.18 0.173 1 81.88 263 HIS B C 1
ATOM 5529 O O . HIS B 1 263 ? -20.875 -9.141 0.884 1 81.88 263 HIS B O 1
ATOM 5535 N N . PRO B 1 264 ? -22.297 -7.797 -0.107 1 83.31 264 PRO B N 1
ATOM 5536 C CA . PRO B 1 264 ? -23.391 -8.406 0.66 1 83.31 264 PRO B CA 1
ATOM 5537 C C . PRO B 1 264 ? -23.516 -9.914 0.417 1 83.31 264 PRO B C 1
ATOM 5539 O O . PRO B 1 264 ? -23.797 -10.672 1.347 1 83.31 264 PRO B O 1
ATOM 5542 N N . ASP B 1 265 ? -23.281 -10.344 -0.758 1 79.75 265 ASP B N 1
ATOM 5543 C CA . ASP B 1 265 ? -23.391 -11.766 -1.096 1 79.75 265 ASP B CA 1
ATOM 5544 C C . ASP B 1 265 ? -22.344 -12.594 -0.369 1 79.75 265 ASP B C 1
ATOM 5546 O O . ASP B 1 265 ? -22.531 -13.789 -0.136 1 79.75 265 ASP B O 1
ATOM 5550 N N . MET B 1 266 ? -21.297 -11.977 -0.019 1 85.62 266 MET B N 1
ATOM 5551 C CA . MET B 1 266 ? -20.203 -12.68 0.626 1 85.62 266 MET B CA 1
ATOM 5552 C C . MET B 1 266 ? -20.406 -12.766 2.133 1 85.62 266 MET B C 1
ATOM 5554 O O . MET B 1 266 ? -19.828 -13.625 2.801 1 85.62 266 MET B O 1
ATOM 5558 N N . VAL B 1 267 ? -21.188 -11.898 2.586 1 84.19 267 VAL B N 1
ATOM 5559 C CA . VAL B 1 267 ? -21.438 -11.828 4.023 1 84.19 267 VAL B CA 1
ATOM 5560 C C . VAL B 1 267 ? -22.078 -13.125 4.508 1 84.19 267 VAL B C 1
ATOM 5562 O O . VAL B 1 267 ? -21.703 -13.656 5.551 1 84.19 267 VAL B O 1
ATOM 5565 N N . ALA B 1 268 ? -22.938 -13.648 3.703 1 81.88 268 ALA B N 1
ATOM 5566 C CA . ALA B 1 268 ? -23.688 -14.836 4.109 1 81.88 268 ALA B CA 1
ATOM 5567 C C . ALA B 1 268 ? -22.766 -16.031 4.297 1 81.88 268 ALA B C 1
ATOM 5569 O O . ALA B 1 268 ? -22.984 -16.859 5.188 1 81.88 268 ALA B O 1
ATOM 5570 N N . GLY B 1 269 ? -21.719 -16.188 3.547 1 82.62 269 GLY B N 1
ATOM 5571 C CA . GLY B 1 269 ? -20.812 -17.328 3.625 1 82.62 269 GLY B CA 1
ATOM 5572 C C . GLY B 1 269 ? -19.594 -17.062 4.48 1 82.62 269 GLY B C 1
ATOM 5573 O O . GLY B 1 269 ? -18.828 -17.984 4.77 1 82.62 269 GLY B O 1
ATOM 5574 N N . GLY B 1 270 ? -19.469 -15.75 4.848 1 86.56 270 GLY B N 1
ATOM 5575 C CA . GLY B 1 270 ? -18.281 -15.391 5.609 1 86.56 270 GLY B CA 1
ATOM 5576 C C . GLY B 1 270 ? -17.016 -15.414 4.781 1 86.56 270 GLY B C 1
ATOM 5577 O O . GLY B 1 270 ? -15.953 -15.812 5.27 1 86.56 270 GLY B O 1
ATOM 5578 N N . TRP B 1 271 ? -17.141 -15.086 3.492 1 87.94 271 TRP B N 1
ATOM 5579 C CA . TRP B 1 271 ? -16 -15.125 2.58 1 87.94 271 TRP B CA 1
ATOM 5580 C C . TRP B 1 271 ? -15.367 -13.742 2.447 1 87.94 271 TRP B C 1
ATOM 5582 O O . TRP B 1 271 ? -15.953 -12.836 1.858 1 87.94 271 TRP B O 1
ATOM 5592 N N . GLU B 1 272 ? -14.172 -13.688 2.969 1 91.56 272 GLU B N 1
ATOM 5593 C CA . GLU B 1 272 ? -13.445 -12.422 2.871 1 91.56 272 GLU B CA 1
ATOM 5594 C C . GLU B 1 272 ? -13.289 -11.984 1.417 1 91.56 272 GLU B C 1
ATOM 5596 O O . GLU B 1 272 ? -13.016 -12.812 0.542 1 91.56 272 GLU B O 1
ATOM 5601 N N . ASP B 1 273 ? -13.562 -10.719 1.182 1 88.31 273 ASP B N 1
ATOM 5602 C CA . ASP B 1 273 ? -13.398 -10.266 -0.197 1 88.31 273 ASP B CA 1
ATOM 5603 C C . ASP B 1 273 ? -12.391 -9.117 -0.285 1 88.31 273 ASP B C 1
ATOM 5605 O O . ASP B 1 273 ? -12.133 -8.602 -1.37 1 88.31 273 ASP B O 1
ATOM 5609 N N . ALA B 1 274 ? -11.852 -8.711 0.872 1 89.62 274 ALA B N 1
ATOM 5610 C CA . ALA B 1 274 ? -10.75 -7.758 0.916 1 89.62 274 ALA B CA 1
ATOM 5611 C C . ALA B 1 274 ? -9.719 -8.156 1.971 1 89.62 274 ALA B C 1
ATOM 5613 O O . ALA B 1 274 ? -10.078 -8.484 3.105 1 89.62 274 ALA B O 1
ATOM 5614 N N . VAL B 1 275 ? -8.469 -8.141 1.543 1 94.62 275 VAL B N 1
ATOM 5615 C CA . VAL B 1 275 ? -7.402 -8.508 2.477 1 94.62 275 VAL B CA 1
ATOM 5616 C C . VAL B 1 275 ? -6.219 -7.555 2.305 1 94.62 275 VAL B C 1
ATOM 5618 O O . VAL B 1 275 ? -5.879 -7.172 1.183 1 94.62 275 VAL B O 1
ATOM 5621 N N . MET B 1 276 ? -5.664 -7.152 3.426 1 95.06 276 MET B N 1
ATOM 5622 C CA . MET B 1 276 ? -4.367 -6.484 3.463 1 95.06 276 MET B CA 1
ATOM 5623 C C . MET B 1 276 ? -3.402 -7.215 4.395 1 95.06 276 MET B C 1
ATOM 5625 O O . MET B 1 276 ? -3.762 -7.559 5.52 1 95.06 276 MET B O 1
ATOM 5629 N N . MET B 1 277 ? -2.213 -7.461 3.875 1 97.5 277 MET B N 1
ATOM 5630 C CA . MET B 1 277 ? -1.197 -8.141 4.676 1 97.5 277 MET B CA 1
ATOM 5631 C C . MET B 1 277 ? 0.092 -7.328 4.723 1 97.5 277 MET B C 1
ATOM 5633 O O . MET B 1 277 ? 0.481 -6.715 3.727 1 97.5 277 MET B O 1
ATOM 5637 N N . MET B 1 278 ? 0.688 -7.336 5.848 1 97.94 278 MET B N 1
ATOM 5638 C CA . MET B 1 278 ? 1.977 -6.68 6.055 1 97.94 278 MET B CA 1
ATOM 5639 C C . MET B 1 278 ? 3.037 -7.691 6.48 1 97.94 278 MET B C 1
ATOM 5641 O O . MET B 1 278 ? 2.83 -8.453 7.422 1 97.94 278 MET B O 1
ATOM 5645 N N . LEU B 1 279 ? 4.113 -7.711 5.691 1 98.12 279 LEU B N 1
ATOM 5646 C CA . LEU B 1 279 ? 5.227 -8.594 6.023 1 98.12 279 LEU B CA 1
ATOM 5647 C C . LEU B 1 279 ? 6.484 -7.785 6.336 1 98.12 279 LEU B C 1
ATOM 5649 O O . LEU B 1 279 ? 6.746 -6.766 5.695 1 98.12 279 LEU B O 1
ATOM 5653 N N . LYS B 1 280 ? 7.262 -8.281 7.27 1 98.12 280 LYS B N 1
ATOM 5654 C CA . LYS B 1 280 ? 8.562 -7.711 7.621 1 98.12 280 LYS B CA 1
ATOM 5655 C C . LYS B 1 280 ? 9.68 -8.727 7.395 1 98.12 280 LYS B C 1
ATOM 5657 O O . LYS B 1 280 ? 9.555 -9.891 7.766 1 98.12 280 LYS B O 1
ATOM 5662 N N . TYR B 1 281 ? 10.703 -8.25 6.727 1 96.94 281 TYR B N 1
ATOM 5663 C CA . TYR B 1 281 ? 11.867 -9.094 6.504 1 96.94 281 TYR B CA 1
ATOM 5664 C C . TYR B 1 281 ? 13.047 -8.633 7.352 1 96.94 281 TYR B C 1
ATOM 5666 O O . TYR B 1 281 ? 13.148 -7.449 7.688 1 96.94 281 TYR B O 1
ATOM 5674 N N . THR B 1 282 ? 13.961 -9.5 7.637 1 94.81 282 THR B N 1
ATOM 5675 C CA . THR B 1 282 ? 15.148 -9.188 8.422 1 94.81 282 THR B CA 1
ATOM 5676 C C . THR B 1 282 ? 16.062 -8.219 7.664 1 94.81 282 THR B C 1
ATOM 5678 O O . THR B 1 282 ? 16.781 -7.426 8.273 1 94.81 282 THR B O 1
ATOM 5681 N N . SER B 1 283 ? 15.992 -8.281 6.363 1 91 283 SER B N 1
ATOM 5682 C CA . SER B 1 283 ? 16.797 -7.402 5.512 1 91 283 SER B CA 1
ATOM 5683 C C . SER B 1 283 ? 16.359 -5.949 5.648 1 91 283 SER B C 1
ATOM 5685 O O . SER B 1 283 ? 17.062 -5.039 5.203 1 91 283 SER B O 1
ATOM 5687 N N . GLY B 1 284 ? 15.211 -5.746 6.254 1 92.12 284 GLY B N 1
ATOM 5688 C CA . GLY B 1 284 ? 14.711 -4.395 6.438 1 92.12 284 GLY B CA 1
ATOM 5689 C C . GLY B 1 284 ? 13.516 -4.078 5.559 1 92.12 284 GLY B C 1
ATOM 5690 O O . GLY B 1 284 ? 12.82 -3.088 5.777 1 92.12 284 GLY B O 1
ATOM 5691 N N . ILE B 1 285 ? 13.242 -4.969 4.641 1 91.81 285 ILE B N 1
ATOM 5692 C CA . ILE B 1 285 ? 12.117 -4.77 3.73 1 91.81 285 ILE B CA 1
ATOM 5693 C C . ILE B 1 285 ? 10.805 -4.91 4.496 1 91.81 285 ILE B C 1
ATOM 5695 O O . ILE B 1 285 ? 10.656 -5.805 5.332 1 91.81 285 ILE B O 1
ATOM 5699 N N . ILE B 1 286 ? 9.906 -3.971 4.34 1 94.62 286 ILE B N 1
ATOM 5700 C CA . ILE B 1 286 ? 8.516 -4.102 4.762 1 94.62 286 ILE B CA 1
ATOM 5701 C C . ILE B 1 286 ? 7.605 -4.156 3.539 1 94.62 286 ILE B C 1
ATOM 5703 O O . ILE B 1 286 ? 7.664 -3.281 2.672 1 94.62 286 ILE B O 1
ATOM 5707 N N . ALA B 1 287 ? 6.836 -5.219 3.463 1 93.88 287 ALA B N 1
ATOM 5708 C CA . ALA B 1 287 ? 5.984 -5.418 2.293 1 93.88 287 ALA B CA 1
ATOM 5709 C C . ALA B 1 287 ? 4.508 -5.328 2.67 1 93.88 287 ALA B C 1
ATOM 5711 O O . ALA B 1 287 ? 4.121 -5.695 3.781 1 93.88 287 ALA B O 1
ATOM 5712 N N . CYS B 1 288 ? 3.744 -4.793 1.768 1 92.62 288 CYS B N 1
ATOM 5713 C CA . CYS B 1 288 ? 2.293 -4.73 1.901 1 92.62 288 CYS B CA 1
ATOM 5714 C C . CYS B 1 288 ? 1.606 -5.305 0.668 1 92.62 288 CYS B C 1
ATOM 5716 O O . CYS B 1 288 ? 1.918 -4.914 -0.459 1 92.62 288 CYS B O 1
ATOM 5718 N N . ILE B 1 289 ? 0.727 -6.246 0.876 1 92.56 289 ILE B N 1
ATOM 5719 C CA . ILE B 1 289 ? -0.092 -6.832 -0.179 1 92.56 289 ILE B CA 1
ATOM 5720 C C . ILE B 1 289 ? -1.565 -6.523 0.078 1 92.56 289 ILE B C 1
ATOM 5722 O O . ILE B 1 289 ? -2.066 -6.734 1.186 1 92.56 289 ILE B O 1
ATOM 5726 N N . ASP B 1 290 ? -2.23 -5.957 -0.868 1 88.44 290 ASP B N 1
ATOM 5727 C CA . ASP B 1 290 ? -3.674 -5.809 -0.725 1 88.44 290 ASP B CA 1
ATOM 5728 C C . ASP B 1 290 ? -4.406 -6.348 -1.951 1 88.44 290 ASP B C 1
ATOM 5730 O O . ASP B 1 290 ? -3.994 -6.098 -3.086 1 88.44 290 ASP B O 1
ATOM 5734 N N . VAL B 1 291 ? -5.449 -7.148 -1.725 1 86.62 291 VAL B N 1
ATOM 5735 C CA . VAL B 1 291 ? -6.203 -7.809 -2.787 1 86.62 291 VAL B CA 1
ATOM 5736 C C . VAL B 1 291 ? -7.699 -7.664 -2.523 1 86.62 291 VAL B C 1
ATOM 5738 O O . VAL B 1 291 ? -8.141 -7.684 -1.37 1 86.62 291 VAL B O 1
ATOM 5741 N N . VAL B 1 292 ? -8.469 -7.418 -3.617 1 81.5 292 VAL B N 1
ATOM 5742 C CA . VAL B 1 292 ? -9.922 -7.379 -3.551 1 81.5 292 VAL B CA 1
ATOM 5743 C C . VAL B 1 292 ? -10.516 -8.289 -4.625 1 81.5 292 VAL B C 1
ATOM 5745 O O . VAL B 1 292 ? -10.07 -8.273 -5.777 1 81.5 292 VAL B O 1
ATOM 5748 N N . ARG B 1 293 ? -11.484 -9.125 -4.316 1 77.12 293 ARG B N 1
ATOM 5749 C CA . ARG B 1 293 ? -12.102 -10.07 -5.242 1 77.12 293 ARG B CA 1
ATOM 5750 C C . ARG B 1 293 ? -12.977 -9.352 -6.258 1 77.12 293 ARG B C 1
ATOM 5752 O O . ARG B 1 293 ? -13.234 -9.875 -7.348 1 77.12 293 ARG B O 1
ATOM 5759 N N . GLU B 1 294 ? -13.609 -8.297 -5.918 1 62 294 GLU B N 1
ATOM 5760 C CA . GLU B 1 294 ? -14.461 -7.617 -6.891 1 62 294 GLU B CA 1
ATOM 5761 C C . GLU B 1 294 ? -14.18 -6.117 -6.918 1 62 294 GLU B C 1
ATOM 5763 O O . GLU B 1 294 ? -14.297 -5.438 -5.895 1 62 294 GLU B O 1
ATOM 5768 N N . SER B 1 295 ? -13.547 -5.758 -7.957 1 54.56 295 SER B N 1
ATOM 5769 C CA . SER B 1 295 ? -13.398 -4.324 -8.188 1 54.56 295 SER B CA 1
ATOM 5770 C C . SER B 1 295 ? -14.164 -3.883 -9.43 1 54.56 295 SER B C 1
ATOM 5772 O O . SER B 1 295 ? -14.008 -4.465 -10.508 1 54.56 295 SER B O 1
ATOM 5774 N N . LYS B 1 296 ? -15.336 -3.217 -9.125 1 47.5 296 LYS B N 1
ATOM 5775 C CA . LYS B 1 296 ? -16.141 -2.785 -10.266 1 47.5 296 LYS B CA 1
ATOM 5776 C C . LYS B 1 296 ? -15.406 -1.735 -11.094 1 47.5 296 LYS B C 1
ATOM 5778 O O . LYS B 1 296 ? -15.875 -1.349 -12.172 1 47.5 296 LYS B O 1
ATOM 5783 N N . TYR B 1 297 ? -14.312 -1.06 -10.461 1 37 297 TYR B N 1
ATOM 5784 C CA . TYR B 1 297 ? -13.531 -0.039 -11.148 1 37 297 TYR B CA 1
ATOM 5785 C C . TYR B 1 297 ? -12.125 -0.536 -11.445 1 37 297 TYR B C 1
ATOM 5787 O O . TYR B 1 297 ? -11.57 -1.329 -10.68 1 37 297 TYR B O 1
ATOM 5795 N N . GLY B 1 298 ? -11.734 -0.566 -12.727 1 41.25 298 GLY B N 1
ATOM 5796 C CA . GLY B 1 298 ? -10.344 -0.872 -13.023 1 41.25 298 GLY B CA 1
ATOM 5797 C C . GLY B 1 298 ? -10.094 -1.184 -14.484 1 41.25 298 GLY B C 1
ATOM 5798 O O . GLY B 1 298 ? -8.953 -1.403 -14.898 1 41.25 298 GLY B O 1
ATOM 5799 N N . TYR B 1 299 ? -11.125 -1.847 -14.984 1 32.69 299 TYR B N 1
ATOM 5800 C CA . TYR B 1 299 ? -10.57 -2.166 -16.297 1 32.69 299 TYR B CA 1
ATOM 5801 C C . TYR B 1 299 ? -10.195 -0.897 -17.047 1 32.69 299 TYR B C 1
ATOM 5803 O O . TYR B 1 299 ? -10.102 -0.903 -18.281 1 32.69 299 TYR B O 1
ATOM 5811 N N . ASP B 1 300 ? -10.375 0.257 -16.469 1 30.47 300 ASP B N 1
ATOM 5812 C CA . ASP B 1 300 ? -10.031 1.351 -17.359 1 30.47 300 ASP B CA 1
ATOM 5813 C C . ASP B 1 300 ? -8.539 1.357 -17.688 1 30.47 300 ASP B C 1
ATOM 5815 O O . ASP B 1 300 ? -7.711 1.479 -16.781 1 30.47 300 ASP B O 1
ATOM 5819 N N . ILE B 1 301 ? -8.117 0.595 -18.531 1 29.78 301 ILE B N 1
ATOM 5820 C CA . ILE B 1 301 ? -6.918 0.928 -19.297 1 29.78 301 ILE B CA 1
ATOM 5821 C C . ILE B 1 301 ? -6.805 2.443 -19.438 1 29.78 301 ILE B C 1
ATOM 5823 O O . ILE B 1 301 ? -7.691 3.09 -20 1 29.78 301 ILE B O 1
ATOM 5827 N N . ARG B 1 302 ? -6.344 3.057 -18.516 1 29.45 302 ARG B N 1
ATOM 5828 C CA . ARG B 1 302 ? -6.016 4.449 -18.797 1 29.45 302 ARG B CA 1
ATOM 5829 C C . ARG B 1 302 ? -5.57 4.629 -20.25 1 29.45 302 ARG B C 1
ATOM 5831 O O . ARG B 1 302 ? -4.457 4.242 -20.609 1 29.45 302 ARG B O 1
ATOM 5838 N N . VAL B 1 303 ? -6.438 4.438 -21.172 1 27.34 303 VAL B N 1
ATOM 5839 C CA . VAL B 1 303 ? -6.109 5.008 -22.484 1 27.34 303 VAL B CA 1
ATOM 5840 C C . VAL B 1 303 ? -5.711 6.473 -22.328 1 27.34 303 VAL B C 1
ATOM 5842 O O . VAL B 1 303 ? -6.477 7.277 -21.781 1 27.34 303 VAL B O 1
ATOM 5845 N N . GLU B 1 304 ? -4.48 6.699 -21.922 1 27.11 304 GLU B N 1
ATOM 5846 C CA . GLU B 1 304 ? -4.109 8.055 -22.312 1 27.11 304 GLU B CA 1
ATOM 5847 C C . GLU B 1 304 ? -4.93 8.531 -23.5 1 27.11 304 GLU B C 1
ATOM 5849 O O . GLU B 1 304 ? -4.988 7.852 -24.531 1 27.11 304 GLU B O 1
ATOM 5854 N N . ASP B 1 305 ? -5.996 9.188 -23.281 1 26.81 305 ASP B N 1
ATOM 5855 C CA . ASP B 1 305 ? -6.695 9.945 -24.312 1 26.81 305 ASP B CA 1
ATOM 5856 C C . ASP B 1 305 ? -5.707 10.641 -25.25 1 26.81 305 ASP B C 1
ATOM 5858 O O . ASP B 1 305 ? -5.336 11.789 -25.016 1 26.81 305 ASP B O 1
ATOM 5862 N N . ASN B 1 306 ? -4.566 10.219 -25.672 1 26.16 306 ASN B N 1
ATOM 5863 C CA . ASN B 1 306 ? -4.402 10.781 -27.016 1 26.16 306 ASN B CA 1
ATOM 5864 C C . ASN B 1 306 ? -5.629 10.531 -27.875 1 26.16 306 ASN B C 1
ATOM 5866 O O . ASN B 1 306 ? -6.402 9.609 -27.625 1 26.16 306 ASN B O 1
ATOM 5870 N N . THR B 1 307 ? -5.902 11.289 -29.109 1 26.16 307 THR B N 1
ATOM 5871 C CA . THR B 1 307 ? -6.984 11.305 -30.078 1 26.16 307 THR B CA 1
ATOM 5872 C C . THR B 1 307 ? -7.586 9.906 -30.25 1 26.16 307 THR B C 1
ATOM 5874 O O . THR B 1 307 ? -8.805 9.734 -30.141 1 26.16 307 THR B O 1
ATOM 5877 N N . GLU B 1 308 ? -7.082 9.141 -31.344 1 25.39 308 GLU B N 1
ATOM 5878 C CA . GLU B 1 308 ? -7.664 8.094 -32.188 1 25.39 308 GLU B CA 1
ATOM 5879 C C . GLU B 1 308 ? -7.848 6.797 -31.391 1 25.39 308 GLU B C 1
ATOM 5881 O O . GLU B 1 308 ? -8.734 6 -31.703 1 25.39 308 GLU B O 1
ATOM 5886 N N . PHE B 1 309 ? -6.895 6.508 -30.516 1 26.17 309 PHE B N 1
ATOM 5887 C CA . PHE B 1 309 ? -6.91 5.105 -30.109 1 26.17 309 PHE B CA 1
ATOM 5888 C C . PHE B 1 309 ? -7.895 4.883 -28.969 1 26.17 309 PHE B C 1
ATOM 5890 O O . PHE B 1 309 ? -7.953 3.789 -28.406 1 26.17 309 PHE B O 1
ATOM 5897 N N . ASN B 1 310 ? -8.578 5.836 -28.484 1 27.89 310 ASN B N 1
ATOM 5898 C CA . ASN B 1 310 ? -9.594 5.816 -27.438 1 27.89 310 ASN B CA 1
ATOM 5899 C C . ASN B 1 310 ? -10.641 4.738 -27.688 1 27.89 310 ASN B C 1
ATOM 5901 O O . ASN B 1 310 ? -11.172 4.148 -26.75 1 27.89 310 ASN B O 1
ATOM 5905 N N . GLN B 1 311 ? -11.141 4.73 -28.875 1 26.55 311 GLN B N 1
ATOM 5906 C CA . GLN B 1 311 ? -12.281 3.906 -29.266 1 26.55 311 GLN B CA 1
ATOM 5907 C C . GLN B 1 311 ? -11.953 2.42 -29.125 1 26.55 311 GLN B C 1
ATOM 5909 O O . GLN B 1 311 ? -12.844 1.611 -28.844 1 26.55 311 GLN B O 1
ATOM 5914 N N . GLY B 1 312 ? -10.727 2.086 -29.438 1 26.75 312 GLY B N 1
ATOM 5915 C CA . GLY B 1 312 ? -10.406 0.681 -29.641 1 26.75 312 GLY B CA 1
ATOM 5916 C C . GLY B 1 312 ? -10.25 -0.078 -28.328 1 26.75 312 GLY B C 1
ATOM 5917 O O . GLY B 1 312 ? -10.594 -1.259 -28.25 1 26.75 312 GLY B O 1
ATOM 5918 N N . VAL B 1 313 ? -9.672 0.652 -27.359 1 28.88 313 VAL B N 1
ATOM 5919 C CA . VAL B 1 313 ? -9.367 -0.144 -26.172 1 28.88 313 VAL B CA 1
ATOM 5920 C C . VAL B 1 313 ? -10.641 -0.399 -25.375 1 28.88 313 VAL B C 1
ATOM 5922 O O . VAL B 1 313 ? -10.852 -1.501 -24.859 1 28.88 313 VAL B O 1
ATOM 5925 N N . ILE B 1 314 ? -11.523 0.577 -25.266 1 29.5 314 ILE B N 1
ATOM 5926 C CA . ILE B 1 314 ? -12.82 0.363 -24.641 1 29.5 314 ILE B CA 1
ATOM 5927 C C . ILE B 1 314 ? -13.562 -0.763 -25.344 1 29.5 314 ILE B C 1
ATOM 5929 O O . ILE B 1 314 ? -14.234 -1.578 -24.703 1 29.5 314 ILE B O 1
ATOM 5933 N N . GLN B 1 315 ? -13.516 -0.646 -26.672 1 28.11 315 GLN B N 1
ATOM 5934 C CA . GLN B 1 315 ? -14.211 -1.647 -27.469 1 28.11 315 GLN B CA 1
ATOM 5935 C C . GLN B 1 315 ? -13.695 -3.051 -27.156 1 28.11 315 GLN B C 1
ATOM 5937 O O . GLN B 1 315 ? -14.469 -4.016 -27.188 1 28.11 315 GLN B O 1
ATOM 5942 N N . HIS B 1 316 ? -12.406 -3.104 -26.922 1 28.97 316 HIS B N 1
ATOM 5943 C CA . HIS B 1 316 ? -11.859 -4.445 -26.75 1 28.97 316 HIS B CA 1
ATOM 5944 C C . HIS B 1 316 ? -12.281 -5.043 -25.406 1 28.97 316 HIS B C 1
ATOM 5946 O O . HIS B 1 316 ? -12.492 -6.25 -25.297 1 28.97 316 HIS B O 1
ATOM 5952 N N . ILE B 1 317 ? -12.484 -4.176 -24.453 1 31.89 317 ILE B N 1
ATOM 5953 C CA . ILE B 1 317 ? -13 -4.719 -23.203 1 31.89 317 ILE B CA 1
ATOM 5954 C C . ILE B 1 317 ? -14.43 -5.215 -23.406 1 31.89 317 ILE B C 1
ATOM 5956 O O . ILE B 1 317 ? -14.805 -6.277 -22.906 1 31.89 317 ILE B O 1
ATOM 5960 N N . HIS B 1 318 ? -15.172 -4.402 -24.047 1 29.75 318 HIS B N 1
ATOM 5961 C CA . HIS B 1 318 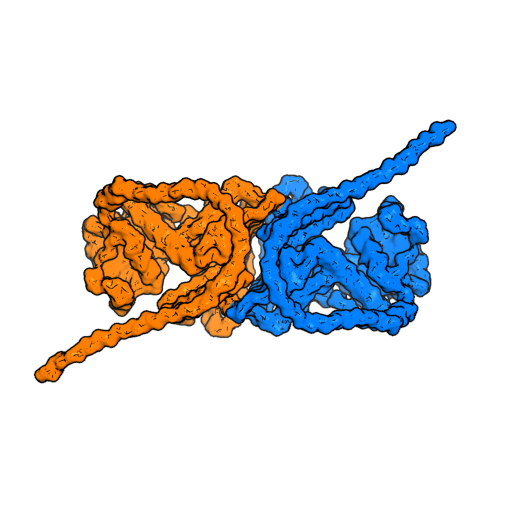? -16.547 -4.824 -24.344 1 29.75 318 HIS B CA 1
ATOM 5962 C C . HIS B 1 318 ? -16.547 -6.09 -25.188 1 29.75 318 HIS B C 1
ATOM 5964 O O . HIS B 1 318 ? -17.453 -6.93 -25.047 1 29.75 318 HIS B O 1
ATOM 5970 N N . SER B 1 319 ? -15.711 -6.086 -26.219 1 29.88 319 SER B N 1
ATOM 5971 C CA . SER B 1 319 ? -15.719 -7.27 -27.062 1 29.88 319 SER B CA 1
ATOM 5972 C C . SER B 1 319 ? -15.258 -8.508 -26.297 1 29.88 319 SER B C 1
ATOM 5974 O O . SER B 1 319 ? -15.617 -9.633 -26.656 1 29.88 319 SER B O 1
ATOM 5976 N N . MET B 1 320 ? -14.344 -8.297 -25.438 1 32.75 320 MET B N 1
ATOM 5977 C CA . MET B 1 320 ? -13.945 -9.469 -24.656 1 32.75 320 MET B CA 1
ATOM 5978 C C . MET B 1 320 ? -15.086 -9.93 -23.75 1 32.75 320 MET B C 1
ATOM 5980 O O . MET B 1 320 ? -15.055 -11.039 -23.219 1 32.75 320 MET B O 1
ATOM 5984 N N . ARG B 1 321 ? -16 -9.07 -23.438 1 34.06 321 ARG B N 1
ATOM 5985 C CA . ARG B 1 321 ? -17.203 -9.453 -22.719 1 34.06 321 ARG B CA 1
ATOM 5986 C C . ARG B 1 321 ? -17.984 -10.523 -23.469 1 34.06 321 ARG B C 1
ATOM 5988 O O . ARG B 1 321 ? -18.922 -11.109 -22.938 1 34.06 321 ARG B O 1
ATOM 5995 N N . LYS B 1 322 ? -17.938 -10.359 -24.734 1 31.83 322 LYS B N 1
ATOM 5996 C CA . LYS B 1 322 ? -18.797 -11.289 -25.453 1 31.83 322 LYS B CA 1
ATOM 5997 C C . LYS B 1 322 ? -18.219 -12.695 -25.484 1 31.83 322 LYS B C 1
ATOM 5999 O O . LYS B 1 322 ? -18.797 -13.609 -26.062 1 31.83 322 LYS B O 1
ATOM 6004 N N . SER B 1 323 ? -16.922 -12.734 -25.453 1 29.03 323 SER B N 1
ATOM 6005 C CA . SER B 1 323 ? -16.625 -14.164 -25.406 1 29.03 323 SER B CA 1
ATOM 6006 C C . SER B 1 323 ? -16.875 -14.719 -24 1 29.03 323 SER B C 1
ATOM 6008 O O . SER B 1 323 ? -16.359 -14.195 -23.016 1 29.03 323 SER B O 1
ATOM 6010 N N . PRO B 1 324 ? -18 -15.312 -23.734 1 34.72 324 PRO B N 1
ATOM 6011 C CA . PRO B 1 324 ? -18.422 -15.891 -22.453 1 34.72 324 PRO B CA 1
ATOM 6012 C C . PRO B 1 324 ? -17.25 -16.391 -21.625 1 34.72 324 PRO B C 1
ATOM 6014 O O . PRO B 1 324 ? -17.297 -16.359 -20.391 1 34.72 324 PRO B O 1
ATOM 6017 N N . PHE B 1 325 ? -16.391 -17.125 -22.281 1 34.03 325 PHE B N 1
ATOM 6018 C CA . PHE B 1 325 ? -15.484 -17.953 -21.5 1 34.03 325 PHE B CA 1
ATOM 6019 C C . PHE B 1 325 ? -14.273 -17.156 -21.031 1 34.03 325 PHE B C 1
ATOM 6021 O O . PHE B 1 325 ? -13.578 -17.562 -20.109 1 34.03 325 PHE B O 1
ATOM 6028 N N . LEU B 1 326 ? -13.891 -16.156 -21.906 1 34.28 326 LEU B N 1
ATOM 6029 C CA . LEU B 1 326 ? -12.648 -15.547 -21.422 1 34.28 326 LEU B CA 1
ATOM 6030 C C . LEU B 1 326 ? -12.945 -14.477 -20.391 1 34.28 326 LEU B C 1
ATOM 6032 O O . LEU B 1 326 ? -13.016 -13.289 -20.719 1 34.28 326 LEU B O 1
ATOM 6036 N N . TYR B 1 327 ? -13.945 -14.719 -19.672 1 34.94 327 TYR B N 1
ATOM 6037 C CA . TYR B 1 327 ? -14.023 -13.852 -18.5 1 34.94 327 TYR B CA 1
ATOM 6038 C C . TYR B 1 327 ? -12.656 -13.672 -17.859 1 34.94 327 TYR B C 1
ATOM 6040 O O . TYR B 1 327 ? -12.266 -14.453 -16.984 1 34.94 327 TYR B O 1
ATOM 6048 N N . HIS B 1 328 ? -11.781 -13.305 -18.797 1 37 328 HIS B N 1
ATOM 6049 C CA . HIS B 1 328 ? -10.461 -13.094 -18.219 1 37 328 HIS B CA 1
ATOM 6050 C C . HIS B 1 328 ? -10.516 -12.07 -17.094 1 37 328 HIS B C 1
ATOM 6052 O O . HIS B 1 328 ? -11.016 -10.953 -17.281 1 37 328 HIS B O 1
ATOM 6058 N N . ARG B 1 329 ? -10.531 -12.641 -15.953 1 41.62 329 ARG B N 1
ATOM 6059 C CA . ARG B 1 329 ? -10.328 -11.875 -14.727 1 41.62 329 ARG B CA 1
ATOM 6060 C C . ARG B 1 329 ? -9.281 -10.781 -14.93 1 41.62 329 ARG B C 1
ATOM 6062 O O . ARG B 1 329 ? -8.141 -11.062 -15.297 1 41.62 329 ARG B O 1
ATOM 6069 N N . MET B 1 330 ? -9.875 -9.773 -15.359 1 40.16 330 MET B N 1
ATOM 6070 C CA . MET B 1 330 ? -8.977 -8.625 -15.469 1 40.16 330 MET B CA 1
ATOM 6071 C C . MET B 1 330 ? -8.422 -8.242 -14.102 1 40.16 330 MET B C 1
ATOM 6073 O O . MET B 1 330 ? -9.172 -8.094 -13.133 1 40.16 330 MET B O 1
ATOM 6077 N N . GLN B 1 331 ? -7.133 -8.672 -13.953 1 41.59 331 GLN B N 1
ATOM 6078 C CA . GLN B 1 331 ? -6.414 -8.297 -12.742 1 41.59 331 GLN B CA 1
ATOM 6079 C C . GLN B 1 331 ? -5.68 -6.969 -12.93 1 41.59 331 GLN B C 1
ATOM 6081 O O . GLN B 1 331 ? -5.066 -6.734 -13.969 1 41.59 331 GLN B O 1
ATOM 6086 N N . ARG B 1 332 ? -6.129 -6.008 -12.188 1 45.97 332 ARG B N 1
ATOM 6087 C CA . ARG B 1 332 ? -5.289 -4.816 -12.117 1 45.97 332 ARG B CA 1
ATOM 6088 C C . ARG B 1 332 ? -4.238 -4.949 -11.023 1 45.97 332 ARG B C 1
ATOM 6090 O O . ARG B 1 332 ? -4.523 -5.48 -9.945 1 45.97 332 ARG B O 1
ATOM 6097 N N . PHE B 1 333 ? -2.969 -4.773 -11.602 1 42.62 333 PHE B N 1
ATOM 6098 C CA . PHE B 1 333 ? -1.903 -4.797 -10.609 1 42.62 333 PHE B CA 1
ATOM 6099 C C . PHE B 1 333 ? -1.163 -3.463 -10.578 1 42.62 333 PHE B C 1
ATOM 6101 O O . PHE B 1 333 ? -0.991 -2.816 -11.609 1 42.62 333 PHE B O 1
ATOM 6108 N N . ASP B 1 334 ? -1.076 -2.895 -9.422 1 52.47 334 ASP B N 1
ATOM 6109 C CA . ASP B 1 334 ? -0.144 -1.799 -9.172 1 52.47 334 ASP B CA 1
ATOM 6110 C C . ASP B 1 334 ? 0.927 -2.203 -8.164 1 52.47 334 ASP B C 1
ATOM 6112 O O . ASP B 1 334 ? 0.624 -2.449 -6.996 1 52.47 334 ASP B O 1
ATOM 6116 N N . TRP B 1 335 ? 2.086 -2.439 -8.805 1 50.06 335 TRP B N 1
ATOM 6117 C CA . TRP B 1 335 ? 3.199 -2.83 -7.945 1 50.06 335 TRP B CA 1
ATOM 6118 C C . TRP B 1 335 ? 4.227 -1.707 -7.84 1 50.06 335 TRP B C 1
ATOM 6120 O O . TRP B 1 335 ? 4.617 -1.12 -8.852 1 50.06 335 TRP B O 1
ATOM 6130 N N . ILE B 1 336 ? 4.445 -1.428 -6.641 1 53.09 336 ILE B N 1
ATOM 6131 C CA . ILE B 1 336 ? 5.434 -0.384 -6.391 1 53.09 336 ILE B CA 1
ATOM 6132 C C . ILE B 1 336 ? 6.523 -0.916 -5.465 1 53.09 336 ILE B C 1
ATOM 6134 O O . ILE B 1 336 ? 6.23 -1.509 -4.426 1 53.09 336 ILE B O 1
ATOM 6138 N N . VAL B 1 337 ? 7.684 -0.888 -5.969 1 44.44 337 VAL B N 1
ATOM 6139 C CA . VAL B 1 337 ? 8.844 -1.185 -5.137 1 44.44 337 VAL B CA 1
ATOM 6140 C C . VAL B 1 337 ? 9.656 0.088 -4.914 1 44.44 337 VAL B C 1
ATOM 6142 O O . VAL B 1 337 ? 10.117 0.713 -5.871 1 44.44 337 VAL B O 1
ATOM 6145 N N . PHE B 1 338 ? 9.742 0.41 -3.635 1 54.62 338 PHE B N 1
ATOM 6146 C CA . PHE B 1 338 ? 10.5 1.599 -3.27 1 54.62 338 PHE B CA 1
ATOM 6147 C C . PHE B 1 338 ? 11.867 1.217 -2.709 1 54.62 338 PHE B C 1
ATOM 6149 O O . PHE B 1 338 ? 11.961 0.384 -1.806 1 54.62 338 PHE B O 1
ATOM 6156 N N . GLY B 1 339 ? 12.883 1.75 -3.381 1 59.06 339 GLY B N 1
ATOM 6157 C CA . GLY B 1 339 ? 14.242 1.681 -2.871 1 59.06 339 GLY B CA 1
ATOM 6158 C C . GLY B 1 339 ? 14.781 3.025 -2.42 1 59.06 339 GLY B C 1
ATOM 6159 O O . GLY B 1 339 ? 14.133 4.055 -2.615 1 59.06 339 GLY B O 1
ATOM 6160 N N . ASP B 1 340 ? 15.883 2.979 -1.655 1 61.53 340 ASP B N 1
ATOM 6161 C CA . ASP B 1 340 ? 16.453 4.211 -1.109 1 61.53 340 ASP B CA 1
ATOM 6162 C C . ASP B 1 340 ? 16.938 5.125 -2.225 1 61.53 340 ASP B C 1
ATOM 6164 O O . ASP B 1 340 ? 17.188 6.316 -1.998 1 61.53 340 ASP B O 1
ATOM 6168 N N . GLN B 1 341 ? 17.094 4.516 -3.49 1 56.28 341 GLN B N 1
ATOM 6169 C CA . GLN B 1 341 ? 17.609 5.332 -4.586 1 56.28 341 GLN B CA 1
ATOM 6170 C C . GLN B 1 341 ? 16.594 5.43 -5.723 1 56.28 341 GLN B C 1
ATOM 6172 O O . GLN B 1 341 ? 16.891 5.98 -6.781 1 56.28 341 GLN B O 1
ATOM 6177 N N . GLY B 1 342 ? 15.5 4.836 -5.527 1 56.66 342 GLY B N 1
ATOM 6178 C CA . GLY B 1 342 ? 14.531 4.875 -6.605 1 56.66 342 GLY B CA 1
ATOM 6179 C C . GLY B 1 342 ? 13.32 4 -6.348 1 56.66 342 GLY B C 1
ATOM 6180 O O . GLY B 1 342 ? 13.133 3.498 -5.234 1 56.66 342 GLY B O 1
ATOM 6181 N N . GLN B 1 343 ? 12.438 4.113 -7.355 1 46.44 343 GLN B N 1
ATOM 6182 C CA . GLN B 1 343 ? 11.219 3.309 -7.27 1 46.44 343 GLN B CA 1
ATOM 6183 C C . GLN B 1 343 ? 10.953 2.578 -8.578 1 46.44 343 GLN B C 1
ATOM 6185 O O . GLN B 1 343 ? 11.297 3.076 -9.656 1 46.44 343 GLN B O 1
ATOM 6190 N N . LEU B 1 344 ? 10.461 1.294 -8.469 1 45.31 344 LEU B N 1
ATOM 6191 C CA . LEU B 1 344 ? 9.953 0.502 -9.586 1 45.31 344 LEU B CA 1
ATOM 6192 C C . LEU B 1 344 ? 8.438 0.376 -9.523 1 45.31 344 LEU B C 1
ATOM 6194 O O . LEU B 1 344 ? 7.867 0.215 -8.438 1 45.31 344 LEU B O 1
ATOM 6198 N N . THR B 1 345 ? 7.773 0.741 -10.594 1 48.53 345 THR B N 1
ATOM 6199 C CA . THR B 1 345 ? 6.324 0.58 -10.656 1 48.53 345 THR B CA 1
ATOM 6200 C C . THR B 1 345 ? 5.93 -0.315 -11.828 1 48.53 345 THR B C 1
ATOM 6202 O O . THR B 1 345 ? 6.461 -0.172 -12.93 1 48.53 345 THR B O 1
ATOM 6205 N N . VAL B 1 346 ? 5.293 -1.458 -11.492 1 43.12 346 VAL B N 1
ATOM 6206 C CA . VAL B 1 346 ? 4.605 -2.248 -12.508 1 43.12 346 VAL B CA 1
ATOM 6207 C C . VAL B 1 346 ? 3.104 -1.972 -12.453 1 43.12 346 VAL B C 1
ATOM 6209 O O . VAL B 1 346 ? 2.498 -2.029 -11.375 1 43.12 346 VAL B O 1
ATOM 6212 N N . GLY B 1 347 ? 2.48 -1.349 -13.359 1 50 347 GLY B N 1
ATOM 6213 C CA . GLY B 1 347 ? 1.059 -1.045 -13.383 1 50 347 GLY B CA 1
ATOM 6214 C C . GLY B 1 347 ? 0.417 -1.273 -14.734 1 50 347 GLY B C 1
ATOM 6215 O O . GLY B 1 347 ? 1.033 -1.86 -15.633 1 50 347 GLY B O 1
ATOM 6216 N N . PRO B 1 348 ? -0.954 -0.956 -14.68 1 42.75 348 PRO B N 1
ATOM 6217 C CA . PRO B 1 348 ? -1.658 -1.228 -15.93 1 42.75 348 PRO B CA 1
ATOM 6218 C C . PRO B 1 348 ? -0.892 -0.737 -17.156 1 42.75 348 PRO B C 1
ATOM 6220 O O . PRO B 1 348 ? -0.118 0.219 -17.062 1 42.75 348 PRO B O 1
ATOM 6223 N N . CYS B 1 349 ? -0.581 -1.602 -18.031 1 35.5 349 CYS B N 1
ATOM 6224 C CA . CYS B 1 349 ? 0.141 -1.483 -19.297 1 35.5 349 CYS B CA 1
ATOM 6225 C C . CYS B 1 349 ? -0.174 -0.159 -19.984 1 35.5 349 CYS B C 1
ATOM 6227 O O . CYS B 1 349 ? -1.201 -0.031 -20.641 1 35.5 349 CYS B O 1
ATOM 6229 N N . ARG B 1 350 ? -0.141 1.033 -19.312 1 35.5 350 ARG B N 1
ATOM 6230 C CA . ARG B 1 350 ? 0.11 2.033 -20.344 1 35.5 350 ARG B CA 1
ATOM 6231 C C . ARG B 1 350 ? 1.294 1.634 -21.219 1 35.5 350 ARG B C 1
ATOM 6233 O O . ARG B 1 350 ? 2.043 0.716 -20.875 1 35.5 350 ARG B O 1
ATOM 6240 N N . THR B 1 351 ? 1.463 2.193 -22.328 1 35.94 351 THR B N 1
ATOM 6241 C CA . THR B 1 351 ? 2.609 1.88 -23.172 1 35.94 351 THR B CA 1
ATOM 6242 C C . THR B 1 351 ? 3.854 1.628 -22.328 1 35.94 351 THR B C 1
ATOM 6244 O O . THR B 1 351 ? 4.84 1.076 -22.812 1 35.94 351 THR B O 1
ATOM 6247 N N . THR B 1 352 ? 3.875 2.199 -21.141 1 36.88 352 THR B N 1
ATOM 6248 C CA . THR B 1 352 ? 5.137 2.051 -20.422 1 36.88 352 THR B CA 1
ATOM 6249 C C . THR B 1 352 ? 4.98 1.093 -19.25 1 36.88 352 THR B C 1
ATOM 6251 O O . THR B 1 352 ? 4.082 1.259 -18.422 1 36.88 352 THR B O 1
ATOM 6254 N N . SER B 1 353 ? 5.312 -0.242 -19.234 1 43.38 353 SER B N 1
ATOM 6255 C CA . SER B 1 353 ? 5.156 -1.406 -18.375 1 43.38 353 SER B CA 1
ATOM 6256 C C . SER B 1 353 ? 5.855 -1.197 -17.031 1 43.38 353 SER B C 1
ATOM 6258 O O . SER B 1 353 ? 5.312 -1.54 -15.977 1 43.38 353 SER B O 1
ATOM 6260 N N . LEU B 1 354 ? 7.066 -1.001 -17.156 1 38.38 354 LEU B N 1
ATOM 6261 C CA . LEU B 1 354 ? 7.859 -0.763 -15.953 1 38.38 354 LEU B CA 1
ATOM 6262 C C . LEU B 1 354 ? 8.422 0.655 -15.945 1 38.38 354 LEU B C 1
ATOM 6264 O O . LEU B 1 354 ? 9.039 1.086 -16.922 1 38.38 354 LEU B O 1
ATOM 6268 N N . ARG B 1 355 ? 8.062 1.492 -15.055 1 42.91 355 ARG B N 1
ATOM 6269 C CA . ARG B 1 355 ? 8.633 2.818 -14.852 1 42.91 355 ARG B CA 1
ATOM 6270 C C . ARG B 1 355 ? 9.664 2.799 -13.727 1 42.91 355 ARG B C 1
ATOM 6272 O O . ARG B 1 355 ? 9.43 2.225 -12.664 1 42.91 355 ARG B O 1
ATOM 6279 N N . ARG B 1 356 ? 10.883 3.186 -14.117 1 46.22 356 ARG B N 1
ATOM 6280 C CA . ARG B 1 356 ? 11.953 3.334 -13.133 1 46.22 356 ARG B CA 1
ATOM 6281 C C . ARG B 1 356 ? 12.195 4.801 -12.805 1 46.22 356 ARG B C 1
ATOM 6283 O O . ARG B 1 356 ? 12.508 5.598 -13.695 1 46.22 356 ARG B O 1
ATOM 6290 N N . ASP B 1 357 ? 11.93 5.23 -11.633 1 41.97 357 ASP B N 1
ATOM 6291 C CA . ASP B 1 357 ? 12.227 6.594 -11.195 1 41.97 357 ASP B CA 1
ATOM 6292 C C . ASP B 1 357 ? 13.484 6.633 -10.336 1 41.97 357 ASP B C 1
ATOM 6294 O O . ASP B 1 357 ? 13.578 5.934 -9.328 1 41.97 357 ASP B O 1
ATOM 6298 N N . LYS B 1 358 ? 14.5 7.258 -10.828 1 50.03 358 LYS B N 1
ATOM 6299 C CA . LYS B 1 358 ? 15.758 7.492 -10.117 1 50.03 358 LYS B CA 1
ATOM 6300 C C . LYS B 1 358 ? 16.062 8.984 -10.008 1 50.03 358 LYS B C 1
ATOM 6302 O O . LYS B 1 358 ? 15.398 9.805 -10.656 1 50.03 358 LYS B O 1
ATOM 6307 N N . ALA B 1 359 ? 16.906 9.312 -8.938 1 49.88 359 ALA B N 1
ATOM 6308 C CA . ALA B 1 359 ? 17.375 10.695 -8.82 1 49.88 359 ALA B CA 1
ATOM 6309 C C . ALA B 1 359 ? 17.812 11.25 -10.172 1 49.88 359 ALA B C 1
ATOM 6311 O O . ALA B 1 359 ? 17.641 12.438 -10.445 1 49.88 359 ALA B O 1
ATOM 6312 N N . SER B 1 360 ? 18.281 10.289 -11.062 1 44.69 360 SER B N 1
ATOM 6313 C CA . SER B 1 360 ? 18.844 10.672 -12.359 1 44.69 360 SER B CA 1
ATOM 6314 C C . SER B 1 360 ? 17.75 10.805 -13.414 1 44.69 360 SER B C 1
ATOM 6316 O O . SER B 1 360 ? 18.016 11.219 -14.539 1 44.69 360 SER B O 1
ATOM 6318 N N . GLY B 1 361 ? 16.531 10.5 -13.094 1 44.16 361 GLY B N 1
ATOM 6319 C CA . GLY B 1 361 ? 15.43 10.633 -14.023 1 44.16 361 GLY B CA 1
ATOM 6320 C C . GLY B 1 361 ? 14.586 9.383 -14.125 1 44.16 361 GLY B C 1
ATOM 6321 O O . GLY B 1 361 ? 14.82 8.406 -13.406 1 44.16 361 GLY B O 1
ATOM 6322 N N . SER B 1 362 ? 13.398 9.578 -14.844 1 46.56 362 SER B N 1
ATOM 6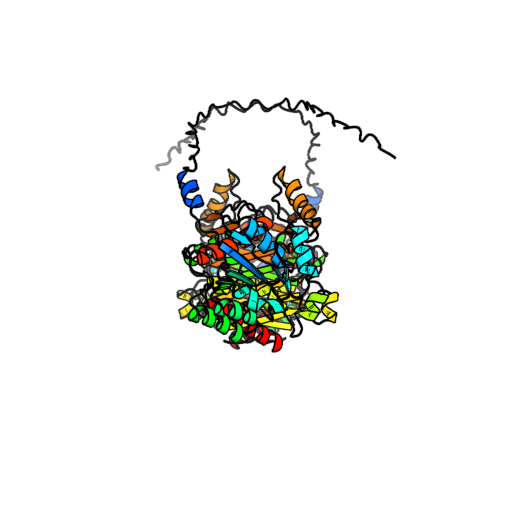323 C CA . SER B 1 362 ? 12.477 8.461 -15.016 1 46.56 362 SER B CA 1
ATOM 6324 C C . SER B 1 362 ? 12.703 7.762 -16.359 1 46.56 362 SER B C 1
ATOM 6326 O O . SER B 1 362 ? 12.977 8.414 -17.359 1 46.56 362 SER B O 1
ATOM 6328 N N . THR B 1 363 ? 12.922 6.402 -16.422 1 45.56 363 THR B N 1
ATOM 6329 C CA . THR B 1 363 ? 12.945 5.605 -17.641 1 45.56 363 THR B CA 1
ATOM 6330 C C . THR B 1 363 ? 11.758 4.645 -17.672 1 45.56 363 THR B C 1
ATOM 6332 O O . THR B 1 363 ? 11.328 4.141 -16.641 1 45.56 363 THR B O 1
ATOM 6335 N N . THR B 1 364 ? 10.945 4.77 -18.734 1 44.56 364 THR B N 1
ATOM 6336 C CA . THR B 1 364 ? 9.844 3.838 -18.938 1 44.56 364 THR B CA 1
ATOM 6337 C C . THR B 1 364 ? 10.219 2.768 -19.953 1 44.56 364 THR B C 1
ATOM 6339 O O . THR B 1 364 ? 10.883 3.059 -20.953 1 44.56 364 THR B O 1
ATOM 6342 N N . SER B 1 365 ? 10.125 1.498 -19.531 1 42.34 365 SER B N 1
ATOM 6343 C CA . SER B 1 365 ? 10.234 0.443 -20.547 1 42.34 365 SER B CA 1
ATOM 6344 C C . SER B 1 365 ? 8.922 0.261 -21.297 1 42.34 365 SER B C 1
ATOM 6346 O O . SER B 1 365 ? 7.848 0.249 -20.688 1 42.34 365 SER B O 1
ATOM 6348 N N . ASN B 1 366 ? 8.828 0.707 -22.547 1 37.22 366 ASN B N 1
ATOM 6349 C CA . ASN B 1 366 ? 7.645 0.604 -23.391 1 37.22 366 ASN B CA 1
ATOM 6350 C C . ASN B 1 366 ? 7.301 -0.85 -23.703 1 37.22 366 ASN B C 1
ATOM 6352 O O . ASN B 1 366 ? 8.086 -1.553 -24.344 1 37.22 366 ASN B O 1
ATOM 6356 N N . LEU B 1 367 ? 6.664 -1.442 -22.844 1 40.94 367 LEU B N 1
ATOM 6357 C CA . LEU B 1 367 ? 6.141 -2.715 -23.328 1 40.94 367 LEU B CA 1
ATOM 6358 C C . LEU B 1 367 ? 4.727 -2.551 -23.875 1 40.94 367 LEU B C 1
ATOM 6360 O O . LEU B 1 367 ? 3.855 -1.991 -23.203 1 40.94 367 LEU B O 1
ATOM 6364 N N . GLN B 1 368 ? 4.516 -2.479 -25.125 1 37.16 368 GLN B N 1
ATOM 6365 C CA . GLN B 1 368 ? 3.332 -2.275 -25.953 1 37.16 368 GLN B CA 1
ATOM 6366 C C . GLN B 1 368 ? 2.266 -3.324 -25.656 1 37.16 368 GLN B C 1
ATOM 6368 O O . GLN B 1 368 ? 1.319 -3.494 -26.422 1 37.16 368 GLN B O 1
ATOM 6373 N N . TYR B 1 369 ? 2.312 -3.977 -24.719 1 40.22 369 TYR B N 1
ATOM 6374 C CA . TYR B 1 369 ? 1.277 -5.004 -24.781 1 40.22 369 TYR B CA 1
ATOM 6375 C C . TYR B 1 369 ? 0.133 -4.684 -23.828 1 40.22 369 TYR B C 1
ATOM 6377 O O . TYR B 1 369 ? 0.355 -4.156 -22.734 1 40.22 369 TYR B O 1
ATOM 6385 N N . SER B 1 370 ? -1.029 -4.723 -24.406 1 40.31 370 SER B N 1
ATOM 6386 C CA . SER B 1 370 ? -2.26 -4.633 -23.625 1 40.31 370 SER B CA 1
ATOM 6387 C C . SER B 1 370 ? -2.248 -5.613 -22.453 1 40.31 370 SER B C 1
ATOM 6389 O O . SER B 1 370 ? -1.539 -6.621 -22.484 1 40.31 370 SER B O 1
ATOM 6391 N N . PHE B 1 371 ? -2.844 -5.25 -21.359 1 42.41 371 PHE B N 1
ATOM 6392 C CA . PHE B 1 371 ? -2.912 -6.07 -20.156 1 42.41 371 PHE B CA 1
ATOM 6393 C C . PHE B 1 371 ? -3.283 -7.508 -20.5 1 42.41 371 PHE B C 1
ATOM 6395 O O . PHE B 1 371 ? -2.662 -8.445 -20 1 42.41 371 PHE B O 1
ATOM 6402 N N . LEU B 1 372 ? -4.336 -7.695 -21.297 1 43.59 372 LEU B N 1
ATOM 6403 C CA . LEU B 1 372 ? -4.793 -9.023 -21.703 1 43.59 372 LEU B CA 1
ATOM 6404 C C . LEU B 1 372 ? -3.693 -9.758 -22.469 1 43.59 372 LEU B C 1
ATOM 6406 O O . LEU B 1 372 ? -3.498 -10.961 -22.266 1 43.59 372 LEU B O 1
ATOM 6410 N N . ASP B 1 373 ? -3.088 -8.961 -23.188 1 49.91 373 ASP B N 1
ATOM 6411 C CA . ASP B 1 373 ? -2.018 -9.555 -23.984 1 49.91 373 ASP B CA 1
ATOM 6412 C C . ASP B 1 373 ? -0.862 -10.008 -23.094 1 49.91 373 ASP B C 1
ATOM 6414 O O . ASP B 1 373 ? -0.259 -11.055 -23.328 1 49.91 373 ASP B O 1
ATOM 6418 N N . ARG B 1 374 ? -0.815 -9.266 -22.062 1 53.91 374 ARG B N 1
ATOM 6419 C CA . ARG B 1 374 ? 0.316 -9.555 -21.188 1 53.91 374 ARG B CA 1
ATOM 6420 C C . ARG B 1 374 ? 0.113 -10.875 -20.453 1 53.91 374 ARG B C 1
ATOM 6422 O O . ARG B 1 374 ? 1.023 -11.703 -20.391 1 53.91 374 ARG B O 1
ATOM 6429 N N . PHE B 1 375 ? -1.086 -11.016 -20.062 1 62.53 375 PHE B N 1
ATOM 6430 C CA . PHE B 1 375 ? -1.33 -12.242 -19.312 1 62.53 375 PHE B CA 1
ATOM 6431 C C . PHE B 1 375 ? -1.401 -13.438 -20.25 1 62.53 375 PHE B C 1
ATOM 6433 O O . PHE B 1 375 ? -0.924 -14.523 -19.906 1 62.53 375 PHE B O 1
ATOM 6440 N N . GLU B 1 376 ? -1.854 -13.133 -21.391 1 72.56 376 GLU B N 1
ATOM 6441 C CA . GLU B 1 376 ? -1.861 -14.219 -22.375 1 72.56 376 GLU B CA 1
ATOM 6442 C C . GLU B 1 376 ? -0.442 -14.641 -22.734 1 72.56 376 GLU B C 1
ATOM 6444 O O . GLU B 1 376 ? -0.146 -15.836 -22.812 1 72.56 376 GLU B O 1
ATOM 6449 N N . LYS B 1 377 ? 0.324 -13.664 -22.812 1 80.75 377 LYS B N 1
ATOM 6450 C CA . LYS B 1 377 ? 1.707 -13.969 -23.172 1 80.75 377 LYS B CA 1
ATOM 6451 C C . LYS B 1 377 ? 2.432 -14.664 -22.016 1 80.75 377 LYS B C 1
ATOM 6453 O O . LYS B 1 377 ? 3.27 -15.539 -22.25 1 80.75 377 LYS B O 1
ATOM 6458 N N . ALA B 1 378 ? 2.094 -14.312 -20.891 1 87.19 378 ALA B N 1
ATOM 6459 C CA . ALA B 1 378 ? 2.734 -14.914 -19.719 1 87.19 378 ALA B CA 1
ATOM 6460 C C . ALA B 1 378 ? 2.424 -16.406 -19.641 1 87.19 378 ALA B C 1
ATOM 6462 O O . ALA B 1 378 ? 3.314 -17.219 -19.375 1 87.19 378 ALA B O 1
ATOM 6463 N N . TYR B 1 379 ? 1.166 -16.734 -19.922 1 90.19 379 TYR B N 1
ATOM 6464 C CA . TYR B 1 379 ? 0.758 -18.125 -19.922 1 90.19 379 TYR B CA 1
ATOM 6465 C C . TYR B 1 379 ? 1.426 -18.906 -21.047 1 90.19 379 TYR B C 1
ATOM 6467 O O . TYR B 1 379 ? 1.836 -20.047 -20.859 1 90.19 379 TYR B O 1
ATOM 6475 N N . LYS B 1 380 ? 1.53 -18.266 -22.141 1 92.12 380 LYS B N 1
ATOM 6476 C CA . LYS B 1 380 ? 2.223 -18.906 -23.266 1 92.12 380 LYS B CA 1
ATOM 6477 C C . LYS B 1 380 ? 3.695 -19.125 -22.938 1 92.12 380 LYS B C 1
ATOM 6479 O O . LYS B 1 380 ? 4.219 -20.219 -23.156 1 92.12 380 LYS B O 1
ATOM 6484 N N . ASN B 1 381 ? 4.305 -18.125 -22.391 1 93.44 381 ASN B N 1
ATOM 6485 C CA . ASN B 1 381 ? 5.727 -18.203 -22.062 1 93.44 381 ASN B CA 1
ATOM 6486 C C . ASN B 1 381 ? 6 -19.281 -21.031 1 93.44 381 ASN B C 1
ATOM 6488 O O . ASN B 1 381 ? 7.012 -19.984 -21.094 1 93.44 381 ASN B O 1
ATOM 6492 N N . GLU B 1 382 ? 5.133 -19.391 -20.109 1 95.12 382 GLU B N 1
ATOM 6493 C CA . GLU B 1 382 ? 5.328 -20.391 -19.062 1 95.12 382 GLU B CA 1
ATOM 6494 C C . GLU B 1 382 ? 5.234 -21.812 -19.641 1 95.12 382 GLU B C 1
ATOM 6496 O O . GLU B 1 382 ? 6.02 -22.688 -19.266 1 95.12 382 GLU B O 1
ATOM 6501 N N . LEU B 1 383 ? 4.293 -21.969 -20.531 1 95.81 383 LEU B N 1
ATOM 6502 C CA . LEU B 1 383 ? 4.152 -23.266 -21.172 1 95.81 383 LEU B CA 1
ATOM 6503 C C . LEU B 1 383 ? 5.344 -23.562 -22.078 1 95.81 383 LEU B C 1
ATOM 6505 O O . LEU B 1 383 ? 5.832 -24.688 -22.125 1 95.81 383 LEU B O 1
ATOM 6509 N N . GLU B 1 384 ? 5.793 -22.578 -22.781 1 96.06 384 GLU B N 1
ATOM 6510 C CA . GLU B 1 384 ? 6.992 -22.734 -23.594 1 96.06 384 GLU B CA 1
ATOM 6511 C C . GLU B 1 384 ? 8.195 -23.125 -22.75 1 96.06 384 GLU B C 1
ATOM 6513 O O . GLU B 1 384 ? 8.992 -23.969 -23.141 1 96.06 384 GLU B O 1
ATOM 6518 N N . HIS B 1 385 ? 8.289 -22.484 -21.672 1 96.81 385 HIS B N 1
ATOM 6519 C CA . HIS B 1 385 ? 9.359 -22.828 -20.734 1 96.81 385 HIS B CA 1
ATOM 6520 C C . HIS B 1 385 ? 9.281 -24.297 -20.328 1 96.81 385 HIS B C 1
ATOM 6522 O O . HIS B 1 385 ? 10.297 -25 -20.312 1 96.81 385 HIS B O 1
ATOM 6528 N N . PHE B 1 386 ? 8.117 -24.766 -20.047 1 97.88 386 PHE B N 1
ATOM 6529 C CA . PHE B 1 386 ? 7.934 -26.172 -19.703 1 97.88 386 PHE B CA 1
ATOM 6530 C C . PHE B 1 386 ? 8.398 -27.078 -20.828 1 97.88 386 PHE B C 1
ATOM 6532 O O . PHE B 1 386 ? 9.141 -28.031 -20.594 1 97.88 386 PHE B O 1
ATOM 6539 N N . ILE B 1 387 ? 8.008 -26.781 -22.062 1 97.5 387 ILE B N 1
ATOM 6540 C CA . ILE B 1 387 ? 8.367 -27.578 -23.219 1 97.5 387 ILE B CA 1
ATOM 6541 C C . ILE B 1 387 ? 9.883 -27.578 -23.406 1 97.5 387 ILE B C 1
ATOM 6543 O O . ILE B 1 387 ? 10.477 -28.609 -23.703 1 97.5 387 ILE B O 1
ATOM 6547 N N . GLN B 1 388 ? 10.445 -26.453 -23.188 1 96.81 388 GLN B N 1
ATOM 6548 C CA . GLN B 1 388 ? 11.898 -26.375 -23.297 1 96.81 388 GLN B CA 1
ATOM 6549 C C . GLN B 1 388 ? 12.578 -27.203 -22.203 1 96.81 388 GLN B C 1
ATOM 6551 O O . GLN B 1 388 ? 13.648 -27.766 -22.438 1 96.81 388 GLN B O 1
ATOM 6556 N N . CYS B 1 389 ? 12.023 -27.25 -21.062 1 97.56 389 CYS B N 1
ATOM 6557 C CA . CYS B 1 389 ? 12.547 -28.109 -20.016 1 97.56 389 CYS B CA 1
ATOM 6558 C C . CYS B 1 389 ? 12.445 -29.578 -20.406 1 97.56 389 CYS B C 1
ATOM 6560 O O . CYS B 1 389 ? 13.383 -30.344 -20.172 1 97.56 389 CYS B O 1
ATOM 6562 N N . VAL B 1 390 ? 11.336 -29.938 -21.016 1 97.19 390 VAL B N 1
ATOM 6563 C CA . VAL B 1 390 ? 11.117 -31.312 -21.453 1 97.19 390 VAL B CA 1
ATOM 6564 C C . VAL B 1 390 ? 12.148 -31.688 -22.5 1 97.19 390 VAL B C 1
ATOM 6566 O O . VAL B 1 390 ? 12.656 -32.812 -22.516 1 97.19 390 VAL B O 1
ATOM 6569 N N . ARG B 1 391 ? 12.484 -30.719 -23.312 1 95.5 391 ARG B N 1
ATOM 6570 C CA . ARG B 1 391 ? 13.453 -30.922 -24.375 1 95.5 391 ARG B CA 1
ATOM 6571 C C . ARG B 1 391 ? 14.883 -30.922 -23.828 1 95.5 391 ARG B C 1
ATOM 6573 O O . ARG B 1 391 ? 15.836 -31.172 -24.562 1 95.5 391 ARG B O 1
ATOM 6580 N N . GLY B 1 392 ? 15.039 -30.578 -22.578 1 94.94 392 GLY B N 1
ATOM 6581 C CA . GLY B 1 392 ? 16.344 -30.562 -21.938 1 94.94 392 GLY B CA 1
ATOM 6582 C C . GLY B 1 392 ? 17.125 -29.297 -22.203 1 94.94 392 GLY B C 1
ATOM 6583 O O . GLY B 1 392 ? 18.328 -29.219 -21.938 1 94.94 392 GLY B O 1
ATOM 6584 N N . LYS B 1 393 ? 16.453 -28.297 -22.656 1 94.56 393 LYS B N 1
ATOM 6585 C CA . LYS B 1 393 ? 17.141 -27.062 -23.031 1 94.56 393 LYS B CA 1
ATOM 6586 C C . LYS B 1 393 ? 17.141 -26.062 -21.891 1 94.56 393 LYS B C 1
ATOM 6588 O O . LYS B 1 393 ? 17.984 -25.156 -21.844 1 94.56 393 LYS B O 1
ATOM 6593 N N . GLU B 1 394 ? 16.188 -26.219 -21.016 1 95.5 394 GLU B N 1
ATOM 6594 C CA . GLU B 1 394 ? 16.078 -25.328 -19.859 1 95.5 394 GLU B CA 1
ATOM 6595 C C . GLU B 1 394 ? 15.844 -26.141 -18.578 1 95.5 394 GLU B C 1
ATOM 6597 O O . GLU B 1 394 ? 15.461 -27.312 -18.625 1 95.5 394 GLU B O 1
ATOM 6602 N N . LYS B 1 395 ? 16.172 -25.516 -17.5 1 95.06 395 LYS B N 1
ATOM 6603 C CA . LYS B 1 395 ? 15.781 -26.016 -16.188 1 95.06 395 LYS B CA 1
ATOM 6604 C C . LYS B 1 395 ? 14.609 -25.203 -15.641 1 95.06 395 LYS B C 1
ATOM 6606 O O . LYS B 1 395 ? 14.445 -24.031 -15.961 1 95.06 395 LYS B O 1
ATOM 6611 N N . SER B 1 396 ? 13.859 -25.891 -14.844 1 94.75 396 SER B N 1
ATOM 6612 C CA . SER B 1 396 ? 12.695 -25.219 -14.289 1 94.75 396 SER B CA 1
ATOM 6613 C C . SER B 1 396 ? 13.094 -23.953 -13.547 1 94.75 396 SER B C 1
ATOM 6615 O O . SER B 1 396 ? 14 -23.969 -12.703 1 94.75 396 SER B O 1
ATOM 6617 N N . SER B 1 397 ? 12.367 -22.891 -13.805 1 92.56 397 SER B N 1
ATOM 6618 C CA . SER B 1 397 ? 12.641 -21.609 -13.172 1 92.56 397 SER B CA 1
ATOM 6619 C C . SER B 1 397 ? 11.961 -21.5 -11.812 1 92.56 397 SER B C 1
ATOM 6621 O O . SER B 1 397 ? 12.312 -20.625 -11.008 1 92.56 397 SER B O 1
ATOM 6623 N N . VAL B 1 398 ? 11.016 -22.297 -11.523 1 92.69 398 VAL B N 1
ATOM 6624 C CA . VAL B 1 398 ? 10.312 -22.297 -10.242 1 92.69 398 VAL B CA 1
ATOM 6625 C C . VAL B 1 398 ? 10.961 -23.312 -9.305 1 92.69 398 VAL B C 1
ATOM 6627 O O . VAL B 1 398 ? 10.828 -24.531 -9.5 1 92.69 398 VAL B O 1
ATOM 6630 N N . LYS B 1 399 ? 11.539 -22.859 -8.273 1 95.69 399 LYS B N 1
ATOM 6631 C CA . LYS B 1 399 ? 12.352 -23.672 -7.383 1 95.69 399 LYS B CA 1
ATOM 6632 C C . LYS B 1 399 ? 11.531 -24.203 -6.207 1 95.69 399 LYS B C 1
ATOM 6634 O O . LYS B 1 399 ? 10.531 -23.594 -5.824 1 95.69 399 LYS B O 1
ATOM 6639 N N . LYS B 1 400 ? 12.023 -25.297 -5.711 1 97 400 LYS B N 1
ATOM 6640 C CA . LYS B 1 400 ? 11.383 -25.938 -4.574 1 97 400 LYS B CA 1
ATOM 6641 C C . LYS B 1 400 ? 11.312 -25 -3.371 1 97 400 LYS B C 1
ATOM 6643 O O . LYS B 1 400 ? 10.242 -24.812 -2.789 1 97 400 LYS B O 1
ATOM 6648 N N . ASP B 1 401 ? 12.398 -24.359 -2.988 1 97.5 401 ASP B N 1
ATOM 6649 C CA . ASP B 1 401 ? 12.453 -23.5 -1.812 1 97.5 401 ASP B CA 1
ATOM 6650 C C . ASP B 1 401 ? 11.508 -22.312 -1.958 1 97.5 401 ASP B C 1
ATOM 6652 O O . ASP B 1 401 ? 10.883 -21.875 -0.985 1 97.5 401 ASP B O 1
ATOM 6656 N N . GLU B 1 402 ? 11.438 -21.812 -3.133 1 97.5 402 GLU B N 1
ATOM 6657 C CA . GLU B 1 402 ? 10.539 -20.688 -3.379 1 97.5 402 GLU B CA 1
ATOM 6658 C C . GLU B 1 402 ? 9.078 -21.109 -3.256 1 97.5 402 GLU B C 1
ATOM 6660 O O . GLU B 1 402 ? 8.273 -20.375 -2.668 1 97.5 402 GLU B O 1
ATOM 6665 N N . SER B 1 403 ? 8.766 -22.234 -3.822 1 97.56 403 SER B N 1
ATOM 6666 C CA . SER B 1 403 ? 7.402 -22.75 -3.738 1 97.56 403 SER B CA 1
ATOM 6667 C C . SER B 1 403 ? 7.008 -23.047 -2.295 1 97.56 403 SER B C 1
ATOM 6669 O O . SER B 1 403 ? 5.887 -22.734 -1.879 1 97.56 403 SER B O 1
ATOM 6671 N N . LEU B 1 404 ? 7.926 -23.594 -1.545 1 98.06 404 LEU B N 1
ATOM 6672 C CA . LEU B 1 404 ? 7.672 -23.891 -0.139 1 98.06 404 LEU B CA 1
ATOM 6673 C C . LEU B 1 404 ? 7.512 -22.609 0.668 1 98.06 404 LEU B C 1
ATOM 6675 O O . LEU B 1 404 ? 6.621 -22.516 1.516 1 98.06 404 LEU B O 1
ATOM 6679 N N . MET B 1 405 ? 8.328 -21.609 0.42 1 98.31 405 MET B N 1
ATOM 6680 C CA . MET B 1 405 ? 8.25 -20.328 1.129 1 98.31 405 MET B CA 1
ATOM 6681 C C . MET B 1 405 ? 6.93 -19.625 0.828 1 98.31 405 MET B C 1
ATOM 6683 O O . MET B 1 405 ? 6.32 -19.031 1.722 1 98.31 405 MET B O 1
ATOM 6687 N N . THR B 1 406 ? 6.539 -19.688 -0.417 1 97.94 406 THR B N 1
ATOM 6688 C CA . THR B 1 406 ? 5.254 -19.109 -0.792 1 97.94 406 THR B CA 1
ATOM 6689 C C . THR B 1 406 ? 4.125 -19.688 0.055 1 97.94 406 THR B C 1
ATOM 6691 O O . THR B 1 406 ? 3.326 -18.953 0.63 1 97.94 406 THR B O 1
ATOM 6694 N N . TRP B 1 407 ? 4.121 -20.938 0.186 1 97.62 407 TRP B N 1
ATOM 6695 C CA . TRP B 1 407 ? 3.037 -21.578 0.932 1 97.62 407 TRP B CA 1
ATOM 6696 C C . TRP B 1 407 ? 3.195 -21.328 2.43 1 97.62 407 TRP B C 1
ATOM 6698 O O . TRP B 1 407 ? 2.205 -21.188 3.148 1 97.62 407 TRP B O 1
ATOM 6708 N N . LEU B 1 408 ? 4.414 -21.344 2.918 1 98.19 408 LEU B N 1
ATOM 6709 C CA . LEU B 1 408 ? 4.629 -21.062 4.332 1 98.19 408 LEU B CA 1
ATOM 6710 C C . LEU B 1 408 ? 4.074 -19.688 4.699 1 98.19 408 LEU B C 1
ATOM 6712 O O . LEU B 1 408 ? 3.441 -19.531 5.742 1 98.19 408 LEU B O 1
ATOM 6716 N N . ILE B 1 409 ? 4.316 -18.719 3.885 1 98.5 409 ILE B N 1
ATOM 6717 C CA . ILE B 1 409 ? 3.783 -17.375 4.121 1 98.5 409 ILE B CA 1
ATOM 6718 C C . ILE B 1 409 ? 2.256 -17.422 4.133 1 98.5 409 ILE B C 1
ATOM 6720 O O . ILE B 1 409 ? 1.615 -16.781 4.961 1 98.5 409 ILE B O 1
ATOM 6724 N N . ILE B 1 410 ? 1.68 -18.219 3.236 1 97.69 410 ILE B N 1
ATOM 6725 C CA . ILE B 1 410 ? 0.228 -18.359 3.184 1 97.69 410 ILE B CA 1
ATOM 6726 C C . ILE B 1 410 ? -0.282 -18.969 4.488 1 97.69 410 ILE B C 1
ATOM 6728 O O . ILE B 1 410 ? -1.242 -18.469 5.078 1 97.69 410 ILE B O 1
ATOM 6732 N N . GLU B 1 411 ? 0.341 -19.984 4.941 1 97.12 411 GLU B N 1
ATOM 6733 C CA . GLU B 1 411 ? -0.074 -20.641 6.184 1 97.12 411 GLU B CA 1
ATOM 6734 C C . GLU B 1 411 ? 0.005 -19.672 7.363 1 97.12 411 GLU B C 1
ATOM 6736 O O . GLU B 1 411 ? -0.917 -19.609 8.18 1 97.12 411 GLU B O 1
ATOM 6741 N N . LYS B 1 412 ? 1.082 -18.969 7.441 1 98.31 412 LYS B N 1
ATOM 6742 C CA . LYS B 1 412 ? 1.263 -18.016 8.531 1 98.31 412 LYS B CA 1
ATOM 6743 C C . LYS B 1 412 ? 0.282 -16.844 8.414 1 98.31 412 LYS B C 1
ATOM 6745 O O . LYS B 1 412 ? -0.192 -16.328 9.422 1 98.31 412 LYS B O 1
ATOM 6750 N N . ALA B 1 413 ? 0.02 -16.469 7.23 1 98.19 413 ALA B N 1
ATOM 6751 C CA . ALA B 1 413 ? -0.967 -15.414 7.016 1 98.19 413 ALA B CA 1
ATOM 6752 C C . ALA B 1 413 ? -2.354 -15.859 7.469 1 98.19 413 ALA B C 1
ATOM 6754 O O . ALA B 1 413 ? -3.086 -15.094 8.094 1 98.19 413 ALA B O 1
ATOM 6755 N N . LEU B 1 414 ? -2.717 -17.094 7.137 1 96.81 414 LEU B N 1
ATOM 6756 C CA . LEU B 1 414 ? -4 -17.641 7.57 1 96.81 414 LEU B CA 1
ATOM 6757 C C . LEU B 1 414 ? -4.059 -17.75 9.094 1 96.81 414 LEU B C 1
ATOM 6759 O O . LEU B 1 414 ? -5.105 -17.5 9.695 1 96.81 414 LEU B O 1
ATOM 6763 N N . GLU B 1 415 ? -2.957 -18.109 9.648 1 97.56 415 GLU B N 1
ATOM 6764 C CA . GLU B 1 415 ? -2.875 -18.125 11.109 1 97.56 415 GLU B CA 1
ATOM 6765 C C . GLU B 1 415 ? -3.102 -16.734 11.688 1 97.56 415 GLU B C 1
ATOM 6767 O O . GLU B 1 415 ? -3.836 -16.578 12.664 1 97.56 415 GLU B O 1
ATOM 6772 N N . SER B 1 416 ? -2.461 -15.711 11.133 1 98.38 416 SER B N 1
ATOM 6773 C CA . SER B 1 416 ? -2.648 -14.328 11.555 1 98.38 416 SER B CA 1
ATOM 6774 C C . SER B 1 416 ? -4.113 -13.906 11.445 1 98.38 416 SER B C 1
ATOM 6776 O O . SER B 1 416 ? -4.652 -13.266 12.344 1 98.38 416 SER B O 1
ATOM 6778 N N . TRP B 1 417 ? -4.727 -14.281 10.336 1 97 417 TRP B N 1
ATOM 6779 C CA . TRP B 1 417 ? -6.137 -13.992 10.094 1 97 417 TRP B CA 1
ATOM 6780 C C . TRP B 1 417 ? -7.012 -14.625 11.172 1 97 417 TRP B C 1
ATOM 6782 O O . TRP B 1 417 ? -7.902 -13.969 11.727 1 97 417 TRP B O 1
ATOM 6792 N N . ARG B 1 418 ? -6.746 -15.844 11.523 1 95.81 418 ARG B N 1
ATOM 6793 C CA . ARG B 1 418 ? -7.543 -16.562 12.508 1 95.81 418 ARG B CA 1
ATOM 6794 C C . ARG B 1 418 ? -7.348 -15.992 13.906 1 95.81 418 ARG B C 1
ATOM 6796 O O . ARG B 1 418 ? -8.32 -15.797 14.641 1 95.81 418 ARG B O 1
ATOM 6803 N N . ASN B 1 419 ? -6.102 -15.672 14.203 1 96.5 419 ASN B N 1
ATOM 6804 C CA . ASN B 1 419 ? -5.77 -15.227 15.555 1 96.5 419 ASN B CA 1
ATOM 6805 C C . ASN B 1 419 ? -5.984 -13.727 15.719 1 96.5 419 ASN B C 1
ATOM 6807 O O . ASN B 1 419 ? -5.945 -13.211 16.844 1 96.5 419 ASN B O 1
ATOM 6811 N N . LYS B 1 420 ? -6.188 -13.078 14.664 1 96.19 420 LYS B N 1
ATOM 6812 C CA . LYS B 1 420 ? -6.32 -11.625 14.664 1 96.19 420 LYS B CA 1
ATOM 6813 C C . LYS B 1 420 ? -5.125 -10.961 15.344 1 96.19 420 LYS B C 1
ATOM 6815 O O . LYS B 1 420 ? -5.293 -10.07 16.172 1 96.19 420 LYS B O 1
ATOM 6820 N N . ASN B 1 421 ? -3.947 -11.5 14.984 1 98.06 421 ASN B N 1
ATOM 6821 C CA . ASN B 1 421 ? -2.693 -11.039 15.57 1 98.06 421 ASN B CA 1
ATOM 6822 C C . ASN B 1 421 ? -1.518 -11.25 14.625 1 98.06 421 ASN B C 1
ATOM 6824 O O . ASN B 1 421 ? -1.618 -12.023 13.664 1 98.06 421 ASN B O 1
ATOM 6828 N N . VAL B 1 422 ? -0.464 -10.5 14.938 1 98.38 422 VAL B N 1
ATOM 6829 C CA . VAL B 1 422 ? 0.762 -10.711 14.172 1 98.38 422 VAL B CA 1
ATOM 6830 C C . VAL B 1 422 ? 1.306 -12.109 14.438 1 98.38 422 VAL B C 1
ATOM 6832 O O . VAL B 1 422 ? 1.216 -12.609 15.562 1 98.38 422 VAL B O 1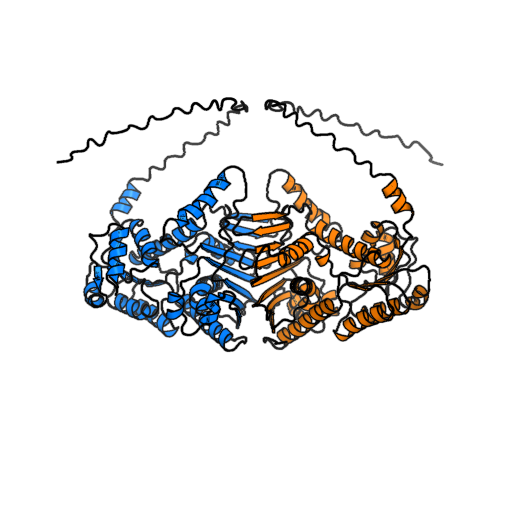
ATOM 6835 N N . VAL B 1 423 ? 1.837 -12.766 13.398 1 98.56 423 VAL B N 1
ATOM 6836 C CA . VAL B 1 423 ? 2.463 -14.078 13.531 1 98.56 423 VAL B CA 1
ATOM 6837 C C . VAL B 1 423 ? 3.941 -13.984 13.164 1 98.56 423 VAL B C 1
ATOM 6839 O O . VAL B 1 423 ? 4.289 -13.469 12.094 1 98.56 423 VAL B O 1
ATOM 6842 N N . TYR B 1 424 ? 4.742 -14.406 14.016 1 97.81 424 TYR B N 1
ATOM 6843 C CA . TYR B 1 424 ? 6.184 -14.445 13.781 1 97.81 424 TYR B CA 1
ATOM 6844 C C . TYR B 1 424 ? 6.625 -15.812 13.281 1 97.81 424 TYR B C 1
ATOM 6846 O O . TYR B 1 424 ? 6.062 -16.828 13.672 1 97.81 424 TYR B O 1
ATOM 6854 N N . PHE B 1 425 ? 7.566 -15.758 12.352 1 97.5 425 PHE B N 1
ATOM 6855 C CA . PHE B 1 425 ? 8.062 -16.984 11.734 1 97.5 425 PHE B CA 1
ATOM 6856 C C . PHE B 1 425 ? 9.102 -17.656 12.617 1 97.5 425 PHE B C 1
ATOM 6858 O O . PHE B 1 425 ? 9.844 -16.969 13.336 1 97.5 425 PHE B O 1
#

InterPro domains:
  IPR000683 Gfo/Idh/MocA-like oxidoreductase, N-terminal [PF01408] (57-180)
  IPR036291 NAD(P)-binding domain superfamily [SSF51735] (55-207)
  IPR055170 GFO/IDH/MocA-like oxidoreductase domain [PF22725] (189-304)

Radius of gyration: 33.13 Å; Cα contacts (8 Å, |Δi|>4): 1534; chains: 2; bounding box: 77×107×90 Å

Sequence (850 aa):
MFARNFKRIIPRVVNLSCGLENVVKYGQKSFTRNIAPASIRVVRYSQLRELDELKPVNIGVIGCGRIAQVHIKNLFNIRGVNLHWLVDNKTENIEQIQRYFCLQHVNGYNVDRLDGLLDDPSLDGVLVLSSTSVHTEQCCQVLKKGKAVFVEKPAGETIQDISHCFETAEKQKQVLVTGYNRRFDASFQELYSSFHNGSIGKPIFIKLTSRDCPRPSIEFLKSCDQEGCNLISDMAIHDIDTLVWLTKAEQPESVFVQTHIHHPDMVAGGWEDAVMMMLKYTSGIIACIDVVRESKYGYDIRVEDNTEFNQGVIQHIHSMRKSPFLYHRMQRFDWIVFGDQGQLTVGPCRTTSLRRDKASGSTTSNLQYSFLDRFEKAYKNELEHFIQCVRGKEKSSVKKDESLMTWLIIEKALESWRNKNVVYFMFARNFKRIIPRVVNLSCGLENVVKYGQKSFTRNIAPASIRVVRYSQLRELDELKPVNIGVIGCGRIAQVHIKNLFNIRGVNLHWLVDNKTENIEQIQRYFCLQHVNGYNVDRLDGLLDDPSLDGVLVLSSTSVHTEQCCQVLKKGKAVFVEKPAGETIQDISHCFETAEKQKQVLVTGYNRRFDASFQELYSSFHNGSIGKPIFIKLTSRDCPRPSIEFLKSCDQEGCNLISDMAIHDIDTLVWLTKAEQPESVFVQTHIHHPDMVAGGWEDAVMMMLKYTSGIIACIDVVRESKYGYDIRVEDNTEFNQGVIQHIHSMRKSPFLYHRMQRFDWIVFGDQGQLTVGPCRTTSLRRDKASGSTTSNLQYSFLDRFEKAYKNELEHFIQCVRGKEKSSVKKDESLMTWLIIEKALESWRNKNVVYF